Protein AF-0000000084992648 (afdb_homodimer)

Structure (mmCIF, N/CA/C/O backbone):
data_AF-0000000084992648-model_v1
#
loop_
_entity.id
_entity.type
_entity.pdbx_description
1 polymer 'Stage 0 sporulation protein A homolog'
#
loop_
_atom_site.group_PDB
_atom_site.id
_atom_site.type_symbol
_atom_site.label_atom_id
_atom_site.label_alt_id
_atom_site.label_comp_id
_atom_site.label_asym_id
_atom_site.label_entity_id
_atom_site.label_seq_id
_atom_site.pdbx_PDB_ins_code
_atom_site.Cartn_x
_atom_site.Cartn_y
_atom_site.Cartn_z
_atom_site.occupancy
_atom_site.B_iso_or_equiv
_atom_site.auth_seq_id
_atom_site.auth_comp_id
_atom_site.auth_asym_id
_atom_site.auth_atom_id
_atom_site.pdbx_PDB_model_num
ATOM 1 N N . MET A 1 1 ? -31.016 -21.078 -12.75 1 47.19 1 MET A N 1
ATOM 2 C CA . MET A 1 1 ? -29.734 -20.734 -12.141 1 47.19 1 MET A CA 1
ATOM 3 C C . MET A 1 1 ? -29.5 -21.547 -10.875 1 47.19 1 MET A C 1
ATOM 5 O O . MET A 1 1 ? -30.4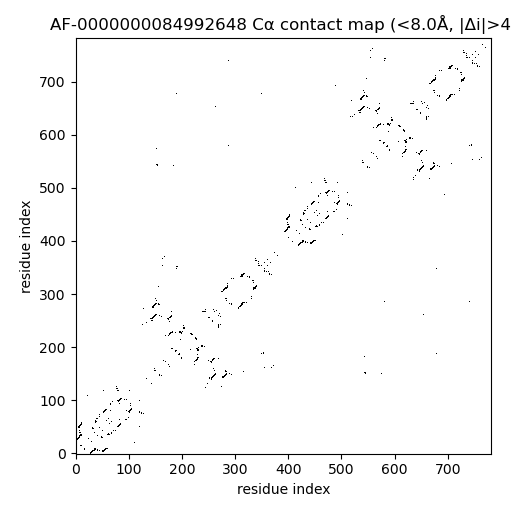53 -21.859 -10.148 1 47.19 1 MET A O 1
ATOM 9 N N . ALA A 1 2 ? -28.531 -22.266 -10.82 1 71.38 2 ALA A N 1
ATOM 10 C CA . ALA A 1 2 ? -28.328 -23.172 -9.688 1 71.38 2 ALA A CA 1
ATOM 11 C C . ALA A 1 2 ? -28.391 -22.406 -8.359 1 71.38 2 ALA A C 1
ATOM 13 O O . ALA A 1 2 ? -27.875 -21.297 -8.242 1 71.38 2 ALA A O 1
ATOM 14 N N . LYS A 1 3 ? -29.359 -22.734 -7.445 1 87.12 3 LYS A N 1
ATOM 15 C CA . LYS A 1 3 ? -29.594 -22.094 -6.156 1 87.12 3 LYS A CA 1
ATOM 16 C C . LYS A 1 3 ? -28.469 -22.391 -5.18 1 87.12 3 LYS A C 1
ATOM 18 O O . LYS A 1 3 ? -27.859 -23.469 -5.227 1 87.12 3 LYS A O 1
ATOM 23 N N . ILE A 1 4 ? -28.125 -21.453 -4.348 1 92.81 4 ILE A N 1
ATOM 24 C CA . ILE A 1 4 ? -27.141 -21.656 -3.285 1 92.81 4 ILE A CA 1
ATOM 25 C C . ILE A 1 4 ? -27.703 -22.625 -2.238 1 92.81 4 ILE A C 1
ATOM 27 O O . ILE A 1 4 ? -28.766 -22.359 -1.66 1 92.81 4 ILE A O 1
ATOM 31 N N . ARG A 1 5 ? -27.094 -23.688 -2.127 1 95.12 5 ARG A N 1
ATOM 32 C CA . ARG A 1 5 ? -27.531 -24.719 -1.202 1 95.12 5 ARG A CA 1
ATOM 33 C C . ARG A 1 5 ? -26.969 -24.484 0.197 1 95.12 5 ARG A C 1
ATOM 35 O O . ARG A 1 5 ? -25.766 -24.516 0.401 1 95.12 5 ARG A O 1
ATOM 42 N N . VAL A 1 6 ? -27.891 -24.281 1.202 1 96.5 6 VAL A N 1
ATOM 43 C CA . VAL A 1 6 ? -27.469 -23.875 2.533 1 96.5 6 VAL A CA 1
ATOM 44 C C . VAL A 1 6 ? -27.875 -24.922 3.559 1 96.5 6 VAL A C 1
ATOM 46 O O . VAL A 1 6 ? -28.984 -25.453 3.504 1 96.5 6 VAL A O 1
ATOM 49 N N . LEU A 1 7 ? -26.938 -25.281 4.41 1 97.31 7 LEU A N 1
ATOM 50 C CA . LEU A 1 7 ? -27.203 -26.094 5.586 1 97.31 7 LEU A CA 1
ATOM 51 C C . LEU A 1 7 ? -27.203 -25.25 6.855 1 97.31 7 LEU A C 1
ATOM 53 O O . LEU A 1 7 ? -26.328 -24.391 7.031 1 97.31 7 LEU A O 1
ATOM 57 N N . ILE A 1 8 ? -28.203 -25.438 7.707 1 96.94 8 ILE A N 1
ATOM 58 C CA . ILE A 1 8 ? -28.281 -24.703 8.961 1 96.94 8 ILE A CA 1
ATOM 59 C C . ILE A 1 8 ? -27.922 -25.641 10.125 1 96.94 8 ILE A C 1
ATOM 61 O O . ILE A 1 8 ? -28.516 -26.703 10.273 1 96.94 8 ILE A O 1
ATOM 65 N N . ALA A 1 9 ? -26.922 -25.234 10.898 1 96.75 9 ALA A N 1
ATOM 66 C CA . ALA A 1 9 ? -26.531 -25.984 12.094 1 96.75 9 ALA A CA 1
ATOM 67 C C . ALA A 1 9 ? -26.688 -25.141 13.352 1 96.75 9 ALA A C 1
ATOM 69 O O . ALA A 1 9 ? -25.938 -24.188 13.562 1 96.75 9 ALA A O 1
ATOM 70 N N . ASP A 1 10 ? -27.641 -25.469 14.148 1 95.31 10 ASP A N 1
ATOM 71 C CA . ASP A 1 10 ? -27.984 -24.797 15.383 1 95.31 10 ASP A CA 1
ATOM 72 C C . ASP A 1 10 ? -28.734 -25.719 16.328 1 95.31 10 ASP A C 1
ATOM 74 O O . ASP A 1 10 ? -29.625 -26.453 15.906 1 95.31 10 ASP A O 1
ATOM 78 N N . ASP A 1 11 ? -28.359 -25.594 17.641 1 93.88 11 ASP A N 1
ATOM 79 C CA . ASP A 1 11 ? -28.984 -26.531 18.562 1 93.88 11 ASP A CA 1
ATOM 80 C C . ASP A 1 11 ? -30.391 -26.094 18.922 1 93.88 11 ASP A C 1
ATOM 82 O O . ASP A 1 11 ? -31.188 -26.891 19.438 1 93.88 11 ASP A O 1
ATOM 86 N N . ALA A 1 12 ? -30.75 -24.859 18.672 1 92.38 12 ALA A N 1
ATOM 87 C CA . ALA A 1 12 ? -32.062 -24.328 18.984 1 92.38 12 ALA A CA 1
ATOM 88 C C . ALA A 1 12 ? -33 -24.438 17.781 1 92.38 12 ALA A C 1
ATOM 90 O O . ALA A 1 12 ? -32.844 -23.734 16.781 1 92.38 12 ALA A O 1
ATOM 91 N N . PRO A 1 13 ? -34 -25.344 17.828 1 92.88 13 PRO A N 1
ATOM 92 C CA . PRO A 1 13 ? -34.906 -25.5 16.703 1 92.88 13 PRO A CA 1
ATOM 93 C C . PRO A 1 13 ? -35.562 -24.203 16.281 1 92.88 13 PRO A C 1
ATOM 95 O O . PRO A 1 13 ? -35.812 -23.969 15.086 1 92.88 13 PRO A O 1
ATOM 98 N N . ARG A 1 14 ? -35.844 -23.375 17.297 1 89.5 14 ARG A N 1
ATOM 99 C CA . ARG A 1 14 ? -36.469 -22.094 17 1 89.5 14 ARG A CA 1
ATOM 100 C C . ARG A 1 14 ? -35.594 -21.234 16.109 1 89.5 14 ARG A C 1
ATOM 102 O O . ARG A 1 14 ? -36.062 -20.578 15.188 1 89.5 14 ARG A O 1
ATOM 109 N N . THR A 1 15 ? -34.344 -21.297 16.406 1 90.12 15 THR A N 1
ATOM 110 C CA . THR A 1 15 ? -33.375 -20.516 15.641 1 90.12 15 THR A CA 1
ATOM 111 C C . THR A 1 15 ? -33.281 -21.062 14.211 1 90.12 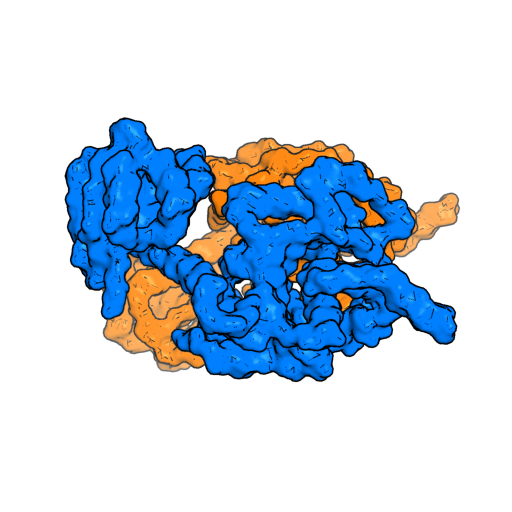15 THR A C 1
ATOM 113 O O . THR A 1 15 ? -33.25 -20.281 13.25 1 90.12 15 THR A O 1
ATOM 116 N N . ARG A 1 16 ? -33.188 -22.391 14.023 1 94.06 16 ARG A N 1
ATOM 117 C CA . ARG A 1 16 ? -33.125 -23 12.703 1 94.06 16 ARG A CA 1
ATOM 118 C C . ARG A 1 16 ? -34.344 -22.609 11.867 1 94.06 16 ARG A C 1
ATOM 120 O O . ARG A 1 16 ? -34.219 -22.25 10.695 1 94.06 16 ARG A O 1
ATOM 127 N N . GLU A 1 17 ? -35.5 -22.578 12.523 1 90.62 17 GLU A N 1
ATOM 128 C CA . GLU A 1 17 ? -36.719 -22.219 11.836 1 90.62 17 GLU A CA 1
ATOM 129 C C . GLU A 1 17 ? -36.719 -20.766 11.398 1 90.62 17 GLU A C 1
ATOM 131 O O . GLU A 1 17 ? -37.156 -20.438 10.289 1 90.62 17 GLU A O 1
ATOM 136 N N . GLU A 1 18 ? -36.312 -19.938 12.266 1 88.5 18 GLU A N 1
ATOM 137 C CA . GLU A 1 18 ? -36.25 -18.5 11.961 1 88.5 18 GLU A CA 1
ATOM 138 C C . GLU A 1 18 ? -35.312 -18.234 10.773 1 88.5 18 GLU A C 1
ATOM 140 O O . GLU A 1 18 ? -35.656 -17.484 9.867 1 88.5 18 GLU A O 1
ATOM 145 N N . ILE A 1 19 ? -34.156 -18.875 10.742 1 92.31 19 ILE A N 1
ATOM 146 C CA . ILE A 1 19 ? -33.188 -18.719 9.664 1 92.31 19 ILE A CA 1
ATOM 147 C C . ILE A 1 19 ? -33.781 -19.234 8.359 1 92.31 19 ILE A C 1
ATOM 149 O O . ILE A 1 19 ? -33.656 -18.578 7.316 1 92.31 19 ILE A O 1
ATOM 153 N N . LYS A 1 20 ? -34.344 -20.359 8.477 1 91.88 20 LYS A N 1
ATOM 154 C CA . LYS A 1 20 ? -34.969 -20.969 7.301 1 91.88 20 LYS A CA 1
ATOM 155 C C . LYS A 1 20 ? -36.031 -20.047 6.703 1 91.88 20 LYS A C 1
ATOM 157 O O . LYS A 1 20 ? -36.094 -19.875 5.484 1 91.88 20 LYS A O 1
ATOM 162 N N . ARG A 1 21 ? -36.781 -19.391 7.551 1 86.38 21 ARG A N 1
ATOM 163 C CA . ARG A 1 21 ? -37.844 -18.469 7.113 1 86.38 21 ARG A CA 1
ATOM 164 C C . ARG A 1 21 ? -37.219 -17.266 6.41 1 86.38 21 ARG A C 1
ATOM 166 O O . ARG A 1 21 ? -37.719 -16.828 5.371 1 86.38 21 ARG A O 1
ATOM 173 N N . LEU A 1 22 ? -36.188 -16.766 7.027 1 85.62 22 LEU A N 1
ATOM 174 C CA . LEU A 1 22 ? -35.531 -15.586 6.469 1 85.62 22 LEU A CA 1
ATOM 175 C C . LEU A 1 22 ? -34.938 -15.898 5.098 1 85.62 22 LEU A C 1
ATOM 177 O O . LEU A 1 22 ? -35.031 -15.086 4.176 1 85.62 22 LEU A O 1
ATOM 181 N N . LEU A 1 23 ? -34.375 -17.109 4.906 1 89.62 23 LEU A N 1
ATOM 182 C CA . LEU A 1 23 ? -33.719 -17.5 3.658 1 89.62 23 LEU A CA 1
ATOM 183 C C . LEU A 1 23 ? -34.75 -17.859 2.592 1 89.62 23 LEU A C 1
ATOM 185 O O . LEU A 1 23 ? -34.469 -17.797 1.396 1 89.62 23 LEU A O 1
ATOM 189 N N . ALA A 1 24 ? -35.938 -18.203 3.043 1 86.44 24 ALA A N 1
ATOM 190 C CA . ALA A 1 24 ? -37 -18.656 2.139 1 86.44 24 ALA A CA 1
ATOM 191 C C . ALA A 1 24 ? -37.469 -17.516 1.23 1 86.44 24 ALA A C 1
ATOM 193 O O . ALA A 1 24 ? -38.031 -17.766 0.162 1 86.44 24 ALA A O 1
ATOM 194 N N . PHE A 1 25 ? -37.156 -16.297 1.614 1 83.31 25 PHE A N 1
ATOM 195 C CA . PHE A 1 25 ? -37.562 -15.141 0.833 1 83.31 25 PHE A CA 1
ATOM 196 C C . PHE A 1 25 ? -36.625 -14.914 -0.34 1 83.31 25 PHE A C 1
ATOM 198 O O . PHE A 1 25 ? -36.906 -14.125 -1.239 1 83.31 25 PHE A O 1
ATOM 205 N N . GLU A 1 26 ? -35.531 -15.625 -0.273 1 84.06 26 GLU A N 1
ATOM 206 C CA . GLU A 1 26 ? -34.531 -15.461 -1.334 1 84.06 26 GLU A CA 1
ATOM 207 C C . GLU A 1 26 ? -34.688 -16.547 -2.396 1 84.06 26 GLU A C 1
ATOM 209 O O . GLU A 1 26 ? -34.562 -17.734 -2.1 1 84.06 26 GLU A O 1
ATOM 214 N N . GLU A 1 27 ? -34.906 -16.141 -3.656 1 86.5 27 GLU A N 1
ATOM 215 C CA . GLU A 1 27 ? -35.156 -17.078 -4.742 1 86.5 27 GLU A CA 1
ATOM 216 C C . GLU A 1 27 ? -33.906 -17.859 -5.105 1 86.5 27 GLU A C 1
ATOM 218 O O . GLU A 1 27 ? -34 -18.969 -5.621 1 86.5 27 GLU A O 1
ATOM 223 N N . ASP A 1 28 ? -32.812 -17.312 -4.805 1 88.94 28 ASP A N 1
ATOM 224 C CA . ASP A 1 28 ? -31.562 -17.938 -5.254 1 88.94 28 ASP A CA 1
ATOM 225 C C . ASP A 1 28 ? -30.922 -18.75 -4.125 1 88.94 28 ASP A C 1
ATOM 227 O O . ASP A 1 28 ? -29.797 -19.219 -4.258 1 88.94 28 ASP A O 1
ATOM 231 N N . ILE A 1 29 ? -31.578 -18.938 -2.988 1 93.06 29 ILE A N 1
ATOM 232 C CA . ILE A 1 29 ? -31.047 -19.688 -1.855 1 93.06 29 ILE A CA 1
ATOM 233 C C . ILE A 1 29 ? -32.031 -20.766 -1.447 1 93.06 29 ILE A C 1
ATOM 235 O O . ILE A 1 29 ? -33.25 -20.547 -1.407 1 93.06 29 ILE A O 1
ATOM 239 N N . VAL A 1 30 ? -31.578 -21.938 -1.192 1 95 30 VAL A N 1
ATOM 240 C CA . VAL A 1 30 ? -32.406 -23.047 -0.73 1 95 30 VAL A CA 1
ATOM 241 C C . VAL A 1 30 ? -31.75 -23.719 0.472 1 95 30 VAL A C 1
ATOM 243 O O . VAL A 1 30 ? -30.547 -23.953 0.479 1 95 30 VAL A O 1
ATOM 246 N N . VAL A 1 31 ? -32.5 -24.016 1.485 1 95.38 31 VAL A N 1
ATOM 247 C CA . VAL A 1 31 ? -32 -24.75 2.643 1 95.38 31 VAL A CA 1
ATOM 248 C C . VAL A 1 31 ? -32.125 -26.25 2.383 1 95.38 31 VAL A C 1
ATOM 250 O O . VAL A 1 31 ? -33.25 -26.766 2.186 1 95.38 31 VAL A O 1
ATOM 253 N N . VAL A 1 32 ? -31.016 -26.922 2.393 1 96.25 32 VAL A N 1
ATOM 254 C CA . VAL A 1 32 ? -31 -28.312 1.947 1 96.25 32 VAL A CA 1
ATOM 255 C C . VAL A 1 32 ? -31 -29.25 3.158 1 96.25 32 VAL A C 1
ATOM 257 O O . VAL A 1 32 ? -31.172 -30.453 3.02 1 96.25 32 VAL A O 1
ATOM 260 N N . GLY A 1 33 ? -30.75 -28.719 4.328 1 96.19 33 GLY A N 1
ATOM 261 C CA . GLY A 1 33 ? -30.703 -29.531 5.535 1 96.19 33 GLY A CA 1
ATOM 262 C C . GLY A 1 33 ? -30.562 -28.703 6.801 1 96.19 33 GLY A C 1
ATOM 263 O O . GLY A 1 33 ? -30.234 -27.516 6.746 1 96.19 33 GLY A O 1
ATOM 264 N N . GLU A 1 34 ? -30.859 -29.359 7.934 1 96.69 34 GLU A N 1
ATOM 265 C CA . GLU A 1 34 ? -30.719 -28.781 9.266 1 96.69 34 GLU A CA 1
ATOM 266 C C . GLU A 1 34 ? -30.031 -29.75 10.227 1 96.69 34 GLU A C 1
ATOM 268 O O . GLU A 1 34 ? -30.312 -30.953 10.188 1 96.69 34 GLU A O 1
ATOM 273 N N . ALA A 1 35 ? -29.109 -29.219 10.945 1 96.62 35 ALA A N 1
ATOM 274 C CA . ALA A 1 35 ? -28.406 -30.031 11.93 1 96.62 35 ALA A CA 1
ATOM 275 C C . ALA A 1 35 ? -28.547 -29.438 13.328 1 96.62 35 ALA A C 1
ATOM 277 O O . ALA A 1 35 ? -28.531 -28.219 13.5 1 96.62 35 ALA A O 1
ATOM 278 N N . GLY A 1 36 ? -28.703 -30.266 14.328 1 94.38 36 GLY A N 1
ATOM 279 C CA . GLY A 1 36 ? -28.875 -29.828 15.703 1 94.38 36 GLY A CA 1
ATOM 280 C C . GLY A 1 36 ? -27.578 -29.859 16.5 1 94.38 36 GLY A C 1
ATOM 281 O O . GLY A 1 36 ? -27.531 -29.438 17.656 1 94.38 36 GLY A O 1
ATOM 282 N N . ASP A 1 37 ? -26.547 -30.484 15.961 1 93.56 37 ASP A N 1
ATOM 283 C CA . ASP A 1 37 ? -25.219 -30.531 16.578 1 93.56 37 ASP A CA 1
ATOM 284 C C . ASP A 1 37 ? -24.125 -30.672 15.523 1 93.56 37 ASP A C 1
ATOM 286 O O . ASP A 1 37 ? -24.422 -30.812 14.328 1 93.56 37 ASP A O 1
ATOM 290 N N . GLY A 1 38 ? -22.875 -30.578 15.914 1 95.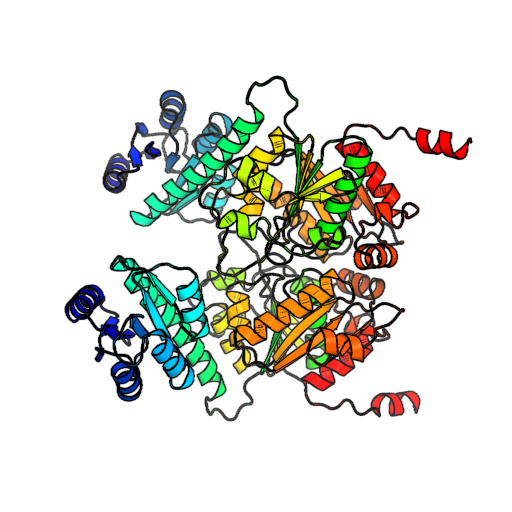19 38 GLY A N 1
ATOM 291 C CA . GLY A 1 38 ? -21.75 -30.594 15 1 95.19 38 GLY A CA 1
ATOM 292 C C . GLY A 1 38 ? -21.609 -31.906 14.25 1 95.19 38 GLY A C 1
ATOM 293 O O . GLY A 1 38 ? -21.266 -31.922 13.07 1 95.19 38 GLY A O 1
ATOM 294 N N . GLU A 1 39 ? -21.859 -33 14.938 1 94.75 39 GLU A N 1
ATOM 295 C CA . GLU A 1 39 ? -21.75 -34.312 14.305 1 94.75 39 GLU A CA 1
ATOM 296 C C . GLU A 1 39 ? -22.766 -34.469 13.18 1 94.75 39 GLU A C 1
ATOM 298 O O . GLU A 1 39 ? -22.438 -34.969 12.102 1 94.75 39 GLU A O 1
ATOM 303 N N . GLU A 1 40 ? -23.938 -34.062 13.492 1 95.94 40 GLU A N 1
ATOM 304 C CA . GLU A 1 40 ? -24.984 -34.094 12.469 1 95.94 40 GLU A CA 1
ATOM 305 C C . GLU A 1 40 ? -24.625 -33.188 11.289 1 95.94 40 GLU A C 1
ATOM 307 O O . GLU A 1 40 ? -24.891 -33.562 10.141 1 95.94 40 GLU A O 1
ATOM 312 N N . ALA A 1 41 ? -24.109 -32.062 11.602 1 96.62 41 ALA A N 1
ATOM 313 C CA . ALA A 1 41 ? -23.688 -31.141 10.555 1 96.62 41 ALA A CA 1
ATOM 314 C C . ALA A 1 41 ? -22.656 -31.781 9.633 1 96.62 41 ALA A C 1
ATOM 316 O O . ALA A 1 41 ? -22.766 -31.688 8.406 1 96.62 41 ALA A O 1
ATOM 317 N N . LEU A 1 42 ? -21.641 -32.438 10.188 1 94.62 42 LEU A N 1
ATOM 318 C CA . LEU A 1 42 ? -20.609 -33.094 9.406 1 94.62 42 LEU A CA 1
ATOM 319 C C . LEU A 1 42 ? -21.203 -34.156 8.492 1 94.62 42 LEU A C 1
ATOM 321 O O . LEU A 1 42 ? -20.859 -34.25 7.312 1 94.62 42 LEU A O 1
ATOM 325 N N . ARG A 1 43 ? -22.047 -34.938 9.094 1 94.94 43 ARG A N 1
ATOM 326 C CA . ARG A 1 43 ? -22.703 -36 8.328 1 94.94 43 ARG A CA 1
ATOM 327 C C . ARG A 1 43 ? -23.484 -35.406 7.164 1 94.94 43 ARG A C 1
ATOM 329 O O . ARG A 1 43 ? -23.391 -35.875 6.035 1 94.94 43 ARG A O 1
ATOM 336 N N . LEU A 1 44 ? -24.234 -34.375 7.422 1 95.88 44 LEU A N 1
ATOM 337 C CA . LEU A 1 44 ? -25.094 -33.781 6.402 1 95.88 44 LEU A CA 1
ATOM 338 C C . LEU A 1 44 ? -24.266 -33.094 5.324 1 95.88 44 LEU A C 1
ATOM 340 O O . LEU A 1 44 ? -24.641 -33.062 4.152 1 95.88 44 LEU A O 1
ATOM 344 N N . VAL A 1 45 ? -23.156 -32.469 5.73 1 95.44 45 VAL A N 1
ATOM 345 C CA . VAL A 1 45 ? -22.266 -31.844 4.742 1 95.44 45 VAL A CA 1
ATOM 346 C C . VAL A 1 45 ? -21.75 -32.906 3.771 1 95.44 45 VAL A C 1
ATOM 348 O O . VAL A 1 45 ? -21.703 -32.688 2.561 1 95.44 45 VAL A O 1
ATOM 351 N N . GLU A 1 46 ? -21.406 -34.031 4.27 1 91.75 46 GLU A N 1
ATOM 352 C CA . GLU A 1 46 ? -20.906 -35.125 3.436 1 91.75 46 GLU A CA 1
ATOM 353 C C . GLU A 1 46 ? -22 -35.688 2.535 1 91.75 46 GLU A C 1
ATOM 355 O O . GLU A 1 46 ? -21.766 -36 1.368 1 91.75 46 GLU A O 1
ATOM 360 N N . GLU A 1 47 ? -23.172 -35.75 3.066 1 93.62 47 GLU A N 1
ATOM 361 C CA . GLU A 1 47 ? -24.297 -36.375 2.359 1 93.62 47 GLU A CA 1
ATOM 362 C C . GLU A 1 47 ? -24.891 -35.406 1.331 1 93.62 47 GLU A C 1
ATOM 364 O O . GLU A 1 47 ? -25.25 -35.812 0.228 1 93.62 47 GLU A O 1
ATOM 369 N N . LEU A 1 48 ? -24.969 -34.094 1.712 1 94.12 48 LEU A N 1
ATOM 370 C CA . LEU A 1 48 ? -25.781 -33.188 0.92 1 94.12 48 LEU A CA 1
ATOM 371 C C . LEU A 1 48 ? -24.875 -32.25 0.121 1 94.12 48 LEU A C 1
ATOM 373 O O . LEU A 1 48 ? -25.344 -31.578 -0.812 1 94.12 48 LEU A O 1
ATOM 377 N N . ALA A 1 49 ? -23.625 -32.156 0.415 1 92.19 49 ALA A N 1
ATOM 378 C CA . ALA A 1 49 ? -22.641 -31.281 -0.234 1 92.19 49 ALA A CA 1
ATOM 379 C C . ALA A 1 49 ? -23.188 -29.875 -0.4 1 92.19 49 ALA A C 1
ATOM 381 O O . ALA A 1 49 ? -23.281 -29.359 -1.521 1 92.19 49 ALA A O 1
ATOM 382 N N . PRO A 1 50 ? -23.594 -29.219 0.752 1 95.5 50 PRO A N 1
ATOM 383 C CA . PRO A 1 50 ? -24.062 -27.828 0.652 1 95.5 50 PRO A CA 1
ATOM 384 C C . PRO A 1 50 ? -22.953 -26.875 0.215 1 95.5 50 PRO A C 1
ATOM 386 O O . PRO A 1 50 ? -21.766 -27.188 0.354 1 95.5 50 PRO A O 1
ATOM 389 N N . ASP A 1 51 ? -23.406 -25.734 -0.323 1 92.62 51 ASP A N 1
ATOM 390 C CA . ASP A 1 51 ? -22.453 -24.703 -0.686 1 92.62 51 ASP A CA 1
ATOM 391 C C . ASP A 1 51 ? -21.969 -23.938 0.55 1 92.62 51 ASP A C 1
ATOM 393 O O . ASP A 1 51 ? -20.781 -23.594 0.648 1 92.62 51 ASP A O 1
ATOM 397 N N . VAL A 1 52 ? -22.922 -23.703 1.431 1 95.25 52 VAL A N 1
ATOM 398 C CA . VAL A 1 52 ? -22.641 -22.891 2.613 1 95.25 52 VAL A CA 1
ATOM 399 C C . VAL A 1 52 ? -23.312 -23.516 3.836 1 95.25 52 VAL A C 1
ATOM 401 O O . VAL A 1 52 ? -24.453 -24 3.756 1 95.25 52 VAL A O 1
ATOM 404 N N . VAL A 1 53 ? -22.641 -23.5 4.961 1 96.62 53 VAL A N 1
ATOM 405 C CA . VAL A 1 53 ? -23.203 -23.906 6.246 1 96.62 53 VAL A CA 1
ATOM 406 C C . VAL A 1 53 ? -23.312 -22.688 7.16 1 96.62 53 VAL A C 1
ATOM 408 O O . VAL A 1 53 ? -22.359 -21.922 7.309 1 96.62 53 VAL A O 1
ATOM 411 N N . LEU A 1 54 ? -24.438 -22.406 7.656 1 96.19 54 LEU A N 1
ATOM 412 C CA . LEU A 1 54 ? -24.609 -21.484 8.781 1 96.19 54 LEU A CA 1
ATOM 413 C C . LEU A 1 54 ? -24.469 -22.219 10.109 1 96.19 54 LEU A C 1
ATOM 415 O O . LEU A 1 54 ? -25.328 -23.016 10.477 1 96.19 54 LEU A O 1
ATOM 419 N N . MET A 1 55 ? -23.312 -21.906 10.789 1 94.69 55 MET A N 1
ATOM 420 C CA . MET A 1 55 ? -22.875 -22.766 11.891 1 94.69 55 MET A CA 1
ATOM 421 C C . MET A 1 55 ? -22.906 -22 13.211 1 94.69 55 MET A C 1
ATOM 423 O O . MET A 1 55 ? -22.188 -21.031 13.383 1 94.69 55 MET A O 1
ATOM 427 N N . ASP A 1 56 ? -23.781 -22.422 14.109 1 93.19 56 ASP A N 1
ATOM 428 C CA . ASP A 1 56 ? -23.734 -21.906 15.477 1 93.19 56 ASP A CA 1
ATOM 429 C C . ASP A 1 56 ? -22.516 -22.453 16.219 1 93.19 56 ASP A C 1
ATOM 431 O O . ASP A 1 56 ? -22.109 -23.609 16.016 1 93.19 56 ASP A O 1
ATOM 435 N N . ILE A 1 57 ? -21.953 -21.703 17.078 1 90.06 57 ILE A N 1
ATOM 436 C CA . ILE A 1 57 ? -20.75 -22.125 17.797 1 90.06 57 ILE A CA 1
ATOM 437 C C . ILE A 1 57 ? -21.141 -23.062 18.938 1 90.06 57 ILE A C 1
ATOM 439 O O . ILE A 1 57 ? -20.531 -24.109 19.109 1 90.06 57 ILE A O 1
ATOM 443 N N . ASN A 1 58 ? -22.172 -22.609 19.719 1 88.38 58 ASN A N 1
ATOM 444 C CA . ASN A 1 58 ? -22.5 -23.328 20.938 1 88.38 58 ASN A CA 1
ATOM 445 C C . ASN A 1 58 ? -23.516 -24.453 20.672 1 88.38 58 ASN A C 1
ATOM 447 O O . ASN A 1 58 ? -24.719 -24.234 20.781 1 88.38 58 ASN A O 1
ATOM 451 N N . MET A 1 59 ? -23.047 -25.625 20.297 1 90.62 59 MET A N 1
ATOM 452 C CA . MET A 1 59 ? -23.875 -26.812 20.078 1 90.62 59 MET A CA 1
ATOM 453 C C . MET A 1 59 ? -23.391 -27.984 20.906 1 90.62 59 MET A C 1
ATOM 455 O O . MET A 1 59 ? -22.203 -28.062 21.25 1 90.62 59 MET A O 1
ATOM 459 N N . PRO A 1 60 ? -24.312 -28.844 21.359 1 89.5 60 PRO A N 1
ATOM 460 C CA . PRO A 1 60 ? -23.922 -29.984 22.172 1 89.5 60 PRO A CA 1
ATOM 461 C C . PRO A 1 60 ? -23.031 -30.969 21.406 1 89.5 60 PRO A C 1
ATOM 463 O O . PRO A 1 60 ? -23.156 -31.109 20.188 1 89.5 60 PRO A O 1
ATOM 466 N N . GLY A 1 61 ? -22.109 -31.656 22.188 1 90.25 61 GLY A N 1
ATOM 467 C CA . GLY A 1 61 ? -21.188 -32.594 21.531 1 90.25 61 GLY A CA 1
ATOM 468 C C . GLY A 1 61 ? -20.062 -31.875 20.797 1 90.25 61 GLY A C 1
ATOM 469 O O . GLY A 1 61 ? -19.344 -31.062 21.375 1 90.25 61 GLY A O 1
ATOM 470 N N . LEU A 1 62 ? -20.031 -32.094 19.469 1 90.12 62 LEU A N 1
ATOM 471 C CA . LEU A 1 62 ? -19.094 -31.406 18.609 1 90.12 62 LEU A CA 1
ATOM 472 C C . LEU A 1 62 ? -19.531 -29.969 18.359 1 90.12 62 LEU A C 1
ATOM 474 O O . LEU A 1 62 ? -20.578 -29.75 17.734 1 90.12 62 LEU A O 1
ATOM 478 N N . ASP A 1 63 ? -18.75 -29.062 18.859 1 90.12 63 ASP A N 1
ATOM 479 C CA . ASP A 1 63 ? -19.188 -27.672 18.766 1 90.12 63 ASP A CA 1
ATOM 480 C C . ASP A 1 63 ? -18.953 -27.125 17.359 1 90.12 63 ASP A C 1
ATOM 482 O O . ASP A 1 63 ? -18.375 -27.812 16.5 1 90.12 63 ASP A O 1
ATOM 486 N N . GLY A 1 64 ? -19.438 -25.922 17.109 1 93.56 64 GLY A N 1
ATOM 487 C CA . GLY A 1 64 ? -19.438 -25.359 15.773 1 93.56 64 GLY A CA 1
ATOM 488 C C . GLY A 1 64 ? -18.031 -25.094 15.242 1 93.56 64 GLY A C 1
ATOM 489 O O . GLY A 1 64 ? -17.797 -25.203 14.039 1 93.56 64 GLY A O 1
ATOM 490 N N . ILE A 1 65 ? -17.109 -24.719 16.078 1 88.94 65 ILE A N 1
ATOM 491 C CA . ILE A 1 65 ? -15.75 -24.438 15.648 1 88.94 65 ILE A CA 1
ATOM 492 C C . ILE A 1 65 ? -15.055 -25.734 15.242 1 88.94 65 ILE A C 1
ATOM 494 O O . ILE A 1 65 ? -14.422 -25.812 14.188 1 88.94 65 ILE A O 1
ATOM 498 N N . ALA A 1 66 ? -15.195 -26.75 16.062 1 90.31 66 ALA A N 1
ATOM 499 C CA . ALA A 1 66 ? -14.625 -28.062 15.734 1 90.31 66 ALA A CA 1
ATOM 500 C C . ALA A 1 66 ? -15.25 -28.625 14.461 1 90.31 66 ALA A C 1
ATOM 502 O O . ALA A 1 66 ? -14.547 -29.219 13.633 1 90.31 66 ALA A O 1
ATOM 503 N N . ALA A 1 67 ? -16.516 -28.453 14.359 1 94.38 67 ALA A N 1
ATOM 504 C CA . ALA A 1 67 ? -17.203 -28.891 13.148 1 94.38 67 ALA A CA 1
ATOM 505 C C . ALA A 1 67 ? -16.672 -28.156 11.922 1 94.38 67 ALA A C 1
ATOM 507 O O . ALA A 1 67 ? -16.484 -28.75 10.867 1 94.38 67 ALA A O 1
ATOM 508 N N . THR A 1 68 ? -16.484 -26.828 12.086 1 92.12 68 THR A N 1
ATOM 509 C CA . THR A 1 68 ? -15.961 -26 11.008 1 92.12 68 THR A CA 1
ATOM 510 C C . THR A 1 68 ? -14.578 -26.484 10.578 1 92.12 68 THR A C 1
ATOM 512 O O . THR A 1 68 ? -14.289 -26.578 9.383 1 92.12 68 THR A O 1
ATOM 515 N N . GLU A 1 69 ? -13.797 -26.812 11.5 1 84.88 69 GLU A N 1
ATOM 516 C CA . GLU A 1 69 ? -12.469 -27.328 11.211 1 84.88 69 GLU A CA 1
ATOM 517 C C . GLU A 1 69 ? -12.547 -28.625 10.398 1 84.88 69 GLU A C 1
ATOM 519 O O . GLU A 1 69 ? -11.836 -28.781 9.398 1 84.88 69 GLU A O 1
ATOM 524 N N . ALA A 1 70 ? -13.383 -29.5 10.797 1 87.94 70 ALA A N 1
ATOM 525 C CA . ALA A 1 70 ? -13.562 -30.781 10.102 1 87.94 70 ALA A CA 1
ATOM 526 C C . ALA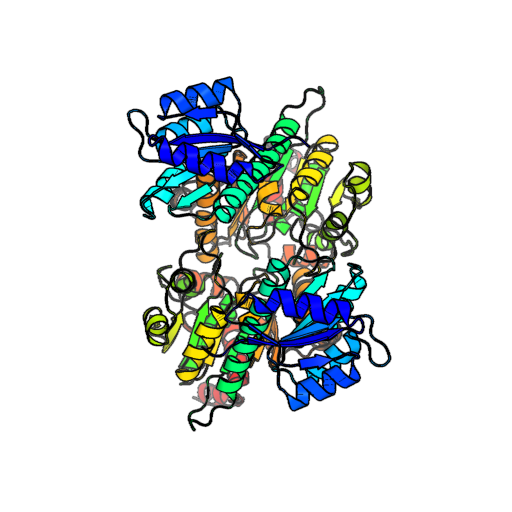 A 1 70 ? -14.094 -30.562 8.688 1 87.94 70 ALA A C 1
ATOM 528 O O . ALA A 1 70 ? -13.625 -31.188 7.738 1 87.94 70 ALA A O 1
ATOM 529 N N . ILE A 1 71 ? -15 -29.641 8.539 1 90.69 71 ILE A N 1
ATOM 530 C CA . ILE A 1 71 ? -15.594 -29.359 7.238 1 90.69 71 ILE A CA 1
ATOM 531 C C . ILE A 1 71 ? -14.547 -28.75 6.312 1 90.69 71 ILE A C 1
ATOM 533 O O . ILE A 1 71 ? -14.438 -29.141 5.148 1 90.69 71 ILE A O 1
ATOM 537 N N . SER A 1 72 ? -13.812 -27.859 6.879 1 82.94 72 SER A N 1
ATOM 538 C CA . SER A 1 72 ? -12.781 -27.188 6.09 1 82.94 72 SER A CA 1
ATOM 539 C C . SER A 1 72 ? -11.758 -28.188 5.559 1 82.94 72 SER A C 1
ATOM 541 O O . SER A 1 72 ? -11.211 -28 4.469 1 82.94 72 SER A O 1
ATOM 543 N N . GLU A 1 73 ? -11.578 -29.25 6.242 1 76.81 73 GLU A N 1
ATOM 544 C CA . GLU A 1 73 ? -10.594 -30.266 5.867 1 76.81 73 GLU A CA 1
ATOM 545 C C . GLU A 1 73 ? -11.203 -31.281 4.914 1 76.81 73 GLU A C 1
ATOM 547 O O . GLU A 1 73 ? -10.586 -31.656 3.912 1 76.81 73 GLU A O 1
ATOM 552 N N . ARG A 1 74 ? -12.352 -31.656 5.219 1 79.62 74 ARG A N 1
ATOM 553 C CA . ARG A 1 74 ? -12.938 -32.781 4.523 1 79.62 74 ARG A CA 1
ATOM 554 C C . ARG A 1 74 ? -13.742 -32.344 3.309 1 79.62 74 ARG A C 1
ATOM 556 O O . ARG A 1 74 ? -13.891 -33.094 2.338 1 79.62 74 ARG A O 1
ATOM 563 N N . SER A 1 75 ? -14.312 -31.188 3.404 1 85.19 75 SER A N 1
ATOM 564 C CA . SER A 1 75 ? -15.172 -30.641 2.361 1 85.19 75 SER A CA 1
ATOM 565 C C . SER A 1 75 ? -14.836 -29.188 2.074 1 85.19 75 SER A C 1
ATOM 567 O O . SER A 1 75 ? -15.664 -28.297 2.295 1 85.19 75 SER A O 1
ATOM 569 N N . PRO A 1 76 ? -13.664 -29.078 1.498 1 76.75 76 PRO A N 1
ATOM 570 C CA . PRO A 1 76 ? -13.18 -27.703 1.303 1 76.75 76 PRO A CA 1
ATOM 571 C C . PRO A 1 76 ? -14.07 -26.906 0.359 1 76.75 76 PRO A C 1
ATOM 573 O O . PRO A 1 76 ? -13.992 -25.672 0.335 1 76.75 76 PRO A O 1
ATOM 576 N N . GLN A 1 77 ? -14.875 -27.547 -0.323 1 79.62 77 GLN A N 1
ATOM 577 C CA . GLN A 1 77 ? -15.758 -26.875 -1.268 1 79.62 77 GLN A CA 1
ATOM 578 C C . GLN A 1 77 ? -16.938 -26.219 -0.55 1 79.62 77 GLN A C 1
ATOM 580 O O . GLN A 1 77 ? -17.672 -25.422 -1.141 1 79.62 77 GLN A O 1
ATOM 585 N N . THR A 1 78 ? -17.188 -26.609 0.718 1 90.19 78 THR A N 1
ATOM 586 C CA . THR A 1 78 ? -18.266 -26.047 1.523 1 90.19 78 THR A CA 1
ATOM 587 C C . THR A 1 78 ? -17.766 -24.891 2.377 1 90.19 78 THR A C 1
ATOM 589 O O . THR A 1 78 ? -16.797 -25.031 3.121 1 90.19 78 THR A O 1
ATOM 592 N N . GLY A 1 79 ? -18.359 -23.703 2.145 1 90.69 79 GLY A N 1
ATOM 593 C CA . GLY A 1 79 ? -18.031 -22.578 3 1 90.69 79 GLY A CA 1
ATOM 594 C C . GLY A 1 79 ? -18.828 -22.562 4.293 1 90.69 79 GLY A C 1
ATOM 595 O O . GLY A 1 79 ? -19.984 -22.953 4.316 1 90.69 79 GLY A O 1
ATOM 596 N N . VAL A 1 80 ? -18.234 -22.109 5.402 1 92.88 80 VAL A N 1
ATOM 597 C CA . VAL A 1 80 ? -18.922 -22.078 6.688 1 92.88 80 VAL A CA 1
ATOM 598 C C . VAL A 1 80 ? -19.016 -20.641 7.18 1 92.88 80 VAL A C 1
ATOM 600 O O . VAL A 1 80 ? -18.016 -19.906 7.215 1 92.88 80 VAL A O 1
ATOM 603 N N . VAL A 1 81 ? -20.188 -20.203 7.465 1 92.94 81 VAL A N 1
ATOM 604 C CA . VAL A 1 81 ? -20.438 -18.953 8.18 1 92.94 81 VAL A CA 1
ATOM 605 C C . VAL A 1 81 ? -20.75 -19.25 9.648 1 92.94 81 VAL A C 1
ATOM 607 O O . VAL A 1 81 ? -21.766 -19.875 9.953 1 92.94 81 VAL A O 1
ATOM 610 N N . ILE A 1 82 ? -19.891 -18.781 10.492 1 91.62 82 ILE A N 1
ATOM 611 C CA . ILE A 1 82 ? -20.125 -18.969 11.914 1 91.62 82 ILE A CA 1
ATOM 612 C C . ILE A 1 82 ? -21.125 -17.938 12.422 1 91.62 82 ILE A C 1
ATOM 614 O O . ILE A 1 82 ? -21.047 -16.766 12.062 1 91.62 82 ILE A O 1
ATOM 618 N N . ILE A 1 83 ? -22.125 -18.391 13.125 1 88.75 83 ILE A N 1
ATOM 619 C CA . ILE A 1 83 ? -23.094 -17.516 13.781 1 88.75 83 ILE A CA 1
ATOM 620 C C . ILE A 1 83 ? -22.906 -17.578 15.297 1 88.75 83 ILE A C 1
ATOM 622 O O . ILE A 1 83 ? -22.969 -18.672 15.883 1 88.75 83 ILE A O 1
ATOM 626 N N . SER A 1 84 ? -22.594 -16.453 15.898 1 78.69 84 SER A N 1
ATOM 627 C CA . SER A 1 84 ? -22.266 -16.453 17.312 1 78.69 84 SER A CA 1
ATOM 628 C C . SER A 1 84 ? -23.062 -15.414 18.078 1 78.69 84 SER A C 1
ATOM 630 O O . SER A 1 84 ? -23.562 -14.445 17.5 1 78.69 84 SER A O 1
ATOM 632 N N . ILE A 1 85 ? -23.469 -15.703 19.391 1 74.25 85 ILE A N 1
ATOM 633 C CA . ILE A 1 85 ? -24.109 -14.742 20.281 1 74.25 85 ILE A CA 1
ATOM 634 C C . ILE A 1 85 ? -23.047 -13.789 20.844 1 74.25 85 ILE A C 1
ATOM 636 O O . ILE A 1 85 ? -23.391 -12.695 21.312 1 74.25 85 ILE A O 1
ATOM 640 N N . GLN A 1 86 ? -21.844 -14.172 20.938 1 63.25 86 GLN A N 1
ATOM 641 C CA . GLN A 1 86 ? -20.812 -13.359 21.578 1 63.25 86 GLN A CA 1
ATOM 642 C C . GLN A 1 86 ? -19.812 -12.844 20.547 1 63.25 86 GLN A C 1
ATOM 644 O O . GLN A 1 86 ? -19.391 -13.578 19.656 1 63.25 86 GLN A O 1
ATOM 649 N N . GLY A 1 87 ? -19.656 -11.68 20.391 1 58.28 87 GLY A N 1
ATOM 650 C CA . GLY A 1 87 ? -18.766 -11.016 19.453 1 58.28 87 GLY A CA 1
ATOM 651 C C . GLY A 1 87 ? -17.344 -10.922 19.969 1 58.28 87 GLY A C 1
ATOM 652 O O . GLY A 1 87 ? -16.594 -10.016 19.594 1 58.28 87 GLY A O 1
ATOM 653 N N . GLU A 1 88 ? -17.078 -11.859 20.891 1 58.16 88 GLU A N 1
ATOM 654 C CA . GLU A 1 88 ? -15.711 -11.758 21.406 1 58.16 88 GLU A CA 1
ATOM 655 C C . GLU A 1 88 ? -14.688 -12.039 20.312 1 58.16 88 GLU A C 1
ATOM 657 O O . GLU A 1 88 ? -14.836 -13 19.547 1 58.16 88 GLU A O 1
ATOM 662 N N . GLN A 1 89 ? -13.812 -11.234 20.281 1 53.84 89 GLN A N 1
ATOM 663 C CA . GLN A 1 89 ? -12.734 -11.297 19.297 1 53.84 89 GLN A CA 1
ATOM 664 C C . GLN A 1 89 ? -12.078 -12.68 19.297 1 53.84 89 GLN A C 1
ATOM 666 O O . GLN A 1 89 ? -11.672 -13.18 18.25 1 53.84 89 GLN A O 1
ATOM 671 N N . GLU A 1 90 ? -12.047 -13.234 20.406 1 59.94 90 GLU A N 1
ATOM 672 C CA . GLU A 1 90 ? -11.391 -14.531 20.531 1 59.94 90 GLU A CA 1
ATOM 673 C C . GLU A 1 90 ? -12.141 -15.602 19.734 1 59.94 90 GLU A C 1
ATOM 675 O O . GLU A 1 90 ? -11.523 -16.453 19.094 1 59.94 90 GLU A O 1
ATOM 680 N N . TYR A 1 91 ? -13.414 -15.539 19.734 1 66.69 91 TYR A N 1
ATOM 681 C CA . TYR A 1 91 ? -14.203 -16.516 19.016 1 66.69 91 TYR A CA 1
ATOM 682 C C . TYR A 1 91 ? -14.078 -16.328 17.5 1 66.69 91 TYR A C 1
ATOM 684 O O . TYR A 1 91 ? -14.023 -17.297 16.75 1 66.69 91 TYR A O 1
ATOM 692 N N . LEU A 1 92 ? -14.039 -15.133 17.219 1 66.56 92 LEU A N 1
ATOM 693 C CA . LEU A 1 92 ? -13.844 -14.82 15.805 1 66.56 92 LEU A CA 1
ATOM 694 C C . LEU A 1 92 ? -12.516 -15.375 15.305 1 66.56 92 LEU A C 1
ATOM 696 O O . LEU A 1 92 ? -12.461 -16.016 14.258 1 66.56 92 LEU A O 1
ATOM 700 N N . ARG A 1 93 ? -11.508 -15.227 16.109 1 62.91 93 ARG A N 1
ATOM 701 C CA . ARG A 1 93 ? -10.18 -15.719 15.758 1 62.91 93 ARG A CA 1
ATOM 702 C C . ARG A 1 93 ? -10.172 -17.234 15.641 1 62.91 93 ARG A C 1
ATOM 704 O O . ARG A 1 93 ? -9.633 -17.797 14.68 1 62.91 93 ARG A O 1
ATOM 711 N N . ARG A 1 94 ? -10.711 -17.844 16.531 1 70.5 94 ARG A N 1
ATOM 712 C CA . ARG A 1 94 ? -10.758 -19.312 16.562 1 70.5 94 ARG A CA 1
ATOM 713 C C . ARG A 1 94 ? -11.562 -19.844 15.383 1 70.5 94 ARG A C 1
ATOM 715 O O . ARG A 1 94 ? -11.188 -20.844 14.766 1 70.5 94 ARG A O 1
ATOM 722 N N . ALA A 1 95 ? -12.609 -19.156 15.078 1 79.19 95 ALA A N 1
ATOM 723 C CA . ALA A 1 95 ? -13.492 -19.562 13.984 1 79.19 95 ALA A CA 1
ATOM 724 C C . ALA A 1 95 ? -12.773 -19.453 12.641 1 79.19 95 ALA A C 1
ATOM 726 O O . ALA A 1 95 ? -12.828 -20.391 11.828 1 79.19 95 ALA A O 1
ATOM 727 N N . MET A 1 96 ? -12.086 -18.438 12.5 1 72.69 96 MET A N 1
ATOM 728 C CA . MET A 1 96 ? -11.367 -18.219 11.25 1 72.69 96 MET A CA 1
ATOM 729 C C . MET A 1 96 ? -10.203 -19.188 11.109 1 72.69 96 MET A C 1
ATOM 731 O O . MET A 1 96 ? -9.961 -19.719 10.031 1 72.69 96 MET A O 1
ATOM 735 N N . ALA A 1 97 ? -9.578 -19.453 12.211 1 70.88 97 ALA A N 1
ATOM 736 C CA . ALA A 1 97 ? -8.484 -20.422 12.227 1 70.88 97 ALA A CA 1
ATOM 737 C C . ALA A 1 97 ? -8.984 -21.828 11.898 1 70.88 97 ALA A C 1
ATOM 739 O O . ALA A 1 97 ? -8.273 -22.609 11.281 1 70.88 97 ALA A O 1
ATOM 740 N N . ALA A 1 98 ? -10.203 -22 12.234 1 75.75 98 ALA A N 1
ATOM 741 C CA . ALA A 1 98 ? -10.82 -23.312 12 1 75.75 98 ALA A CA 1
ATOM 742 C C . ALA A 1 98 ? -11.266 -23.453 10.547 1 75.75 98 ALA A C 1
ATOM 744 O O . ALA A 1 98 ? -11.641 -24.547 10.109 1 75.75 98 ALA A O 1
ATOM 745 N N . GLY A 1 99 ? -11.148 -22.344 9.859 1 74.62 99 GLY A N 1
ATOM 746 C CA . GLY A 1 99 ? -11.445 -22.406 8.438 1 74.62 99 GLY A CA 1
ATOM 747 C C . GLY A 1 99 ? -12.758 -21.75 8.07 1 74.62 99 GLY A C 1
ATOM 748 O O . GLY A 1 99 ? -13.266 -21.938 6.961 1 74.62 99 GLY A O 1
ATOM 749 N N . ALA A 1 100 ? -13.344 -21.047 9.07 1 84.69 100 ALA A N 1
ATOM 750 C CA . ALA A 1 100 ? -14.578 -20.344 8.766 1 84.69 100 ALA A CA 1
ATOM 751 C C . ALA A 1 100 ? -14.359 -19.297 7.676 1 84.69 100 ALA A C 1
ATOM 753 O O . ALA A 1 100 ? -13.312 -18.656 7.629 1 84.69 100 ALA A O 1
ATOM 754 N N . SER A 1 101 ? -15.359 -19.234 6.773 1 81.25 101 SER A N 1
ATOM 755 C CA . SER A 1 101 ? -15.266 -18.312 5.656 1 81.25 101 SER A CA 1
ATOM 756 C C . SER A 1 101 ? -15.82 -16.938 6.031 1 81.25 101 SER A C 1
ATOM 758 O O . SER A 1 101 ? -15.539 -15.945 5.359 1 81.25 101 SER A O 1
ATOM 760 N N . ASP A 1 102 ? -16.703 -16.906 7.047 1 81.75 102 ASP A N 1
ATOM 761 C CA . ASP A 1 102 ? -17.344 -15.68 7.523 1 81.75 102 ASP A CA 1
ATOM 762 C C . ASP A 1 102 ? -17.891 -15.867 8.93 1 81.75 102 ASP A C 1
ATOM 764 O O . ASP A 1 102 ? -17.906 -16.969 9.469 1 81.75 102 ASP A O 1
ATOM 768 N N . TYR A 1 103 ? -18.188 -14.68 9.531 1 82.31 103 TYR A N 1
ATOM 769 C CA . TYR A 1 103 ? -18.625 -14.656 10.922 1 82.31 103 TYR A CA 1
ATOM 770 C C . TYR A 1 103 ? -19.75 -13.656 11.125 1 82.31 103 TYR A C 1
ATOM 772 O O . TYR A 1 103 ? -19.641 -12.484 10.75 1 82.31 103 TYR A O 1
ATOM 780 N N . LEU A 1 104 ? -20.906 -14.172 11.672 1 84.5 104 LEU A N 1
ATOM 781 C CA . LEU A 1 104 ? -22.062 -13.32 11.961 1 84.5 104 LEU A CA 1
ATOM 782 C C . LEU A 1 104 ? -22.359 -13.312 13.453 1 84.5 104 LEU A C 1
ATOM 784 O O . LEU A 1 104 ? -22.344 -14.359 14.102 1 84.5 104 LEU A O 1
ATOM 788 N N . ILE A 1 105 ? -22.562 -12.148 13.945 1 79.94 105 ILE A N 1
ATOM 789 C CA . ILE A 1 105 ? -22.891 -12.023 15.367 1 79.94 105 ILE A CA 1
ATOM 790 C C . ILE A 1 105 ? -24.406 -11.844 15.523 1 79.94 105 ILE A C 1
ATOM 792 O O . ILE A 1 105 ? -25 -10.969 14.891 1 79.94 105 ILE A O 1
ATOM 796 N N . LYS A 1 106 ? -25 -12.641 16.344 1 78.88 106 LYS A N 1
ATOM 797 C CA . LYS A 1 106 ? -26.406 -12.508 16.688 1 78.88 106 LYS A CA 1
ATOM 798 C C . LYS A 1 106 ? -26.656 -11.297 17.578 1 78.88 106 LYS A C 1
ATOM 800 O O . LYS A 1 106 ? -25.828 -10.992 18.453 1 78.88 106 LYS A O 1
ATOM 805 N N . PRO A 1 107 ? -27.672 -10.508 17.469 1 78.56 107 PRO A N 1
ATOM 806 C CA . PRO A 1 107 ? -28.688 -10.672 16.406 1 78.56 107 PRO A CA 1
ATOM 807 C C . PRO A 1 107 ? -28.234 -10.086 15.078 1 78.56 107 PRO A C 1
ATOM 809 O O . PRO A 1 107 ? -27.391 -9.195 15.039 1 78.56 107 PRO A O 1
ATOM 812 N N . PHE A 1 108 ? -28.625 -10.742 13.961 1 79 108 PHE A N 1
ATOM 813 C CA . PHE A 1 108 ? -28.328 -10.227 12.633 1 79 108 PHE A CA 1
ATOM 814 C C . PHE A 1 108 ? -29.625 -10.07 11.82 1 79 108 PHE A C 1
ATOM 816 O O . PHE A 1 108 ? -30.641 -10.695 12.133 1 79 108 PHE A O 1
ATOM 823 N N . THR A 1 109 ? -29.625 -9.148 10.852 1 78.56 109 THR A N 1
ATOM 824 C CA . THR A 1 109 ? -30.766 -8.938 9.961 1 78.56 109 THR A CA 1
ATOM 825 C C . THR A 1 109 ? -30.781 -10 8.859 1 78.56 109 THR A C 1
ATOM 827 O O . THR A 1 109 ? -29.781 -10.664 8.609 1 78.56 109 THR A O 1
ATOM 830 N N . ALA A 1 110 ? -31.922 -10.094 8.297 1 81.5 110 ALA A N 1
ATOM 831 C CA . ALA A 1 110 ? -32.062 -11 7.156 1 81.5 110 ALA A CA 1
ATOM 832 C C . ALA A 1 110 ? -31.062 -10.656 6.051 1 81.5 110 ALA A C 1
ATOM 834 O O . ALA A 1 110 ? -30.438 -11.555 5.473 1 81.5 110 ALA A O 1
ATOM 835 N N . GLN A 1 111 ? -30.906 -9.438 5.867 1 80.25 111 GLN A N 1
ATOM 836 C CA . GLN A 1 111 ? -30.016 -8.984 4.797 1 80.25 111 GLN A CA 1
ATOM 837 C C . GLN A 1 111 ? -28.562 -9.32 5.109 1 80.25 111 GLN A C 1
ATOM 839 O O . GLN A 1 111 ? -27.812 -9.758 4.227 1 80.25 111 GLN A O 1
ATOM 844 N N . GLU A 1 112 ? -28.188 -9.172 6.332 1 78.94 112 GLU A N 1
ATOM 845 C CA . GLU A 1 112 ? -26.828 -9.5 6.742 1 78.94 112 GLU A CA 1
ATOM 846 C C . GLU A 1 112 ? -26.531 -10.984 6.523 1 78.94 112 GLU A C 1
ATOM 848 O O . GLU A 1 112 ? -25.438 -11.336 6.066 1 78.94 112 GLU A O 1
ATOM 853 N N . MET A 1 113 ? -27.453 -11.766 6.828 1 87.88 113 MET A N 1
ATOM 854 C CA . MET A 1 113 ? -27.312 -13.211 6.695 1 87.88 113 MET A CA 1
ATOM 855 C C . MET A 1 113 ? -27.234 -13.617 5.23 1 87.88 113 MET A C 1
ATOM 857 O O . MET A 1 113 ? -26.344 -14.391 4.84 1 87.88 113 MET A O 1
ATOM 861 N N . VAL A 1 114 ? -28.094 -13.023 4.473 1 88.56 114 VAL A N 1
ATOM 862 C CA . VAL A 1 114 ? -28.156 -13.328 3.047 1 88.56 114 VAL A CA 1
ATOM 863 C C . VAL A 1 114 ? -26.859 -12.883 2.373 1 88.56 114 VAL A C 1
ATOM 865 O O . VAL A 1 114 ? -26.281 -13.617 1.562 1 88.56 114 VAL A O 1
ATOM 868 N N . ASP A 1 115 ? -26.406 -11.773 2.805 1 81.94 115 ASP A N 1
ATOM 869 C CA . ASP A 1 115 ? -25.156 -11.258 2.25 1 81.94 115 ASP A CA 1
ATOM 870 C C . ASP A 1 115 ? -23.984 -12.164 2.602 1 81.94 115 ASP A C 1
ATOM 872 O O . ASP A 1 115 ? -23.109 -12.422 1.762 1 81.94 115 ASP A O 1
ATOM 876 N N . ALA A 1 116 ? -23.984 -12.617 3.805 1 84.25 116 ALA A N 1
ATOM 877 C CA . ALA A 1 116 ? -22.906 -13.508 4.246 1 84.25 116 ALA A CA 1
ATOM 878 C C . ALA A 1 116 ? -22.922 -14.812 3.447 1 84.25 116 ALA A C 1
ATOM 880 O O . ALA A 1 116 ? -21.859 -15.273 3.004 1 84.25 116 ALA A O 1
ATOM 881 N N . VAL A 1 117 ? -24.094 -15.328 3.221 1 92.06 117 VAL A N 1
ATOM 882 C CA . VAL A 1 117 ? -24.25 -16.578 2.473 1 92.06 117 VAL A CA 1
ATOM 883 C C . VAL A 1 117 ? -23.75 -16.375 1.039 1 92.06 117 VAL A C 1
ATOM 885 O O . VAL A 1 117 ? -22.969 -17.188 0.531 1 92.06 117 VAL A O 1
ATOM 888 N N . ARG A 1 118 ? -24.141 -15.32 0.47 1 84.88 118 ARG A N 1
ATOM 889 C CA . ARG A 1 118 ? -23.75 -15.062 -0.917 1 84.88 118 ARG A CA 1
ATOM 890 C C . ARG A 1 118 ? -22.25 -14.82 -1.042 1 84.88 118 ARG A C 1
ATOM 892 O O . ARG A 1 118 ? -21.625 -15.32 -1.97 1 84.88 118 ARG A O 1
ATOM 899 N N . ARG A 1 119 ? -21.734 -14.117 -0.118 1 78.12 119 ARG A N 1
ATOM 900 C CA . ARG A 1 119 ? -20.297 -13.828 -0.125 1 78.12 119 ARG A CA 1
ATOM 901 C C . ARG A 1 119 ? -19.484 -15.109 -0.03 1 78.12 119 ARG A C 1
ATOM 903 O O . ARG A 1 119 ? -18.547 -15.312 -0.799 1 78.12 119 ARG A O 1
ATOM 910 N N . VAL A 1 120 ? -19.859 -15.969 0.877 1 82.56 120 VAL A N 1
ATOM 911 C CA . VAL A 1 120 ? -19.141 -17.219 1.103 1 82.56 120 VAL A CA 1
ATOM 912 C C . VAL A 1 120 ? -19.328 -18.141 -0.097 1 82.56 120 VAL A C 1
ATOM 914 O O . VAL A 1 120 ? -18.391 -18.812 -0.521 1 82.56 120 VAL A O 1
ATOM 917 N N . TRP A 1 121 ? -20.469 -18.141 -0.636 1 87.12 121 TRP A N 1
ATOM 918 C CA . TRP A 1 121 ? -20.75 -18.969 -1.813 1 87.12 121 TRP A CA 1
ATOM 919 C C . TRP A 1 121 ? -19.891 -18.516 -2.998 1 87.12 121 TRP A C 1
ATOM 921 O O . TRP A 1 121 ? -19.281 -19.344 -3.678 1 87.12 121 TRP A O 1
ATOM 931 N N . GLU A 1 122 ? -19.891 -17.297 -3.168 1 74.25 122 GLU A N 1
ATOM 932 C CA . GLU A 1 122 ? -19.125 -16.75 -4.273 1 74.25 122 GLU A CA 1
ATOM 933 C C . GLU A 1 122 ? -17.641 -17.062 -4.113 1 74.25 122 GLU A C 1
ATOM 935 O O . GLU A 1 122 ? -16.969 -17.453 -5.07 1 74.25 122 GLU A O 1
ATOM 940 N N . LYS A 1 123 ? -17.266 -16.875 -2.865 1 69.75 123 LYS A N 1
ATOM 941 C CA . LYS A 1 123 ? -15.867 -17.156 -2.543 1 69.75 123 LYS A CA 1
ATOM 942 C C . LYS A 1 123 ? -15.516 -18.609 -2.836 1 69.75 123 LYS A C 1
ATOM 944 O O . LYS A 1 123 ? -14.477 -18.891 -3.436 1 69.75 123 LYS A O 1
ATOM 949 N N . ASN A 1 124 ? -16.359 -19.531 -2.441 1 72.62 124 ASN A N 1
ATOM 950 C CA . ASN A 1 124 ? -16.125 -20.953 -2.633 1 72.62 124 ASN A CA 1
ATOM 951 C C . ASN A 1 124 ? -16.188 -21.344 -4.105 1 72.62 124 ASN A C 1
ATOM 953 O O . ASN A 1 124 ? -15.414 -22.188 -4.57 1 72.62 124 ASN A O 1
ATOM 957 N N . ARG A 1 125 ? -17.109 -20.781 -4.738 1 68.12 125 ARG A N 1
ATOM 958 C CA . ARG A 1 125 ? -17.234 -21.047 -6.168 1 68.12 125 ARG A CA 1
ATOM 959 C C . ARG A 1 125 ? -15.977 -20.609 -6.914 1 68.12 125 ARG A C 1
ATOM 961 O O . ARG A 1 125 ? -15.492 -21.328 -7.793 1 68.12 125 ARG A O 1
ATOM 968 N N . ARG A 1 126 ? -15.633 -19.562 -6.434 1 56.53 126 ARG A N 1
ATOM 969 C CA . ARG A 1 126 ? -14.414 -19.031 -7.031 1 56.53 126 ARG A CA 1
ATOM 970 C C . ARG A 1 126 ? -13.234 -19.969 -6.793 1 56.53 126 ARG A C 1
ATOM 972 O O . ARG A 1 126 ? -12.453 -20.234 -7.703 1 56.53 126 ARG A O 1
ATOM 979 N N . ARG A 1 127 ? -13.172 -20.469 -5.602 1 59.16 127 ARG A N 1
ATOM 980 C CA . ARG A 1 127 ? -12.117 -21.406 -5.203 1 59.16 127 ARG A CA 1
ATOM 981 C C . ARG A 1 127 ? -12.211 -22.703 -6.004 1 59.16 127 ARG A C 1
ATOM 983 O O . ARG A 1 127 ? -11.188 -23.234 -6.449 1 59.16 127 ARG A O 1
ATOM 990 N N . GLN A 1 128 ? -13.406 -23.156 -6.172 1 59.38 128 GLN A N 1
ATOM 991 C CA . GLN A 1 128 ? -13.641 -24.391 -6.891 1 59.38 128 GLN A CA 1
ATOM 992 C C . GLN A 1 128 ? -13.32 -24.234 -8.375 1 59.38 128 GLN A C 1
ATOM 994 O O . GLN A 1 128 ? -12.758 -25.141 -9 1 59.38 128 GLN A O 1
ATOM 999 N N . ALA A 1 129 ? -13.758 -23.172 -8.805 1 52.53 129 ALA A N 1
ATOM 1000 C CA . ALA A 1 129 ? -13.477 -22.906 -10.211 1 52.53 129 ALA A CA 1
ATOM 1001 C C . ALA A 1 129 ? -11.977 -22.891 -10.477 1 52.53 129 ALA A C 1
ATOM 1003 O O . ALA A 1 129 ? -11.508 -23.406 -11.492 1 52.53 129 ALA A O 1
ATOM 1004 N N . MET A 1 130 ? -11.406 -22.469 -9.5 1 46.81 130 MET A N 1
ATOM 1005 C CA . MET A 1 130 ? -9.953 -22.359 -9.609 1 46.81 130 MET A CA 1
ATOM 1006 C C . MET A 1 130 ? -9.305 -23.734 -9.5 1 46.81 130 MET A C 1
ATOM 1008 O O . MET A 1 130 ? -8.344 -24.047 -10.203 1 46.81 130 MET A O 1
ATOM 1012 N N . THR A 1 131 ? -9.828 -24.531 -8.547 1 48.44 131 THR A N 1
ATOM 1013 C CA . THR A 1 131 ? -9.336 -25.891 -8.359 1 48.44 131 THR A CA 1
ATOM 1014 C C . THR A 1 131 ? -9.711 -26.766 -9.555 1 48.44 131 THR A C 1
ATOM 1016 O O . THR A 1 131 ? -8.938 -27.641 -9.961 1 48.44 131 THR A O 1
ATOM 1019 N N . ALA A 1 132 ? -10.953 -26.656 -10.047 1 46.5 132 ALA A N 1
ATOM 1020 C CA . ALA A 1 132 ? -11.406 -27.438 -11.195 1 46.5 132 ALA A CA 1
ATOM 1021 C C . ALA A 1 132 ? -10.531 -27.172 -12.414 1 46.5 132 ALA A C 1
ATOM 1023 O O . ALA A 1 132 ? -10.25 -28.078 -13.203 1 46.5 132 ALA A O 1
ATOM 1024 N N . VAL A 1 133 ? -10.258 -25.891 -12.539 1 43.66 133 VAL A N 1
ATOM 1025 C CA . VAL A 1 133 ? -9.352 -25.594 -13.641 1 43.66 133 VAL A CA 1
ATOM 1026 C C . VAL A 1 133 ? -8.055 -26.375 -13.477 1 43.66 133 VAL A C 1
ATOM 1028 O O . VAL A 1 133 ? -7.457 -26.812 -14.461 1 43.66 133 VAL A O 1
ATOM 1031 N N . ARG A 1 134 ? -7.633 -26.625 -12.242 1 42.53 134 ARG A N 1
ATOM 1032 C CA . ARG A 1 134 ? -6.426 -27.406 -11.992 1 42.53 134 ARG A CA 1
ATOM 1033 C C . ARG A 1 134 ? -6.613 -28.859 -12.445 1 42.53 134 ARG A C 1
ATOM 1035 O O . ARG A 1 134 ? -5.684 -29.469 -12.977 1 42.53 134 ARG A O 1
ATOM 1042 N N . THR A 1 135 ? -7.848 -29.422 -12.078 1 39.84 135 THR A N 1
ATOM 1043 C CA . THR A 1 135 ? -8.055 -30.844 -12.336 1 39.84 135 THR A CA 1
ATOM 1044 C C . THR A 1 135 ? -8.625 -31.062 -13.734 1 39.84 135 THR A C 1
ATOM 1046 O O . THR A 1 135 ? -8.812 -32.188 -14.164 1 39.84 135 THR A O 1
ATOM 1049 N N . GLY A 1 136 ? -9.273 -30.078 -14.359 1 37.88 136 GLY A N 1
ATOM 1050 C CA . GLY A 1 136 ? -9.852 -30.484 -15.625 1 37.88 136 GLY A CA 1
ATOM 1051 C C . GLY A 1 136 ? -8.859 -31.156 -16.547 1 37.88 136 GLY A C 1
ATOM 1052 O O . GLY A 1 136 ? -7.648 -30.953 -16.422 1 37.88 136 GLY A O 1
ATOM 1053 N N . GLU A 1 137 ? -9.273 -32.25 -17.219 1 36.47 137 GLU A N 1
ATOM 1054 C CA . GLU A 1 137 ? -8.719 -33.281 -18.094 1 36.47 137 GLU A CA 1
ATOM 1055 C C . GLU A 1 137 ? -8.055 -32.656 -19.312 1 36.47 137 GLU A C 1
ATOM 1057 O O . GLU A 1 137 ? -7.652 -33.375 -20.234 1 36.47 137 GLU A O 1
ATOM 1062 N N . GLY A 1 138 ? -8.539 -31.469 -19.922 1 38.62 138 GLY A N 1
ATOM 1063 C CA . GLY A 1 138 ? -7.848 -31.453 -21.203 1 38.62 138 GLY A CA 1
ATOM 1064 C C . GLY A 1 138 ? -6.348 -31.641 -21.062 1 38.62 138 GLY A C 1
ATOM 1065 O O . GLY A 1 138 ? -5.77 -31.375 -20.016 1 38.62 138 GLY A O 1
ATOM 1066 N N . LYS A 1 139 ? -5.766 -32.562 -21.688 1 42.94 139 LYS A N 1
ATOM 1067 C CA . LYS A 1 139 ? -4.383 -33.031 -21.828 1 42.94 139 LYS A CA 1
ATOM 1068 C C . LYS A 1 139 ? -3.408 -31.844 -21.703 1 42.94 139 LYS A C 1
ATOM 1070 O O . LYS A 1 139 ? -2.193 -32.031 -21.812 1 42.94 139 LYS A O 1
ATOM 1075 N N . GLY A 1 140 ? -3.84 -30.578 -22.156 1 46.75 140 GLY A N 1
ATOM 1076 C CA . GLY A 1 140 ? -2.76 -29.609 -22.266 1 46.75 140 GLY A CA 1
ATOM 1077 C C . GLY A 1 140 ? -2.346 -29.031 -20.922 1 46.75 140 GLY A C 1
ATOM 1078 O O . GLY A 1 140 ? -3.066 -29.156 -19.938 1 46.75 140 GLY A O 1
ATOM 1079 N N . GLU A 1 141 ? -1.085 -28.875 -20.594 1 59.19 141 GLU A N 1
ATOM 1080 C CA . GLU A 1 141 ? -0.36 -28.422 -19.406 1 59.19 141 GLU A CA 1
ATOM 1081 C C . GLU A 1 141 ? -0.943 -27.109 -18.875 1 59.19 141 GLU A C 1
ATOM 1083 O O . GLU A 1 141 ? -1.068 -26.125 -19.609 1 59.19 141 GLU A O 1
ATOM 1088 N N . VAL A 1 142 ? -1.885 -27.062 -17.922 1 79 142 VAL A N 1
ATOM 1089 C CA . VAL A 1 142 ? -2.391 -25.875 -17.25 1 79 142 VAL A CA 1
ATOM 1090 C C . VAL A 1 142 ? -1.222 -25.031 -16.75 1 79 142 VAL A C 1
ATOM 1092 O O . VAL A 1 142 ? -0.234 -25.562 -16.25 1 79 142 VAL A O 1
ATOM 1095 N N . GLY A 1 143 ? -1.377 -23.719 -17.031 1 92.62 143 GLY A N 1
ATOM 1096 C CA . GLY A 1 143 ? -0.31 -22.781 -16.688 1 92.62 143 GLY A CA 1
ATOM 1097 C C . GLY A 1 143 ? -0.071 -22.672 -15.195 1 92.62 143 GLY A C 1
ATOM 1098 O O . GLY A 1 143 ? -0.982 -22.906 -14.391 1 92.62 143 GLY A O 1
ATOM 1099 N N . ARG A 1 144 ? 1.101 -22.516 -14.82 1 95.62 144 ARG A N 1
ATOM 1100 C CA . ARG A 1 144 ? 1.502 -22.281 -13.438 1 95.62 144 ARG A CA 1
ATOM 1101 C C . ARG A 1 144 ? 1.405 -20.812 -13.07 1 95.62 144 ARG A C 1
ATOM 1103 O O . ARG A 1 144 ? 1.882 -19.953 -13.812 1 95.62 144 ARG A O 1
ATOM 1110 N N . VAL A 1 145 ? 0.719 -20.562 -11.914 1 97.62 145 VAL A N 1
ATOM 1111 C CA . VAL A 1 145 ? 0.607 -19.188 -11.406 1 97.62 145 VAL A CA 1
ATOM 1112 C C . VAL A 1 145 ? 1.723 -18.922 -10.406 1 97.62 145 VAL A C 1
ATOM 1114 O O . VAL A 1 145 ? 1.851 -19.625 -9.398 1 97.62 145 VAL A O 1
ATOM 1117 N N . VAL A 1 146 ? 2.584 -17.938 -10.695 1 98.56 146 VAL A N 1
ATOM 1118 C CA . VAL A 1 146 ? 3.668 -17.5 -9.828 1 98.56 146 VAL A CA 1
ATOM 1119 C C . VAL A 1 146 ? 3.354 -16.109 -9.273 1 98.56 146 VAL A C 1
ATOM 1121 O O . VAL A 1 146 ? 3.307 -15.133 -10.016 1 98.56 146 VAL A O 1
ATOM 1124 N N . VAL A 1 147 ? 3.188 -15.992 -7.957 1 98.75 147 VAL A N 1
ATOM 1125 C CA . VAL A 1 147 ? 2.797 -14.734 -7.328 1 98.75 147 VAL A CA 1
ATOM 1126 C C . VAL A 1 147 ? 3.99 -14.125 -6.594 1 98.75 147 VAL A C 1
ATOM 1128 O O . VAL A 1 147 ? 4.664 -14.812 -5.824 1 98.75 147 VAL A O 1
ATOM 1131 N N . PHE A 1 148 ? 4.297 -12.906 -6.887 1 98.75 148 PHE A N 1
ATOM 1132 C CA . PHE A 1 148 ? 5.309 -12.164 -6.141 1 98.75 148 PHE A CA 1
ATOM 1133 C C . PHE A 1 148 ? 4.676 -11.391 -4.992 1 98.75 148 PHE A C 1
ATOM 1135 O O . PHE A 1 148 ? 3.898 -10.461 -5.219 1 98.75 148 PHE A O 1
ATOM 1142 N N . PHE A 1 149 ? 5.086 -11.758 -3.773 1 97.62 149 PHE A N 1
ATOM 1143 C CA . PHE A 1 149 ? 4.406 -11.266 -2.58 1 97.62 149 PHE A CA 1
ATOM 1144 C C . PHE A 1 149 ? 5.398 -10.633 -1.614 1 97.62 149 PHE A C 1
ATOM 1146 O O . PHE A 1 149 ? 6.551 -11.062 -1.527 1 97.62 149 PHE A O 1
ATOM 1153 N N . GLY A 1 150 ? 4.953 -9.656 -0.943 1 94.62 150 GLY A N 1
ATOM 1154 C CA . GLY A 1 150 ? 5.641 -8.914 0.1 1 94.62 150 GLY A CA 1
ATOM 1155 C C . GLY A 1 150 ? 4.879 -7.676 0.549 1 94.62 150 GLY A C 1
ATOM 1156 O O . GLY A 1 150 ? 4.422 -6.891 -0.281 1 94.62 150 GLY A O 1
ATOM 1157 N N . SER A 1 151 ? 4.793 -7.508 1.791 1 90.62 151 SER A N 1
ATOM 1158 C CA . SER A 1 151 ? 3.949 -6.434 2.307 1 90.62 151 SER A CA 1
ATOM 1159 C C . SER A 1 151 ? 4.762 -5.168 2.568 1 90.62 151 SER A C 1
ATOM 1161 O O . SER A 1 151 ? 4.25 -4.207 3.145 1 90.62 151 SER A O 1
ATOM 1163 N N . LYS A 1 152 ? 5.98 -5.191 2.215 1 93 152 LYS A N 1
ATOM 1164 C CA . LYS A 1 152 ? 6.809 -3.99 2.283 1 93 152 LYS A CA 1
ATOM 1165 C C . LYS A 1 152 ? 7.09 -3.434 0.891 1 93 152 LYS A C 1
ATOM 1167 O O . LYS A 1 152 ? 7.352 -4.191 -0.044 1 93 152 LYS A O 1
ATOM 1172 N N . GLY A 1 153 ? 6.992 -2.137 0.829 1 92.62 153 GLY A N 1
ATOM 1173 C CA . GLY A 1 153 ? 7.293 -1.49 -0.439 1 92.62 153 GLY A CA 1
ATOM 1174 C C . GLY A 1 153 ? 8.781 -1.374 -0.714 1 92.62 153 GLY A C 1
ATOM 1175 O O . GLY A 1 153 ? 9.578 -1.251 0.215 1 92.62 153 GLY A O 1
ATOM 1176 N N . GLY A 1 154 ? 9.156 -1.451 -1.998 1 92.5 154 GLY A N 1
ATOM 1177 C CA . GLY A 1 154 ? 10.523 -1.173 -2.412 1 92.5 154 GLY A CA 1
ATOM 1178 C C . GLY A 1 154 ? 11.445 -2.369 -2.266 1 92.5 154 GLY A C 1
ATOM 1179 O O . GLY A 1 154 ? 12.672 -2.232 -2.367 1 92.5 154 GLY A O 1
ATOM 1180 N N . VAL A 1 155 ? 10.914 -3.516 -2.084 1 95.31 155 VAL A N 1
ATOM 1181 C CA . VAL A 1 155 ? 11.75 -4.688 -1.842 1 95.31 155 VAL A CA 1
ATOM 1182 C C . VAL A 1 155 ? 12.172 -5.305 -3.174 1 95.31 155 VAL A C 1
ATOM 1184 O O . VAL A 1 155 ? 13.055 -6.16 -3.213 1 95.31 155 VAL A O 1
ATOM 1187 N N . GLY A 1 156 ? 11.461 -4.969 -4.281 1 96.12 156 GLY A N 1
ATOM 1188 C CA . GLY A 1 156 ? 11.898 -5.426 -5.594 1 96.12 156 GLY A CA 1
ATOM 1189 C C . GLY A 1 156 ? 10.953 -6.438 -6.215 1 96.12 156 GLY A C 1
ATOM 1190 O O . GLY A 1 156 ? 11.344 -7.188 -7.113 1 96.12 156 GLY A O 1
ATOM 1191 N N . ARG A 1 157 ? 9.703 -6.504 -5.773 1 97.5 157 ARG A N 1
ATOM 1192 C CA . ARG A 1 157 ? 8.734 -7.438 -6.324 1 97.5 157 ARG A CA 1
ATOM 1193 C C . ARG A 1 157 ? 8.57 -7.23 -7.828 1 97.5 157 ARG A C 1
ATOM 1195 O O . ARG A 1 157 ? 8.656 -8.188 -8.602 1 97.5 157 ARG A O 1
ATOM 1202 N N . THR A 1 158 ? 8.359 -5.973 -8.25 1 97.5 158 THR A N 1
ATOM 1203 C CA . THR A 1 158 ? 8.148 -5.645 -9.656 1 97.5 158 THR A CA 1
ATOM 1204 C C . THR A 1 158 ? 9.391 -5.965 -10.477 1 97.5 158 THR A C 1
ATOM 1206 O O . THR A 1 158 ? 9.289 -6.504 -11.578 1 97.5 158 THR A O 1
ATOM 1209 N N . THR A 1 159 ? 10.539 -5.645 -9.938 1 97.25 159 THR A N 1
ATOM 1210 C CA . THR A 1 159 ? 11.797 -5.938 -10.609 1 97.25 159 THR A CA 1
ATOM 1211 C C . THR A 1 159 ? 11.938 -7.434 -10.875 1 97.25 159 THR A C 1
ATOM 1213 O O . THR A 1 159 ? 12.281 -7.844 -11.992 1 97.25 159 THR A O 1
ATOM 1216 N N . LEU A 1 160 ? 11.672 -8.234 -9.867 1 98.38 160 LEU A N 1
ATOM 1217 C CA . LEU A 1 160 ? 11.781 -9.68 -10.016 1 98.38 160 LEU A CA 1
ATOM 1218 C C . LEU A 1 160 ? 10.75 -10.195 -11.016 1 98.38 160 LEU A C 1
ATOM 1220 O O . LEU A 1 160 ? 11.094 -10.961 -11.914 1 98.38 160 LEU A O 1
ATOM 1224 N N . ALA A 1 161 ? 9.523 -9.789 -10.883 1 98.75 161 ALA A N 1
ATOM 1225 C CA . ALA A 1 161 ? 8.438 -10.266 -11.734 1 98.75 161 ALA A CA 1
ATOM 1226 C C . ALA A 1 161 ? 8.742 -9.992 -13.203 1 98.75 161 ALA A C 1
ATOM 1228 O O . ALA A 1 161 ? 8.641 -10.891 -14.047 1 98.75 161 ALA A O 1
ATOM 1229 N N . CYS A 1 162 ? 9.164 -8.789 -13.516 1 98.56 162 CYS A N 1
ATOM 1230 C CA . CYS A 1 162 ? 9.406 -8.375 -14.891 1 98.56 162 CYS A CA 1
ATOM 1231 C C . CYS A 1 162 ? 10.594 -9.117 -15.484 1 98.56 162 CYS A C 1
ATOM 1233 O O . CYS A 1 162 ? 10.531 -9.609 -16.609 1 98.56 162 CYS A O 1
ATOM 1235 N N . ASN A 1 163 ? 11.664 -9.195 -14.727 1 98.62 163 ASN A N 1
ATOM 1236 C CA . ASN A 1 163 ? 12.867 -9.828 -15.25 1 98.62 163 ASN A CA 1
ATOM 1237 C C . ASN A 1 163 ? 12.695 -11.336 -15.391 1 98.62 163 ASN A C 1
ATOM 1239 O O . ASN A 1 163 ? 13.148 -11.93 -16.375 1 98.62 163 ASN A O 1
ATOM 1243 N N . LEU A 1 164 ? 12.023 -11.969 -14.445 1 98.62 164 LEU A N 1
ATOM 1244 C CA . LEU A 1 164 ? 11.797 -13.406 -14.523 1 98.62 164 LEU A CA 1
ATOM 1245 C C . LEU A 1 164 ? 10.844 -13.75 -15.664 1 98.62 164 LEU A C 1
ATOM 1247 O O . LEU A 1 164 ? 10.984 -14.789 -16.312 1 98.62 164 LEU A O 1
ATOM 1251 N N . ALA A 1 165 ? 9.836 -12.883 -15.898 1 98.69 165 ALA A N 1
ATOM 1252 C CA . ALA A 1 165 ? 8.945 -13.086 -17.031 1 98.69 165 ALA A CA 1
ATOM 1253 C C . ALA A 1 165 ? 9.734 -13.156 -18.344 1 98.69 165 ALA A C 1
ATOM 1255 O O . ALA A 1 165 ? 9.523 -14.07 -19.141 1 98.69 165 ALA A O 1
ATOM 1256 N N . VAL A 1 166 ? 10.641 -12.25 -18.5 1 98.12 166 VAL A N 1
ATOM 1257 C CA . VAL A 1 166 ? 11.445 -12.188 -19.703 1 98.12 166 VAL A CA 1
ATOM 1258 C C . VAL A 1 166 ? 12.344 -13.414 -19.797 1 98.12 166 VAL A C 1
ATOM 1260 O O . VAL A 1 166 ? 12.492 -14.016 -20.859 1 98.12 166 VAL A O 1
ATOM 1263 N N . LEU A 1 167 ? 12.945 -13.781 -18.703 1 97.69 167 LEU A N 1
ATOM 1264 C CA . LEU A 1 167 ? 13.867 -14.914 -18.688 1 97.69 167 LEU A CA 1
ATOM 1265 C C . LEU A 1 167 ? 13.133 -16.219 -19 1 97.69 167 LEU A C 1
ATOM 1267 O O . LEU A 1 167 ? 13.672 -17.094 -19.688 1 97.69 167 LEU A O 1
ATOM 1271 N N . LEU A 1 168 ? 11.914 -16.359 -18.516 1 97.25 168 LEU A N 1
ATOM 1272 C CA . LEU A 1 168 ? 11.117 -17.547 -18.828 1 97.25 168 LEU A CA 1
ATOM 1273 C C . LEU A 1 168 ? 10.711 -17.547 -20.297 1 97.25 168 LEU A C 1
ATOM 1275 O O . LEU A 1 168 ? 10.766 -18.594 -20.953 1 97.25 168 LEU A O 1
ATOM 1279 N N . ALA A 1 169 ? 10.336 -16.391 -20.797 1 96.38 169 ALA A N 1
ATOM 1280 C CA . ALA A 1 169 ? 9.992 -16.281 -22.219 1 96.38 169 ALA A CA 1
ATOM 1281 C C . ALA A 1 169 ? 11.18 -16.656 -23.094 1 96.38 169 ALA A C 1
ATOM 1283 O O . ALA A 1 169 ? 11.023 -17.344 -24.109 1 96.38 169 ALA A O 1
ATOM 1284 N N . ARG A 1 170 ? 12.32 -16.234 -22.688 1 93.88 170 ARG A N 1
ATOM 1285 C CA . ARG A 1 170 ? 13.539 -16.531 -23.438 1 93.88 170 ARG A CA 1
ATOM 1286 C C . ARG A 1 170 ? 13.836 -18.016 -23.422 1 93.88 170 ARG A C 1
ATOM 1288 O O . ARG A 1 170 ? 14.531 -18.531 -24.312 1 93.88 170 ARG A O 1
ATOM 1295 N N . ARG A 1 171 ? 13.312 -18.719 -22.453 1 93 171 ARG A N 1
ATOM 1296 C CA . ARG A 1 171 ? 13.469 -20.172 -22.328 1 93 171 ARG A CA 1
ATOM 1297 C C . ARG A 1 171 ? 12.398 -20.891 -23.141 1 93 171 ARG A C 1
ATOM 1299 O O . ARG A 1 171 ? 12.242 -22.109 -23.016 1 93 171 ARG A O 1
ATOM 1306 N N . GLY A 1 172 ? 11.602 -20.141 -23.906 1 91.81 172 GLY A N 1
ATOM 1307 C CA . GLY A 1 172 ? 10.617 -20.719 -24.797 1 91.81 172 GLY A CA 1
ATOM 1308 C C . GLY A 1 172 ? 9.266 -20.953 -24.141 1 91.81 172 GLY A C 1
ATOM 1309 O O . GLY A 1 172 ? 8.398 -21.625 -24.703 1 91.81 172 GLY A O 1
ATOM 1310 N N . LYS A 1 173 ? 9.102 -20.391 -23 1 95.06 173 LYS A N 1
ATOM 1311 C CA . LYS A 1 173 ? 7.832 -20.594 -22.312 1 95.06 173 LYS A CA 1
ATOM 1312 C C . LYS A 1 173 ? 6.82 -19.516 -22.719 1 95.06 173 LYS A C 1
ATOM 1314 O O . LYS A 1 173 ? 7.188 -18.375 -22.984 1 95.06 173 LYS A O 1
ATOM 1319 N N . ARG A 1 174 ? 5.578 -19.922 -22.828 1 95.94 174 ARG A N 1
ATOM 1320 C CA . ARG A 1 174 ? 4.5 -18.953 -22.969 1 95.94 174 ARG A CA 1
ATOM 1321 C C . ARG A 1 174 ? 4.195 -18.281 -21.625 1 95.94 174 ARG A C 1
ATOM 1323 O O . ARG A 1 174 ? 3.803 -18.953 -20.672 1 95.94 174 ARG A O 1
ATOM 1330 N N . VAL A 1 175 ? 4.422 -16.938 -21.578 1 97.94 175 VAL A N 1
ATOM 1331 C CA . VAL A 1 175 ? 4.398 -16.234 -20.297 1 97.94 175 VAL A CA 1
ATOM 1332 C C . VAL A 1 175 ? 3.42 -15.07 -20.359 1 97.94 175 VAL A C 1
ATOM 1334 O O . VAL A 1 175 ? 3.428 -14.297 -21.312 1 97.94 175 VAL A O 1
ATOM 1337 N N . SER A 1 176 ? 2.539 -14.961 -19.375 1 98.38 176 SER A N 1
ATOM 1338 C CA . SER A 1 176 ? 1.76 -13.758 -19.109 1 98.38 176 SER A CA 1
ATOM 1339 C C . SER A 1 176 ? 2.201 -13.094 -17.812 1 98.38 176 SER A C 1
ATOM 1341 O O . SER A 1 176 ? 2.529 -13.773 -16.828 1 98.38 176 SER A O 1
ATOM 1343 N N . LEU A 1 177 ? 2.301 -11.828 -17.859 1 98.75 177 LEU A N 1
ATOM 1344 C CA . LEU A 1 177 ? 2.637 -11.016 -16.688 1 98.75 177 LEU A CA 1
ATOM 1345 C C . LEU A 1 177 ? 1.493 -10.062 -16.344 1 98.75 177 LEU A C 1
ATOM 1347 O O . LEU A 1 177 ? 1.084 -9.25 -17.172 1 98.75 177 LEU A O 1
ATOM 1351 N N . VAL A 1 178 ? 0.998 -10.172 -15.117 1 98.62 178 VAL A N 1
ATOM 1352 C CA . VAL A 1 178 ? -0.169 -9.414 -14.68 1 98.62 178 VAL A CA 1
ATOM 1353 C C . VAL A 1 178 ? 0.229 -8.453 -13.562 1 98.62 178 VAL A C 1
ATOM 1355 O O . VAL A 1 178 ? 0.888 -8.852 -12.602 1 98.62 178 VAL A O 1
ATOM 1358 N N . ASP A 1 179 ? -0.185 -7.207 -13.695 1 97.81 179 ASP A N 1
ATOM 1359 C CA . ASP A 1 179 ? 0.028 -6.195 -12.664 1 97.81 179 ASP A CA 1
ATOM 1360 C C . ASP A 1 179 ? -1.232 -5.992 -11.828 1 97.81 179 ASP A C 1
ATOM 1362 O O . ASP A 1 179 ? -2.168 -5.316 -12.266 1 97.81 179 ASP A O 1
ATOM 1366 N N . PHE A 1 180 ? -1.231 -6.512 -10.633 1 96.38 180 PHE A N 1
ATOM 1367 C CA . PHE A 1 180 ? -2.387 -6.406 -9.75 1 96.38 180 PHE A CA 1
ATOM 1368 C C . PHE A 1 180 ? -2.23 -5.23 -8.789 1 96.38 180 PHE A C 1
ATOM 1370 O O . PHE A 1 180 ? -3.053 -5.039 -7.891 1 96.38 180 PHE A O 1
ATOM 1377 N N . ASP A 1 181 ? -1.166 -4.457 -8.914 1 94.19 181 ASP A N 1
ATOM 1378 C CA . ASP A 1 181 ? -1.001 -3.227 -8.148 1 94.19 181 ASP A CA 1
ATOM 1379 C C . ASP A 1 181 ? -1.672 -2.049 -8.852 1 94.19 181 ASP A C 1
ATOM 1381 O O . ASP A 1 181 ? -1.016 -1.292 -9.57 1 94.19 181 ASP A O 1
ATOM 1385 N N . LEU A 1 182 ? -2.883 -1.811 -8.531 1 89.5 182 LEU A N 1
ATOM 1386 C CA . LEU A 1 182 ? -3.666 -0.805 -9.242 1 89.5 182 LEU A CA 1
ATOM 1387 C C . LEU A 1 182 ? -3.279 0.601 -8.797 1 89.5 182 LEU A C 1
ATOM 1389 O O . LEU A 1 182 ? -3.525 1.574 -9.508 1 89.5 182 LEU A O 1
ATOM 1393 N N . ALA A 1 183 ? -2.711 0.681 -7.613 1 84.38 183 ALA A N 1
ATOM 1394 C CA . ALA A 1 183 ? -2.389 1.991 -7.055 1 84.38 183 ALA A CA 1
ATOM 1395 C C . ALA A 1 183 ? -1.093 2.537 -7.645 1 84.38 183 ALA A C 1
ATOM 1397 O O . ALA A 1 183 ? -1.006 3.721 -7.98 1 84.38 183 ALA A O 1
ATOM 1398 N N . SER A 1 184 ? -0.089 1.649 -7.766 1 89.44 184 SER A N 1
ATOM 1399 C CA . SER A 1 184 ? 1.229 2.152 -8.141 1 89.44 184 SER A CA 1
ATOM 1400 C C . SER A 1 184 ? 1.943 1.184 -9.078 1 89.44 184 SER A C 1
ATOM 1402 O O . SER A 1 184 ? 3.172 1.203 -9.18 1 89.44 184 SER A O 1
ATOM 1404 N N . GLY A 1 185 ? 1.207 0.407 -9.742 1 92.94 185 GLY A N 1
ATOM 1405 C CA . GLY A 1 185 ? 1.805 -0.611 -10.586 1 92.94 185 GLY A CA 1
ATOM 1406 C C . GLY A 1 185 ? 2.744 -0.04 -11.633 1 92.94 185 GLY A C 1
ATOM 1407 O O . GLY A 1 185 ? 2.42 0.946 -12.297 1 92.94 185 GLY A O 1
ATOM 1408 N N . ASP A 1 186 ? 3.934 -0.69 -11.844 1 94.31 186 ASP A N 1
ATOM 1409 C CA . ASP A 1 186 ? 4.988 -0.145 -12.695 1 94.31 186 ASP A CA 1
ATOM 1410 C C . ASP A 1 186 ? 5.352 -1.118 -13.812 1 94.31 186 ASP A C 1
ATOM 1412 O O . ASP A 1 186 ? 6.281 -0.871 -14.586 1 94.31 186 ASP A O 1
ATOM 1416 N N . VAL A 1 187 ? 4.609 -2.193 -13.93 1 97.38 187 VAL A N 1
ATOM 1417 C CA . VAL A 1 187 ? 4.984 -3.209 -14.906 1 97.38 187 VAL A CA 1
ATOM 1418 C C . VAL A 1 187 ? 5.059 -2.584 -16.297 1 97.38 187 VAL A C 1
ATOM 1420 O O . VAL A 1 187 ? 6.008 -2.834 -17.047 1 97.38 187 VAL A O 1
ATOM 1423 N N . ALA A 1 188 ? 4.062 -1.765 -16.672 1 94.94 188 ALA A N 1
ATOM 1424 C CA . ALA A 1 188 ? 4.039 -1.127 -17.984 1 94.94 188 ALA A CA 1
ATOM 1425 C C . ALA A 1 188 ? 5.312 -0.32 -18.219 1 94.94 188 ALA A C 1
ATOM 1427 O O . ALA A 1 188 ? 5.887 -0.366 -19.312 1 94.94 188 ALA A O 1
ATOM 1428 N N . LEU A 1 189 ? 5.801 0.327 -17.266 1 94.12 189 LEU A N 1
ATOM 1429 C CA . LEU A 1 189 ? 6.977 1.183 -17.359 1 94.12 189 LEU A CA 1
ATOM 1430 C C . LEU A 1 189 ? 8.234 0.355 -17.641 1 94.12 189 LEU A C 1
ATOM 1432 O O . LEU A 1 189 ? 9.117 0.786 -18.375 1 94.12 189 LEU A O 1
ATOM 1436 N N . PHE A 1 190 ? 8.305 -0.816 -17.031 1 96.38 190 PHE A N 1
ATOM 1437 C CA . PHE A 1 190 ? 9.461 -1.698 -17.188 1 96.38 190 PHE A CA 1
ATOM 1438 C C . PHE A 1 190 ? 9.578 -2.178 -18.625 1 96.38 190 PHE A C 1
ATOM 1440 O O . PHE A 1 190 ? 10.617 -2.697 -19.031 1 96.38 190 PHE A O 1
ATOM 1447 N N . PHE A 1 191 ? 8.492 -2.014 -19.391 1 95.44 191 PHE A N 1
ATOM 1448 C CA . PHE A 1 191 ? 8.477 -2.543 -20.75 1 95.44 191 PHE A CA 1
ATOM 1449 C C . PHE A 1 191 ? 8.227 -1.43 -21.75 1 95.44 191 PHE A C 1
ATOM 1451 O O . PHE A 1 191 ? 7.809 -1.693 -22.891 1 95.44 191 PHE A O 1
ATOM 1458 N N . ASN A 1 192 ? 8.406 -0.24 -21.328 1 92.81 192 ASN A N 1
ATOM 1459 C CA . ASN A 1 192 ? 8.25 0.937 -22.188 1 92.81 192 ASN A CA 1
ATOM 1460 C C . ASN A 1 192 ? 6.844 1.01 -22.781 1 92.81 192 ASN A C 1
ATOM 1462 O O . ASN A 1 192 ? 6.684 1.309 -23.969 1 92.81 192 ASN A O 1
ATOM 1466 N N . LEU A 1 193 ? 5.918 0.641 -21.953 1 91.06 193 LEU A N 1
ATOM 1467 C CA . LEU A 1 193 ? 4.512 0.725 -22.328 1 91.06 193 LEU A CA 1
ATOM 1468 C C . LEU A 1 193 ? 3.84 1.92 -21.672 1 91.06 193 LEU A C 1
ATOM 1470 O O . LEU A 1 193 ? 4.254 2.346 -20.578 1 91.06 193 LEU A O 1
ATOM 1474 N N . ASP A 1 194 ? 2.863 2.455 -22.219 1 81.06 194 ASP A N 1
ATOM 1475 C CA . ASP A 1 194 ? 2.053 3.488 -21.594 1 81.06 194 ASP A CA 1
ATOM 1476 C C . ASP A 1 194 ? 1.145 2.889 -20.516 1 81.06 194 ASP A C 1
ATOM 1478 O O . ASP A 1 194 ? 0.995 1.668 -20.438 1 81.06 194 ASP A O 1
ATOM 1482 N N . LYS A 1 195 ? 0.662 3.674 -19.625 1 78.31 195 LYS A N 1
ATOM 1483 C CA . LYS A 1 195 ? -0.229 3.201 -18.578 1 78.31 195 LYS A CA 1
ATOM 1484 C C . LYS A 1 195 ? -1.463 2.52 -19.156 1 78.31 195 LYS A C 1
ATOM 1486 O O . LYS A 1 195 ? -1.781 1.385 -18.797 1 78.31 195 LYS A O 1
ATOM 1491 N N . GLY A 1 196 ? -2.146 3.051 -20.172 1 81.44 196 GLY A N 1
ATOM 1492 C CA . GLY A 1 196 ? -3.256 2.504 -20.938 1 81.44 196 GLY A CA 1
ATOM 1493 C C . GLY A 1 196 ? -4.238 1.717 -20.094 1 81.44 196 GLY A C 1
ATOM 1494 O O . GLY A 1 196 ? -4.219 1.812 -18.859 1 81.44 196 GLY A O 1
ATOM 1495 N N . GLN A 1 197 ? -5.105 0.925 -20.766 1 87.69 197 GLN A N 1
ATOM 1496 C CA . GLN A 1 197 ? -6.133 0.154 -20.062 1 87.69 197 GLN A CA 1
ATOM 1497 C C . GLN A 1 197 ? -5.57 -1.167 -19.547 1 87.69 197 GLN A C 1
ATOM 1499 O O . GLN A 1 197 ? -4.723 -1.785 -20.203 1 87.69 197 GLN A O 1
ATOM 1504 N N . GLY A 1 198 ? -6 -1.557 -18.422 1 93.69 198 GLY A N 1
ATOM 1505 C CA . GLY A 1 198 ? -5.562 -2.795 -17.797 1 93.69 198 GLY A CA 1
ATOM 1506 C C . GLY A 1 198 ? -6.59 -3.381 -16.844 1 93.69 198 GLY A C 1
ATOM 1507 O O . GLY A 1 198 ? -7.785 -3.395 -17.141 1 93.69 198 GLY A O 1
ATOM 1508 N N . VAL A 1 199 ? -6.148 -3.832 -15.75 1 94.56 199 VAL A N 1
ATOM 1509 C CA . VAL A 1 199 ? -6.969 -4.523 -14.766 1 94.56 199 VAL A CA 1
ATOM 1510 C C . VAL A 1 199 ? -8.047 -3.58 -14.227 1 94.56 199 VAL A C 1
ATOM 1512 O O . VAL A 1 199 ? -9.188 -3.99 -14 1 94.56 199 VAL A O 1
ATOM 1515 N N . ALA A 1 200 ? -7.699 -2.297 -13.992 1 90.06 200 ALA A N 1
ATOM 1516 C CA . ALA A 1 200 ? -8.648 -1.316 -13.469 1 90.06 200 ALA A CA 1
ATOM 1517 C C . ALA A 1 200 ? -9.852 -1.174 -14.398 1 90.06 200 ALA A C 1
ATOM 1519 O O . ALA A 1 200 ? -10.992 -1.113 -13.938 1 90.06 200 ALA A O 1
ATOM 1520 N N . GLU A 1 201 ? -9.609 -1.17 -15.625 1 87.69 201 GLU A N 1
ATOM 1521 C CA . GLU A 1 201 ? -10.68 -1.044 -16.609 1 87.69 201 GLU A CA 1
ATOM 1522 C C . GLU A 1 201 ? -11.445 -2.355 -16.766 1 87.69 201 GLU A C 1
ATOM 1524 O O . GLU A 1 201 ? -12.656 -2.352 -17 1 87.69 201 GLU A O 1
ATOM 1529 N N . LEU A 1 202 ? -10.695 -3.406 -16.703 1 88 202 LEU A N 1
ATOM 1530 C CA . LEU A 1 202 ? -11.328 -4.719 -16.766 1 88 202 LEU A CA 1
ATOM 1531 C C . LEU A 1 202 ? -12.359 -4.875 -15.648 1 88 202 LEU A C 1
ATOM 1533 O O . LEU A 1 202 ? -13.375 -5.551 -15.828 1 88 202 LEU A O 1
ATOM 1537 N N . ALA A 1 203 ? -12.047 -4.234 -14.523 1 82.69 203 ALA A N 1
ATOM 1538 C CA . ALA A 1 203 ? -12.938 -4.312 -13.367 1 82.69 203 ALA A CA 1
ATOM 1539 C C . ALA A 1 203 ? -14.297 -3.695 -13.68 1 82.69 203 ALA A C 1
ATOM 1541 O O . ALA A 1 203 ? -15.305 -4.035 -13.055 1 82.69 203 ALA A O 1
ATOM 1542 N N . LEU A 1 204 ? -14.359 -2.822 -14.648 1 76.25 204 LEU A N 1
ATOM 1543 C CA . LEU A 1 204 ? -15.578 -2.094 -14.977 1 76.25 204 LEU A CA 1
ATOM 1544 C C . LEU A 1 204 ? -16.344 -2.785 -16.109 1 76.25 204 LEU A C 1
ATOM 1546 O O . LEU A 1 204 ? -17.469 -2.42 -16.406 1 76.25 204 LEU A O 1
ATOM 1550 N N . GLU A 1 205 ? -15.719 -3.791 -16.672 1 79.06 205 GLU A N 1
ATOM 1551 C CA . GLU A 1 205 ? -16.375 -4.527 -17.734 1 79.06 205 GLU A CA 1
ATOM 1552 C C . GLU A 1 205 ? -17.594 -5.285 -17.219 1 79.06 205 GLU A C 1
ATOM 1554 O O . GLU A 1 205 ? -17.547 -5.898 -16.156 1 79.06 205 GLU A O 1
ATOM 1559 N N . PRO A 1 206 ? -18.688 -5.223 -17.938 1 69.38 206 PRO A N 1
ATOM 1560 C CA . PRO A 1 206 ? -19.906 -5.922 -17.5 1 69.38 206 PRO A CA 1
ATOM 1561 C C . PRO A 1 206 ? -19.719 -7.438 -17.453 1 69.38 206 PRO A C 1
ATOM 1563 O O . PRO A 1 206 ? -20.281 -8.102 -16.562 1 69.38 206 PRO A O 1
ATOM 1566 N N . SER A 1 207 ? -19.031 -7.926 -18.438 1 71.75 207 SER A N 1
ATOM 1567 C CA . SER A 1 207 ? -18.75 -9.352 -18.5 1 71.75 207 SER A CA 1
ATOM 1568 C C . SER A 1 207 ? -17.266 -9.617 -18.688 1 71.75 207 SER A C 1
ATOM 1570 O O . SER A 1 207 ? -16.594 -8.914 -19.469 1 71.75 207 SER A O 1
ATOM 1572 N N . LEU A 1 208 ? -16.828 -10.641 -17.891 1 75.44 208 LEU A N 1
ATOM 1573 C CA . LEU A 1 208 ? -15.422 -11.008 -18 1 75.44 208 LEU A CA 1
ATOM 1574 C C . LEU A 1 208 ? -15.266 -12.367 -18.688 1 75.44 208 LEU A C 1
ATOM 1576 O O . LEU A 1 208 ? -15.008 -13.367 -18.016 1 75.44 208 LEU A O 1
ATOM 1580 N N . ASN A 1 209 ? -15.422 -12.359 -19.953 1 77.81 209 ASN A N 1
ATOM 1581 C CA . ASN A 1 209 ? -15.133 -13.57 -20.703 1 77.81 209 ASN A CA 1
ATOM 1582 C C . ASN A 1 209 ? -13.688 -13.609 -21.188 1 77.81 209 ASN A C 1
ATOM 1584 O O . ASN A 1 209 ? -12.984 -12.602 -21.141 1 77.81 209 ASN A O 1
ATOM 1588 N N . PRO A 1 210 ? -13.195 -14.773 -21.516 1 83.75 210 PRO A N 1
ATOM 1589 C CA . PRO A 1 210 ? -11.797 -14.914 -21.922 1 83.75 210 PRO A CA 1
ATOM 1590 C C . PRO A 1 210 ? -11.422 -13.977 -23.062 1 83.75 210 PRO A C 1
ATOM 1592 O O . PRO A 1 210 ? -10.305 -13.453 -23.109 1 83.75 210 PRO A O 1
ATOM 1595 N N . GLU A 1 211 ? -12.344 -13.656 -23.906 1 83.5 211 GLU A N 1
ATOM 1596 C CA . GLU A 1 211 ? -12.07 -12.766 -25.031 1 83.5 211 GLU A CA 1
ATOM 1597 C C . GLU A 1 211 ? -11.852 -11.328 -24.562 1 83.5 211 GLU A C 1
ATOM 1599 O O . GLU A 1 211 ? -10.977 -10.633 -25.078 1 83.5 211 GLU A O 1
ATOM 1604 N N . THR A 1 212 ? -12.68 -10.953 -23.656 1 88.12 212 THR A N 1
ATOM 1605 C CA . THR A 1 212 ? -12.531 -9.617 -23.094 1 88.12 212 THR A CA 1
ATOM 1606 C C . THR A 1 212 ? -11.172 -9.453 -22.422 1 88.12 212 THR A C 1
ATOM 1608 O O . THR A 1 212 ? -10.492 -8.445 -22.625 1 88.12 212 THR A O 1
ATOM 1611 N N . ILE A 1 213 ? -10.773 -10.422 -21.688 1 92.12 213 ILE A N 1
ATOM 1612 C CA . ILE A 1 213 ? -9.5 -10.375 -20.984 1 92.12 213 ILE A CA 1
ATOM 1613 C C . ILE A 1 213 ? -8.352 -10.352 -21.984 1 92.12 213 ILE A C 1
ATOM 1615 O O . ILE A 1 213 ? -7.41 -9.57 -21.844 1 92.12 213 ILE A O 1
ATOM 1619 N N . GLU A 1 214 ? -8.516 -11.141 -23.062 1 89.94 214 GLU A N 1
ATOM 1620 C CA . GLU A 1 214 ? -7.5 -11.203 -24.125 1 89.94 214 GLU A CA 1
ATOM 1621 C C . GLU A 1 214 ? -7.316 -9.836 -24.781 1 89.94 214 GLU A C 1
ATOM 1623 O O . GLU A 1 214 ? -6.203 -9.484 -25.172 1 89.94 214 GLU A O 1
ATOM 1628 N N . GLY A 1 215 ? -8.383 -9.148 -24.875 1 90.25 215 GLY A N 1
ATOM 1629 C CA . GLY A 1 215 ? -8.352 -7.848 -25.516 1 90.25 215 GLY A CA 1
ATOM 1630 C C . GLY A 1 215 ? -7.527 -6.828 -24.75 1 90.25 215 GLY A C 1
ATOM 1631 O O . GLY A 1 215 ? -7.055 -5.844 -25.328 1 90.25 215 GLY A O 1
ATOM 1632 N N . TYR A 1 216 ? -7.277 -7.07 -23.5 1 94.12 216 TYR A N 1
ATOM 1633 C CA . TYR A 1 216 ? -6.531 -6.129 -22.672 1 94.12 216 TYR A CA 1
ATOM 1634 C C . TYR A 1 216 ? -5.059 -6.512 -22.609 1 94.12 216 TYR A C 1
ATOM 1636 O O . TYR A 1 216 ? -4.23 -5.742 -22.109 1 94.12 216 TYR A O 1
ATOM 1644 N N . LEU A 1 217 ? -4.715 -7.715 -23.141 1 94.06 217 LEU A N 1
ATOM 1645 C CA . LEU A 1 217 ? -3.332 -8.18 -23.109 1 94.06 217 LEU A CA 1
ATOM 1646 C C . LEU A 1 217 ? -2.523 -7.547 -24.234 1 94.06 217 LEU A C 1
ATOM 1648 O O . LEU A 1 217 ? -3.016 -7.41 -25.359 1 94.06 217 LEU A O 1
ATOM 1652 N N . LEU A 1 218 ? -1.324 -7.137 -23.906 1 93.12 218 LEU A N 1
ATOM 1653 C CA . LEU A 1 218 ? -0.382 -6.609 -24.891 1 93.12 218 LEU A CA 1
ATOM 1654 C C . LEU A 1 218 ? 0.744 -7.602 -25.141 1 93.12 218 LEU A C 1
ATOM 1656 O O . LEU A 1 218 ? 1.356 -8.117 -24.203 1 93.12 218 LEU A O 1
ATOM 1660 N N . ASN A 1 219 ? 0.967 -7.859 -26.375 1 91.38 219 ASN A N 1
ATOM 1661 C CA . ASN A 1 219 ? 2.113 -8.68 -26.766 1 91.38 219 ASN A CA 1
ATOM 1662 C C . ASN A 1 219 ? 3.387 -7.848 -26.875 1 91.38 219 ASN A C 1
ATOM 1664 O O . ASN A 1 219 ? 3.463 -6.922 -27.672 1 91.38 219 ASN A O 1
ATOM 1668 N N . HIS A 1 220 ? 4.328 -8.164 -26.062 1 93.81 220 HIS A N 1
ATOM 1669 C CA . HIS A 1 220 ? 5.594 -7.438 -26.094 1 93.81 220 HIS A CA 1
ATOM 1670 C C . HIS A 1 220 ? 6.629 -8.164 -26.938 1 93.81 220 HIS A C 1
ATOM 1672 O O . HIS A 1 220 ? 6.555 -9.383 -27.109 1 93.81 220 HIS A O 1
ATOM 1678 N N . VAL A 1 221 ? 7.625 -7.473 -27.422 1 91.19 221 VAL A N 1
ATOM 1679 C CA . VAL A 1 221 ? 8.641 -8 -28.312 1 91.19 221 VAL A CA 1
ATOM 1680 C C . VAL A 1 221 ? 9.469 -9.062 -27.609 1 91.19 221 VAL A C 1
ATOM 1682 O O . VAL A 1 221 ? 10.07 -9.93 -28.25 1 91.19 221 VAL A O 1
ATOM 1685 N N . THR A 1 222 ? 9.477 -9.094 -26.297 1 92.75 222 THR A N 1
ATOM 1686 C CA . THR A 1 222 ? 10.219 -10.062 -25.516 1 92.75 222 THR A CA 1
ATOM 1687 C C . THR A 1 222 ? 9.516 -11.414 -25.5 1 92.75 222 THR A C 1
ATOM 1689 O O . THR A 1 222 ? 10.078 -12.422 -25.062 1 92.75 222 THR A O 1
ATOM 1692 N N . GLY A 1 223 ? 8.305 -11.461 -25.938 1 92.75 223 GLY A N 1
ATOM 1693 C CA . GLY A 1 223 ? 7.512 -12.68 -25.891 1 92.75 223 GLY A CA 1
ATOM 1694 C C . GLY A 1 223 ? 6.57 -12.734 -24.703 1 92.75 223 GLY A C 1
ATOM 1695 O O . GLY A 1 223 ? 5.738 -13.633 -24.594 1 92.75 223 GLY A O 1
ATOM 1696 N N . VAL A 1 224 ? 6.668 -11.789 -23.828 1 97.56 224 VAL A N 1
ATOM 1697 C CA . VAL A 1 224 ? 5.809 -11.75 -22.656 1 97.56 224 VAL A CA 1
ATOM 1698 C C . VAL A 1 224 ? 4.484 -11.07 -23.016 1 97.56 224 VAL A C 1
ATOM 1700 O O . VAL A 1 224 ? 4.469 -10.039 -23.688 1 97.56 224 VAL A O 1
ATOM 1703 N N . ARG A 1 225 ? 3.393 -11.695 -22.641 1 97.44 225 ARG A N 1
ATOM 1704 C CA . ARG A 1 225 ? 2.084 -11.062 -22.719 1 97.44 225 ARG A CA 1
ATOM 1705 C C . ARG A 1 225 ? 1.752 -10.312 -21.438 1 97.44 225 ARG A C 1
ATOM 1707 O O . ARG A 1 225 ? 1.764 -10.906 -20.359 1 97.44 225 ARG A O 1
ATOM 1714 N N . ILE A 1 226 ? 1.399 -9.047 -21.594 1 98.19 226 ILE A N 1
ATOM 1715 C CA . ILE A 1 226 ? 1.369 -8.195 -20.406 1 98.19 226 ILE A CA 1
ATOM 1716 C C . ILE A 1 226 ? -0.046 -7.66 -20.188 1 98.19 226 ILE A C 1
ATOM 1718 O O . ILE A 1 226 ? -0.663 -7.129 -21.109 1 98.19 226 ILE A O 1
ATOM 1722 N N . LEU A 1 227 ? -0.565 -7.875 -19.047 1 98.06 227 LEU A N 1
ATOM 1723 C CA . LEU A 1 227 ? -1.77 -7.203 -18.562 1 98.06 227 LEU A CA 1
ATOM 1724 C C . LEU A 1 227 ? -1.424 -6.129 -17.547 1 98.06 227 LEU A C 1
ATOM 1726 O O . LEU A 1 227 ? -1.08 -6.445 -16.391 1 98.06 227 LEU A O 1
ATOM 1730 N N . ARG A 1 228 ? -1.549 -4.914 -17.922 1 96.31 228 ARG A N 1
ATOM 1731 C CA . ARG A 1 228 ? -1.16 -3.762 -17.125 1 96.31 228 ARG A CA 1
ATOM 1732 C C . ARG A 1 228 ? -2.174 -3.504 -16.016 1 96.31 228 ARG A C 1
ATOM 1734 O O . ARG A 1 228 ? -3.293 -4.023 -16.047 1 96.31 228 ARG A O 1
ATOM 1741 N N . ALA A 1 229 ? -1.748 -2.719 -14.961 1 94.62 229 ALA A N 1
ATOM 1742 C CA . ALA A 1 229 ? -2.648 -2.354 -13.875 1 94.62 229 ALA A CA 1
ATOM 1743 C C . ALA A 1 229 ? -3.787 -1.47 -14.375 1 94.62 229 ALA A C 1
ATOM 1745 O O . ALA A 1 229 ? -4.941 -1.654 -13.984 1 94.62 229 ALA A O 1
ATOM 1746 N N . GLY A 1 230 ? -3.439 -0.513 -15.25 1 90.56 230 GLY A N 1
ATOM 1747 C CA . GLY A 1 230 ? -4.43 0.427 -15.758 1 90.56 230 GLY A CA 1
ATOM 1748 C C . GLY A 1 230 ? -4.547 1.681 -14.906 1 90.56 230 GLY A C 1
ATOM 1749 O O . GLY A 1 230 ? -3.625 2.02 -14.164 1 90.56 230 GLY A O 1
ATOM 1750 N N . GLY A 1 231 ? -5.633 2.492 -15.203 1 79.75 231 GLY A N 1
ATOM 1751 C CA . GLY A 1 231 ? -5.848 3.762 -14.523 1 79.75 231 GLY A CA 1
ATOM 1752 C C . GLY A 1 231 ? -6.672 3.633 -13.258 1 79.75 231 GLY A C 1
ATOM 1753 O O . GLY A 1 231 ? -7.875 3.371 -13.32 1 79.75 231 GLY A O 1
ATOM 1754 N N . PHE A 1 232 ? -5.93 3.777 -12.148 1 68.12 232 PHE A N 1
ATOM 1755 C CA . PHE A 1 232 ? -6.617 3.637 -10.875 1 68.12 232 PHE A CA 1
ATOM 1756 C C . PHE A 1 232 ? -7.438 4.883 -10.555 1 68.12 232 PHE A C 1
ATOM 1758 O O . PHE A 1 232 ? -6.992 6.004 -10.812 1 68.12 232 PHE A O 1
ATOM 1765 N N . SER A 1 233 ? -8.711 4.66 -10.266 1 62.66 233 SER A N 1
ATOM 1766 C CA . SER A 1 233 ? -9.555 5.672 -9.641 1 62.66 233 SER A CA 1
ATOM 1767 C C . SER A 1 233 ? -10.203 5.141 -8.367 1 62.66 233 SER A C 1
ATOM 1769 O O . SER A 1 233 ? -10.383 3.934 -8.211 1 62.66 233 SER A O 1
ATOM 1771 N N . GLU A 1 234 ? -10.203 5.918 -7.348 1 56.88 234 GLU A N 1
ATOM 1772 C CA . GLU A 1 234 ? -10.82 5.531 -6.082 1 56.88 234 GLU A CA 1
ATOM 1773 C C . GLU A 1 234 ? -12.148 4.816 -6.312 1 56.88 234 GLU A C 1
ATOM 1775 O O . GLU A 1 234 ? -12.578 4.012 -5.484 1 56.88 234 GLU A O 1
ATOM 1780 N N . GLU A 1 235 ? -12.68 5.109 -7.465 1 49.62 235 GLU A N 1
ATOM 1781 C CA . GLU A 1 235 ? -13.977 4.527 -7.797 1 49.62 235 GLU A CA 1
ATOM 1782 C C . GLU A 1 235 ? -13.828 3.1 -8.312 1 49.62 235 GLU A C 1
ATOM 1784 O O . GLU A 1 235 ? -14.797 2.34 -8.336 1 49.62 235 GLU A O 1
ATOM 1789 N N . THR A 1 236 ? -12.602 2.818 -8.508 1 58.12 236 THR A N 1
ATOM 1790 C CA . THR A 1 236 ? -12.391 1.544 -9.188 1 58.12 236 THR A CA 1
ATOM 1791 C C . THR A 1 236 ? -12.031 0.452 -8.18 1 58.12 236 THR A C 1
ATOM 1793 O O . THR A 1 236 ? -10.859 0.201 -7.922 1 58.12 236 THR A O 1
ATOM 1796 N N . LEU A 1 237 ? -12.938 0.187 -7.277 1 62.56 237 LEU A N 1
ATOM 1797 C CA . LEU A 1 237 ? -12.688 -0.986 -6.445 1 62.56 237 LEU A CA 1
ATOM 1798 C C . LEU A 1 237 ? -12.977 -2.27 -7.215 1 62.56 237 LEU A C 1
ATOM 1800 O O . LEU A 1 237 ? -14.094 -2.467 -7.699 1 62.56 237 LEU A O 1
ATOM 1804 N N . PRO A 1 238 ? -11.906 -3.033 -7.402 1 68.88 238 PRO A N 1
ATOM 1805 C CA . PRO A 1 238 ? -12.156 -4.277 -8.133 1 68.88 238 PRO A CA 1
ATOM 1806 C C . PRO A 1 238 ? -13.203 -5.156 -7.457 1 68.88 238 PRO A C 1
ATOM 1808 O O . PRO A 1 238 ? -13.242 -5.246 -6.227 1 68.88 238 PRO A O 1
ATOM 1811 N N . ARG A 1 239 ? -14.094 -5.574 -8.289 1 65.88 239 ARG A N 1
ATOM 1812 C CA . ARG A 1 239 ? -15.086 -6.5 -7.758 1 65.88 239 ARG A CA 1
ATOM 1813 C C . ARG A 1 239 ? -14.43 -7.785 -7.273 1 65.88 239 ARG A C 1
ATOM 1815 O O . ARG A 1 239 ? -13.398 -8.203 -7.805 1 65.88 239 ARG A O 1
ATOM 1822 N N . LEU A 1 240 ? -15.078 -8.367 -6.336 1 70.62 240 LEU A N 1
ATOM 1823 C CA . LEU A 1 240 ? -14.586 -9.641 -5.82 1 70.62 240 LEU A CA 1
ATOM 1824 C C . LEU A 1 240 ? -14.617 -10.711 -6.906 1 70.62 240 LEU A C 1
ATOM 1826 O O . LEU A 1 240 ? -15.586 -10.812 -7.66 1 70.62 240 LEU A O 1
ATOM 1830 N N . GLY A 1 241 ? -13.539 -11.422 -7.082 1 78.44 241 GLY A N 1
ATOM 1831 C CA . GLY A 1 241 ? -13.461 -12.492 -8.062 1 78.44 241 GLY A CA 1
ATOM 1832 C C . GLY A 1 241 ? -12.75 -12.078 -9.336 1 78.44 241 GLY A C 1
ATOM 1833 O O . GLY A 1 241 ? -12.367 -12.93 -10.141 1 78.44 241 GLY A O 1
ATOM 1834 N N . LEU A 1 242 ? -12.562 -10.836 -9.461 1 85.88 242 LEU A N 1
ATOM 1835 C CA . LEU A 1 242 ? -11.922 -10.328 -10.672 1 85.88 242 LEU A CA 1
ATOM 1836 C C . LEU A 1 242 ? -10.57 -10.992 -10.891 1 85.88 242 LEU A C 1
ATOM 1838 O O . LEU A 1 242 ? -10.273 -11.461 -11.992 1 85.88 242 LEU A O 1
ATOM 1842 N N . GLY A 1 243 ? -9.727 -11.008 -9.844 1 92.12 243 GLY A N 1
ATOM 1843 C CA . GLY A 1 243 ? -8.406 -11.602 -9.945 1 92.12 243 GLY A CA 1
ATOM 1844 C C . GLY A 1 243 ? -8.438 -13.07 -10.312 1 92.12 243 GLY A C 1
ATOM 1845 O O . GLY A 1 243 ? -7.676 -13.523 -11.172 1 92.12 243 GLY A O 1
ATOM 1846 N N . ALA A 1 244 ? -9.344 -13.734 -9.734 1 86.94 244 ALA A N 1
ATOM 1847 C CA . ALA A 1 244 ? -9.5 -15.164 -10 1 86.94 244 ALA A CA 1
ATOM 1848 C C . ALA A 1 244 ? -9.898 -15.406 -11.453 1 86.94 244 ALA A C 1
ATOM 1850 O O . ALA A 1 244 ? -9.375 -16.312 -12.102 1 86.94 244 ALA A O 1
ATOM 1851 N N . GLU A 1 245 ? -10.812 -14.617 -11.898 1 86.38 245 GLU A N 1
ATOM 1852 C CA . GLU A 1 245 ? -11.289 -14.766 -13.273 1 86.38 245 GLU A CA 1
ATOM 1853 C C . GLU A 1 245 ? -10.164 -14.5 -14.273 1 86.38 245 GLU A C 1
ATOM 1855 O O . GLU A 1 245 ? -10 -15.242 -15.242 1 86.38 245 GLU A O 1
ATOM 1860 N N . ILE A 1 246 ? -9.445 -13.523 -14.008 1 95.12 246 ILE A N 1
ATOM 1861 C CA . ILE A 1 246 ? -8.32 -13.164 -14.867 1 95.12 246 ILE A CA 1
ATOM 1862 C C . ILE A 1 246 ? -7.312 -14.312 -14.898 1 95.12 246 ILE A C 1
ATOM 1864 O O . ILE A 1 246 ? -6.91 -14.766 -15.969 1 95.12 246 ILE A O 1
ATOM 1868 N N . LEU A 1 247 ? -6.945 -14.828 -13.766 1 95.88 247 LEU A N 1
ATOM 1869 C CA . LEU A 1 247 ? -5.891 -15.828 -13.656 1 95.88 247 LEU A CA 1
ATOM 1870 C C . LEU A 1 247 ? -6.344 -17.156 -14.25 1 95.88 247 LEU A C 1
ATOM 1872 O O . LEU A 1 247 ? -5.562 -17.859 -14.906 1 95.88 247 LEU A O 1
ATOM 1876 N N . THR A 1 248 ? -7.578 -17.453 -14.078 1 90.25 248 THR A N 1
ATOM 1877 C CA . THR A 1 248 ? -8.125 -18.672 -14.664 1 90.25 248 THR A CA 1
ATOM 1878 C C . THR A 1 248 ? -8.078 -18.609 -16.188 1 90.25 248 THR A C 1
ATOM 1880 O O . THR A 1 248 ? -7.727 -19.594 -16.844 1 90.25 248 THR A O 1
ATOM 1883 N N . SER A 1 249 ? -8.422 -17.484 -16.641 1 91.31 249 SER A N 1
ATOM 1884 C CA . SER A 1 249 ? -8.422 -17.312 -18.094 1 91.31 249 SER A CA 1
ATOM 1885 C C . SER A 1 249 ? -7.008 -17.406 -18.656 1 91.31 249 SER A C 1
ATOM 1887 O O . SER A 1 249 ? -6.793 -18.047 -19.688 1 91.31 249 SER A O 1
ATOM 1889 N N . LEU A 1 250 ? -6.078 -16.859 -18.016 1 95.06 250 LEU A N 1
ATOM 1890 C CA . LEU A 1 250 ? -4.711 -16.812 -18.531 1 95.06 250 LEU A CA 1
ATOM 1891 C C . LEU A 1 250 ? -4.027 -18.172 -18.391 1 95.06 250 LEU A C 1
ATOM 1893 O O . LEU A 1 250 ? -3.186 -18.516 -19.234 1 95.06 250 LEU A O 1
ATOM 1897 N N . LYS A 1 251 ? -4.336 -18.891 -17.469 1 92.94 251 LYS A N 1
ATOM 1898 C CA . LYS A 1 251 ? -3.723 -20.188 -17.203 1 92.94 251 LYS A CA 1
ATOM 1899 C C . LYS A 1 251 ? -3.973 -21.156 -18.344 1 92.94 251 LYS A C 1
ATOM 1901 O O . LYS A 1 251 ? -3.182 -22.078 -18.578 1 92.94 251 LYS A O 1
ATOM 1906 N N . VAL A 1 252 ? -5.023 -20.891 -19.016 1 87.62 252 VAL A N 1
ATOM 1907 C CA . VAL A 1 252 ? -5.398 -21.797 -20.109 1 87.62 252 VAL A CA 1
ATOM 1908 C C . VAL A 1 252 ? -4.508 -21.531 -21.312 1 87.62 252 VAL A C 1
ATOM 1910 O O . VAL A 1 252 ? -4.211 -22.438 -22.094 1 87.62 252 VAL A O 1
ATOM 1913 N N . LYS A 1 253 ? -3.973 -20.422 -21.406 1 87.94 253 LYS A N 1
ATOM 1914 C CA . LYS A 1 253 ? -3.322 -20.031 -22.641 1 87.94 253 LYS A CA 1
ATOM 1915 C C . LYS A 1 253 ? -1.812 -19.891 -22.453 1 87.94 253 LYS A C 1
ATOM 1917 O O . LYS A 1 253 ? -1.072 -19.75 -23.438 1 87.94 253 LYS A O 1
ATOM 1922 N N . THR A 1 254 ? -1.397 -19.906 -21.219 1 94 254 THR A N 1
ATOM 1923 C CA . THR A 1 254 ? 0.027 -19.688 -20.984 1 94 254 THR A CA 1
ATOM 1924 C C . THR A 1 254 ? 0.572 -20.734 -20.016 1 94 254 THR A C 1
ATOM 1926 O O . THR A 1 254 ? -0.187 -21.328 -19.25 1 94 254 THR A O 1
ATOM 1929 N N . GLN A 1 255 ? 1.869 -20.984 -20.188 1 94.81 255 GLN A N 1
ATOM 1930 C CA . GLN A 1 255 ? 2.537 -21.938 -19.297 1 94.81 255 GLN A CA 1
ATOM 1931 C C . GLN A 1 255 ? 2.834 -21.312 -17.938 1 94.81 255 GLN A C 1
ATOM 1933 O O . GLN A 1 255 ? 2.854 -22.016 -16.922 1 94.81 255 GLN A O 1
ATOM 1938 N N . TYR A 1 256 ? 3.1 -20.031 -17.922 1 97.69 256 TYR A N 1
ATOM 1939 C CA . TYR A 1 256 ? 3.373 -19.312 -16.688 1 97.69 256 TYR A CA 1
ATOM 1940 C C . TYR A 1 256 ? 2.58 -18 -16.625 1 97.69 256 TYR A C 1
ATOM 1942 O O . TYR A 1 256 ? 2.586 -17.234 -17.594 1 97.69 256 TYR A O 1
ATOM 1950 N N . VAL A 1 257 ? 1.862 -17.812 -15.547 1 98.38 257 VAL A N 1
ATOM 1951 C CA . VAL A 1 257 ? 1.239 -16.531 -15.234 1 98.38 257 VAL A CA 1
ATOM 1952 C C . VAL A 1 257 ? 1.929 -15.906 -14.031 1 98.38 257 VAL A C 1
ATOM 1954 O O . VAL A 1 257 ? 1.773 -16.375 -12.898 1 98.38 257 VAL A O 1
ATOM 1957 N N . LEU A 1 258 ? 2.744 -14.875 -14.281 1 98.81 258 LEU A N 1
ATOM 1958 C CA . LEU A 1 258 ? 3.396 -14.148 -13.203 1 98.81 258 LEU A CA 1
ATOM 1959 C C . LEU A 1 258 ? 2.535 -12.977 -12.742 1 98.81 258 LEU A C 1
ATOM 1961 O O . LEU A 1 258 ? 2.004 -12.227 -13.562 1 98.81 258 LEU A O 1
ATOM 1965 N N . VAL A 1 259 ? 2.391 -12.836 -11.445 1 98.81 259 VAL A N 1
ATOM 1966 C CA . VAL A 1 259 ? 1.507 -11.812 -10.891 1 98.81 259 VAL A CA 1
ATOM 1967 C C . VAL A 1 259 ? 2.299 -10.891 -9.961 1 98.81 259 VAL A C 1
ATOM 1969 O O . VAL A 1 259 ? 2.812 -11.336 -8.93 1 98.81 259 VAL A O 1
ATOM 1972 N N . ASP A 1 260 ? 2.445 -9.633 -10.344 1 98.5 260 ASP A N 1
ATOM 1973 C CA . ASP A 1 260 ? 2.992 -8.602 -9.469 1 98.5 260 ASP A CA 1
ATOM 1974 C C . ASP A 1 260 ? 1.92 -8.047 -8.531 1 98.5 260 ASP A C 1
ATOM 1976 O O . ASP A 1 260 ? 0.845 -7.645 -8.984 1 98.5 260 ASP A O 1
ATOM 1980 N N . THR A 1 261 ? 2.166 -8.023 -7.238 1 97.31 261 THR A N 1
ATOM 1981 C CA . THR A 1 261 ? 1.179 -7.598 -6.254 1 97.31 261 THR A CA 1
ATOM 1982 C C . THR A 1 261 ? 1.648 -6.34 -5.527 1 97.31 261 THR A C 1
ATOM 1984 O O . THR A 1 261 ? 2.84 -6.027 -5.523 1 97.31 261 THR A O 1
ATOM 1987 N N . PRO A 1 262 ? 0.736 -5.57 -4.973 1 93.94 262 PRO A N 1
ATOM 1988 C CA . PRO A 1 262 ? 1.099 -4.363 -4.23 1 93.94 262 PRO A CA 1
ATOM 1989 C C . PRO A 1 262 ? 1.675 -4.664 -2.85 1 93.94 262 PRO A C 1
ATOM 1991 O O . PRO A 1 262 ? 1.601 -5.805 -2.383 1 93.94 262 PRO A O 1
ATOM 1994 N N . PRO A 1 263 ? 2.264 -3.639 -2.195 1 92.94 263 PRO A N 1
ATOM 1995 C CA . PRO A 1 263 ? 2.848 -3.842 -0.868 1 92.94 263 PRO A CA 1
ATOM 1996 C C . PRO A 1 263 ? 1.811 -3.773 0.25 1 92.94 263 PRO A C 1
ATOM 1998 O O . PRO A 1 263 ? 2.062 -3.164 1.294 1 92.94 263 PRO A O 1
ATOM 2001 N N . PHE A 1 264 ? 0.696 -4.285 0.036 1 85.06 264 PHE A N 1
ATOM 2002 C CA . PHE A 1 264 ? -0.379 -4.426 1.012 1 85.06 264 PHE A CA 1
ATOM 2003 C C . PHE A 1 264 ? -1.333 -5.543 0.608 1 85.06 264 PHE A C 1
ATOM 2005 O O . PHE A 1 264 ? -1.382 -5.934 -0.56 1 85.06 264 PHE A O 1
ATOM 2012 N N . PHE A 1 265 ? -2.02 -6.078 1.551 1 85.75 265 PHE A N 1
ATOM 2013 C CA . PHE A 1 265 ? -2.955 -7.172 1.303 1 85.75 265 PHE A CA 1
ATOM 2014 C C . PHE A 1 265 ? -4.312 -6.633 0.872 1 85.75 265 PHE A C 1
ATOM 2016 O O . PHE A 1 265 ? -4.883 -5.766 1.536 1 85.75 265 PHE A O 1
ATOM 2023 N N . CYS A 1 266 ? -4.797 -6.996 -0.216 1 83.38 266 CYS A N 1
ATOM 2024 C CA . CYS A 1 266 ? -6.105 -6.637 -0.751 1 83.38 266 CYS A CA 1
ATOM 2025 C C . CYS A 1 266 ? -6.754 -7.828 -1.442 1 83.38 266 CYS A C 1
ATOM 2027 O O . CYS A 1 266 ? -6.18 -8.922 -1.482 1 83.38 266 CYS A O 1
ATOM 2029 N N . SER A 1 267 ? -7.906 -7.602 -1.998 1 82.31 267 SER A N 1
ATOM 2030 C CA . SER A 1 267 ? -8.672 -8.703 -2.568 1 82.31 267 SER A CA 1
ATOM 2031 C C . SER A 1 267 ? -7.941 -9.336 -3.748 1 82.31 267 SER A C 1
ATOM 2033 O O . SER A 1 267 ? -7.926 -10.562 -3.889 1 82.31 267 SER A O 1
ATOM 2035 N N . LEU A 1 268 ? -7.363 -8.539 -4.562 1 89.75 268 LEU A N 1
ATOM 2036 C CA . LEU A 1 268 ? -6.633 -9.062 -5.711 1 89.75 268 LEU A CA 1
ATOM 2037 C C . LEU A 1 268 ? -5.449 -9.914 -5.262 1 89.75 268 LEU A C 1
ATOM 2039 O O . LEU A 1 268 ? -5.168 -10.961 -5.852 1 89.75 268 LEU A O 1
ATOM 2043 N N . THR A 1 269 ? -4.762 -9.477 -4.211 1 93 269 THR A N 1
ATOM 2044 C CA . THR A 1 269 ? -3.643 -10.234 -3.668 1 93 269 THR A CA 1
ATOM 2045 C C . THR A 1 269 ? -4.121 -11.562 -3.092 1 93 269 THR A C 1
ATOM 2047 O O . THR A 1 269 ? -3.49 -12.602 -3.307 1 93 269 THR A O 1
ATOM 2050 N N . GLU A 1 270 ? -5.203 -11.461 -2.402 1 88.31 270 GLU A N 1
ATOM 2051 C CA . GLU A 1 270 ? -5.762 -12.68 -1.822 1 88.31 270 GLU A CA 1
ATOM 2052 C C . GLU A 1 270 ? -6.113 -13.695 -2.904 1 88.31 270 GLU A C 1
ATOM 2054 O O . GLU A 1 270 ? -5.777 -14.875 -2.789 1 88.31 270 GLU A O 1
ATOM 2059 N N . GLU A 1 271 ? -6.758 -13.242 -3.875 1 88.19 271 GLU A N 1
ATOM 2060 C CA . GLU A 1 271 ? -7.168 -14.117 -4.973 1 88.19 271 GLU A CA 1
ATOM 2061 C C . GLU A 1 271 ? -5.957 -14.688 -5.707 1 88.19 271 GLU A C 1
ATOM 2063 O O . GLU A 1 271 ? -5.973 -15.844 -6.133 1 88.19 271 GLU A O 1
ATOM 2068 N N . ALA A 1 272 ? -4.965 -13.891 -5.863 1 96.31 272 ALA A N 1
ATOM 2069 C CA . ALA A 1 272 ? -3.732 -14.359 -6.496 1 96.31 272 ALA A CA 1
ATOM 2070 C C . ALA A 1 272 ? -3.07 -15.445 -5.656 1 96.31 272 ALA A C 1
ATOM 2072 O O . ALA A 1 272 ? -2.617 -16.469 -6.188 1 96.31 272 ALA A O 1
ATOM 2073 N N . LEU A 1 273 ? -3 -15.227 -4.371 1 94.56 273 LEU A N 1
ATOM 2074 C CA . LEU A 1 273 ? -2.357 -16.188 -3.475 1 94.56 273 LEU A CA 1
ATOM 2075 C C . LEU A 1 273 ? -3.125 -17.5 -3.445 1 94.56 273 LEU A C 1
ATOM 2077 O O . LEU A 1 273 ? -2.52 -18.578 -3.398 1 94.56 273 LEU A O 1
ATOM 2081 N N . LEU A 1 274 ? -4.391 -17.375 -3.541 1 89.19 274 LEU A N 1
ATOM 2082 C CA . LEU A 1 274 ? -5.219 -18.578 -3.562 1 89.19 274 LEU A CA 1
ATOM 2083 C C . LEU A 1 274 ? -4.992 -19.375 -4.844 1 89.19 274 LEU A C 1
ATOM 2085 O O . LEU A 1 274 ? -5.027 -20.594 -4.832 1 89.19 274 LEU A O 1
ATOM 2089 N N . ALA A 1 275 ? -4.742 -18.672 -5.875 1 92.25 275 ALA A N 1
ATOM 2090 C CA . ALA A 1 275 ? -4.562 -19.297 -7.176 1 92.25 275 ALA A CA 1
ATOM 2091 C C . ALA A 1 275 ? -3.109 -19.719 -7.391 1 92.25 275 ALA A C 1
ATOM 2093 O O . ALA A 1 275 ? -2.785 -20.391 -8.375 1 92.25 275 ALA A O 1
ATOM 2094 N N . ALA A 1 276 ? -2.244 -19.422 -6.488 1 96.38 276 ALA A N 1
ATOM 2095 C CA . ALA A 1 276 ? -0.804 -19.531 -6.703 1 96.38 276 ALA A CA 1
ATOM 2096 C C . ALA A 1 276 ? -0.349 -20.984 -6.66 1 96.38 276 ALA A C 1
ATOM 2098 O O . ALA A 1 276 ? -0.724 -21.734 -5.754 1 96.38 276 ALA A O 1
ATOM 2099 N N . ASP A 1 277 ? 0.373 -21.344 -7.656 1 95.56 277 ASP A N 1
ATOM 2100 C CA . ASP A 1 277 ? 1.153 -22.578 -7.582 1 95.56 277 ASP A CA 1
ATOM 2101 C C . ASP A 1 277 ? 2.492 -22.328 -6.887 1 95.56 277 ASP A C 1
ATOM 2103 O O . ASP A 1 277 ? 3.006 -23.219 -6.199 1 95.56 277 ASP A O 1
ATOM 2107 N N . GLU A 1 278 ? 3.027 -21.203 -7.156 1 97 278 GLU A N 1
ATOM 2108 C CA . GLU A 1 278 ? 4.27 -20.719 -6.555 1 97 278 GLU A CA 1
ATOM 2109 C C . GLU A 1 278 ? 4.105 -19.328 -5.973 1 97 278 GLU A C 1
ATOM 2111 O O . GLU A 1 278 ? 3.451 -18.469 -6.574 1 97 278 GLU A O 1
ATOM 2116 N N . ILE A 1 279 ? 4.672 -19.188 -4.785 1 98.44 279 ILE A N 1
ATOM 2117 C CA . ILE A 1 279 ? 4.668 -17.891 -4.141 1 98.44 279 ILE A CA 1
ATOM 2118 C C . ILE A 1 279 ? 6.102 -17.438 -3.867 1 98.44 279 ILE A C 1
ATOM 2120 O O . ILE A 1 279 ? 6.812 -18.062 -3.078 1 98.44 279 ILE A O 1
ATOM 2124 N N . VAL A 1 280 ? 6.543 -16.422 -4.582 1 98.69 280 VAL A N 1
ATOM 2125 C CA . VAL A 1 280 ? 7.859 -15.836 -4.348 1 98.69 280 VAL A CA 1
ATOM 2126 C C . VAL A 1 280 ? 7.75 -14.711 -3.324 1 98.69 280 VAL A C 1
ATOM 2128 O O . VAL A 1 280 ? 7.262 -13.617 -3.639 1 98.69 280 VAL A O 1
ATOM 2131 N N . VAL A 1 281 ? 8.188 -14.953 -2.141 1 98.5 281 VAL A N 1
ATOM 2132 C CA . VAL A 1 281 ? 8.18 -13.945 -1.084 1 98.5 281 VAL A CA 1
ATOM 2133 C C . VAL A 1 281 ? 9.508 -13.188 -1.082 1 98.5 281 VAL A C 1
ATOM 2135 O O . VAL A 1 281 ? 10.57 -13.789 -0.902 1 98.5 281 VAL A O 1
ATOM 2138 N N . VAL A 1 282 ? 9.375 -11.875 -1.265 1 98.12 282 VAL A N 1
ATOM 2139 C CA . VAL A 1 282 ? 10.57 -11.07 -1.495 1 98.12 282 VAL A CA 1
ATOM 2140 C C . VAL A 1 282 ? 10.844 -10.18 -0.281 1 98.12 282 VAL A C 1
ATOM 2142 O O . VAL A 1 282 ? 9.938 -9.516 0.221 1 98.12 282 VAL A O 1
ATOM 2145 N N . GLY A 1 283 ? 12 -10.164 0.25 1 96.12 283 GLY A N 1
ATOM 2146 C CA . GLY A 1 283 ? 12.469 -9.281 1.304 1 96.12 283 GLY A CA 1
ATOM 2147 C C . GLY A 1 283 ? 13.805 -8.633 0.984 1 96.12 283 GLY A C 1
ATOM 2148 O O . GLY A 1 283 ? 14.461 -8.992 0.006 1 96.12 283 GLY A O 1
ATOM 2149 N N . ARG A 1 284 ? 14.156 -7.656 1.744 1 93.38 284 ARG A N 1
ATOM 2150 C CA . ARG A 1 284 ? 15.43 -6.953 1.628 1 93.38 284 ARG A CA 1
ATOM 2151 C C . ARG A 1 284 ? 16.359 -7.293 2.797 1 93.38 284 ARG A C 1
ATOM 2153 O O . ARG A 1 284 ? 15.883 -7.695 3.863 1 93.38 284 ARG A O 1
ATOM 2160 N N . ASN A 1 285 ? 17.641 -7.055 2.484 1 88.62 285 ASN A N 1
ATOM 2161 C CA . ASN A 1 285 ? 18.641 -7.398 3.496 1 88.62 285 ASN A CA 1
ATOM 2162 C C . ASN A 1 285 ? 18.922 -6.23 4.434 1 88.62 285 ASN A C 1
ATOM 2164 O O . ASN A 1 285 ? 20.047 -5.742 4.508 1 88.62 285 ASN A O 1
ATOM 2168 N N . ASP A 1 286 ? 18.031 -5.75 5.086 1 88.38 286 ASP A N 1
ATOM 2169 C CA . ASP A 1 286 ? 18.094 -4.812 6.203 1 88.38 286 ASP A CA 1
ATOM 2170 C C . ASP A 1 286 ? 17.047 -5.16 7.266 1 88.38 286 ASP A C 1
ATOM 2172 O O . ASP A 1 286 ? 16.188 -6.004 7.043 1 88.38 286 ASP A O 1
ATOM 2176 N N . LEU A 1 287 ? 17.156 -4.59 8.367 1 89.75 287 LEU A N 1
ATOM 2177 C CA . LEU A 1 287 ? 16.359 -5.027 9.5 1 89.75 287 LEU A CA 1
ATOM 2178 C C . LEU A 1 287 ? 14.867 -4.867 9.203 1 89.75 287 LEU A C 1
ATOM 2180 O O . LEU A 1 287 ? 14.086 -5.797 9.398 1 89.75 287 LEU A O 1
ATOM 2184 N N . PRO A 1 288 ? 14.344 -3.68 8.703 1 90.94 288 PRO A N 1
ATOM 2185 C CA . PRO A 1 288 ? 12.922 -3.582 8.367 1 90.94 288 PRO A CA 1
ATOM 2186 C C . PRO A 1 288 ? 12.492 -4.605 7.316 1 90.94 288 PRO A C 1
ATOM 2188 O O . PRO A 1 288 ? 11.414 -5.191 7.426 1 90.94 288 PRO A O 1
ATOM 2191 N N . GLY A 1 289 ? 13.328 -4.789 6.34 1 93.44 289 GLY A N 1
ATOM 2192 C CA . GLY A 1 289 ? 13.039 -5.754 5.289 1 93.44 289 GLY A CA 1
ATOM 2193 C C . GLY A 1 289 ? 12.961 -7.18 5.797 1 93.44 289 GLY A C 1
ATOM 2194 O O . GLY A 1 289 ? 12.055 -7.93 5.422 1 93.44 289 GLY A O 1
ATOM 2195 N N . LEU A 1 290 ? 13.898 -7.566 6.637 1 92.31 290 LEU A N 1
ATOM 2196 C CA . LEU A 1 290 ? 13.953 -8.922 7.176 1 92.31 290 LEU A CA 1
ATOM 2197 C C . LEU A 1 290 ? 12.789 -9.172 8.125 1 92.31 290 LEU A C 1
ATOM 2199 O O . LEU A 1 290 ? 12.203 -10.258 8.125 1 92.31 290 LEU A O 1
ATOM 2203 N N . LYS A 1 291 ? 12.523 -8.211 8.914 1 90.88 291 LYS A N 1
ATOM 2204 C CA . LYS A 1 291 ? 11.391 -8.336 9.82 1 90.88 291 LYS A CA 1
ATOM 2205 C C . LYS A 1 291 ? 10.094 -8.562 9.047 1 90.88 291 LYS A C 1
ATOM 2207 O O . LYS A 1 291 ? 9.297 -9.438 9.398 1 90.88 291 LYS A O 1
ATOM 2212 N N . GLN A 1 292 ? 9.914 -7.742 8.055 1 93.38 292 GLN A N 1
ATOM 2213 C CA . GLN A 1 292 ? 8.68 -7.867 7.281 1 93.38 292 GLN A CA 1
ATOM 2214 C C . GLN A 1 292 ? 8.648 -9.18 6.504 1 93.38 292 GLN A C 1
ATOM 2216 O O . GLN A 1 292 ? 7.59 -9.781 6.332 1 93.38 292 GLN A O 1
ATOM 2221 N N . LEU A 1 293 ? 9.805 -9.625 6.023 1 95.81 293 LEU A N 1
ATOM 2222 C CA . LEU A 1 293 ? 9.891 -10.914 5.344 1 95.81 293 LEU A CA 1
ATOM 2223 C C . LEU A 1 293 ? 9.43 -12.039 6.262 1 95.81 293 LEU A C 1
ATOM 2225 O O . LEU A 1 293 ? 8.664 -12.906 5.84 1 95.81 293 LEU A O 1
ATOM 2229 N N . LYS A 1 294 ? 9.891 -11.992 7.445 1 93.69 294 LYS A N 1
ATOM 2230 C CA . LYS A 1 294 ? 9.477 -12.992 8.43 1 93.69 294 LYS A CA 1
ATOM 2231 C C . LYS A 1 294 ? 7.973 -12.922 8.68 1 93.69 294 LYS A C 1
ATOM 2233 O O . LYS A 1 294 ? 7.301 -13.953 8.734 1 93.69 294 LYS A O 1
ATOM 2238 N N . THR A 1 295 ? 7.473 -11.734 8.836 1 91.31 295 THR A N 1
ATOM 2239 C CA . THR A 1 295 ? 6.047 -11.523 9.047 1 91.31 295 THR A CA 1
ATOM 2240 C C . THR A 1 295 ? 5.238 -12.078 7.879 1 91.31 295 THR A C 1
ATOM 2242 O O . THR A 1 295 ? 4.207 -12.727 8.078 1 91.31 295 THR A O 1
ATOM 2245 N N . ASP A 1 296 ? 5.695 -11.812 6.699 1 94.56 296 ASP A N 1
ATOM 2246 C CA . ASP A 1 296 ? 5.016 -12.281 5.496 1 94.56 296 ASP A CA 1
ATOM 2247 C C . ASP A 1 296 ? 5.008 -13.805 5.43 1 94.56 296 ASP A C 1
ATOM 2249 O O . ASP A 1 296 ? 3.992 -14.414 5.09 1 94.56 296 ASP A O 1
ATOM 2253 N N . LEU A 1 297 ? 6.141 -14.438 5.719 1 94.88 297 LEU A N 1
ATOM 2254 C CA . LEU A 1 297 ? 6.25 -15.891 5.711 1 94.88 297 LEU A CA 1
ATOM 2255 C C . LEU A 1 297 ? 5.312 -16.516 6.742 1 94.88 297 LEU A C 1
ATOM 2257 O O . LEU A 1 297 ? 4.613 -17.484 6.445 1 94.88 297 LEU A O 1
ATOM 2261 N N . ASN A 1 298 ? 5.281 -15.922 7.902 1 88.88 298 ASN A N 1
ATOM 2262 C CA . ASN A 1 298 ? 4.375 -16.406 8.938 1 88.88 298 ASN A CA 1
ATOM 2263 C C . ASN A 1 298 ? 2.914 -16.25 8.523 1 88.88 298 ASN A C 1
ATOM 2265 O O . ASN A 1 298 ? 2.102 -17.141 8.773 1 88.88 298 ASN A O 1
ATOM 2269 N N . PHE A 1 299 ? 2.639 -15.219 7.973 1 89.88 299 PHE A N 1
ATOM 2270 C CA . PHE A 1 299 ? 1.289 -14.953 7.488 1 89.88 299 PHE A CA 1
ATOM 2271 C C . PHE A 1 299 ? 0.844 -16.031 6.512 1 89.88 299 PHE A C 1
ATOM 2273 O O . PHE A 1 299 ? -0.26 -16.578 6.633 1 89.88 299 PHE A O 1
ATOM 2280 N N . LEU A 1 300 ? 1.681 -16.297 5.52 1 91.62 300 LEU A N 1
ATOM 2281 C CA . LEU A 1 300 ? 1.352 -17.297 4.508 1 91.62 300 LEU A CA 1
ATOM 2282 C C . LEU A 1 300 ? 1.129 -18.656 5.148 1 91.62 300 LEU A C 1
ATOM 2284 O O . LEU A 1 300 ? 0.197 -19.375 4.777 1 91.62 300 LEU A O 1
ATOM 2288 N N . ARG A 1 301 ? 1.944 -18.969 6.086 1 85.62 301 ARG A N 1
ATOM 2289 C CA . ARG A 1 301 ? 1.831 -20.25 6.781 1 85.62 301 ARG A CA 1
ATOM 2290 C C . ARG A 1 301 ? 0.539 -20.328 7.586 1 85.62 301 ARG A C 1
ATOM 2292 O O . ARG A 1 301 ? -0.175 -21.328 7.535 1 85.62 301 ARG A O 1
ATOM 2299 N N . GLU A 1 302 ? 0.255 -19.281 8.258 1 81.56 302 GLU A N 1
ATOM 2300 C CA . GLU A 1 302 ? -0.919 -19.234 9.125 1 81.56 302 GLU A CA 1
ATOM 2301 C C . GLU A 1 302 ? -2.209 -19.281 8.312 1 81.56 302 GLU A C 1
ATOM 2303 O O . GLU A 1 302 ? -3.195 -19.891 8.742 1 81.56 302 GLU A O 1
ATOM 2308 N N . LYS A 1 303 ? -2.191 -18.609 7.191 1 84.38 303 LYS A N 1
ATOM 2309 C CA . LYS A 1 303 ? -3.393 -18.531 6.363 1 84.38 303 LYS A CA 1
ATOM 2310 C C . LYS A 1 303 ? -3.574 -19.828 5.555 1 84.38 303 LYS A C 1
ATOM 2312 O O . LYS A 1 303 ? -4.645 -20.062 4.992 1 84.38 303 LYS A O 1
ATOM 2317 N N . GLY A 1 304 ? -2.572 -20.641 5.469 1 82.81 304 GLY A N 1
ATOM 2318 C CA . GLY A 1 304 ? -2.648 -21.953 4.859 1 82.81 304 GLY A CA 1
ATOM 2319 C C . GLY A 1 304 ? -2.664 -21.906 3.342 1 82.81 304 GLY A C 1
ATOM 2320 O O . GLY A 1 304 ? -3.381 -22.688 2.699 1 82.81 304 GLY A O 1
ATOM 2321 N N . TYR A 1 305 ? -2.01 -21.016 2.805 1 86.5 305 TYR A N 1
ATOM 2322 C CA . TYR A 1 305 ? -1.863 -21.016 1.354 1 86.5 305 TYR A CA 1
ATOM 2323 C C . TYR A 1 305 ? -1.039 -22.203 0.883 1 86.5 305 TYR A C 1
ATOM 2325 O O . TYR A 1 305 ? -0.077 -22.594 1.544 1 86.5 305 TYR A O 1
ATOM 2333 N N . THR A 1 306 ? -1.41 -22.75 -0.29 1 83.31 306 THR A N 1
ATOM 2334 C CA . THR A 1 306 ? -0.877 -24.047 -0.686 1 83.31 306 THR A CA 1
ATOM 2335 C C . THR A 1 306 ? 0.268 -23.891 -1.681 1 83.31 306 THR A C 1
ATOM 2337 O O . THR A 1 306 ? 0.989 -24.844 -1.97 1 83.31 306 THR A O 1
ATOM 2340 N N . GLY A 1 307 ? 0.392 -22.812 -2.258 1 87.19 307 GLY A N 1
ATOM 2341 C CA . GLY A 1 307 ? 1.487 -22.609 -3.193 1 87.19 307 GLY A CA 1
ATOM 2342 C C . GLY A 1 307 ? 2.852 -22.859 -2.578 1 87.19 307 GLY A C 1
ATOM 2343 O O . GLY A 1 307 ? 3.064 -22.578 -1.396 1 87.19 307 GLY A O 1
ATOM 2344 N N . ARG A 1 308 ? 3.734 -23.406 -3.453 1 93.94 308 ARG A N 1
ATOM 2345 C CA . ARG A 1 308 ? 5.117 -23.562 -3.01 1 93.94 308 ARG A CA 1
ATOM 2346 C C . ARG A 1 308 ? 5.754 -22.203 -2.725 1 93.94 308 ARG A C 1
ATOM 2348 O O . ARG A 1 308 ? 5.715 -21.297 -3.568 1 93.94 308 ARG A O 1
ATOM 2355 N N . ILE A 1 309 ? 6.391 -22.078 -1.549 1 97.06 309 ILE A N 1
ATOM 2356 C CA . ILE A 1 309 ? 6.941 -20.781 -1.129 1 97.06 309 ILE A CA 1
ATOM 2357 C C . ILE A 1 309 ? 8.422 -20.719 -1.494 1 97.06 309 ILE A C 1
ATOM 2359 O O . ILE A 1 309 ? 9.195 -21.625 -1.156 1 97.06 309 ILE A O 1
ATOM 2363 N N . TRP A 1 310 ? 8.812 -19.734 -2.258 1 97.88 310 TRP A N 1
ATOM 2364 C CA . TRP A 1 310 ? 10.195 -19.375 -2.547 1 97.88 310 TRP A CA 1
ATOM 2365 C C . TRP A 1 310 ? 10.602 -18.109 -1.792 1 97.88 310 TRP A C 1
ATOM 2367 O O . TRP A 1 310 ? 10.148 -17.016 -2.117 1 97.88 310 TRP A O 1
ATOM 2377 N N . THR A 1 311 ? 11.43 -18.25 -0.783 1 98 311 THR A N 1
ATOM 2378 C CA . THR A 1 311 ? 11.914 -17.109 -0.031 1 98 311 THR A CA 1
ATOM 2379 C C . THR A 1 311 ? 13.117 -16.469 -0.724 1 98 311 THR A C 1
ATOM 2381 O O . THR A 1 311 ? 14.141 -17.125 -0.927 1 98 311 THR A O 1
ATOM 2384 N N . VAL A 1 312 ? 13.016 -15.234 -1.089 1 98.31 312 VAL A N 1
ATOM 2385 C CA . VAL A 1 312 ? 14.062 -14.555 -1.842 1 98.31 312 VAL A CA 1
ATOM 2386 C C . VAL A 1 312 ? 14.547 -13.328 -1.068 1 98.31 312 VAL A C 1
ATOM 2388 O O . VAL A 1 312 ? 13.734 -12.5 -0.644 1 98.31 312 VAL A O 1
ATOM 2391 N N . LEU A 1 313 ? 15.781 -13.234 -0.85 1 97.44 313 LEU A N 1
ATOM 2392 C CA . LEU A 1 313 ? 16.422 -12.047 -0.286 1 97.44 313 LEU A CA 1
ATOM 2393 C C . LEU A 1 313 ? 17.031 -11.188 -1.384 1 97.44 313 LEU A C 1
ATOM 2395 O O . LEU A 1 313 ? 17.953 -11.625 -2.072 1 97.44 313 LEU A O 1
ATOM 2399 N N . ASN A 1 314 ? 16.484 -9.984 -1.5 1 96.75 314 ASN A N 1
ATOM 2400 C CA . ASN A 1 314 ? 16.891 -9.086 -2.572 1 96.75 314 ASN A CA 1
ATOM 2401 C C . ASN A 1 314 ? 17.75 -7.938 -2.045 1 96.75 314 ASN A C 1
ATOM 2403 O O . ASN A 1 314 ? 17.828 -7.719 -0.835 1 96.75 314 ASN A O 1
ATOM 2407 N N . GLN A 1 315 ? 18.531 -7.293 -2.93 1 94.38 315 GLN A N 1
ATOM 2408 C CA . GLN A 1 315 ? 19.297 -6.078 -2.682 1 94.38 315 GLN A CA 1
ATOM 2409 C C . GLN A 1 315 ? 20.359 -6.312 -1.612 1 94.38 315 GLN A C 1
ATOM 2411 O O . GLN A 1 315 ? 20.484 -5.523 -0.672 1 94.38 315 GLN A O 1
ATOM 2416 N N . VAL A 1 316 ? 21.047 -7.406 -1.71 1 94.06 316 VAL A N 1
ATOM 2417 C CA . VAL A 1 316 ? 22.125 -7.727 -0.775 1 94.06 316 VAL A CA 1
ATOM 2418 C C . VAL A 1 316 ? 23.406 -6.98 -1.171 1 94.06 316 VAL A C 1
ATOM 2420 O O . VAL A 1 316 ? 23.844 -7.066 -2.316 1 94.06 316 VAL A O 1
ATOM 2423 N N . GLY A 1 317 ? 23.969 -6.242 -0.226 1 87.44 317 GLY A N 1
ATOM 2424 C CA . GLY A 1 317 ? 25.172 -5.469 -0.47 1 87.44 317 GLY A CA 1
ATOM 2425 C C . GLY A 1 317 ? 26.422 -6.32 -0.542 1 87.44 317 GLY A C 1
ATOM 2426 O O . GLY A 1 317 ? 26.344 -7.551 -0.573 1 87.44 317 GLY A O 1
ATOM 2427 N N . GLU A 1 318 ? 27.547 -5.602 -0.583 1 83.56 318 GLU A N 1
ATOM 2428 C CA . GLU A 1 318 ? 28.844 -6.254 -0.768 1 83.56 318 GLU A CA 1
ATOM 2429 C C . GLU A 1 318 ? 29.25 -7.031 0.479 1 83.56 318 GLU A C 1
ATOM 2431 O O . GLU A 1 318 ? 30.047 -7.969 0.399 1 83.56 318 GLU A O 1
ATOM 2436 N N . GLU A 1 319 ? 28.688 -6.637 1.54 1 81 319 GLU A N 1
ATOM 2437 C CA . GLU A 1 319 ? 29.031 -7.289 2.799 1 81 319 GLU A CA 1
ATOM 2438 C C . GLU A 1 319 ? 28.516 -8.727 2.828 1 81 319 GLU A C 1
ATOM 2440 O O . GLU A 1 319 ? 29 -9.539 3.627 1 81 319 GLU A O 1
ATOM 2445 N N . GLY A 1 320 ? 27.641 -9.062 1.994 1 83.62 320 GLY A N 1
ATOM 2446 C CA . GLY A 1 320 ? 27.078 -10.406 1.953 1 83.62 320 GLY A CA 1
ATOM 2447 C C . GLY A 1 320 ? 26.109 -10.68 3.086 1 83.62 320 GLY A C 1
ATOM 2448 O O . GLY A 1 320 ? 25.562 -9.75 3.684 1 83.62 320 GLY A O 1
ATOM 2449 N N . VAL A 1 321 ? 25.672 -11.992 3.174 1 88.06 321 VAL A N 1
ATOM 2450 C CA . VAL A 1 321 ? 24.719 -12.367 4.211 1 88.06 321 VAL A CA 1
ATOM 2451 C C . VAL A 1 321 ? 25.109 -13.703 4.82 1 88.06 321 VAL A C 1
ATOM 2453 O O . VAL A 1 321 ? 25.719 -14.547 4.152 1 88.06 321 VAL A O 1
ATOM 2456 N N . ASP A 1 322 ? 24.922 -13.781 6.094 1 89.38 322 ASP A N 1
ATOM 2457 C CA . ASP A 1 322 ? 24.984 -15.078 6.754 1 89.38 322 ASP A CA 1
ATOM 2458 C C . ASP A 1 322 ? 23.75 -15.914 6.438 1 89.38 322 ASP A C 1
ATOM 2460 O O . ASP A 1 322 ? 22.766 -15.883 7.188 1 89.38 322 ASP A O 1
ATOM 2464 N N . ARG A 1 323 ? 23.891 -16.703 5.422 1 92.62 323 ARG A N 1
ATOM 2465 C CA . ARG A 1 323 ? 22.734 -17.422 4.895 1 92.62 323 ARG A CA 1
ATOM 2466 C C . ARG A 1 323 ? 22.141 -18.359 5.941 1 92.62 323 ARG A C 1
ATOM 2468 O O . ARG A 1 323 ? 20.922 -18.375 6.152 1 92.62 323 ARG A O 1
ATOM 2475 N N . ALA A 1 324 ? 22.984 -19.125 6.555 1 92.5 324 ALA A N 1
ATOM 2476 C CA . ALA A 1 324 ? 22.531 -20.109 7.547 1 92.5 324 ALA A CA 1
ATOM 2477 C C . ALA A 1 324 ? 21.812 -19.422 8.703 1 92.5 324 ALA A C 1
ATOM 2479 O O . ALA A 1 324 ? 20.75 -19.859 9.133 1 92.5 324 ALA A O 1
ATOM 2480 N N . GLY A 1 325 ? 22.453 -18.406 9.219 1 91.06 325 GLY A N 1
ATOM 2481 C CA . GLY A 1 325 ? 21.844 -17.641 10.305 1 91.06 325 GLY A CA 1
ATOM 2482 C C . GLY A 1 325 ? 20.516 -17.031 9.93 1 91.06 325 GLY A C 1
ATOM 2483 O O . GLY A 1 325 ? 19.578 -17.031 10.727 1 91.06 325 GLY A O 1
ATOM 2484 N N . LEU A 1 326 ? 20.422 -16.531 8.781 1 92.94 326 LEU A N 1
ATOM 2485 C CA . LEU A 1 326 ? 19.188 -15.883 8.297 1 92.94 326 LEU A CA 1
ATOM 2486 C C . LEU A 1 326 ? 18.078 -16.906 8.117 1 92.94 326 LEU A C 1
ATOM 2488 O O . LEU A 1 326 ? 16.922 -16.641 8.461 1 92.94 326 LEU A O 1
ATOM 2492 N N . GLU A 1 327 ? 18.438 -18.047 7.512 1 94.31 327 GLU A N 1
ATOM 2493 C CA . GLU A 1 327 ? 17.453 -19.109 7.309 1 94.31 327 GLU A CA 1
ATOM 2494 C C . GLU A 1 327 ? 16.891 -19.594 8.641 1 94.31 327 GLU A C 1
ATOM 2496 O O . GLU A 1 327 ? 15.688 -19.875 8.742 1 94.31 327 GLU A O 1
ATOM 2501 N N . LYS A 1 328 ? 17.703 -19.656 9.609 1 90.94 328 LYS A N 1
ATOM 2502 C CA . LYS A 1 328 ? 17.266 -20.031 10.945 1 90.94 328 LYS A CA 1
ATOM 2503 C C . LYS A 1 328 ? 16.297 -19 11.523 1 90.94 328 LYS A C 1
ATOM 2505 O O . LYS A 1 328 ? 15.25 -19.344 12.062 1 90.94 328 LYS A O 1
ATOM 2510 N N . ALA A 1 329 ? 16.703 -17.734 11.359 1 90.06 329 ALA A N 1
ATOM 2511 C CA . ALA A 1 329 ? 15.883 -16.641 11.891 1 90.06 329 ALA A CA 1
ATOM 2512 C C . ALA A 1 329 ? 14.531 -16.578 11.188 1 90.06 329 ALA A C 1
ATOM 2514 O O . ALA A 1 329 ? 13.516 -16.266 11.82 1 90.06 329 ALA A O 1
ATOM 2515 N N . LEU A 1 330 ? 14.484 -16.875 9.938 1 93.25 330 LEU A N 1
ATOM 2516 C CA . LEU A 1 330 ? 13.273 -16.781 9.133 1 93.25 330 LEU A CA 1
ATOM 2517 C C . LEU A 1 330 ? 12.438 -18.047 9.25 1 93.25 330 LEU A C 1
ATOM 2519 O O . LEU A 1 330 ? 11.242 -18.031 8.953 1 93.25 330 LEU A O 1
ATOM 2523 N N . GLY A 1 331 ? 13.086 -19.188 9.648 1 90.25 331 GLY A N 1
ATOM 2524 C CA . GLY A 1 331 ? 12.422 -20.469 9.641 1 90.25 331 GLY A CA 1
ATOM 2525 C C . GLY A 1 331 ? 12.141 -21 8.25 1 90.25 331 GLY A C 1
ATOM 2526 O O . GLY A 1 331 ? 11.125 -21.656 8.016 1 90.25 331 GLY A O 1
ATOM 2527 N N . ALA A 1 332 ? 12.938 -20.594 7.305 1 93.69 332 ALA A N 1
ATOM 2528 C CA . ALA A 1 332 ? 12.75 -20.969 5.906 1 93.69 332 ALA A CA 1
ATOM 2529 C C . ALA A 1 332 ? 14.078 -20.953 5.152 1 93.69 332 ALA A C 1
ATOM 2531 O O . ALA A 1 332 ? 14.961 -20.141 5.453 1 93.69 332 ALA A O 1
ATOM 2532 N N . LYS A 1 333 ? 14.203 -21.812 4.184 1 95.25 333 LYS A N 1
ATOM 2533 C CA . LYS A 1 333 ? 15.367 -21.812 3.301 1 95.25 333 LYS A CA 1
ATOM 2534 C C . LYS A 1 333 ? 15.266 -20.688 2.264 1 95.25 333 LYS A C 1
ATOM 2536 O O . LYS A 1 333 ? 14.18 -20.406 1.756 1 95.25 333 LYS A O 1
ATOM 2541 N N . LEU A 1 334 ? 16.375 -20.125 1.993 1 95.94 334 LEU A N 1
ATOM 2542 C CA . LEU A 1 334 ? 16.438 -19.094 0.959 1 95.94 334 LEU A CA 1
ATOM 2543 C C . LEU A 1 334 ? 16.562 -19.719 -0.424 1 95.94 334 LEU A C 1
ATOM 2545 O O . LEU A 1 334 ? 17.516 -20.453 -0.686 1 95.94 334 LEU A O 1
ATOM 2549 N N . ALA A 1 335 ? 15.633 -19.453 -1.259 1 96.38 335 ALA A N 1
ATOM 2550 C CA . ALA A 1 335 ? 15.68 -19.938 -2.635 1 96.38 335 ALA A CA 1
ATOM 2551 C C . ALA A 1 335 ? 16.688 -19.141 -3.465 1 96.38 335 ALA A C 1
ATOM 2553 O O . ALA A 1 335 ? 17.312 -19.688 -4.375 1 96.38 335 ALA A O 1
ATOM 2554 N N . ALA A 1 336 ? 16.828 -17.875 -3.199 1 96.38 336 ALA A N 1
ATOM 2555 C CA . ALA A 1 336 ? 17.766 -17.031 -3.92 1 96.38 336 ALA A CA 1
ATOM 2556 C C . ALA A 1 336 ? 18.219 -15.867 -3.047 1 96.38 336 ALA A C 1
ATOM 2558 O O . ALA A 1 336 ? 17.469 -15.383 -2.193 1 96.38 336 ALA A O 1
ATOM 2559 N N . VAL A 1 337 ? 19.406 -15.469 -3.191 1 96.56 337 VAL A N 1
ATOM 2560 C CA . VAL A 1 337 ? 20.016 -14.258 -2.646 1 96.56 337 VAL A CA 1
ATOM 2561 C C . VAL A 1 337 ? 20.5 -13.367 -3.785 1 96.56 337 VAL A C 1
ATOM 2563 O O . VAL A 1 337 ? 21.469 -13.703 -4.477 1 96.56 337 VAL A O 1
ATOM 2566 N N . LEU A 1 338 ? 19.875 -12.281 -3.953 1 97.56 338 LEU A N 1
ATOM 2567 C CA . LEU A 1 338 ? 20.109 -11.43 -5.113 1 97.56 338 LEU A CA 1
ATOM 2568 C C . LEU A 1 338 ? 20.922 -10.195 -4.719 1 97.56 338 LEU A C 1
ATOM 2570 O O . LEU A 1 338 ? 20.531 -9.469 -3.799 1 97.56 338 LEU A O 1
ATOM 2574 N N . PRO A 1 339 ? 21.969 -9.922 -5.414 1 95.81 339 PRO A N 1
ATOM 2575 C CA . PRO A 1 339 ? 22.797 -8.766 -5.086 1 95.81 339 PRO A CA 1
ATOM 2576 C C . PRO A 1 339 ? 22.156 -7.438 -5.465 1 95.81 339 PRO A C 1
ATOM 2578 O O . PRO A 1 339 ? 21.312 -7.391 -6.375 1 95.81 339 PRO A O 1
ATOM 2581 N N . ALA A 1 340 ? 22.516 -6.402 -4.742 1 92.94 340 ALA A N 1
ATOM 2582 C CA . ALA A 1 340 ? 22.062 -5.055 -5.078 1 92.94 340 ALA A CA 1
ATOM 2583 C C . ALA A 1 340 ? 22.766 -4.535 -6.332 1 92.94 340 ALA A C 1
ATOM 2585 O O . ALA A 1 340 ? 23.984 -4.645 -6.457 1 92.94 340 ALA A O 1
ATOM 2586 N N . GLU A 1 341 ? 22.031 -4.125 -7.301 1 92.12 341 GLU A N 1
ATOM 2587 C CA . GLU A 1 341 ? 22.5 -3.449 -8.5 1 92.12 341 GLU A CA 1
ATOM 2588 C C . GLU A 1 341 ? 21.703 -2.184 -8.781 1 92.12 341 GLU A C 1
ATOM 2590 O O . GLU A 1 341 ? 21.047 -2.072 -9.828 1 92.12 341 GLU A O 1
ATOM 2595 N N . TRP A 1 342 ? 21.859 -1.233 -7.934 1 87.31 342 TRP A N 1
ATOM 2596 C CA . TRP A 1 342 ? 20.984 -0.065 -7.926 1 87.31 342 TRP A CA 1
ATOM 2597 C C . TRP A 1 342 ? 21.141 0.744 -9.203 1 87.31 342 TRP A C 1
ATOM 2599 O O . TRP A 1 342 ? 20.156 1.117 -9.836 1 87.31 342 TRP A O 1
ATOM 2609 N N . ARG A 1 343 ? 22.359 1.035 -9.531 1 87.75 343 ARG A N 1
ATOM 2610 C CA . ARG A 1 343 ? 22.609 1.854 -10.711 1 87.75 343 ARG A CA 1
ATOM 2611 C C . ARG A 1 343 ? 22.094 1.169 -11.977 1 87.75 343 ARG A C 1
ATOM 2613 O O . ARG A 1 343 ? 21.406 1.789 -12.789 1 87.75 343 ARG A O 1
ATOM 2620 N N . ALA A 1 344 ? 22.422 -0.109 -12.125 1 93.38 344 ALA A N 1
ATOM 2621 C CA . ALA A 1 344 ? 22.016 -0.854 -13.312 1 93.38 344 ALA A CA 1
ATOM 2622 C C . ALA A 1 344 ? 20.5 -0.967 -13.398 1 93.38 344 ALA A C 1
ATOM 2624 O O . ALA A 1 344 ? 19.922 -0.845 -14.484 1 93.38 344 ALA A O 1
ATOM 2625 N N . CYS A 1 345 ? 19.828 -1.196 -12.281 1 93.69 345 CYS A N 1
ATOM 2626 C CA . CYS A 1 345 ? 18.375 -1.298 -12.258 1 93.69 345 CYS A CA 1
ATOM 2627 C C . CYS A 1 345 ? 17.734 0.028 -12.641 1 93.69 345 CYS A C 1
ATOM 2629 O O . CYS A 1 345 ? 16.781 0.057 -13.43 1 93.69 345 CYS A O 1
ATOM 2631 N N . ARG A 1 346 ? 18.234 1.077 -12.047 1 89.88 346 ARG A N 1
ATOM 2632 C CA . ARG A 1 346 ? 17.703 2.406 -12.344 1 89.88 346 ARG A CA 1
ATOM 2633 C C . ARG A 1 346 ? 17.859 2.74 -13.82 1 89.88 346 ARG A C 1
ATOM 2635 O O . ARG A 1 346 ? 16.938 3.246 -14.461 1 89.88 346 ARG A O 1
ATOM 2642 N N . GLN A 1 347 ? 19.031 2.467 -14.352 1 91.31 347 GLN A N 1
ATOM 2643 C CA . GLN A 1 347 ? 19.297 2.74 -15.766 1 91.31 347 GLN A CA 1
ATOM 2644 C C . GLN A 1 347 ? 18.391 1.921 -16.672 1 91.31 347 GLN A C 1
ATOM 2646 O O . GLN A 1 347 ? 17.859 2.432 -17.656 1 91.31 347 GLN A O 1
ATOM 2651 N N . ALA A 1 348 ? 18.219 0.668 -16.312 1 95.12 348 ALA A N 1
ATOM 2652 C CA . ALA A 1 348 ? 17.359 -0.216 -17.109 1 95.12 348 ALA A CA 1
ATOM 2653 C C . ALA A 1 348 ? 15.914 0.284 -17.125 1 95.12 348 ALA A C 1
ATOM 2655 O O . ALA A 1 348 ? 15.305 0.387 -18.188 1 95.12 348 ALA A O 1
ATOM 2656 N N . VAL A 1 349 ? 15.383 0.63 -15.984 1 93.12 349 VAL A N 1
ATOM 2657 C CA . VAL A 1 349 ? 13.992 1.056 -15.883 1 93.12 349 VAL A CA 1
ATOM 2658 C C . VAL A 1 349 ? 13.82 2.412 -16.562 1 93.12 349 VAL A C 1
ATOM 2660 O O . VAL A 1 349 ? 12.781 2.678 -17.172 1 93.12 349 VAL A O 1
ATOM 2663 N N . ASN A 1 350 ? 14.812 3.295 -16.438 1 89.62 350 ASN A N 1
ATOM 2664 C CA . ASN A 1 350 ? 14.742 4.598 -17.094 1 89.62 350 ASN A CA 1
ATOM 2665 C C . ASN A 1 350 ? 14.695 4.461 -18.609 1 89.62 350 ASN A C 1
ATOM 2667 O O . ASN A 1 350 ? 14.172 5.336 -19.312 1 89.62 350 ASN A O 1
ATOM 2671 N N . LYS A 1 351 ? 15.242 3.359 -19.094 1 91.94 351 LYS A N 1
ATOM 2672 C CA . LYS A 1 351 ? 15.211 3.086 -20.516 1 91.94 351 LYS A CA 1
ATOM 2673 C C . LYS A 1 351 ? 13.953 2.309 -20.906 1 91.94 351 LYS A C 1
ATOM 2675 O O . LYS A 1 351 ? 13.727 2.025 -22.078 1 91.94 351 LYS A O 1
ATOM 2680 N N . GLY A 1 352 ? 13.188 1.906 -19.938 1 92.38 352 GLY A N 1
ATOM 2681 C CA . GLY A 1 352 ? 11.961 1.167 -20.188 1 92.38 352 GLY A CA 1
ATOM 2682 C C . GLY A 1 352 ? 12.195 -0.296 -20.5 1 92.38 352 GLY A C 1
ATOM 2683 O O . GLY A 1 352 ? 11.461 -0.889 -21.297 1 92.38 352 GLY A O 1
ATOM 2684 N N . ASN A 1 353 ? 13.273 -0.817 -19.969 1 93.81 353 ASN A N 1
ATOM 2685 C CA . ASN A 1 353 ? 13.609 -2.219 -20.188 1 93.81 353 ASN A CA 1
ATOM 2686 C C . ASN A 1 353 ? 13.898 -2.945 -18.891 1 93.81 353 ASN A C 1
ATOM 2688 O O . ASN A 1 353 ? 14.484 -2.367 -17.969 1 93.81 353 ASN A O 1
ATOM 2692 N N . PRO A 1 354 ? 13.43 -4.215 -18.797 1 96 354 PRO A N 1
ATOM 2693 C CA . PRO A 1 354 ? 13.93 -5.012 -17.672 1 96 354 PRO A CA 1
ATOM 2694 C C . PRO A 1 354 ? 15.453 -5.141 -17.672 1 96 354 PRO A C 1
ATOM 2696 O O . PRO A 1 354 ? 16.078 -5.105 -18.734 1 96 354 PRO A O 1
ATOM 2699 N N . LEU A 1 355 ? 16 -5.289 -16.547 1 96.75 355 LEU A N 1
ATOM 2700 C CA . LEU A 1 355 ? 17.453 -5.316 -16.359 1 96.75 355 LEU A CA 1
ATOM 2701 C C . LEU A 1 355 ? 18.094 -6.398 -17.219 1 96.75 355 LEU A C 1
ATOM 2703 O O . LEU A 1 355 ? 19.172 -6.195 -17.781 1 96.75 355 LEU A O 1
ATOM 2707 N N . VAL A 1 356 ? 17.5 -7.539 -17.375 1 96.19 356 VAL A N 1
ATOM 2708 C CA . VAL A 1 356 ? 18.109 -8.703 -18.031 1 96.19 356 VAL A CA 1
ATOM 2709 C C . VAL A 1 356 ? 18.25 -8.438 -19.516 1 96.19 356 VAL A C 1
ATOM 2711 O O . VAL A 1 356 ? 18.969 -9.156 -20.219 1 96.19 356 VAL A O 1
ATOM 2714 N N . LEU A 1 357 ? 17.594 -7.43 -20.047 1 93.31 357 LEU A N 1
ATOM 2715 C CA . LEU A 1 357 ? 17.75 -7.031 -21.438 1 93.31 357 LEU A CA 1
ATOM 2716 C C . LEU A 1 357 ? 18.859 -5.988 -21.578 1 93.31 357 LEU A C 1
ATOM 2718 O O . LEU A 1 357 ? 19.578 -5.969 -22.594 1 93.31 357 LEU A O 1
ATOM 2722 N N . GLU A 1 358 ? 19.031 -5.125 -20.578 1 90.94 358 GLU A N 1
ATOM 2723 C CA . GLU A 1 358 ? 19.891 -3.951 -20.656 1 90.94 358 GLU A CA 1
ATOM 2724 C C . GLU A 1 358 ? 21.281 -4.238 -20.078 1 90.94 358 GLU A C 1
ATOM 2726 O O . GLU A 1 358 ? 22.266 -3.637 -20.484 1 90.94 358 GLU A O 1
ATOM 2731 N N . ALA A 1 359 ? 21.344 -5.133 -19.078 1 92.12 359 ALA A N 1
ATOM 2732 C CA . ALA A 1 359 ? 22.578 -5.355 -18.344 1 92.12 359 ALA A CA 1
ATOM 2733 C C . ALA A 1 359 ? 22.766 -6.836 -18.016 1 92.12 359 ALA A C 1
ATOM 2735 O O . ALA A 1 359 ? 22.875 -7.215 -16.844 1 92.12 359 ALA A O 1
ATOM 2736 N N . LYS A 1 360 ? 23.016 -7.59 -19 1 87.81 360 LYS A N 1
ATOM 2737 C CA . LYS A 1 360 ? 23.109 -9.039 -18.891 1 87.81 360 LYS A CA 1
ATOM 2738 C C . LYS A 1 360 ? 24.344 -9.453 -18.094 1 87.81 360 LYS A C 1
ATOM 2740 O O . LYS A 1 360 ? 24.375 -10.539 -17.5 1 87.81 360 LYS A O 1
ATOM 2745 N N . GLY A 1 361 ? 25.266 -8.586 -17.969 1 90.94 361 GLY A N 1
ATOM 2746 C CA . GLY A 1 361 ? 26.531 -8.93 -17.359 1 90.94 361 GLY A CA 1
ATOM 2747 C C . GLY A 1 361 ? 26.562 -8.672 -15.867 1 90.94 361 GLY A C 1
ATOM 2748 O O . GLY A 1 361 ? 27.531 -9.031 -15.188 1 90.94 361 GLY A O 1
ATOM 2749 N N . THR A 1 362 ? 25.484 -8.195 -15.336 1 94.81 362 THR A N 1
ATOM 2750 C CA . THR A 1 362 ? 25.469 -7.875 -13.914 1 94.81 362 THR A CA 1
ATOM 2751 C C . THR A 1 362 ? 25.297 -9.141 -13.078 1 94.81 362 THR A C 1
ATOM 2753 O O . THR A 1 362 ? 24.781 -10.141 -13.562 1 94.81 362 THR A O 1
ATOM 2756 N N . ARG A 1 363 ? 25.781 -9.031 -11.836 1 94.75 363 ARG A N 1
ATOM 2757 C CA . ARG A 1 363 ? 25.609 -10.141 -10.906 1 94.75 363 ARG A CA 1
ATOM 2758 C C . ARG A 1 363 ? 24.125 -10.414 -10.648 1 94.75 363 ARG A C 1
ATOM 2760 O O . ARG A 1 363 ? 23.719 -11.562 -10.461 1 94.75 363 ARG A O 1
ATOM 2767 N N . LEU A 1 364 ? 23.312 -9.398 -10.633 1 96.81 364 LEU A N 1
ATOM 2768 C CA . LEU A 1 364 ? 21.875 -9.555 -10.422 1 96.81 364 LEU A CA 1
ATOM 2769 C C . LEU A 1 364 ? 21.25 -10.312 -11.586 1 96.81 364 LEU A C 1
ATOM 2771 O O . LEU A 1 364 ? 20.438 -11.219 -11.367 1 96.81 364 LEU A O 1
ATOM 2775 N N . ALA A 1 365 ? 21.625 -9.984 -12.797 1 97 365 ALA A N 1
ATOM 2776 C CA . ALA A 1 365 ? 21.094 -10.68 -13.969 1 97 365 ALA A CA 1
ATOM 2777 C C . ALA A 1 365 ? 21.406 -12.172 -13.906 1 97 365 ALA A C 1
ATOM 2779 O O . ALA A 1 365 ? 20.562 -13.008 -14.219 1 97 365 ALA A O 1
ATOM 2780 N N . GLN A 1 366 ? 22.641 -12.453 -13.516 1 96.06 366 GLN A N 1
ATOM 2781 C CA . GLN A 1 366 ? 23.062 -13.844 -13.406 1 96.06 366 GLN A CA 1
ATOM 2782 C C . GLN A 1 366 ? 22.266 -14.578 -12.336 1 96.06 366 GLN A C 1
ATOM 2784 O O . GLN A 1 366 ? 21.844 -15.719 -12.531 1 96.06 366 GLN A O 1
ATOM 2789 N N . ALA A 1 367 ? 22.109 -13.93 -11.234 1 96.62 367 ALA A N 1
ATOM 2790 C CA . ALA A 1 367 ? 21.344 -14.531 -10.141 1 96.62 367 ALA A CA 1
ATOM 2791 C C . ALA A 1 367 ? 19.891 -14.766 -10.555 1 96.62 367 ALA A C 1
ATOM 2793 O O . ALA A 1 367 ? 19.297 -15.789 -10.195 1 96.62 367 ALA A O 1
ATOM 2794 N N . LEU A 1 368 ? 19.281 -13.883 -11.234 1 97.69 368 LEU A N 1
ATOM 2795 C CA . LEU A 1 368 ? 17.906 -14.016 -11.727 1 97.69 368 LEU A CA 1
ATOM 2796 C C . LEU A 1 368 ? 17.797 -15.156 -12.727 1 97.69 368 LEU A C 1
ATOM 2798 O O . LEU A 1 368 ? 16.797 -15.875 -12.75 1 97.69 368 LEU A O 1
ATOM 2802 N N . GLU A 1 369 ? 18.812 -15.266 -13.539 1 96 369 GLU A N 1
ATOM 2803 C CA . GLU A 1 369 ? 18.859 -16.375 -14.484 1 96 369 GLU A CA 1
ATOM 2804 C C . GLU A 1 369 ? 18.828 -17.719 -13.75 1 96 369 GLU A C 1
ATOM 2806 O O . GLU A 1 369 ? 18.109 -18.641 -14.156 1 96 369 GLU A O 1
ATOM 2811 N N . SER A 1 370 ? 19.672 -17.812 -12.797 1 95.56 370 SER A N 1
ATOM 2812 C CA . SER A 1 370 ? 19.703 -19.016 -11.992 1 95.56 370 SER A CA 1
ATOM 2813 C C . SER A 1 370 ? 18.344 -19.297 -11.359 1 95.56 370 SER A C 1
ATOM 2815 O O . SER A 1 370 ? 17.875 -20.438 -11.344 1 95.56 370 SER A O 1
ATOM 2817 N N . PHE A 1 371 ? 17.703 -18.297 -10.82 1 97.12 371 PHE A N 1
ATOM 2818 C CA . PHE A 1 371 ? 16.391 -18.469 -10.188 1 97.12 371 PHE A CA 1
ATOM 2819 C C . PHE A 1 371 ? 15.344 -18.875 -11.211 1 97.12 371 PHE A C 1
ATOM 2821 O O . PHE A 1 371 ? 14.469 -19.688 -10.914 1 97.12 371 PHE A O 1
ATOM 2828 N N . ALA A 1 372 ? 15.359 -18.25 -12.398 1 97 372 ALA A N 1
ATOM 2829 C CA . ALA A 1 372 ? 14.445 -18.641 -13.469 1 97 372 ALA A CA 1
ATOM 2830 C C . ALA A 1 372 ? 14.586 -20.125 -13.805 1 97 372 ALA A C 1
ATOM 2832 O O . ALA A 1 372 ? 13.594 -20.797 -14.078 1 97 372 ALA A O 1
ATOM 2833 N N . GLY A 1 373 ? 15.859 -20.578 -13.781 1 94.81 373 GLY A N 1
ATOM 2834 C CA . GLY A 1 373 ? 16.109 -22 -14 1 94.81 373 GLY A CA 1
ATOM 2835 C C . GLY A 1 373 ? 15.461 -22.875 -12.945 1 94.81 373 GLY A C 1
ATOM 2836 O O . GLY A 1 373 ? 14.891 -23.922 -13.266 1 94.81 373 GLY A O 1
ATOM 2837 N N . GLN A 1 374 ? 15.523 -22.453 -11.742 1 93.94 374 GLN A N 1
ATOM 2838 C CA . GLN A 1 374 ? 14.891 -23.188 -10.648 1 93.94 374 GLN A CA 1
ATOM 2839 C C . GLN A 1 374 ? 13.375 -23.219 -10.812 1 93.94 374 GLN A C 1
ATOM 2841 O O . GLN A 1 374 ? 12.75 -24.266 -10.648 1 93.94 374 GLN A O 1
ATOM 2846 N N . LEU A 1 375 ? 12.82 -22.109 -11.141 1 93.56 375 LEU A N 1
ATOM 2847 C CA . LEU A 1 375 ? 11.375 -21.969 -11.281 1 93.56 375 LEU A CA 1
ATOM 2848 C C . LEU A 1 375 ? 10.859 -22.844 -12.422 1 93.56 375 LEU A C 1
ATOM 2850 O O . LEU A 1 375 ? 9.758 -23.406 -12.328 1 93.56 375 LEU A O 1
ATOM 2854 N N . SER A 1 376 ? 11.656 -23 -13.477 1 92.31 376 SER A N 1
ATOM 2855 C CA . SER A 1 376 ? 11.227 -23.75 -14.656 1 92.31 376 SER A CA 1
ATOM 2856 C C . SER A 1 376 ? 11.617 -25.219 -14.555 1 92.31 376 SER A C 1
ATOM 2858 O O . SER A 1 376 ? 11.25 -26.016 -15.414 1 92.31 376 SER A O 1
ATOM 2860 N N . GLY A 1 377 ? 12.266 -25.578 -13.5 1 86.62 377 GLY A N 1
ATOM 2861 C CA . GLY A 1 377 ? 12.703 -26.953 -13.336 1 86.62 377 GLY A CA 1
ATOM 2862 C C . GLY A 1 377 ? 13.898 -27.312 -14.195 1 86.62 377 GLY A C 1
ATOM 2863 O O . GLY A 1 377 ? 14.211 -28.484 -14.383 1 86.62 377 GLY A O 1
ATOM 2864 N N . GLU A 1 378 ? 14.383 -26.422 -14.891 1 74.31 378 GLU A N 1
ATOM 2865 C CA . GLU A 1 378 ? 15.531 -26.656 -15.766 1 74.31 378 GLU A CA 1
ATOM 2866 C C . GLU A 1 378 ? 16.844 -26.547 -14.992 1 74.31 378 GLU A C 1
ATOM 2868 O O . GLU A 1 378 ? 17.047 -25.609 -14.219 1 74.31 378 GLU A O 1
ATOM 2873 N N . GLU A 1 379 ? 17.188 -27.438 -14.07 1 56.09 379 GLU A N 1
ATOM 2874 C CA . GLU A 1 379 ? 18.453 -27.328 -13.375 1 56.09 379 GLU A CA 1
ATOM 2875 C C . GLU A 1 379 ? 19.5 -26.625 -14.234 1 56.09 379 GLU A C 1
ATOM 2877 O O . GLU A 1 379 ? 19.688 -26.969 -15.406 1 56.09 379 GLU A O 1
ATOM 2882 N N . THR A 1 380 ? 19.703 -25.359 -14.125 1 48.12 380 THR A N 1
ATOM 2883 C CA . THR A 1 380 ? 20.812 -24.719 -14.836 1 48.12 380 THR A CA 1
ATOM 2884 C C . THR A 1 380 ? 22.094 -25.531 -14.672 1 48.12 380 THR A C 1
ATOM 2886 O O . THR A 1 380 ? 22.562 -25.734 -13.547 1 48.12 380 THR A O 1
ATOM 2889 N N . SER A 1 381 ? 22.375 -26.547 -15.328 1 39.59 381 SER A N 1
ATOM 2890 C CA . SER A 1 381 ? 23.703 -27.156 -15.383 1 39.59 381 SER A CA 1
ATOM 2891 C C . SER A 1 381 ? 24.812 -26.109 -15.312 1 39.59 381 SER A C 1
ATOM 2893 O O . SER A 1 381 ? 24.703 -25.062 -15.945 1 39.59 381 SER A O 1
ATOM 2895 N N . ARG A 1 382 ? 25.656 -26.062 -14.328 1 41.59 382 ARG A N 1
ATOM 2896 C CA . ARG A 1 382 ? 26.969 -25.406 -14.234 1 41.59 382 ARG A CA 1
ATOM 2897 C C . ARG A 1 382 ? 27.594 -25.234 -15.617 1 41.59 382 ARG A C 1
ATOM 2899 O O . ARG A 1 382 ? 28.625 -24.578 -15.758 1 41.59 382 ARG A O 1
ATOM 2906 N N . GLY A 1 383 ? 27.281 -26.031 -16.609 1 35.56 383 GLY A N 1
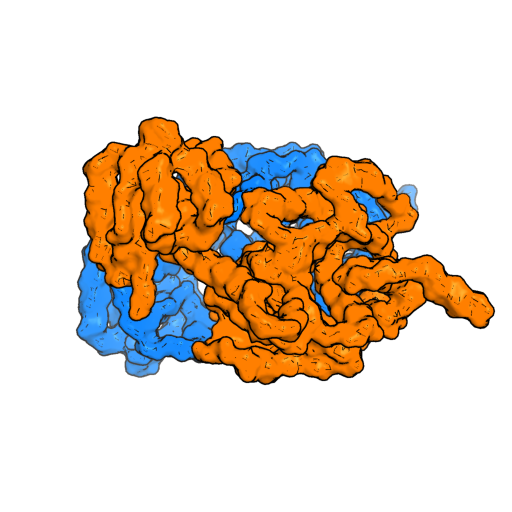ATOM 2907 C CA . GLY A 1 383 ? 28 -26.219 -17.859 1 35.56 383 GLY A CA 1
ATOM 2908 C C . GLY A 1 383 ? 27.766 -25.094 -18.859 1 35.56 383 GLY A C 1
ATOM 2909 O O . GLY A 1 383 ? 28.328 -25.094 -19.953 1 35.56 383 GLY A O 1
ATOM 2910 N N . PHE A 1 384 ? 26.797 -24.312 -18.828 1 34.81 384 PHE A N 1
ATOM 2911 C CA . PHE A 1 384 ? 26.656 -23.312 -19.875 1 34.81 384 PHE A CA 1
ATOM 2912 C C . PHE A 1 384 ? 27.734 -22.234 -19.734 1 34.81 384 PHE A C 1
ATOM 2914 O O . PHE A 1 384 ? 28.234 -21.719 -20.734 1 34.81 384 PHE A O 1
ATOM 2921 N N . TRP A 1 385 ? 28.125 -21.875 -18.594 1 34.91 385 TRP A N 1
ATOM 2922 C CA . TRP A 1 385 ? 29.328 -21.047 -18.562 1 34.91 385 TRP A CA 1
ATOM 2923 C C . TRP A 1 385 ? 30.531 -21.844 -19.062 1 34.91 385 TRP A C 1
ATOM 2925 O O . TRP A 1 385 ? 31.531 -21.266 -19.484 1 34.91 385 TRP A O 1
ATOM 2935 N N . ARG A 1 386 ? 30.625 -23.094 -18.828 1 34.38 386 ARG A N 1
ATOM 2936 C CA . ARG A 1 386 ? 31.797 -23.812 -19.328 1 34.38 386 ARG A CA 1
ATOM 2937 C C . ARG A 1 386 ? 31.828 -23.812 -20.844 1 34.38 386 ARG A C 1
ATOM 2939 O O . ARG A 1 386 ? 32.906 -23.844 -21.453 1 34.38 386 ARG A O 1
ATOM 2946 N N . LYS A 1 387 ? 30.828 -23.875 -21.594 1 33.09 387 LYS A N 1
ATOM 2947 C CA . LYS A 1 387 ? 30.938 -23.859 -23.047 1 33.09 387 LYS A CA 1
ATOM 2948 C C . LYS A 1 387 ? 31.219 -22.438 -23.547 1 33.09 387 LYS A C 1
ATOM 2950 O O . LYS A 1 387 ? 31.953 -22.266 -24.531 1 33.09 387 LYS A O 1
ATOM 2955 N N . VAL A 1 388 ? 30.719 -21.469 -22.984 1 34.81 388 VAL A N 1
ATOM 2956 C CA . VAL A 1 388 ? 31 -20.172 -23.562 1 34.81 388 VAL A CA 1
ATOM 2957 C C . VAL A 1 388 ? 32.406 -19.703 -23.156 1 34.81 388 VAL A C 1
ATOM 2959 O O . VAL A 1 388 ? 33.062 -18.984 -23.906 1 34.81 388 VAL A O 1
ATOM 2962 N N . LEU A 1 389 ? 32.875 -20.062 -22 1 33.44 389 LEU A N 1
ATOM 2963 C CA . LEU A 1 389 ? 34.281 -19.734 -21.797 1 33.44 389 LEU A CA 1
ATOM 2964 C C . LEU A 1 389 ? 35.188 -20.688 -22.578 1 33.44 389 LEU A C 1
ATOM 2966 O O . LEU A 1 389 ? 36.375 -20.453 -22.703 1 33.44 389 LEU A O 1
ATOM 2970 N N . ARG A 1 390 ? 34.719 -21.859 -22.812 1 31.62 390 ARG A N 1
ATOM 2971 C CA . ARG A 1 390 ? 35.625 -22.672 -23.609 1 31.62 390 ARG A CA 1
ATOM 2972 C C . ARG A 1 390 ? 35.625 -22.25 -25.078 1 31.62 390 ARG A C 1
ATOM 2974 O O . ARG A 1 390 ? 36.406 -22.766 -25.875 1 31.62 390 ARG A O 1
ATOM 2981 N N . ARG A 1 391 ? 34.531 -21.5 -25.438 1 28.3 391 ARG A N 1
ATOM 2982 C CA . ARG A 1 391 ? 34.844 -20.969 -26.766 1 28.3 391 ARG A CA 1
ATOM 2983 C C . ARG A 1 391 ? 35.5 -19.594 -26.672 1 28.3 391 ARG A C 1
ATOM 2985 O O . ARG A 1 391 ? 35.125 -18.781 -25.812 1 28.3 391 ARG A O 1
ATOM 2992 N N . MET B 1 1 ? -29.234 12.109 19.656 1 47.84 1 MET B N 1
ATOM 2993 C CA . MET B 1 1 ? -28.094 12.148 18.75 1 47.84 1 MET B CA 1
ATOM 2994 C C . MET B 1 1 ? -28.359 13.125 17.594 1 47.84 1 MET B C 1
ATOM 2996 O O . MET B 1 1 ? -29.5 13.281 17.156 1 47.84 1 MET B O 1
ATOM 3000 N N . ALA B 1 2 ? -27.609 14.039 17.438 1 71.56 2 ALA B N 1
ATOM 3001 C CA . ALA B 1 2 ? -27.875 15.086 16.453 1 71.56 2 ALA B CA 1
ATOM 3002 C C . ALA B 1 2 ? -28.141 14.492 15.07 1 71.56 2 ALA B C 1
ATOM 3004 O O . ALA B 1 2 ? -27.438 13.562 14.656 1 71.56 2 ALA B O 1
ATOM 3005 N N . LYS B 1 3 ? -29.328 14.695 14.477 1 88.25 3 LYS B N 1
ATOM 3006 C CA . LYS B 1 3 ? -29.75 14.156 13.18 1 88.25 3 LYS B CA 1
ATOM 3007 C C . LYS B 1 3 ? -28.969 14.82 12.039 1 88.25 3 LYS B C 1
ATOM 3009 O O . LYS B 1 3 ? -28.609 15.992 12.133 1 88.25 3 LYS B O 1
ATOM 3014 N N . ILE B 1 4 ? -28.703 14.094 11.008 1 93.5 4 ILE B N 1
ATOM 3015 C CA . ILE B 1 4 ? -28.078 14.633 9.812 1 93.5 4 ILE B CA 1
ATOM 3016 C C . ILE B 1 4 ? -29.062 15.547 9.078 1 93.5 4 ILE B C 1
ATOM 3018 O O . ILE B 1 4 ? -30.156 15.109 8.695 1 93.5 4 ILE B O 1
ATOM 3022 N N . ARG B 1 5 ? -28.734 16.719 8.984 1 95.5 5 ARG B N 1
ATOM 3023 C CA . ARG B 1 5 ? -29.578 17.734 8.359 1 95.5 5 ARG B CA 1
ATOM 3024 C C . ARG B 1 5 ? -29.344 17.781 6.852 1 95.5 5 ARG B C 1
ATOM 3026 O O . ARG B 1 5 ? -28.25 18.125 6.402 1 95.5 5 ARG B O 1
ATOM 3033 N N . VAL B 1 6 ? -30.438 17.5 6.035 1 96.81 6 VAL B N 1
ATOM 3034 C CA . VAL B 1 6 ? -30.266 17.344 4.594 1 96.81 6 VAL B CA 1
ATOM 3035 C C . VAL B 1 6 ? -31.125 18.391 3.865 1 96.81 6 VAL B C 1
ATOM 3037 O O . VAL B 1 6 ? -32.281 18.641 4.238 1 96.81 6 VAL B O 1
ATOM 3040 N N . LEU B 1 7 ? -30.516 19.031 2.885 1 97.5 7 LEU B N 1
ATOM 3041 C CA . LEU B 1 7 ? -31.219 19.906 1.943 1 97.5 7 LEU B CA 1
ATOM 3042 C C . LEU B 1 7 ? -31.359 19.234 0.582 1 97.5 7 LEU B C 1
ATOM 3044 O O . LEU B 1 7 ? -30.406 18.625 0.086 1 97.5 7 LEU B O 1
ATOM 3048 N N . ILE B 1 8 ? -32.562 19.281 -0.012 1 97.19 8 ILE B N 1
ATOM 3049 C CA . ILE B 1 8 ? -32.781 18.703 -1.328 1 97.19 8 ILE B CA 1
ATOM 3050 C C . ILE B 1 8 ? -32.906 19.812 -2.371 1 97.19 8 ILE B C 1
ATOM 3052 O O . ILE B 1 8 ? -33.719 20.719 -2.211 1 97.19 8 ILE B O 1
ATOM 3056 N N . ALA B 1 9 ? -32.094 19.734 -3.416 1 96.94 9 ALA B N 1
ATOM 3057 C CA . ALA B 1 9 ? -32.188 20.688 -4.523 1 96.94 9 ALA B CA 1
ATOM 3058 C C . ALA B 1 9 ? -32.469 19.969 -5.84 1 96.94 9 ALA B C 1
ATOM 3060 O O . ALA B 1 9 ? -31.625 19.234 -6.352 1 96.94 9 ALA B O 1
ATOM 3061 N N . ASP B 1 10 ? -33.594 20.156 -6.355 1 95.56 10 ASP B N 1
ATOM 3062 C CA . ASP B 1 10 ? -34.094 19.547 -7.59 1 95.56 10 ASP B CA 1
ATOM 3063 C C . ASP B 1 10 ? -35.219 20.359 -8.188 1 95.56 10 ASP B C 1
ATOM 3065 O O . ASP B 1 10 ? -36.125 20.828 -7.469 1 95.56 10 ASP B O 1
ATOM 3069 N N . ASP B 1 11 ? -35.156 20.469 -9.562 1 94.12 11 ASP B N 1
ATOM 3070 C CA . ASP B 1 11 ? -36.188 21.344 -10.172 1 94.12 11 ASP B CA 1
ATOM 3071 C C . ASP B 1 11 ? -37.531 20.625 -10.289 1 94.12 11 ASP B C 1
ATOM 3073 O O . ASP B 1 11 ? -38.562 21.266 -10.477 1 94.12 11 ASP B O 1
ATOM 3077 N N . ALA B 1 12 ? -37.531 19.328 -10.172 1 92.56 12 ALA B N 1
ATOM 3078 C CA . ALA B 1 12 ? -38.781 18.547 -10.273 1 92.56 12 ALA B CA 1
ATOM 3079 C C . ALA B 1 12 ? -39.375 18.297 -8.891 1 92.56 12 ALA B C 1
ATOM 3081 O O . ALA B 1 12 ? -38.844 17.531 -8.086 1 92.56 12 ALA B O 1
ATOM 3082 N N . PRO B 1 13 ? -40.531 18.922 -8.586 1 92.94 13 PRO B N 1
ATOM 3083 C CA . PRO B 1 13 ? -41.156 18.75 -7.277 1 92.94 13 PRO B CA 1
ATOM 3084 C C . PRO B 1 13 ? -41.438 17.281 -6.941 1 92.94 13 PRO B C 1
ATOM 3086 O O . PRO B 1 13 ? -41.312 16.875 -5.781 1 92.94 13 PRO B O 1
ATOM 3089 N N . ARG B 1 14 ? -41.781 16.531 -7.984 1 89.62 14 ARG B N 1
ATOM 3090 C CA . ARG B 1 14 ? -42.031 15.117 -7.77 1 89.62 14 ARG B CA 1
ATOM 3091 C C . ARG B 1 14 ? -40.781 14.406 -7.246 1 89.62 14 ARG B C 1
ATOM 3093 O O . ARG B 1 14 ? -40.875 13.555 -6.355 1 89.62 14 ARG B O 1
ATOM 3100 N N . THR B 1 15 ? -39.719 14.773 -7.789 1 90.5 15 THR B N 1
ATOM 3101 C CA . THR B 1 15 ? -38.438 14.164 -7.371 1 90.5 15 THR B CA 1
ATOM 3102 C C . THR B 1 15 ? -38.125 14.555 -5.938 1 90.5 15 THR B C 1
ATOM 3104 O O . THR B 1 15 ? -37.688 13.719 -5.145 1 90.5 15 THR B O 1
ATOM 3107 N N . ARG B 1 16 ? -38.219 15.844 -5.555 1 94.25 16 ARG B N 1
ATOM 3108 C CA . ARG B 1 16 ? -37.969 16.297 -4.191 1 94.25 16 ARG B CA 1
ATOM 3109 C C . ARG B 1 16 ? -38.844 15.555 -3.188 1 94.25 16 ARG B C 1
ATOM 3111 O O . ARG B 1 16 ? -38.375 15.109 -2.146 1 94.25 16 ARG B O 1
ATOM 3118 N N . GLU B 1 17 ? -40.094 15.32 -3.568 1 90.75 17 GLU B N 1
ATOM 3119 C CA . GLU B 1 17 ? -41.031 14.617 -2.697 1 90.75 17 GLU B CA 1
ATOM 3120 C C . GLU B 1 17 ? -40.594 13.156 -2.508 1 90.75 17 GLU B C 1
ATOM 3122 O O . GLU B 1 17 ? -40.688 12.625 -1.398 1 90.75 17 GLU B O 1
ATOM 3127 N N . GLU B 1 18 ? -40.25 12.555 -3.557 1 89.31 18 GLU B N 1
ATOM 3128 C CA . GLU B 1 18 ? -39.844 11.156 -3.504 1 89.31 18 GLU B CA 1
ATOM 3129 C C . GLU B 1 18 ? -38.625 10.984 -2.604 1 89.31 18 GLU B C 1
ATOM 3131 O O . GLU B 1 18 ? -38.562 10.07 -1.776 1 89.31 18 GLU B O 1
ATOM 3136 N N . ILE B 1 19 ? -37.625 11.852 -2.721 1 92.81 19 ILE B N 1
ATOM 3137 C CA . ILE B 1 19 ? -36.406 11.797 -1.923 1 92.81 19 ILE B CA 1
ATOM 3138 C C . ILE B 1 19 ? -36.75 12.023 -0.45 1 92.81 19 ILE B C 1
ATOM 3140 O O . ILE B 1 19 ? -36.25 11.297 0.421 1 92.81 19 ILE B O 1
ATOM 3144 N N . LYS B 1 20 ? -37.562 12.984 -0.245 1 92.25 20 LYS B N 1
ATOM 3145 C CA . LYS B 1 20 ? -38 13.297 1.117 1 92.25 20 LYS B CA 1
ATOM 3146 C C . LYS B 1 20 ? -38.656 12.094 1.775 1 92.25 20 LYS B C 1
ATOM 3148 O O . LYS B 1 20 ? -38.406 11.789 2.938 1 92.25 20 LYS B O 1
ATOM 3153 N N . ARG B 1 21 ? -39.438 11.383 1.026 1 87 21 ARG B N 1
ATOM 3154 C CA . ARG B 1 21 ? -40.156 10.203 1.529 1 87 21 ARG B CA 1
ATOM 3155 C C . ARG B 1 21 ? -39.156 9.094 1.879 1 87 21 ARG B C 1
ATOM 3157 O O . ARG B 1 21 ? -39.281 8.445 2.918 1 87 21 ARG B O 1
ATOM 3164 N N . LEU B 1 22 ? -38.219 8.93 0.999 1 86.38 22 LEU B N 1
ATOM 3165 C CA . LEU B 1 22 ? -37.219 7.883 1.207 1 86.38 22 LEU B CA 1
ATOM 3166 C C . LEU B 1 22 ? -36.375 8.172 2.447 1 86.38 22 LEU B C 1
ATOM 3168 O O . LEU B 1 22 ? -36.062 7.262 3.223 1 86.38 22 LEU B O 1
ATOM 3172 N N . LEU B 1 23 ? -36.062 9.445 2.699 1 90.56 23 LEU B N 1
ATOM 3173 C CA . LEU B 1 23 ? -35.219 9.836 3.816 1 90.56 23 LEU B CA 1
ATOM 3174 C C . LEU B 1 23 ? -36 9.828 5.125 1 90.56 23 LEU B C 1
ATOM 3176 O O . LEU B 1 23 ? -35.406 9.703 6.203 1 90.56 23 LEU B O 1
ATOM 3180 N N . ALA B 1 24 ? -37.281 9.922 4.992 1 86.56 24 ALA B N 1
ATOM 3181 C CA . ALA B 1 24 ? -38.156 10.016 6.164 1 86.56 24 ALA B CA 1
ATOM 3182 C C . ALA B 1 24 ? -38.125 8.711 6.957 1 86.56 24 ALA B C 1
ATOM 3184 O O . ALA B 1 24 ? -38.469 8.703 8.148 1 86.56 24 ALA B O 1
ATOM 3185 N N . PHE B 1 25 ? -37.688 7.66 6.34 1 84.25 25 PHE B N 1
ATOM 3186 C CA . PHE B 1 25 ? -37.656 6.359 6.992 1 84.25 25 PHE B CA 1
ATOM 3187 C C . PHE B 1 25 ? -36.406 6.23 7.887 1 84.25 25 PHE B C 1
ATOM 3189 O O . PHE B 1 25 ? -36.312 5.297 8.688 1 84.25 25 PHE B O 1
ATOM 3196 N N . GLU B 1 26 ? -35.562 7.184 7.715 1 85.25 26 GLU B N 1
ATOM 3197 C CA . GLU B 1 26 ? -34.312 7.133 8.5 1 85.25 26 GLU B CA 1
ATOM 3198 C C . GLU B 1 26 ? -34.406 8.031 9.727 1 85.25 26 GLU B C 1
ATOM 3200 O O . GLU B 1 26 ? -34.594 9.242 9.609 1 85.25 26 GLU B O 1
ATOM 3205 N N . GLU B 1 27 ? -34.219 7.441 10.914 1 87 27 GLU B N 1
ATOM 3206 C CA . GLU B 1 27 ? -34.406 8.172 12.164 1 87 27 GLU B CA 1
ATOM 3207 C C . GLU B 1 27 ? -33.281 9.18 12.375 1 87 27 GLU B C 1
ATOM 3209 O O . GLU B 1 27 ? -33.438 10.18 13.078 1 87 27 GLU B O 1
ATOM 3214 N N . ASP B 1 28 ? -32.188 8.93 11.781 1 89.88 28 ASP B N 1
ATOM 3215 C CA . ASP B 1 28 ? -31.047 9.789 12.055 1 89.88 28 ASP B CA 1
ATOM 3216 C C . ASP B 1 28 ? -30.875 10.844 10.969 1 89.88 28 ASP B C 1
ATOM 3218 O O . ASP B 1 28 ? -29.859 11.539 10.922 1 89.88 28 ASP B O 1
ATOM 3222 N N . ILE B 1 29 ? -31.828 11 10.016 1 93.62 29 ILE B N 1
ATOM 3223 C CA . ILE B 1 29 ? -31.75 11.969 8.93 1 93.62 29 ILE B CA 1
ATOM 3224 C C . ILE B 1 29 ? -33 12.844 8.922 1 93.62 29 ILE B C 1
ATOM 3226 O O . ILE B 1 29 ? -34.125 12.344 9.109 1 93.62 29 ILE B O 1
ATOM 3230 N N . VAL B 1 30 ? -32.875 14.102 8.758 1 95.25 30 VAL B N 1
ATOM 3231 C CA . VAL B 1 30 ? -34 15.023 8.672 1 95.25 30 VAL B CA 1
ATOM 3232 C C . VAL B 1 30 ? -33.812 15.969 7.484 1 95.25 30 VAL B C 1
ATOM 3234 O O . VAL B 1 30 ? -32.719 16.484 7.262 1 95.25 30 VAL B O 1
ATOM 3237 N N . VAL B 1 31 ? -34.812 16.203 6.699 1 95.75 31 VAL B N 1
ATOM 3238 C CA . VAL B 1 31 ? -34.781 17.156 5.602 1 95.75 31 VAL B CA 1
ATOM 3239 C C . VAL B 1 31 ? -35.156 18.547 6.117 1 95.75 31 VAL B C 1
ATOM 3241 O O . VAL B 1 31 ? -36.25 18.766 6.621 1 95.75 31 VAL B O 1
ATOM 3244 N N . VAL B 1 32 ? -34.25 19.469 5.953 1 96.56 32 VAL B N 1
ATOM 3245 C CA . VAL B 1 32 ? -34.406 20.766 6.605 1 96.56 32 VAL B CA 1
ATOM 3246 C C . VAL B 1 32 ? -34.875 21.797 5.582 1 96.56 32 VAL B C 1
ATOM 3248 O O . VAL B 1 32 ? -35.25 22.906 5.949 1 96.56 32 VAL B O 1
ATOM 3251 N N . GLY B 1 33 ? -34.812 21.484 4.309 1 96.56 33 GLY B N 1
ATOM 3252 C CA . GLY B 1 33 ? -35.25 22.406 3.271 1 96.56 33 GLY B CA 1
ATOM 3253 C C . GLY B 1 33 ? -35.25 21.797 1.886 1 96.56 33 GLY B C 1
ATOM 3254 O O . GLY B 1 33 ? -34.688 20.703 1.682 1 96.56 33 GLY B O 1
ATOM 3255 N N . GLU B 1 34 ? -35.938 22.484 0.957 1 97 34 GLU B N 1
ATOM 3256 C CA . GLU B 1 34 ? -36 22.094 -0.45 1 97 34 GLU B CA 1
ATOM 3257 C C . GLU B 1 34 ? -35.781 23.297 -1.36 1 97 34 GLU B C 1
ATOM 3259 O O . GLU B 1 34 ? -36.281 24.391 -1.075 1 97 34 GLU B O 1
ATOM 3264 N N . ALA B 1 35 ? -35 23.078 -2.354 1 96.94 35 ALA B N 1
ATOM 3265 C CA . ALA B 1 35 ? -34.719 24.141 -3.324 1 96.94 35 ALA B CA 1
ATOM 3266 C C . ALA B 1 35 ? -35.094 23.688 -4.738 1 96.94 35 ALA B C 1
ATOM 3268 O O . ALA B 1 35 ? -34.875 22.531 -5.105 1 96.94 35 ALA B O 1
ATOM 3269 N N . GLY B 1 36 ? -35.625 24.562 -5.539 1 94.81 36 GLY B N 1
ATOM 3270 C CA . GLY B 1 36 ? -36.031 24.25 -6.902 1 94.81 36 GLY B CA 1
ATOM 3271 C C . GLY B 1 36 ? -35 24.688 -7.938 1 94.81 36 GLY B C 1
ATOM 3272 O O . GLY B 1 36 ? -35.188 24.406 -9.125 1 94.81 36 GLY B O 1
ATOM 3273 N N . ASP B 1 37 ? -34.031 25.453 -7.531 1 93.94 37 ASP B N 1
ATOM 3274 C CA . ASP B 1 37 ? -32.938 25.875 -8.398 1 93.94 37 ASP B CA 1
ATOM 3275 C C . ASP B 1 37 ? -31.672 26.156 -7.594 1 93.94 37 ASP B C 1
ATOM 3277 O O . ASP B 1 37 ? -31.688 26.094 -6.363 1 93.94 37 ASP B O 1
ATOM 3281 N N . GLY B 1 38 ? -30.547 26.422 -8.273 1 95.5 38 GLY B N 1
ATOM 3282 C CA . GLY B 1 38 ? -29.25 26.594 -7.633 1 95.5 38 GLY B CA 1
ATOM 3283 C C . GLY B 1 38 ? -29.203 27.812 -6.734 1 95.5 38 GLY B C 1
ATOM 3284 O O . GLY B 1 38 ? -28.594 27.781 -5.664 1 95.5 38 GLY B O 1
ATOM 3285 N N . GLU B 1 39 ? -29.828 28.906 -7.141 1 95.25 39 GLU B N 1
ATOM 3286 C CA . GLU B 1 39 ? -29.828 30.125 -6.344 1 95.25 39 GLU B CA 1
ATOM 3287 C C . GLU B 1 39 ? -30.562 29.922 -5.016 1 95.25 39 GLU B C 1
ATOM 3289 O O . GLU B 1 39 ? -30.078 30.359 -3.967 1 95.25 39 GLU B O 1
ATOM 3294 N N . GLU B 1 40 ? -31.641 29.281 -5.133 1 96.06 40 GLU B N 1
ATOM 3295 C CA . GLU B 1 40 ? -32.406 28.969 -3.922 1 96.06 40 GLU B CA 1
ATOM 3296 C C . GLU B 1 40 ? -31.594 28.047 -3.002 1 96.06 40 GLU B C 1
ATOM 3298 O O . GLU B 1 40 ? -31.625 28.203 -1.779 1 96.06 40 GLU B O 1
ATOM 3303 N N . ALA B 1 41 ? -30.953 27.094 -3.592 1 96.88 41 ALA B N 1
ATOM 3304 C CA . ALA B 1 41 ? -30.125 26.188 -2.814 1 96.88 41 ALA B CA 1
ATOM 3305 C C . ALA B 1 41 ? -29.047 26.953 -2.041 1 96.88 41 ALA B C 1
ATOM 3307 O O . ALA B 1 41 ? -28.844 26.703 -0.85 1 96.88 41 ALA B O 1
ATOM 3308 N N . LEU B 1 42 ? -28.359 27.891 -2.688 1 95.12 42 LEU B N 1
ATOM 3309 C CA . LEU B 1 42 ? -27.312 28.688 -2.049 1 95.12 42 LEU B CA 1
ATOM 3310 C C . LEU B 1 42 ? -27.875 29.469 -0.874 1 95.12 42 LEU B C 1
ATOM 3312 O O . LEU B 1 42 ? -27.281 29.5 0.203 1 95.12 42 LEU B O 1
ATOM 3316 N N . ARG B 1 43 ? -28.953 30.078 -1.149 1 95.25 43 ARG B N 1
ATOM 3317 C CA . ARG B 1 43 ? -29.609 30.859 -0.102 1 95.25 43 ARG B CA 1
ATOM 3318 C C . ARG B 1 43 ? -29.953 29.984 1.1 1 95.25 43 ARG B C 1
ATOM 3320 O O . ARG B 1 43 ? -29.672 30.359 2.242 1 95.25 43 ARG B O 1
ATOM 3327 N N . LEU B 1 44 ? -30.5 28.844 0.859 1 96.06 44 LEU B N 1
ATOM 3328 C CA . LEU B 1 44 ? -30.953 27.953 1.93 1 96.06 44 LEU B CA 1
ATOM 3329 C C . LEU B 1 44 ? -29.766 27.375 2.684 1 96.06 44 LEU B C 1
ATOM 3331 O O . LEU B 1 44 ? -29.844 27.141 3.893 1 96.06 44 LEU B O 1
ATOM 3335 N N . VAL B 1 45 ? -28.703 27.062 1.963 1 95.81 45 VAL B N 1
ATOM 3336 C CA . VAL B 1 45 ? -27.5 26.562 2.629 1 95.81 45 VAL B CA 1
ATOM 3337 C C . VAL B 1 45 ? -26.984 27.609 3.625 1 95.81 45 VAL B C 1
ATOM 3339 O O . VAL B 1 45 ? -26.594 27.266 4.746 1 95.81 45 VAL B O 1
ATOM 3342 N N . GLU B 1 46 ? -27 28.844 3.244 1 92.44 46 GLU B N 1
ATOM 3343 C CA . GLU B 1 46 ? -26.547 29.922 4.117 1 92.44 46 GLU B CA 1
ATOM 3344 C C . GLU B 1 46 ? -27.484 30.094 5.312 1 92.44 46 GLU B C 1
ATOM 3346 O O . GLU B 1 46 ? -27.031 30.328 6.434 1 92.44 46 GLU B O 1
ATOM 3351 N N . GLU B 1 47 ? -28.719 29.953 5.062 1 94 47 GLU B N 1
ATOM 3352 C CA . GLU B 1 47 ? -29.734 30.203 6.082 1 94 47 GLU B CA 1
ATOM 3353 C C . GLU B 1 47 ? -29.859 29.031 7.047 1 94 47 GLU B C 1
ATOM 3355 O O . GLU B 1 47 ? -30.016 29.219 8.25 1 94 47 GLU B O 1
ATOM 3360 N N . LEU B 1 48 ? -29.75 27.781 6.492 1 94.5 48 LEU B N 1
ATOM 3361 C CA . LEU B 1 48 ? -30.141 26.625 7.281 1 94.5 48 LEU B CA 1
ATOM 3362 C C . LEU B 1 48 ? -28.906 25.828 7.707 1 94.5 48 LEU B C 1
ATOM 3364 O O . LEU B 1 48 ? -28.984 24.984 8.602 1 94.5 48 LEU B O 1
ATOM 3368 N N . ALA B 1 49 ? -27.766 26.047 7.137 1 92.75 49 ALA B N 1
ATOM 3369 C CA . ALA B 1 49 ? -26.516 25.375 7.414 1 92.75 49 ALA B CA 1
ATOM 3370 C C . ALA B 1 49 ? -26.703 23.859 7.465 1 92.75 49 ALA B C 1
ATOM 3372 O O . ALA B 1 49 ? -26.406 23.219 8.477 1 92.75 49 ALA B O 1
ATOM 3373 N N . PRO B 1 50 ? -27.219 23.25 6.363 1 95.94 50 PRO B N 1
ATOM 3374 C CA . PRO B 1 50 ? -27.359 21.781 6.336 1 95.94 50 PRO B CA 1
ATOM 3375 C C . PRO B 1 50 ? -26.016 21.062 6.363 1 95.94 50 PRO B C 1
ATOM 3377 O O . PRO B 1 50 ? -24.984 21.656 6.023 1 95.94 50 PRO B O 1
ATOM 3380 N N . ASP B 1 51 ? -26.078 19.797 6.789 1 93.5 51 ASP B N 1
ATOM 3381 C CA . ASP B 1 51 ? -24.875 18.984 6.766 1 93.5 51 ASP B CA 1
ATOM 3382 C C . ASP B 1 51 ? -24.562 18.5 5.352 1 93.5 51 ASP B C 1
ATOM 3384 O O . ASP B 1 51 ? -23.391 18.453 4.949 1 93.5 51 ASP B O 1
ATOM 3388 N N . VAL B 1 52 ? -25.641 18.125 4.668 1 95.75 52 VAL B N 1
ATOM 3389 C CA . VAL B 1 52 ? -25.5 17.547 3.34 1 95.75 52 VAL B CA 1
ATOM 3390 C C . VAL B 1 52 ? -26.562 18.125 2.402 1 95.75 52 VAL B C 1
ATOM 3392 O O . VAL B 1 52 ? -27.703 18.312 2.797 1 95.75 52 VAL B O 1
ATOM 3395 N N . VAL B 1 53 ? -26.203 18.406 1.16 1 96.88 53 VAL B N 1
ATOM 3396 C CA . VAL B 1 53 ? -27.125 18.797 0.105 1 96.88 53 VAL B CA 1
ATOM 3397 C C . VAL B 1 53 ? -27.219 17.703 -0.948 1 96.88 53 VAL B C 1
ATOM 3399 O O . VAL B 1 53 ? -26.188 17.203 -1.42 1 96.88 53 VAL B O 1
ATOM 3402 N N . LEU B 1 54 ? -28.359 17.234 -1.248 1 96.5 54 LEU B N 1
ATOM 3403 C CA . LEU B 1 54 ? -28.594 16.438 -2.441 1 96.5 54 LEU B CA 1
ATOM 3404 C C . LEU B 1 54 ? -28.938 17.328 -3.633 1 96.5 54 LEU B C 1
ATOM 3406 O O . LEU B 1 54 ? -30.016 17.922 -3.674 1 96.5 54 LEU B O 1
ATOM 3410 N N . MET B 1 55 ? -27.969 17.359 -4.617 1 94.94 55 MET B N 1
ATOM 3411 C CA . MET B 1 55 ? -28 18.406 -5.633 1 94.94 55 MET B CA 1
ATOM 3412 C C . MET B 1 55 ? -28.188 17.812 -7.023 1 94.94 55 MET B C 1
ATOM 3414 O O . MET B 1 55 ? -27.344 17.047 -7.508 1 94.94 55 MET B O 1
ATOM 3418 N N . ASP B 1 56 ? -29.297 18.094 -7.648 1 93.19 56 ASP B N 1
ATOM 3419 C CA . ASP B 1 56 ? -29.484 17.766 -9.055 1 93.19 56 ASP B CA 1
ATOM 3420 C C . ASP B 1 56 ? -28.609 18.656 -9.945 1 93.19 56 ASP B C 1
ATOM 3422 O O . ASP B 1 56 ? -28.406 19.828 -9.641 1 93.19 56 ASP B O 1
ATOM 3426 N N . ILE B 1 57 ? -28.156 18.172 -11.031 1 90.44 57 ILE B N 1
ATOM 3427 C CA . ILE B 1 57 ? -27.281 18.922 -11.922 1 90.44 57 ILE B CA 1
ATOM 3428 C C . ILE B 1 57 ? -28.109 19.875 -12.781 1 90.44 57 ILE B C 1
ATOM 3430 O O . ILE B 1 57 ? -27.781 21.062 -12.906 1 90.44 57 ILE B O 1
ATOM 3434 N N . ASN B 1 58 ? -29.188 19.297 -13.391 1 88.88 58 ASN B N 1
ATOM 3435 C CA . ASN B 1 58 ? -29.953 20.047 -14.383 1 88.88 58 ASN B CA 1
ATOM 3436 C C . ASN B 1 58 ? -31.062 20.859 -13.734 1 88.88 58 ASN B C 1
ATOM 3438 O O . ASN B 1 58 ? -32.219 20.391 -13.641 1 88.88 58 ASN B O 1
ATOM 3442 N N . MET B 1 59 ? -30.781 22.047 -13.289 1 91.12 59 MET B N 1
ATOM 3443 C CA . MET B 1 59 ? -31.734 22.969 -12.703 1 91.12 59 MET B CA 1
ATOM 3444 C C . MET B 1 59 ? -31.719 24.312 -13.422 1 91.12 59 MET B C 1
ATOM 3446 O O . MET B 1 59 ? -30.688 24.703 -13.977 1 91.12 59 MET B O 1
ATOM 3450 N N . PRO B 1 60 ? -32.875 24.984 -13.508 1 90 60 PRO B N 1
ATOM 3451 C CA . PRO B 1 60 ? -32.906 26.281 -14.188 1 90 60 PRO B CA 1
ATOM 3452 C C . PRO B 1 60 ? -32.094 27.344 -13.484 1 90 60 PRO B C 1
ATOM 3454 O O . PRO B 1 60 ? -31.953 27.312 -12.258 1 90 60 PRO B O 1
ATOM 3457 N N . GLY B 1 61 ? -31.547 28.328 -14.352 1 91 61 GLY B N 1
ATOM 3458 C CA . GLY B 1 61 ? -30.719 29.359 -13.766 1 91 61 GLY B CA 1
ATOM 3459 C C . GLY B 1 61 ? -29.328 28.859 -13.398 1 91 61 GLY B C 1
ATOM 3460 O O . GLY B 1 61 ? -28.625 28.312 -14.242 1 91 61 GLY B O 1
ATOM 3461 N N . LEU B 1 62 ? -29.031 28.922 -12.086 1 90.62 62 LEU B N 1
ATOM 3462 C CA . LEU B 1 62 ? -27.781 28.391 -11.57 1 90.62 62 LEU B CA 1
ATOM 3463 C C . LEU B 1 62 ? -27.844 26.859 -11.453 1 90.62 62 LEU B C 1
ATOM 3465 O O . LEU B 1 62 ? -28.641 26.344 -10.664 1 90.62 62 LEU B O 1
ATOM 3469 N N . ASP B 1 63 ? -27.031 26.234 -12.25 1 90.62 63 ASP B N 1
ATOM 3470 C CA . ASP B 1 63 ? -27.141 24.766 -12.281 1 90.62 63 ASP B CA 1
ATOM 3471 C C . ASP B 1 63 ? -26.469 24.141 -11.062 1 90.62 63 ASP B C 1
ATOM 3473 O O . ASP B 1 63 ? -25.859 24.844 -10.25 1 90.62 63 ASP B O 1
ATOM 3477 N N . GLY B 1 64 ? -26.625 22.859 -10.914 1 93.88 64 GLY B N 1
ATOM 3478 C CA . GLY B 1 64 ? -26.172 22.156 -9.719 1 93.88 64 GLY B CA 1
ATOM 3479 C C . GLY B 1 64 ? -24.656 22.172 -9.547 1 93.88 64 GLY B C 1
ATOM 3480 O O . GLY B 1 64 ? -24.156 22.203 -8.422 1 93.88 64 GLY B O 1
ATOM 3481 N N . ILE B 1 65 ? -23.906 22.109 -10.602 1 89.69 65 ILE B N 1
ATOM 3482 C CA . ILE B 1 65 ? -22.438 22.109 -10.531 1 89.69 65 ILE B CA 1
ATOM 3483 C C . ILE B 1 65 ? -21.938 23.484 -10.078 1 89.69 65 ILE B C 1
ATOM 3485 O O . ILE B 1 65 ? -21.109 23.578 -9.18 1 89.69 65 ILE B O 1
ATOM 3489 N N . ALA B 1 66 ? -22.484 24.531 -10.68 1 91.12 66 ALA B N 1
ATOM 3490 C CA . ALA B 1 66 ? -22.141 25.891 -10.281 1 91.12 66 ALA B CA 1
ATOM 3491 C C . ALA B 1 66 ? -22.531 26.156 -8.836 1 91.12 66 ALA B C 1
ATOM 3493 O O . ALA B 1 66 ? -21.781 26.797 -8.086 1 91.12 66 ALA B O 1
ATOM 3494 N N . ALA B 1 67 ? -23.672 25.672 -8.469 1 94.69 67 ALA B N 1
ATOM 3495 C CA . ALA B 1 67 ? -24.109 25.812 -7.082 1 94.69 67 ALA B CA 1
ATOM 3496 C C . ALA B 1 67 ? -23.156 25.078 -6.129 1 94.69 67 ALA B C 1
ATOM 3498 O O . ALA B 1 67 ? -22.828 25.594 -5.055 1 94.69 67 ALA B O 1
ATOM 3499 N N . THR B 1 68 ? -22.75 23.859 -6.527 1 92.75 68 THR B N 1
ATOM 3500 C CA . THR B 1 68 ? -21.812 23.078 -5.73 1 92.75 68 THR B CA 1
ATOM 3501 C C . THR B 1 68 ? -20.5 23.812 -5.535 1 92.75 68 THR B C 1
ATOM 3503 O O . THR B 1 68 ? -19.953 23.844 -4.426 1 92.75 68 THR B O 1
ATOM 3506 N N . GLU B 1 69 ? -20.047 24.422 -6.547 1 85.81 69 GLU B N 1
ATOM 3507 C CA . GLU B 1 69 ? -18.812 25.203 -6.461 1 85.81 69 GLU B CA 1
ATOM 3508 C C . GLU B 1 69 ? -18.953 26.328 -5.453 1 85.81 69 GLU B C 1
ATOM 3510 O O . GLU B 1 69 ? -18.078 26.547 -4.621 1 85.81 69 GLU B O 1
ATOM 3515 N N . ALA B 1 70 ? -20.031 27.031 -5.523 1 89.5 70 ALA B N 1
ATOM 3516 C CA . ALA B 1 70 ? -20.297 28.141 -4.613 1 89.5 70 ALA B CA 1
ATOM 3517 C C . ALA B 1 70 ? -20.406 27.656 -3.172 1 89.5 70 ALA B C 1
ATOM 3519 O O . ALA B 1 70 ? -19.859 28.281 -2.256 1 89.5 70 ALA B O 1
ATOM 3520 N N . ILE B 1 71 ? -21.047 26.547 -2.969 1 91.31 71 ILE B N 1
ATOM 3521 C CA . ILE B 1 71 ? -21.234 26 -1.634 1 91.31 71 ILE B CA 1
ATOM 3522 C C . ILE B 1 71 ? -19.891 25.562 -1.061 1 91.31 71 ILE B C 1
ATOM 3524 O O . ILE B 1 71 ? -19.578 25.828 0.103 1 91.31 71 ILE B O 1
ATOM 3528 N N . SER B 1 72 ? -19.141 24.922 -1.91 1 84.31 72 SER B N 1
ATOM 3529 C CA . SER B 1 72 ? -17.828 24.422 -1.478 1 84.31 72 SER B CA 1
ATOM 3530 C C . SER B 1 72 ? -16.938 25.578 -1.025 1 84.31 72 SER B C 1
ATOM 3532 O O . SER B 1 72 ? -16.109 25.406 -0.13 1 84.31 72 SER B O 1
ATOM 3534 N N . GLU B 1 73 ? -17.156 26.719 -1.554 1 77.81 73 GLU B N 1
ATOM 3535 C CA . GLU B 1 73 ? -16.328 27.891 -1.239 1 77.81 73 GLU B CA 1
ATOM 3536 C C . GLU B 1 73 ? -16.891 28.641 -0.028 1 77.81 73 GLU B C 1
ATOM 3538 O O . GLU B 1 73 ? -16.125 29.031 0.863 1 77.81 73 GLU B O 1
ATOM 3543 N N . ARG B 1 74 ? -18.125 28.734 -0.014 1 81.5 74 ARG B N 1
ATOM 3544 C CA . ARG B 1 74 ? -18.75 29.625 0.965 1 81.5 74 ARG B CA 1
ATOM 3545 C C . ARG B 1 74 ? -19.125 28.859 2.232 1 81.5 74 ARG B C 1
ATOM 3547 O O . ARG B 1 74 ? -19.172 29.453 3.318 1 81.5 74 ARG B O 1
ATOM 3554 N N . SER B 1 75 ? -19.438 27.641 2.104 1 86.56 75 SER B N 1
ATOM 3555 C CA . SER B 1 75 ? -19.891 26.797 3.207 1 86.56 75 SER B CA 1
ATOM 3556 C C . SER B 1 75 ? -19.219 25.438 3.182 1 86.56 75 SER B C 1
ATOM 3558 O O . SER B 1 75 ? -19.875 24.406 3.012 1 86.56 75 SER B O 1
ATOM 3560 N N . PRO B 1 76 ? -17.938 25.516 3.471 1 77.62 76 PRO B N 1
ATOM 3561 C CA . PRO B 1 76 ? -17.156 24.281 3.342 1 77.62 76 PRO B CA 1
ATOM 3562 C C . PRO B 1 76 ? -17.609 23.203 4.316 1 77.62 76 PRO B C 1
ATOM 3564 O O . PRO B 1 76 ? -17.281 22.031 4.137 1 77.62 76 PRO B O 1
ATOM 3567 N N . GLN B 1 77 ? -18.344 23.562 5.246 1 80.81 77 GLN B N 1
ATOM 3568 C CA . GLN B 1 77 ? -18.812 22.609 6.242 1 80.81 77 GLN B CA 1
ATOM 3569 C C . GLN B 1 77 ? -19.984 21.781 5.699 1 80.81 77 GLN B C 1
ATOM 3571 O O . GLN B 1 77 ? -20.375 20.781 6.301 1 80.81 77 GLN B O 1
ATOM 3576 N N . THR B 1 78 ? -20.594 22.219 4.602 1 90.56 78 THR B N 1
ATOM 3577 C CA . THR B 1 78 ? -21.703 21.516 3.971 1 90.56 78 THR B CA 1
ATOM 3578 C C . THR B 1 78 ? -21.203 20.594 2.855 1 90.56 78 THR B C 1
ATOM 3580 O O . THR B 1 78 ? -20.5 21.047 1.952 1 90.56 78 THR B O 1
ATOM 3583 N N . GLY B 1 79 ? -21.469 19.297 3.004 1 91.12 79 GLY B N 1
ATOM 3584 C CA . GLY B 1 79 ? -21.125 18.375 1.93 1 91.12 79 GLY B CA 1
ATOM 3585 C C . GLY B 1 79 ? -22.188 18.312 0.848 1 91.12 79 GLY B C 1
ATOM 3586 O O . GLY B 1 79 ? -23.391 18.438 1.133 1 91.12 79 GLY B O 1
ATOM 3587 N N . VAL B 1 80 ? -21.828 18.125 -0.444 1 93.25 80 VAL B N 1
ATOM 3588 C CA . VAL B 1 80 ? -22.797 18.078 -1.541 1 93.25 80 VAL B CA 1
ATOM 3589 C C . VAL B 1 80 ? -22.719 16.719 -2.23 1 93.25 80 VAL B C 1
ATOM 3591 O O . VAL B 1 80 ? -21.625 16.266 -2.598 1 93.25 80 VAL B O 1
ATOM 3594 N N . VAL B 1 81 ? -23.812 16.078 -2.318 1 93.31 81 VAL B N 1
ATOM 3595 C CA . VAL B 1 81 ? -23.969 14.891 -3.154 1 93.31 81 VAL B CA 1
ATOM 3596 C C . VAL B 1 81 ? -24.688 15.266 -4.449 1 93.31 81 VAL B C 1
ATOM 3598 O O . VAL B 1 81 ? -25.844 15.656 -4.43 1 93.31 81 VAL B O 1
ATOM 3601 N N . ILE B 1 82 ? -24 15.078 -5.555 1 91.88 82 ILE B N 1
ATOM 3602 C CA . ILE B 1 82 ? -24.594 15.375 -6.848 1 91.88 82 ILE B CA 1
ATOM 3603 C C . ILE B 1 82 ? -25.469 14.195 -7.293 1 91.88 82 ILE B C 1
ATOM 3605 O O . ILE B 1 82 ? -25.062 13.039 -7.152 1 91.88 82 ILE B O 1
ATOM 3609 N N . ILE B 1 83 ? -26.688 14.477 -7.703 1 89.31 83 ILE B N 1
ATOM 3610 C CA . ILE B 1 83 ? -27.594 13.477 -8.266 1 89.31 83 ILE B CA 1
ATOM 3611 C C . ILE B 1 83 ? -27.797 13.75 -9.75 1 89.31 83 ILE B C 1
ATOM 3613 O O . ILE B 1 83 ? -28.219 14.852 -10.133 1 89.31 83 ILE B O 1
ATOM 3617 N N . SER B 1 84 ? -27.438 12.773 -10.609 1 79.19 84 SER B N 1
ATOM 3618 C CA . SER B 1 84 ? -27.453 13.016 -12.047 1 79.19 84 SER B CA 1
ATOM 3619 C C . SER B 1 84 ? -28.188 11.906 -12.781 1 79.19 84 SER B C 1
ATOM 3621 O O . SER B 1 84 ? -28.312 10.789 -12.266 1 79.19 84 SER B O 1
ATOM 3623 N N . ILE B 1 85 ? -28.906 12.227 -13.945 1 74.5 85 ILE B N 1
ATOM 3624 C CA . ILE B 1 85 ? -29.531 11.25 -14.82 1 74.5 85 ILE B CA 1
ATOM 3625 C C . ILE B 1 85 ? -28.484 10.625 -15.734 1 74.5 85 ILE B C 1
ATOM 3627 O O . ILE B 1 85 ? -28.688 9.539 -16.281 1 74.5 85 ILE B O 1
ATOM 3631 N N . GLN B 1 86 ? -27.422 11.266 -16.016 1 63.81 86 GLN B N 1
ATOM 3632 C CA . GLN B 1 86 ? -26.422 10.781 -16.969 1 63.81 86 GLN B CA 1
ATOM 3633 C C . GLN B 1 86 ? -25.125 10.398 -16.25 1 63.81 86 GLN B C 1
ATOM 3635 O O . GLN B 1 86 ? -24.656 11.117 -15.375 1 63.81 86 GLN B O 1
ATOM 3640 N N . GLY B 1 87 ? -24.719 9.312 -16.344 1 60.19 87 GLY B N 1
ATOM 3641 C CA . GLY B 1 87 ? -23.516 8.781 -15.742 1 60.19 87 GLY B CA 1
ATOM 3642 C C . GLY B 1 87 ? -22.266 9.07 -16.547 1 60.19 87 GLY B C 1
ATOM 3643 O O . GLY B 1 87 ? -21.281 8.32 -16.469 1 60.19 87 GLY B O 1
ATOM 3644 N N . GLU B 1 88 ? -22.359 10.125 -17.328 1 59.41 88 GLU B N 1
ATOM 3645 C CA . GLU B 1 88 ? -21.172 10.383 -18.125 1 59.41 88 GLU B CA 1
ATOM 3646 C C . GLU B 1 88 ? -19.984 10.773 -17.25 1 59.41 88 GLU B C 1
ATOM 3648 O O . GLU B 1 88 ? -20.141 11.57 -16.312 1 59.41 88 GLU B O 1
ATOM 3653 N N . GLN B 1 89 ? -18.953 10.188 -17.531 1 55.03 89 GLN B N 1
ATOM 3654 C CA . GLN B 1 89 ? -17.703 10.391 -16.812 1 55.03 89 GLN B CA 1
ATOM 3655 C C . GLN B 1 89 ? -17.344 11.875 -16.734 1 55.03 89 GLN B C 1
ATOM 3657 O O . GLN B 1 89 ? -16.812 12.336 -15.727 1 55.03 89 GLN B O 1
ATOM 3662 N N . GLU B 1 90 ? -17.703 12.562 -17.734 1 61.16 90 GLU B N 1
ATOM 3663 C CA . GLU B 1 90 ? -17.359 13.984 -17.781 1 61.16 90 GLU B CA 1
ATOM 3664 C C . GLU B 1 90 ? -18.094 14.75 -16.688 1 61.16 90 GLU B C 1
ATOM 3666 O O . GLU B 1 90 ? -17.516 15.633 -16.047 1 61.16 90 GLU B O 1
ATOM 3671 N N . TYR B 1 91 ? -19.328 14.438 -16.438 1 68.5 91 TYR B N 1
ATOM 3672 C CA . TYR B 1 91 ? -20.094 15.125 -15.406 1 68.5 91 TYR B CA 1
ATOM 3673 C C . TYR B 1 91 ? -19.562 14.797 -14.016 1 68.5 91 TYR B C 1
ATOM 3675 O O . TYR B 1 91 ? -19.516 15.672 -13.141 1 68.5 91 TYR B O 1
ATOM 3683 N N . LEU B 1 92 ? -19.203 13.625 -13.914 1 67.69 92 LEU B N 1
ATOM 3684 C CA . LEU B 1 92 ? -18.609 13.211 -12.648 1 67.69 92 LEU B CA 1
ATOM 3685 C C . LEU B 1 92 ? -17.344 14.008 -12.359 1 67.69 92 LEU B C 1
ATOM 3687 O O . LEU B 1 92 ? -17.172 14.531 -11.25 1 67.69 92 LEU B O 1
ATOM 3691 N N . ARG B 1 93 ? -16.531 14.172 -13.375 1 63.56 93 ARG B N 1
ATOM 3692 C CA . ARG B 1 93 ? -15.281 14.922 -13.234 1 63.56 93 ARG B CA 1
ATOM 3693 C C . ARG B 1 93 ? -15.555 16.375 -12.883 1 63.56 93 ARG B C 1
ATOM 3695 O O . ARG B 1 93 ? -14.922 16.938 -11.977 1 63.56 93 ARG B O 1
ATOM 3702 N N . ARG B 1 94 ? -16.422 16.969 -13.523 1 72.44 94 ARG B N 1
ATOM 3703 C CA . ARG B 1 94 ? -16.766 18.375 -13.297 1 72.44 94 ARG B CA 1
ATOM 3704 C C . ARG B 1 94 ? -17.359 18.578 -11.906 1 72.44 94 ARG B C 1
ATOM 3706 O O . ARG B 1 94 ? -17.047 19.562 -11.234 1 72.44 94 ARG B O 1
ATOM 3713 N N . ALA B 1 95 ? -18.172 17.625 -11.5 1 80.19 95 ALA B N 1
ATOM 3714 C CA . ALA B 1 95 ? -18.812 17.703 -10.188 1 80.19 95 ALA B CA 1
ATOM 3715 C C . ALA B 1 95 ? -17.781 17.625 -9.062 1 80.19 95 ALA B C 1
ATOM 3717 O O . ALA B 1 95 ? -17.828 18.422 -8.125 1 80.19 95 ALA B O 1
ATOM 3718 N N . MET B 1 96 ? -16.891 16.781 -9.25 1 72.62 96 MET B N 1
ATOM 3719 C CA . MET B 1 96 ? -15.859 16.594 -8.234 1 72.62 96 MET B CA 1
ATOM 3720 C C . MET B 1 96 ? -14.922 17.797 -8.195 1 72.62 96 MET B C 1
ATOM 3722 O O . MET B 1 96 ? -14.539 18.25 -7.113 1 72.62 96 MET B O 1
ATOM 3726 N N . ALA B 1 97 ? -14.641 18.312 -9.328 1 71.62 97 ALA B N 1
ATOM 3727 C CA . ALA B 1 97 ? -13.797 19.5 -9.414 1 71.62 97 ALA B CA 1
ATOM 3728 C C . ALA B 1 97 ? -14.477 20.703 -8.773 1 71.62 97 ALA B C 1
ATOM 3730 O O . ALA B 1 97 ? -13.812 21.578 -8.203 1 71.62 97 ALA B O 1
ATOM 3731 N N . ALA B 1 98 ? -15.797 20.656 -8.82 1 76.94 98 ALA B N 1
ATOM 3732 C CA . ALA B 1 98 ? -16.578 21.75 -8.242 1 76.94 98 ALA B CA 1
ATOM 3733 C C . ALA B 1 98 ? -16.672 21.625 -6.73 1 76.94 98 ALA B C 1
ATOM 3735 O O . ALA B 1 98 ? -17.141 22.531 -6.051 1 76.94 98 ALA B O 1
ATOM 3736 N N . GLY B 1 99 ? -16.188 20.484 -6.27 1 76.12 99 GLY B N 1
ATOM 3737 C CA . GLY B 1 99 ? -16.141 20.312 -4.824 1 76.12 99 GLY B CA 1
ATOM 3738 C C . GLY B 1 99 ? -17.172 19.344 -4.293 1 76.12 99 GLY B C 1
ATOM 3739 O O . GLY B 1 99 ? -17.406 19.281 -3.084 1 76.12 99 GLY B O 1
ATOM 3740 N N . ALA B 1 100 ? -17.844 18.656 -5.23 1 86.62 100 ALA B N 1
ATOM 3741 C CA . ALA B 1 100 ? -18.797 17.641 -4.781 1 86.62 100 ALA B CA 1
ATOM 3742 C C . ALA B 1 100 ? -18.109 16.562 -3.947 1 86.62 100 ALA B C 1
ATOM 3744 O O . ALA B 1 100 ? -16.984 16.172 -4.242 1 86.62 100 ALA B O 1
ATOM 3745 N N . SER B 1 101 ? -18.828 16.188 -2.867 1 82.25 101 SER B N 1
ATOM 3746 C CA . SER B 1 101 ? -18.281 15.188 -1.959 1 82.25 101 SER B CA 1
ATOM 3747 C C . SER B 1 101 ? -18.625 13.773 -2.418 1 82.25 101 SER B C 1
ATOM 3749 O O . SER B 1 101 ? -17.984 12.805 -1.994 1 82.25 101 SER B O 1
ATOM 3751 N N . ASP B 1 102 ? -19.703 13.648 -3.199 1 82.62 102 ASP B N 1
ATOM 3752 C CA . ASP B 1 102 ? -20.156 12.367 -3.719 1 82.62 102 ASP B CA 1
ATOM 3753 C C . ASP B 1 102 ? -21.078 12.562 -4.93 1 82.62 102 ASP B C 1
ATOM 3755 O O . ASP B 1 102 ? -21.422 13.688 -5.273 1 82.62 102 ASP B O 1
ATOM 3759 N N . TYR B 1 103 ? -21.281 11.414 -5.641 1 81.94 103 TYR B N 1
ATOM 3760 C CA . TYR B 1 103 ? -22.031 11.445 -6.895 1 81.94 103 TYR B CA 1
ATOM 3761 C C . TYR B 1 103 ? -22.953 10.234 -7.012 1 81.94 103 TYR B C 1
ATOM 3763 O O . TYR B 1 103 ? -22.516 9.094 -6.859 1 81.94 103 TYR B O 1
ATOM 3771 N N . LEU B 1 104 ? -24.312 10.523 -7.223 1 85.69 104 LEU B N 1
ATOM 3772 C CA . LEU B 1 104 ? -25.297 9.461 -7.395 1 85.69 104 LEU B CA 1
ATOM 3773 C C . LEU B 1 104 ? -25.938 9.539 -8.773 1 85.69 104 LEU B C 1
ATOM 3775 O O . LEU B 1 104 ? -26.297 10.625 -9.234 1 85.69 104 LEU B O 1
ATOM 3779 N N . ILE B 1 105 ? -26.031 8.422 -9.398 1 80 105 ILE B N 1
ATOM 3780 C CA . ILE B 1 105 ? -26.656 8.375 -10.711 1 80 105 ILE B CA 1
ATOM 3781 C C . ILE B 1 105 ? -28.094 7.867 -10.578 1 80 105 ILE B C 1
ATOM 3783 O O . ILE B 1 105 ? -28.344 6.812 -9.984 1 80 105 ILE B O 1
ATOM 3787 N N . LYS B 1 106 ? -29.031 8.562 -11.125 1 79.19 106 LYS B N 1
ATOM 3788 C CA . LYS B 1 106 ? -30.422 8.141 -11.164 1 79.19 106 LYS B CA 1
ATOM 3789 C C . LYS B 1 106 ? -30.625 7.012 -12.172 1 79.19 106 LYS B C 1
ATOM 3791 O O . LYS B 1 106 ? -30 6.996 -13.234 1 79.19 106 LYS B O 1
ATOM 3796 N N . PRO B 1 107 ? -31.406 5.996 -11.945 1 79.12 107 PRO B N 1
ATOM 3797 C CA . PRO B 1 107 ? -32.156 5.812 -10.688 1 79.12 107 PRO B CA 1
ATOM 3798 C C . PRO B 1 107 ? -31.281 5.195 -9.586 1 79.12 107 PRO B C 1
ATOM 3800 O O . PRO B 1 107 ? -30.297 4.527 -9.875 1 79.12 107 PRO B O 1
ATOM 3803 N N . PHE B 1 108 ? -31.5 5.625 -8.352 1 79.94 108 PHE B N 1
ATOM 3804 C CA . PHE B 1 108 ? -30.812 5.047 -7.207 1 79.94 108 PHE B CA 1
ATOM 3805 C C . PHE B 1 108 ? -31.797 4.508 -6.184 1 79.94 108 PHE B C 1
ATOM 3807 O O . PHE B 1 108 ? -32.969 4.914 -6.164 1 79.94 108 PHE B O 1
ATOM 3814 N N . THR B 1 109 ? -31.359 3.529 -5.391 1 79.12 109 THR B N 1
ATOM 3815 C CA . THR B 1 109 ? -32.188 2.963 -4.324 1 79.12 109 THR B CA 1
ATOM 3816 C C . THR B 1 109 ? -32.156 3.855 -3.086 1 79.12 109 THR B C 1
ATOM 3818 O O . THR B 1 109 ? -31.266 4.711 -2.953 1 79.12 109 THR B O 1
ATOM 3821 N N . ALA B 1 110 ? -33.094 3.615 -2.268 1 83.06 110 ALA B N 1
ATOM 3822 C CA . ALA B 1 110 ? -33.125 4.328 -0.993 1 83.06 110 ALA B CA 1
ATOM 3823 C C . ALA B 1 110 ? -31.844 4.109 -0.195 1 83.06 110 ALA B C 1
ATOM 3825 O O . ALA B 1 110 ? -31.297 5.051 0.377 1 83.06 110 ALA B O 1
ATOM 3826 N N . GLN B 1 111 ? -31.406 2.953 -0.239 1 80.94 111 GLN B N 1
ATOM 3827 C CA . GLN B 1 111 ? -30.203 2.6 0.528 1 80.94 111 GLN B CA 1
ATOM 3828 C C . GLN B 1 111 ? -28.969 3.301 -0.023 1 80.94 111 GLN B C 1
ATOM 3830 O O . GLN B 1 111 ? -28.141 3.803 0.74 1 80.94 111 GLN B O 1
ATOM 3835 N N . GLU B 1 112 ? -28.875 3.383 -1.3 1 79.56 112 GLU B N 1
ATOM 3836 C CA . GLU B 1 112 ? -27.75 4.066 -1.929 1 79.56 112 GLU B CA 1
ATOM 3837 C C . GLU B 1 112 ? -27.719 5.539 -1.543 1 79.56 112 GLU B C 1
ATOM 3839 O O . GLU B 1 112 ? -26.641 6.094 -1.275 1 79.56 112 GLU B O 1
ATOM 3844 N N . MET B 1 113 ? -28.828 6.121 -1.506 1 88.56 113 MET B N 1
ATOM 3845 C CA . MET B 1 113 ? -28.938 7.539 -1.18 1 88.56 113 MET B CA 1
ATOM 3846 C C . MET B 1 113 ? -28.594 7.789 0.283 1 88.56 113 MET B C 1
ATOM 3848 O O . MET B 1 113 ? -27.812 8.695 0.593 1 88.56 113 MET B O 1
ATOM 3852 N N . VAL B 1 114 ? -29.094 6.922 1.109 1 90.19 114 VAL B N 1
ATOM 3853 C CA . VAL B 1 114 ? -28.859 7.055 2.543 1 90.19 114 VAL B CA 1
ATOM 3854 C C . VAL B 1 114 ? -27.375 6.848 2.848 1 90.19 114 VAL B C 1
ATOM 3856 O O . VAL B 1 114 ? -26.781 7.598 3.627 1 90.19 114 VAL B O 1
ATOM 3859 N N . ASP B 1 115 ? -26.828 5.93 2.172 1 83.31 115 ASP B N 1
ATOM 3860 C CA . ASP B 1 115 ? -25.406 5.656 2.352 1 83.31 115 ASP B CA 1
ATOM 3861 C C . ASP B 1 115 ? -24.562 6.848 1.91 1 83.31 115 ASP B C 1
ATOM 3863 O O . ASP B 1 115 ? -23.578 7.203 2.572 1 83.31 115 ASP B O 1
ATOM 3867 N N . ALA B 1 116 ? -24.953 7.418 0.815 1 84.69 116 ALA B N 1
ATOM 3868 C CA . ALA B 1 116 ? -24.219 8.578 0.306 1 84.69 116 ALA B CA 1
ATOM 3869 C C . ALA B 1 116 ? -24.297 9.742 1.29 1 84.69 116 ALA B C 1
ATOM 3871 O O . ALA B 1 116 ? -23.281 10.391 1.569 1 84.69 116 ALA B O 1
ATOM 3872 N N . VAL B 1 117 ? -25.453 9.945 1.864 1 92.56 117 VAL B N 1
ATOM 3873 C CA . VAL B 1 117 ? -25.672 11.031 2.818 1 92.56 117 VAL B CA 1
ATOM 3874 C C . VAL B 1 117 ? -24.812 10.797 4.062 1 92.56 117 VAL B C 1
ATOM 3876 O O . VAL B 1 117 ? -24.094 11.703 4.512 1 92.56 117 VAL B O 1
ATOM 3879 N N . ARG B 1 118 ? -24.797 9.633 4.531 1 86.81 118 ARG B N 1
ATOM 3880 C CA . ARG B 1 118 ? -24.047 9.32 5.746 1 86.81 118 ARG B CA 1
ATOM 3881 C C . ARG B 1 118 ? -22.547 9.422 5.504 1 86.81 118 ARG B C 1
ATOM 3883 O O . ARG B 1 118 ? -21.812 9.945 6.344 1 86.81 118 ARG B O 1
ATOM 3890 N N . ARG B 1 119 ? -22.109 8.953 4.387 1 78.69 119 ARG B N 1
ATOM 3891 C CA . ARG B 1 119 ? -20.703 9.008 4.039 1 78.69 119 ARG B CA 1
ATOM 3892 C C . ARG B 1 119 ? -20.203 10.453 3.977 1 78.69 119 ARG B C 1
ATOM 3894 O O . ARG B 1 119 ? -19.172 10.781 4.547 1 78.69 119 ARG B O 1
ATOM 3901 N N . VAL B 1 120 ? -20.969 11.289 3.297 1 84.31 120 VAL B N 1
ATOM 3902 C CA . VAL B 1 120 ? -20.594 12.688 3.127 1 84.31 120 VAL B CA 1
ATOM 3903 C C . VAL B 1 120 ? -20.656 13.406 4.473 1 84.31 120 VAL B C 1
ATOM 3905 O O . VAL B 1 120 ? -19.797 14.234 4.785 1 84.31 120 VAL B O 1
ATOM 3908 N N . TRP B 1 121 ? -21.594 13.062 5.258 1 88.31 121 TRP B N 1
ATOM 3909 C CA . TRP B 1 121 ? -21.719 13.664 6.582 1 88.31 121 TRP B CA 1
ATOM 3910 C C . TRP B 1 121 ? -20.531 13.297 7.465 1 88.31 121 TRP B C 1
ATOM 3912 O O . TRP B 1 121 ? -19.938 14.164 8.117 1 88.31 121 TRP B O 1
ATOM 3922 N N . GLU B 1 122 ? -20.234 12.109 7.461 1 75.62 122 GLU B N 1
ATOM 3923 C CA . GLU B 1 122 ? -19.109 11.641 8.266 1 75.62 122 GLU B CA 1
ATOM 3924 C C . GLU B 1 122 ? -17.797 12.305 7.836 1 75.62 122 GLU B C 1
ATOM 3926 O O . GLU B 1 122 ? -17.016 12.734 8.68 1 75.62 122 GLU B O 1
ATOM 3931 N N . LYS B 1 123 ? -17.703 12.328 6.539 1 71.81 123 LYS B N 1
ATOM 3932 C CA . LYS B 1 123 ? -16.516 12.969 5.98 1 71.81 123 LYS B CA 1
ATOM 3933 C C . LYS B 1 123 ? -16.422 14.43 6.41 1 71.81 123 LYS B C 1
ATOM 3935 O O . LYS B 1 123 ? -15.352 14.891 6.812 1 71.81 123 LYS B O 1
ATOM 3940 N N . ASN B 1 124 ? -17.5 15.156 6.363 1 74.38 124 ASN B N 1
ATOM 3941 C CA . ASN B 1 124 ? -17.531 16.562 6.73 1 74.38 124 ASN B CA 1
ATOM 3942 C C . ASN B 1 124 ? -17.297 16.766 8.227 1 74.38 124 ASN B C 1
ATOM 3944 O O . ASN B 1 124 ? -16.625 17.703 8.633 1 74.38 124 ASN B O 1
ATOM 3948 N N . ARG B 1 125 ? -17.859 15.93 8.93 1 71.94 125 ARG B N 1
ATOM 3949 C CA . ARG B 1 125 ? -17.672 16 10.375 1 71.94 125 ARG B CA 1
ATOM 3950 C C . ARG B 1 125 ? -16.203 15.805 10.742 1 71.94 125 ARG B C 1
ATOM 3952 O O . ARG B 1 125 ? -15.672 16.516 11.602 1 71.94 125 ARG B O 1
ATOM 3959 N N . ARG B 1 126 ? -15.758 14.953 10.062 1 63.19 126 ARG B N 1
ATOM 3960 C CA . ARG B 1 126 ? -14.336 14.695 10.289 1 63.19 126 ARG B CA 1
ATOM 3961 C C . ARG B 1 126 ? -13.5 15.914 9.93 1 63.19 126 ARG B C 1
ATOM 3963 O O . ARG B 1 126 ? -12.578 16.281 10.672 1 63.19 126 ARG B O 1
ATOM 3970 N N . ARG B 1 127 ? -13.844 16.5 8.891 1 62.97 127 ARG B N 1
ATOM 3971 C CA . ARG B 1 127 ? -13.148 17.703 8.422 1 62.97 127 ARG B CA 1
ATOM 3972 C C . ARG B 1 127 ? -13.305 18.844 9.414 1 62.97 127 ARG B C 1
ATOM 3974 O O . ARG B 1 127 ? -12.336 19.562 9.703 1 62.97 127 ARG B O 1
ATOM 3981 N N . GLN B 1 128 ? -14.484 18.984 9.914 1 62.53 128 GLN B N 1
ATOM 3982 C CA . GLN B 1 128 ? -14.781 20.062 10.852 1 62.53 128 GLN B CA 1
ATOM 3983 C C . GLN B 1 128 ? -14.062 19.844 12.18 1 62.53 128 GLN B C 1
ATOM 3985 O O . GLN B 1 128 ? -13.562 20.797 12.781 1 62.53 128 GLN B O 1
ATOM 3990 N N . ALA B 1 129 ? -14.117 18.672 12.531 1 57.56 129 ALA B N 1
ATOM 3991 C CA . ALA B 1 129 ? -13.43 18.359 13.773 1 57.56 129 ALA B CA 1
ATOM 3992 C C . ALA B 1 129 ? -11.945 18.688 13.68 1 57.56 129 ALA B C 1
ATOM 3994 O O . ALA B 1 129 ? -11.352 19.219 14.625 1 57.56 129 ALA B O 1
ATOM 3995 N N . MET B 1 130 ? -11.531 18.531 12.57 1 53.25 130 MET B N 1
ATOM 3996 C CA . MET B 1 130 ? -10.109 18.766 12.344 1 53.25 130 MET B CA 1
ATOM 3997 C C . MET B 1 130 ? -9.82 20.266 12.227 1 53.25 130 MET B C 1
ATOM 3999 O O . MET B 1 130 ? -8.781 20.734 12.695 1 53.25 130 MET B O 1
ATOM 4003 N N . THR B 1 131 ? -10.727 20.969 11.516 1 51.69 131 THR B N 1
ATOM 4004 C CA . THR B 1 131 ? -10.594 22.422 11.383 1 51.69 131 THR B CA 1
ATOM 4005 C C . THR B 1 131 ? -10.805 23.109 12.727 1 51.69 131 THR B C 1
ATOM 4007 O O . THR B 1 131 ? -10.148 24.109 13.023 1 51.69 131 THR B O 1
ATOM 4010 N N . ALA B 1 132 ? -11.828 22.688 13.477 1 49.78 132 ALA B N 1
ATOM 4011 C CA . ALA B 1 132 ? -12.086 23.266 14.797 1 49.78 132 ALA B CA 1
ATOM 4012 C C . ALA B 1 132 ? -10.859 23.156 15.695 1 49.78 132 ALA B C 1
ATOM 4014 O O . ALA B 1 132 ? -10.578 24.062 16.484 1 49.78 132 ALA B O 1
ATOM 4015 N N . VAL B 1 133 ? -10.273 22.031 15.531 1 46.81 133 VAL B N 1
ATOM 4016 C CA . VAL B 1 133 ? -9.047 21.875 16.312 1 46.81 133 VAL B CA 1
ATOM 4017 C C . VAL B 1 133 ? -8.047 22.969 15.922 1 46.81 133 VAL B C 1
ATOM 4019 O O . VAL B 1 133 ? -7.324 23.484 16.766 1 46.81 133 VAL B O 1
ATOM 4022 N N . ARG B 1 134 ? -8.016 23.406 14.648 1 45.28 134 ARG B N 1
ATOM 4023 C CA . ARG B 1 134 ? -7.113 24.453 14.18 1 45.28 134 ARG B CA 1
ATOM 4024 C C . ARG B 1 134 ? -7.477 25.812 14.789 1 45.28 134 ARG B C 1
ATOM 4026 O O . ARG B 1 134 ? -6.598 26.609 15.109 1 45.28 134 ARG B O 1
ATOM 4033 N N . THR B 1 135 ? -8.883 26.094 14.805 1 41.75 135 THR B N 1
ATOM 4034 C CA . THR B 1 135 ? -9.312 27.438 15.203 1 41.75 135 THR B CA 1
ATOM 4035 C C . THR B 1 135 ? -9.461 27.531 16.719 1 41.75 135 THR B C 1
ATOM 4037 O O . THR B 1 135 ? -9.773 28.594 17.25 1 41.75 135 THR B O 1
ATOM 4040 N N . GLY B 1 136 ? -9.672 26.5 17.453 1 38.22 136 GLY B N 1
ATOM 4041 C CA . GLY B 1 136 ? -9.906 26.797 18.859 1 38.22 136 GLY B CA 1
ATOM 4042 C C . GLY B 1 136 ? -8.875 27.734 19.469 1 38.22 136 GLY B C 1
ATOM 4043 O O . GLY B 1 136 ? -7.758 27.844 18.953 1 38.22 136 GLY B O 1
ATOM 4044 N N . GLU B 1 137 ? -9.367 28.734 20.266 1 36.12 137 GLU B N 1
ATOM 4045 C CA . GLU B 1 137 ? -8.914 29.953 20.922 1 36.12 137 GLU B CA 1
ATOM 4046 C C . GLU B 1 137 ? -7.684 29.703 21.781 1 36.12 137 GLU B C 1
ATOM 4048 O O . GLU B 1 137 ? -7.176 30.609 22.438 1 36.12 137 GLU B O 1
ATOM 4053 N N . GLY B 1 138 ? -7.664 28.609 22.672 1 38.59 138 GLY B N 1
ATOM 4054 C CA . GLY B 1 138 ? -6.715 29.016 23.703 1 38.59 138 GLY B CA 1
ATOM 4055 C C . GLY B 1 138 ? -5.395 29.5 23.141 1 38.59 138 GLY B C 1
ATOM 4056 O O . GLY B 1 138 ? -5.062 29.203 21.984 1 38.59 138 GLY B O 1
ATOM 4057 N N . LYS B 1 139 ? -4.812 30.562 23.578 1 42.97 139 LYS B N 1
ATOM 4058 C CA . LYS B 1 139 ? -3.588 31.328 23.344 1 42.97 139 LYS B CA 1
ATOM 4059 C C . LYS B 1 139 ? -2.432 30.406 22.969 1 42.97 139 LYS B C 1
ATOM 4061 O O . LYS B 1 139 ? -1.315 30.859 22.719 1 42.97 139 LYS B O 1
ATOM 4066 N N . GLY B 1 140 ? -2.393 29.094 23.531 1 48.12 140 GLY B N 1
ATOM 4067 C CA . GLY B 1 140 ? -1.129 28.406 23.312 1 48.12 140 GLY B CA 1
ATOM 4068 C C . GLY B 1 140 ? -0.986 27.844 21.922 1 48.12 140 GLY B C 1
ATOM 4069 O O . GLY B 1 140 ? -1.969 27.734 21.188 1 48.12 140 GLY B O 1
ATOM 4070 N N . GLU B 1 141 ? 0.167 27.906 21.219 1 60.28 141 GLU B N 1
ATOM 4071 C CA . GLU B 1 141 ? 0.609 27.562 19.875 1 60.28 141 GLU B CA 1
ATOM 4072 C C . GLU B 1 141 ? 0.162 26.156 19.484 1 60.28 141 GLU B C 1
ATOM 4074 O O . GLU B 1 141 ? 0.476 25.188 20.188 1 60.28 141 GLU B O 1
ATOM 4079 N N . VAL B 1 142 ? -0.986 25.875 18.891 1 79.31 142 VAL B N 1
ATOM 4080 C CA . VAL B 1 142 ? -1.437 24.594 18.391 1 79.31 142 VAL B CA 1
ATOM 4081 C C . VAL B 1 142 ? -0.355 23.984 17.5 1 79.31 142 VAL B C 1
ATOM 4083 O O . VAL B 1 142 ? 0.283 24.688 16.719 1 79.31 142 VAL B O 1
ATOM 4086 N N . GLY B 1 143 ? -0.129 22.672 17.766 1 92.69 143 GLY B N 1
ATOM 4087 C CA . GLY B 1 143 ? 0.925 21.953 17.062 1 92.69 143 GLY B CA 1
ATOM 4088 C C . GLY B 1 143 ? 0.672 21.844 15.57 1 92.69 143 GLY B C 1
ATOM 4089 O O . GLY B 1 143 ? -0.476 21.891 15.125 1 92.69 143 GLY B O 1
ATOM 4090 N N . ARG B 1 144 ? 1.686 21.891 14.828 1 95.5 144 ARG B N 1
ATOM 4091 C CA . ARG B 1 144 ? 1.64 21.703 13.383 1 95.5 144 ARG B CA 1
ATOM 4092 C C . ARG B 1 144 ? 1.72 20.219 13.016 1 95.5 144 ARG B C 1
ATOM 4094 O O . ARG B 1 144 ? 2.58 19.5 13.516 1 95.5 144 ARG B O 1
ATOM 4101 N N . VAL B 1 145 ? 0.751 19.797 12.141 1 97.44 145 VAL B N 1
ATOM 4102 C CA . VAL B 1 145 ? 0.747 18.422 11.656 1 97.44 145 VAL B CA 1
ATOM 4103 C C . VAL B 1 145 ? 1.494 18.344 10.328 1 97.44 145 VAL B C 1
ATOM 4105 O O . VAL B 1 145 ? 1.14 19.031 9.367 1 97.44 145 VAL B O 1
ATOM 4108 N N . VAL B 1 146 ? 2.584 17.547 10.289 1 98.56 146 VAL B N 1
ATOM 4109 C CA . VAL B 1 146 ? 3.381 17.297 9.086 1 98.56 146 VAL B CA 1
ATOM 4110 C C . VAL B 1 146 ? 3.178 15.867 8.625 1 98.56 146 VAL B C 1
ATOM 4112 O O . VAL B 1 146 ? 3.572 14.922 9.312 1 98.56 146 VAL B O 1
ATOM 4115 N N . VAL B 1 147 ? 2.611 15.672 7.438 1 98.69 147 VAL B N 1
ATOM 4116 C CA . VAL B 1 147 ? 2.291 14.344 6.934 1 98.69 147 VAL B CA 1
ATOM 4117 C C . VAL B 1 147 ? 3.268 13.961 5.824 1 98.69 147 VAL B C 1
ATOM 4119 O O . VAL B 1 147 ? 3.5 14.742 4.898 1 98.69 147 VAL B O 1
ATOM 4122 N N . PHE B 1 148 ? 3.896 12.828 5.953 1 98.75 148 PHE B N 1
ATOM 4123 C CA . PHE B 1 148 ? 4.727 12.281 4.887 1 98.75 148 PHE B CA 1
ATOM 4124 C C . PHE B 1 148 ? 3.91 11.359 3.988 1 98.75 148 PHE B C 1
ATOM 4126 O O . PHE B 1 148 ? 3.453 10.297 4.426 1 98.75 148 PHE B O 1
ATOM 4133 N N . PHE B 1 149 ? 3.801 11.75 2.719 1 97.62 149 PHE B N 1
ATOM 4134 C CA . PHE B 1 149 ? 2.873 11.094 1.802 1 97.62 149 PHE B CA 1
ATOM 4135 C C . PHE B 1 149 ? 3.594 10.633 0.542 1 97.62 149 PHE B C 1
ATOM 4137 O O . PHE B 1 149 ? 4.539 11.273 0.086 1 97.62 149 PHE B O 1
ATOM 4144 N N . GLY B 1 150 ? 3.154 9.57 0.027 1 94.69 150 GLY B N 1
ATOM 4145 C CA . GLY B 1 150 ? 3.586 8.938 -1.209 1 94.69 150 GLY B CA 1
ATOM 4146 C C . GLY B 1 150 ? 2.973 7.566 -1.424 1 94.69 150 GLY B C 1
ATOM 4147 O O . GLY B 1 150 ? 2.971 6.73 -0.517 1 94.69 150 GLY B O 1
ATOM 4148 N N . SER B 1 151 ? 2.518 7.336 -2.574 1 90.69 151 SER B N 1
ATOM 4149 C CA . SER B 1 151 ? 1.777 6.105 -2.82 1 90.69 151 SER B CA 1
ATOM 4150 C C . SER B 1 151 ? 2.686 5.016 -3.383 1 90.69 151 SER B C 1
ATOM 4152 O O . SER B 1 151 ? 2.213 3.955 -3.793 1 90.69 151 SER B O 1
ATOM 4154 N N . LYS B 1 152 ? 3.922 5.293 -3.461 1 93 152 LYS B N 1
ATOM 4155 C CA . LYS B 1 152 ? 4.895 4.273 -3.84 1 93 152 LYS B CA 1
ATOM 4156 C C . LYS B 1 152 ? 5.723 3.83 -2.637 1 93 152 LYS B C 1
ATOM 4158 O O . LYS B 1 152 ? 6.129 4.656 -1.816 1 93 152 LYS B O 1
ATOM 4163 N N . GLY B 1 153 ? 5.914 2.525 -2.576 1 92.56 153 GLY B N 1
ATOM 4164 C CA . GLY B 1 153 ? 6.734 1.991 -1.501 1 92.56 153 GLY B CA 1
ATOM 4165 C C . GLY B 1 153 ? 8.219 2.17 -1.742 1 92.56 153 GLY B C 1
ATOM 4166 O O . GLY B 1 153 ? 8.672 2.172 -2.889 1 92.56 153 GLY B O 1
ATOM 4167 N N . GLY B 1 154 ? 8.984 2.371 -0.655 1 92.38 154 GLY B N 1
ATOM 4168 C CA . GLY B 1 154 ? 10.438 2.377 -0.731 1 92.38 154 GLY B CA 1
ATOM 4169 C C . GLY B 1 154 ? 11.008 3.721 -1.142 1 92.38 154 GLY B C 1
ATOM 4170 O O . GLY B 1 154 ? 12.188 3.824 -1.47 1 92.38 154 GLY B O 1
ATOM 4171 N N . VAL B 1 155 ? 10.227 4.738 -1.091 1 95.31 155 VAL B N 1
ATOM 4172 C CA . VAL B 1 155 ? 10.688 6.039 -1.562 1 95.31 155 VAL B CA 1
ATOM 4173 C C . VAL B 1 155 ? 11.398 6.777 -0.427 1 95.31 155 VAL B C 1
ATOM 4175 O O . VAL B 1 155 ? 12.062 7.789 -0.657 1 95.31 155 VAL B O 1
ATOM 4178 N N . GLY B 1 156 ? 11.188 6.348 0.837 1 96.06 156 GLY B N 1
ATOM 4179 C CA . GLY B 1 156 ? 11.938 6.93 1.942 1 96.06 156 GLY B CA 1
ATOM 4180 C C . GLY B 1 156 ? 11.07 7.758 2.877 1 96.06 156 GLY B C 1
ATOM 4181 O O . GLY B 1 156 ? 11.578 8.602 3.611 1 96.06 156 GLY B O 1
ATOM 4182 N N . ARG B 1 157 ? 9.766 7.555 2.887 1 97.44 157 ARG B N 1
ATOM 4183 C CA . ARG B 1 157 ? 8.859 8.297 3.762 1 97.44 157 ARG B CA 1
ATOM 4184 C C . ARG B 1 157 ? 9.25 8.117 5.227 1 97.44 157 ARG B C 1
ATOM 4186 O O . ARG B 1 157 ? 9.406 9.094 5.961 1 97.44 157 ARG B O 1
ATOM 4193 N N . THR B 1 158 ? 9.445 6.863 5.652 1 97.5 158 THR B N 1
ATOM 4194 C CA . THR B 1 158 ? 9.789 6.547 7.035 1 97.5 158 THR B CA 1
ATOM 4195 C C . THR B 1 158 ? 11.141 7.133 7.41 1 97.5 158 THR B C 1
ATOM 4197 O O . THR B 1 158 ? 11.312 7.68 8.5 1 97.5 158 THR B O 1
ATOM 4200 N N . THR B 1 159 ? 12.086 7.027 6.508 1 97.19 159 THR B N 1
ATOM 4201 C CA . THR B 1 159 ? 13.414 7.578 6.73 1 97.19 159 THR B CA 1
ATOM 4202 C C . THR B 1 159 ? 13.344 9.078 6.984 1 97.19 159 THR B C 1
ATOM 4204 O O . THR B 1 159 ? 13.945 9.586 7.934 1 97.19 159 THR B O 1
ATOM 4207 N N . LEU B 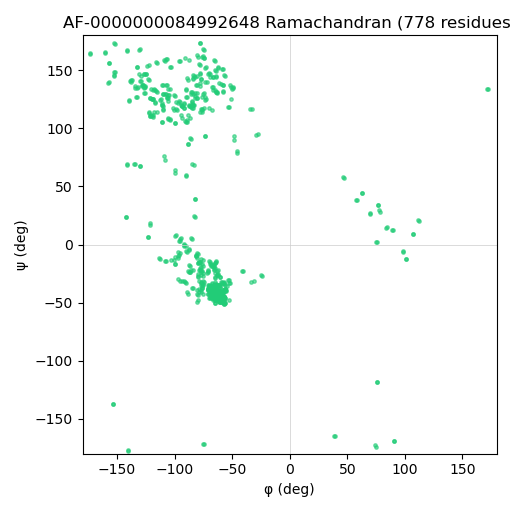1 160 ? 12.609 9.781 6.148 1 98.31 160 LEU B N 1
ATOM 4208 C CA . LEU B 1 160 ? 12.469 11.227 6.301 1 98.31 160 LEU B CA 1
ATOM 4209 C C . LEU B 1 160 ? 11.75 11.57 7.605 1 98.31 160 LEU B C 1
ATOM 4211 O O . LEU B 1 160 ? 12.219 12.414 8.367 1 98.31 160 LEU B O 1
ATOM 4215 N N . ALA B 1 161 ? 10.656 10.922 7.871 1 98.75 161 ALA B N 1
ATOM 4216 C CA . ALA B 1 161 ? 9.844 11.203 9.055 1 98.75 161 ALA B CA 1
ATOM 4217 C C . ALA B 1 161 ? 10.664 11.047 10.328 1 98.75 161 ALA B C 1
ATOM 4219 O O . ALA B 1 161 ? 10.672 11.93 11.188 1 98.75 161 ALA B O 1
ATOM 4220 N N . CYS B 1 162 ? 11.398 9.969 10.438 1 98.56 162 CYS B N 1
ATOM 4221 C CA . CYS B 1 162 ? 12.156 9.656 11.641 1 98.56 162 CYS B CA 1
ATOM 4222 C C . CYS B 1 162 ? 13.312 10.633 11.82 1 98.56 162 CYS B C 1
ATOM 4224 O O . CYS B 1 162 ? 13.523 11.141 12.93 1 98.56 162 CYS B O 1
ATOM 4226 N N . ASN B 1 163 ? 14.023 10.891 10.758 1 98.62 163 ASN B N 1
ATOM 4227 C CA . ASN B 1 163 ? 15.188 11.766 10.867 1 98.62 163 ASN B CA 1
ATOM 4228 C C . ASN B 1 163 ? 14.781 13.219 11.109 1 98.62 163 ASN B C 1
ATOM 4230 O O . ASN B 1 163 ? 15.406 13.922 11.906 1 98.62 163 ASN B O 1
ATOM 4234 N N . LEU B 1 164 ? 13.719 13.672 10.461 1 98.62 164 LEU B N 1
ATOM 4235 C CA . LEU B 1 164 ? 13.25 15.039 10.656 1 98.62 164 LEU B CA 1
ATOM 4236 C C . LEU B 1 164 ? 12.688 15.227 12.062 1 98.62 164 LEU B C 1
ATOM 4238 O O . LEU B 1 164 ? 12.836 16.297 12.656 1 98.62 164 LEU B O 1
ATOM 4242 N N . ALA B 1 165 ? 12.008 14.188 12.594 1 98.69 165 ALA B N 1
ATOM 4243 C CA . ALA B 1 165 ? 11.523 14.25 13.969 1 98.69 165 ALA B CA 1
ATOM 4244 C C . ALA B 1 165 ? 12.672 14.523 14.945 1 98.69 165 ALA B C 1
ATOM 4246 O O . ALA B 1 165 ? 12.57 15.398 15.805 1 98.69 165 ALA B O 1
ATOM 4247 N N . VAL B 1 166 ? 13.742 13.812 14.75 1 98.31 166 VAL B N 1
ATOM 4248 C CA . VAL B 1 166 ? 14.898 13.953 15.625 1 98.31 166 VAL B CA 1
ATOM 4249 C C . VAL B 1 166 ? 15.516 15.336 15.445 1 98.31 166 VAL B C 1
ATOM 4251 O O . VAL B 1 166 ? 15.891 15.992 16.422 1 98.31 166 VAL B O 1
ATOM 4254 N N . LEU B 1 167 ? 15.633 15.781 14.234 1 97.81 167 LEU B N 1
ATOM 4255 C CA . LEU B 1 167 ? 16.25 17.062 13.953 1 97.81 167 LEU B CA 1
ATOM 4256 C C . LEU B 1 167 ? 15.43 18.219 14.523 1 97.81 167 LEU B C 1
ATOM 4258 O O . LEU B 1 167 ? 15.984 19.188 15.031 1 97.81 167 LEU B O 1
ATOM 4262 N N . LEU B 1 168 ? 14.117 18.109 14.484 1 97.44 168 LEU B N 1
ATOM 4263 C CA . LEU B 1 168 ? 13.25 19.109 15.086 1 97.44 168 LEU B CA 1
ATOM 4264 C C . LEU B 1 168 ? 13.367 19.094 16.609 1 97.44 168 LEU B C 1
ATOM 4266 O O . LEU B 1 168 ? 13.422 20.156 17.234 1 97.44 168 LEU B O 1
ATOM 4270 N N . ALA B 1 169 ? 13.414 17.906 17.172 1 96.94 169 ALA B N 1
ATOM 4271 C CA . ALA B 1 169 ? 13.594 17.781 18.609 1 96.94 169 ALA B CA 1
ATOM 4272 C C . ALA B 1 169 ? 14.906 18.406 19.062 1 96.94 169 ALA B C 1
ATOM 4274 O O . ALA B 1 169 ? 14.969 19.078 20.094 1 96.94 169 ALA B O 1
ATOM 4275 N N . ARG B 1 170 ? 15.906 18.203 18.281 1 94.56 170 ARG B N 1
ATOM 4276 C CA . ARG B 1 170 ? 17.219 18.75 18.578 1 94.56 170 ARG B CA 1
ATOM 4277 C C . ARG B 1 170 ? 17.203 20.281 18.531 1 94.56 170 ARG B C 1
ATOM 4279 O O . ARG B 1 170 ? 18.031 20.938 19.156 1 94.56 170 ARG B O 1
ATOM 4286 N N . ARG B 1 171 ? 16.266 20.828 17.797 1 93.5 171 ARG B N 1
ATOM 4287 C CA . ARG B 1 171 ? 16.078 22.266 17.688 1 93.5 171 ARG B CA 1
ATOM 4288 C C . ARG B 1 171 ? 15.227 22.812 18.828 1 93.5 171 ARG B C 1
ATOM 4290 O O . ARG B 1 171 ? 14.797 23.969 18.797 1 93.5 171 ARG B O 1
ATOM 4297 N N . GLY B 1 172 ? 14.883 21.938 19.781 1 92.94 172 GLY B N 1
ATOM 4298 C CA . GLY B 1 172 ? 14.164 22.344 20.969 1 92.94 172 GLY B CA 1
ATOM 4299 C C . GLY B 1 172 ? 12.656 22.281 20.797 1 92.94 172 GLY B C 1
ATOM 4300 O O . GLY B 1 172 ? 11.914 22.797 21.641 1 92.94 172 GLY B O 1
ATOM 4301 N N . LYS B 1 173 ? 12.219 21.672 19.766 1 95.5 173 LYS B N 1
ATOM 4302 C CA . LYS B 1 173 ? 10.781 21.578 19.547 1 95.5 173 LYS B CA 1
ATOM 4303 C C . LYS B 1 173 ? 10.195 20.344 20.234 1 95.5 173 LYS B C 1
ATOM 4305 O O . LYS B 1 173 ? 10.852 19.312 20.328 1 95.5 173 LYS B O 1
ATOM 4310 N N . ARG B 1 174 ? 9.008 20.516 20.781 1 96.44 174 ARG B N 1
ATOM 4311 C CA . ARG B 1 174 ? 8.25 19.344 21.219 1 96.44 174 ARG B CA 1
ATOM 4312 C C . ARG B 1 174 ? 7.656 18.594 20.047 1 96.44 174 ARG B C 1
ATOM 4314 O O . ARG B 1 174 ? 6.844 19.141 19.297 1 96.44 174 ARG B O 1
ATOM 4321 N N . VAL B 1 175 ? 8.109 17.312 19.891 1 98.06 175 VAL B N 1
ATOM 4322 C CA . VAL B 1 175 ? 7.793 16.578 18.656 1 98.06 175 VAL B CA 1
ATOM 4323 C C . VAL B 1 175 ? 7.141 15.242 19 1 98.06 175 VAL B C 1
ATOM 4325 O O . VAL B 1 175 ? 7.621 14.523 19.875 1 98.06 175 VAL B O 1
ATOM 4328 N N . SER B 1 176 ? 6.016 14.938 18.375 1 98.44 176 SER B N 1
ATOM 4329 C CA . SER B 1 176 ? 5.441 13.594 18.344 1 98.44 176 SER B CA 1
ATOM 4330 C C . SER B 1 176 ? 5.547 12.984 16.938 1 98.44 176 SER B C 1
ATOM 4332 O O . SER B 1 176 ? 5.395 13.688 15.938 1 98.44 176 SER B O 1
ATOM 4334 N N . LEU B 1 177 ? 5.91 11.758 16.906 1 98.75 177 LEU B N 1
ATOM 4335 C CA . LEU B 1 177 ? 5.992 10.984 15.68 1 98.75 177 LEU B CA 1
ATOM 4336 C C . LEU B 1 177 ? 5.008 9.82 15.695 1 98.75 177 LEU B C 1
ATOM 4338 O O . LEU B 1 177 ? 5.066 8.969 16.594 1 98.75 177 LEU B O 1
ATOM 4342 N N . VAL B 1 178 ? 4.117 9.797 14.711 1 98.69 178 VAL B N 1
ATOM 4343 C CA . VAL B 1 178 ? 3.045 8.812 14.656 1 98.69 178 VAL B CA 1
ATOM 4344 C C . VAL B 1 178 ? 3.23 7.906 13.438 1 98.69 178 VAL B C 1
ATOM 4346 O O . VAL B 1 178 ? 3.439 8.398 12.328 1 98.69 178 VAL B O 1
ATOM 4349 N N . ASP B 1 179 ? 3.145 6.605 13.664 1 97.81 179 ASP B N 1
ATOM 4350 C CA . ASP B 1 179 ? 3.195 5.621 12.586 1 97.81 179 ASP B CA 1
ATOM 4351 C C . ASP B 1 179 ? 1.794 5.145 12.211 1 97.81 179 ASP B C 1
ATOM 4353 O O . ASP B 1 179 ? 1.209 4.316 12.914 1 97.81 179 ASP B O 1
ATOM 4357 N N . PHE B 1 180 ? 1.283 5.609 11.102 1 96.5 180 PHE B N 1
ATOM 4358 C CA . PHE B 1 180 ? -0.056 5.246 10.648 1 96.5 180 PHE B CA 1
ATOM 4359 C C . PHE B 1 180 ? -0 4.09 9.656 1 96.5 180 PHE B C 1
ATOM 4361 O O . PHE B 1 180 ? -1.021 3.713 9.078 1 96.5 180 PHE B O 1
ATOM 4368 N N . ASP B 1 181 ? 1.183 3.549 9.391 1 94.19 181 ASP B N 1
ATOM 4369 C CA . ASP B 1 181 ? 1.319 2.348 8.57 1 94.19 181 ASP B CA 1
ATOM 4370 C C . ASP B 1 181 ? 1.165 1.086 9.414 1 94.19 181 ASP B C 1
ATOM 4372 O O . ASP B 1 181 ? 2.158 0.496 9.852 1 94.19 181 ASP B O 1
ATOM 4376 N N . LEU B 1 182 ? -0.006 0.615 9.523 1 89.56 182 LEU B N 1
ATOM 4377 C CA . LEU B 1 182 ? -0.295 -0.501 10.414 1 89.56 182 LEU B CA 1
ATOM 4378 C C . LEU B 1 182 ? 0.189 -1.816 9.812 1 89.56 182 LEU B C 1
ATOM 4380 O O . LEU B 1 182 ? 0.397 -2.795 10.539 1 89.56 182 LEU B O 1
ATOM 4384 N N . ALA B 1 183 ? 0.325 -1.834 8.523 1 84.25 183 ALA B N 1
ATOM 4385 C CA . ALA B 1 183 ? 0.692 -3.074 7.84 1 84.25 183 ALA B CA 1
ATOM 4386 C C . ALA B 1 183 ? 2.191 -3.334 7.945 1 84.25 183 ALA B C 1
ATOM 4388 O O . ALA B 1 183 ? 2.617 -4.465 8.188 1 84.25 183 ALA B O 1
ATOM 4389 N N . SER B 1 184 ? 2.988 -2.264 7.75 1 89.31 184 SER B N 1
ATOM 4390 C CA . SER B 1 184 ? 4.426 -2.484 7.645 1 89.31 184 SER B CA 1
ATOM 4391 C C . SER B 1 184 ? 5.211 -1.367 8.32 1 89.31 184 SER B C 1
ATOM 4393 O O . SER B 1 184 ? 6.379 -1.143 8.008 1 89.31 184 SER B O 1
ATOM 4395 N N . GLY B 1 185 ? 4.605 -0.722 9.219 1 92.94 185 GLY B N 1
ATOM 4396 C CA . GLY B 1 185 ? 5.238 0.421 9.852 1 92.94 185 GLY B CA 1
ATOM 4397 C C . GLY B 1 185 ? 6.562 0.08 10.508 1 92.94 185 GLY B C 1
ATOM 4398 O O . GLY B 1 185 ? 6.672 -0.925 11.211 1 92.94 185 GLY B O 1
ATOM 4399 N N . ASP B 1 186 ? 7.602 0.952 10.336 1 94.19 186 ASP B N 1
ATOM 4400 C CA . ASP B 1 186 ? 8.961 0.652 10.766 1 94.19 186 ASP B CA 1
ATOM 4401 C C . ASP B 1 186 ? 9.477 1.719 11.734 1 94.19 186 ASP B C 1
ATOM 4403 O O . ASP B 1 186 ? 10.641 1.686 12.141 1 94.19 186 ASP B O 1
ATOM 4407 N N . VAL B 1 187 ? 8.625 2.627 12.125 1 97.38 187 VAL B N 1
ATOM 4408 C CA . VAL B 1 187 ? 9.094 3.729 12.953 1 97.38 187 VAL B CA 1
ATOM 4409 C C . VAL B 1 187 ? 9.75 3.176 14.219 1 97.38 187 VAL B C 1
ATOM 4411 O O . VAL B 1 187 ? 10.82 3.633 14.625 1 97.38 187 VAL B O 1
ATOM 4414 N N . ALA B 1 188 ? 9.117 2.189 14.867 1 95 188 ALA B N 1
ATOM 4415 C CA . ALA B 1 188 ? 9.656 1.601 16.094 1 95 188 ALA B CA 1
ATOM 4416 C C . ALA B 1 188 ? 11.062 1.063 15.867 1 95 188 ALA B C 1
ATOM 4418 O O . ALA B 1 188 ? 11.953 1.254 16.703 1 95 188 ALA B O 1
ATOM 4419 N N . LEU B 1 189 ? 11.32 0.499 14.773 1 94.12 189 LEU B N 1
ATOM 4420 C CA . LEU B 1 189 ? 12.609 -0.109 14.453 1 94.12 189 LEU B CA 1
ATOM 4421 C C . LEU B 1 189 ? 13.695 0.956 14.312 1 94.12 189 LEU B C 1
ATOM 4423 O O . LEU B 1 189 ? 14.844 0.73 14.695 1 94.12 189 LEU B O 1
ATOM 4427 N N . PHE B 1 190 ? 13.328 2.094 13.758 1 96.44 190 PHE B N 1
ATOM 4428 C CA . PHE B 1 190 ? 14.273 3.188 13.555 1 96.44 190 PHE B CA 1
ATOM 4429 C C . PHE B 1 190 ? 14.766 3.732 14.891 1 96.44 190 PHE B C 1
ATOM 4431 O O . PHE B 1 190 ? 15.766 4.457 14.938 1 96.44 190 PHE B O 1
ATOM 4438 N N . PHE B 1 191 ? 14.055 3.396 15.953 1 95.88 191 PHE B N 1
ATOM 4439 C CA . PHE B 1 191 ? 14.391 3.957 17.25 1 95.88 191 PHE B CA 1
ATOM 4440 C C . PHE B 1 191 ? 14.703 2.852 18.25 1 95.88 191 PHE B C 1
ATOM 4442 O O . PHE B 1 191 ? 14.648 3.068 19.469 1 95.88 191 PHE B O 1
ATOM 4449 N N . ASN B 1 192 ? 14.977 1.708 17.766 1 93.44 192 ASN B N 1
ATOM 4450 C CA . ASN B 1 192 ? 15.336 0.551 18.578 1 93.44 192 ASN B CA 1
ATOM 4451 C C . ASN B 1 192 ? 14.258 0.227 19.594 1 93.44 192 ASN B C 1
ATOM 4453 O O . ASN B 1 192 ? 14.562 -0.053 20.766 1 93.44 192 ASN B O 1
ATOM 4457 N N . LEU B 1 193 ? 13.062 0.382 19.141 1 91.69 193 LEU B N 1
ATOM 4458 C CA . LEU B 1 193 ? 11.906 0.034 19.969 1 91.69 193 LEU B CA 1
ATOM 4459 C C . LEU B 1 193 ? 11.297 -1.289 19.516 1 91.69 193 LEU B C 1
ATOM 4461 O O . LEU B 1 193 ? 11.406 -1.659 18.344 1 91.69 193 LEU B O 1
ATOM 4465 N N . ASP B 1 194 ? 10.68 -1.997 20.344 1 81.94 194 ASP B N 1
ATOM 4466 C CA . ASP B 1 194 ? 9.914 -3.184 19.969 1 81.94 194 ASP B CA 1
ATOM 4467 C C . ASP B 1 194 ? 8.602 -2.799 19.297 1 81.94 194 ASP B C 1
ATOM 4469 O O . ASP B 1 194 ? 8.211 -1.631 19.312 1 81.94 194 ASP B O 1
ATOM 4473 N N . LYS B 1 195 ? 8.016 -3.691 18.594 1 78.56 195 LYS B N 1
ATOM 4474 C CA . LYS B 1 195 ? 6.746 -3.426 17.906 1 78.56 195 LYS B CA 1
ATOM 4475 C C . LYS B 1 195 ? 5.676 -2.977 18.891 1 78.56 195 LYS B C 1
ATOM 4477 O O . LYS B 1 195 ? 5.023 -1.952 18.688 1 78.56 195 LYS B O 1
ATOM 4482 N N . GLY B 1 196 ? 5.492 -3.605 20.062 1 82.88 196 GLY B N 1
ATOM 4483 C CA . GLY B 1 196 ? 4.621 -3.256 21.188 1 82.88 196 GLY B CA 1
ATOM 4484 C C . GLY B 1 196 ? 3.273 -2.715 20.734 1 82.88 196 GLY B C 1
ATOM 4485 O O . GLY B 1 196 ? 2.891 -2.869 19.578 1 82.88 196 GLY B O 1
ATOM 4486 N N . GLN B 1 197 ? 2.545 -2.078 21.672 1 89.06 197 GLN B N 1
ATOM 4487 C CA . GLN B 1 197 ? 1.215 -1.546 21.391 1 89.06 197 GLN B CA 1
ATOM 4488 C C . GLN B 1 197 ? 1.302 -0.159 20.766 1 89.06 197 GLN B C 1
ATOM 4490 O O . GLN B 1 197 ? 2.178 0.634 21.109 1 89.06 197 GLN B O 1
ATOM 4495 N N . GLY B 1 198 ? 0.454 0.107 19.859 1 93.94 198 GLY B N 1
ATOM 4496 C CA . GLY B 1 198 ? 0.409 1.385 19.172 1 93.94 198 GLY B CA 1
ATOM 4497 C C . GLY B 1 198 ? -0.969 1.725 18.641 1 93.94 198 GLY B C 1
ATOM 4498 O O . GLY B 1 198 ? -1.975 1.521 19.312 1 93.94 198 GLY B O 1
ATOM 4499 N N . VAL B 1 199 ? -1.015 2.221 17.469 1 94.94 199 VAL B N 1
ATOM 4500 C CA . VAL B 1 199 ? -2.236 2.703 16.844 1 94.94 199 VAL B CA 1
ATOM 4501 C C . VAL B 1 199 ? -3.219 1.549 16.656 1 94.94 199 VAL B C 1
ATOM 4503 O O . VAL B 1 199 ? -4.426 1.72 16.844 1 94.94 199 VAL B O 1
ATOM 4506 N N . ALA B 1 200 ? -2.732 0.345 16.281 1 90.62 200 ALA B N 1
ATOM 4507 C CA . ALA B 1 200 ? -3.59 -0.819 16.078 1 90.62 200 ALA B CA 1
ATOM 4508 C C . ALA B 1 200 ? -4.363 -1.16 17.359 1 90.62 200 ALA B C 1
ATOM 4510 O O . ALA B 1 200 ? -5.559 -1.462 17.297 1 90.62 200 ALA B O 1
ATOM 4511 N N . GLU B 1 201 ? -3.73 -1.074 18.438 1 88.69 201 GLU B N 1
ATOM 4512 C CA . GLU B 1 201 ? -4.363 -1.368 19.719 1 88.69 201 GLU B CA 1
ATOM 4513 C C . GLU B 1 201 ? -5.27 -0.226 20.156 1 88.69 201 GLU B C 1
ATOM 4515 O O . GLU B 1 201 ? -6.312 -0.458 20.781 1 88.69 201 GLU B O 1
ATOM 4520 N N . LEU B 1 202 ? -4.816 0.955 19.875 1 89.38 202 LEU B N 1
ATOM 4521 C CA . LEU B 1 202 ? -5.637 2.121 20.188 1 89.38 202 LEU B CA 1
ATOM 4522 C C . LEU B 1 202 ? -6.988 2.031 19.484 1 89.38 202 LEU B C 1
ATOM 4524 O O . LEU B 1 202 ? -8 2.502 20.016 1 89.38 202 LEU B O 1
ATOM 4528 N N . ALA B 1 203 ? -6.957 1.438 18.297 1 84.06 203 ALA B N 1
ATOM 4529 C CA . ALA B 1 203 ? -8.18 1.297 17.516 1 84.06 203 ALA B CA 1
ATOM 4530 C C . ALA B 1 203 ? -9.203 0.438 18.234 1 84.06 203 ALA B C 1
ATOM 4532 O O . ALA B 1 203 ? -10.406 0.553 18 1 84.06 203 ALA B O 1
ATOM 4533 N N . LEU B 1 204 ? -8.773 -0.395 19.156 1 78.06 204 LEU B N 1
ATOM 4534 C CA . LEU B 1 204 ? -9.648 -1.335 19.844 1 78.06 204 LEU B CA 1
ATOM 4535 C C . LEU B 1 204 ? -10.102 -0.764 21.188 1 78.06 204 LEU B C 1
ATOM 4537 O O . LEU B 1 204 ? -10.984 -1.33 21.844 1 78.06 204 LEU B O 1
ATOM 4541 N N . GLU B 1 205 ? -9.539 0.363 21.531 1 81 205 GLU B N 1
ATOM 4542 C CA . GLU B 1 205 ? -9.93 0.992 22.797 1 81 205 GLU B CA 1
ATOM 4543 C C . GLU B 1 205 ? -11.375 1.48 22.734 1 81 205 GLU B C 1
ATOM 4545 O O . GLU B 1 205 ? -11.805 2.057 21.734 1 81 205 GLU B O 1
ATOM 4550 N N . PRO B 1 206 ? -12.156 1.238 23.766 1 72.5 206 PRO B N 1
ATOM 4551 C CA . PRO B 1 206 ? -13.555 1.676 23.781 1 72.5 206 PRO B CA 1
ATOM 4552 C C . PRO B 1 206 ? -13.703 3.195 23.719 1 72.5 206 PRO B C 1
ATOM 4554 O O . PRO B 1 206 ? -14.633 3.707 23.094 1 72.5 206 PRO B O 1
ATOM 4557 N N . SER B 1 207 ? -12.828 3.838 24.453 1 74.62 207 SER B N 1
ATOM 4558 C CA . SER B 1 207 ? -12.828 5.297 24.453 1 74.62 207 SER B CA 1
ATOM 4559 C C . SER B 1 207 ? -11.438 5.852 24.141 1 74.62 207 SER B C 1
ATOM 4561 O O . SER B 1 207 ? -10.43 5.32 24.625 1 74.62 207 SER B O 1
ATOM 4563 N N . LEU B 1 208 ? -11.484 6.906 23.281 1 78.06 208 LEU B N 1
ATOM 4564 C CA . LEU B 1 208 ? -10.227 7.535 22.906 1 78.06 208 LEU B CA 1
ATOM 4565 C C . LEU B 1 208 ? -10.102 8.914 23.547 1 78.06 208 LEU B C 1
ATOM 4567 O O . LEU B 1 208 ? -10.188 9.938 22.859 1 78.06 208 LEU B O 1
ATOM 4571 N N . ASN B 1 209 ? -9.875 8.93 24.797 1 81.31 209 ASN B N 1
ATOM 4572 C CA . ASN B 1 209 ? -9.602 10.195 25.469 1 81.31 209 ASN B CA 1
ATOM 4573 C C . ASN B 1 209 ? -8.109 10.531 25.422 1 81.31 209 ASN B C 1
ATOM 4575 O O . ASN B 1 209 ? -7.281 9.68 25.109 1 81.31 209 ASN B O 1
ATOM 4579 N N . PRO B 1 210 ? -7.77 11.766 25.594 1 85.19 210 PRO B N 1
ATOM 4580 C CA . PRO B 1 210 ? -6.371 12.195 25.531 1 85.19 210 PRO B CA 1
ATOM 4581 C C . PRO B 1 210 ? -5.461 11.383 26.453 1 85.19 210 PRO B C 1
ATOM 4583 O O . PRO B 1 210 ? -4.316 11.094 26.094 1 85.19 210 PRO B O 1
ATOM 4586 N N . GLU B 1 211 ? -5.977 10.922 27.531 1 86.19 211 GLU B N 1
ATOM 4587 C CA . GLU B 1 211 ? -5.176 10.141 28.484 1 86.19 211 GLU B CA 1
ATOM 4588 C C . GLU B 1 211 ? -4.848 8.758 27.922 1 86.19 211 GLU B C 1
ATOM 4590 O O . GLU B 1 211 ? -3.732 8.266 28.078 1 86.19 211 GLU B O 1
ATOM 4595 N N . THR B 1 212 ? -5.832 8.195 27.328 1 89.88 212 THR B N 1
ATOM 4596 C CA . THR B 1 212 ? -5.617 6.887 26.703 1 89.88 212 THR B CA 1
ATOM 4597 C C . THR B 1 212 ? -4.555 6.973 25.625 1 89.88 212 THR B C 1
ATOM 4599 O O . THR B 1 212 ? -3.664 6.125 25.547 1 89.88 212 THR B O 1
ATOM 4602 N N . ILE B 1 213 ? -4.621 7.98 24.812 1 92.94 213 ILE B N 1
ATOM 4603 C CA . ILE B 1 213 ? -3.668 8.164 23.734 1 92.94 213 ILE B CA 1
ATOM 4604 C C . ILE B 1 213 ? -2.27 8.391 24.297 1 92.94 213 ILE B C 1
ATOM 4606 O O . ILE B 1 213 ? -1.294 7.809 23.828 1 92.94 213 ILE B O 1
ATOM 4610 N N . GLU B 1 214 ? -2.211 9.164 25.391 1 91.12 214 GLU B N 1
ATOM 4611 C CA . GLU B 1 214 ? -0.94 9.453 26.047 1 91.12 214 GLU B CA 1
ATOM 4612 C C . GLU B 1 214 ? -0.283 8.18 26.562 1 91.12 214 GLU B C 1
ATOM 4614 O O . GLU B 1 214 ? 0.944 8.062 26.562 1 91.12 214 GLU B O 1
ATOM 4619 N N . GLY B 1 215 ? -1.108 7.309 26.984 1 91.38 215 GLY B N 1
ATOM 4620 C CA . GLY B 1 215 ? -0.611 6.059 27.547 1 91.38 215 GLY B CA 1
ATOM 4621 C C . GLY B 1 215 ? 0.093 5.191 26.516 1 91.38 215 GLY B C 1
ATOM 4622 O O . GLY B 1 215 ? 0.909 4.336 26.875 1 91.38 215 GLY B O 1
ATOM 4623 N N . TYR B 1 216 ? -0.111 5.426 25.266 1 94.81 216 TYR B N 1
ATOM 4624 C CA . TYR B 1 216 ? 0.486 4.621 24.203 1 94.81 216 TYR B CA 1
ATOM 4625 C C . TYR B 1 216 ? 1.751 5.281 23.672 1 94.81 216 TYR B C 1
ATOM 4627 O O . TYR B 1 216 ? 2.496 4.672 22.891 1 94.81 216 TYR B O 1
ATOM 4635 N N . LEU B 1 217 ? 1.998 6.547 24.094 1 94.88 217 LEU B N 1
ATOM 4636 C CA . LEU B 1 217 ? 3.174 7.27 23.609 1 94.88 217 LEU B CA 1
ATOM 4637 C C . LEU B 1 217 ? 4.418 6.848 24.391 1 94.88 217 LEU B C 1
ATOM 4639 O O . LEU B 1 217 ? 4.363 6.652 25.594 1 94.88 217 LEU B O 1
ATOM 4643 N N . LEU B 1 218 ? 5.496 6.668 23.656 1 94.44 218 LEU B N 1
ATOM 4644 C CA . LEU B 1 218 ? 6.793 6.367 24.25 1 94.44 218 LEU B CA 1
ATOM 4645 C C . LEU B 1 218 ? 7.723 7.574 24.156 1 94.44 218 LEU B C 1
ATOM 4647 O O . LEU B 1 218 ? 7.875 8.164 23.094 1 94.44 218 LEU B O 1
ATOM 4651 N N . ASN B 1 219 ? 8.289 7.914 25.25 1 92.62 219 ASN B N 1
ATOM 4652 C CA . ASN B 1 219 ? 9.312 8.953 25.25 1 92.62 219 ASN B CA 1
ATOM 4653 C C . ASN B 1 219 ? 10.688 8.391 24.906 1 92.62 219 ASN B C 1
ATOM 4655 O O . ASN B 1 219 ? 11.211 7.531 25.609 1 92.62 219 ASN B O 1
ATOM 4659 N N . HIS B 1 220 ? 11.227 8.844 23.844 1 94.56 220 HIS B N 1
ATOM 4660 C CA . HIS B 1 220 ? 12.547 8.383 23.422 1 94.56 220 HIS B CA 1
ATOM 4661 C C . HIS B 1 220 ? 13.641 9.32 23.906 1 94.56 220 HIS B C 1
ATOM 4663 O O . HIS B 1 220 ? 13.391 10.508 24.141 1 94.56 220 HIS B O 1
ATOM 4669 N N . VAL B 1 221 ? 14.852 8.859 24 1 92.12 221 VAL B N 1
ATOM 4670 C CA . VAL B 1 221 ? 15.984 9.609 24.531 1 92.12 221 VAL B CA 1
ATOM 4671 C C . VAL B 1 221 ? 16.297 10.789 23.625 1 92.12 221 VAL B C 1
ATOM 4673 O O . VAL B 1 221 ? 16.906 11.773 24.047 1 92.12 221 VAL B O 1
ATOM 4676 N N . THR B 1 222 ? 15.883 10.766 22.391 1 93.69 222 THR B N 1
ATOM 4677 C CA . THR B 1 222 ? 16.125 11.836 21.422 1 93.69 222 THR B CA 1
ATOM 4678 C C . THR B 1 222 ? 15.203 13.023 21.703 1 93.69 222 THR B C 1
ATOM 4680 O O . THR B 1 222 ? 15.391 14.102 21.141 1 93.69 222 THR B O 1
ATOM 4683 N N . GLY B 1 223 ? 14.219 12.852 22.5 1 93.94 223 GLY B N 1
ATOM 4684 C CA . GLY B 1 223 ? 13.234 13.891 22.766 1 93.94 223 GLY B CA 1
ATOM 4685 C C . GLY B 1 223 ? 11.961 13.719 21.953 1 93.94 223 GLY B C 1
ATOM 4686 O O . GLY B 1 223 ? 10.984 14.438 22.172 1 93.94 223 GLY B O 1
ATOM 4687 N N . VAL B 1 224 ? 11.938 12.773 21.078 1 97.75 224 VAL B N 1
ATOM 4688 C CA . VAL B 1 224 ? 10.758 12.523 20.266 1 97.75 224 VAL B CA 1
ATOM 4689 C C . VAL B 1 224 ? 9.789 11.617 21.016 1 97.75 224 VAL B C 1
ATOM 4691 O O . VAL B 1 224 ? 10.203 10.625 21.625 1 97.75 224 VAL B O 1
ATOM 4694 N N . ARG B 1 225 ? 8.523 12.008 21.047 1 97.75 225 ARG B N 1
ATOM 4695 C CA . ARG B 1 225 ? 7.469 11.133 21.547 1 97.75 225 ARG B CA 1
ATOM 4696 C C . ARG B 1 225 ? 6.879 10.297 20.422 1 97.75 225 ARG B C 1
ATOM 4698 O O . ARG B 1 225 ? 6.41 10.836 19.406 1 97.75 225 ARG B O 1
ATOM 4705 N N . ILE B 1 226 ? 6.863 8.984 20.641 1 98.25 226 ILE B N 1
ATOM 4706 C CA . ILE B 1 226 ? 6.605 8.102 19.5 1 98.25 226 ILE B CA 1
ATOM 4707 C C . ILE B 1 226 ? 5.332 7.297 19.75 1 98.25 226 ILE B C 1
ATOM 4709 O O . ILE B 1 226 ? 5.176 6.688 20.812 1 98.25 226 ILE B O 1
ATOM 4713 N N . LEU B 1 227 ? 4.422 7.375 18.844 1 98.12 227 LEU B N 1
ATOM 4714 C CA . LEU B 1 227 ? 3.285 6.465 18.766 1 98.12 227 LEU B CA 1
ATOM 4715 C C . LEU B 1 227 ? 3.477 5.445 17.656 1 98.12 227 LEU B C 1
ATOM 4717 O O . LEU B 1 227 ? 3.352 5.777 16.469 1 98.12 227 LEU B O 1
ATOM 4721 N N . ARG B 1 228 ? 3.74 4.234 18.031 1 96.44 228 ARG B N 1
ATOM 4722 C CA . ARG B 1 228 ? 4.055 3.156 17.094 1 96.44 228 ARG B CA 1
ATOM 4723 C C . ARG B 1 228 ? 2.801 2.668 16.375 1 96.44 228 ARG B C 1
ATOM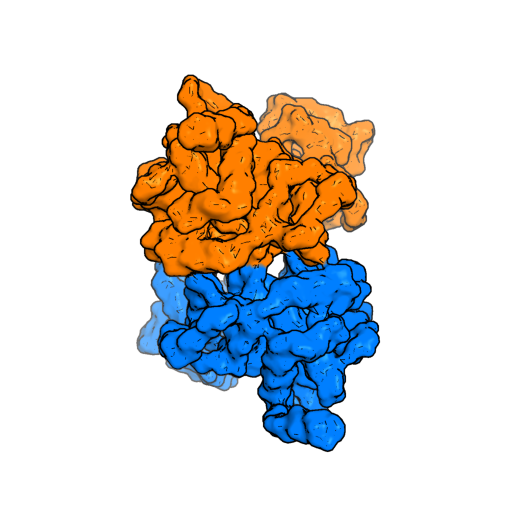 4725 O O . ARG B 1 228 ? 1.682 2.961 16.812 1 96.44 228 ARG B O 1
ATOM 4732 N N . ALA B 1 229 ? 3.01 1.947 15.234 1 94.62 229 ALA B N 1
ATOM 4733 C CA . ALA B 1 229 ? 1.887 1.376 14.492 1 94.62 229 ALA B CA 1
ATOM 4734 C C . ALA B 1 229 ? 1.176 0.306 15.312 1 94.62 229 ALA B C 1
ATOM 4736 O O . ALA B 1 229 ? -0.056 0.249 15.336 1 94.62 229 ALA B O 1
ATOM 4737 N N . GLY B 1 230 ? 1.971 -0.525 15.992 1 90.81 230 GLY B N 1
ATOM 4738 C CA . GLY B 1 230 ? 1.41 -1.623 16.766 1 90.81 230 GLY B CA 1
ATOM 4739 C C . GLY B 1 230 ? 1.27 -2.904 15.969 1 90.81 230 GLY B C 1
ATOM 4740 O O . GLY B 1 230 ? 1.933 -3.078 14.945 1 90.81 230 GLY B O 1
ATOM 4741 N N . GLY B 1 231 ? 0.546 -3.902 16.562 1 80 231 GLY B N 1
ATOM 4742 C CA . GLY B 1 231 ? 0.373 -5.211 15.953 1 80 231 GLY B CA 1
ATOM 4743 C C . GLY B 1 231 ? -0.836 -5.293 15.039 1 80 231 GLY B C 1
ATOM 4744 O O . GLY B 1 231 ? -1.977 -5.27 15.508 1 80 231 GLY B O 1
ATOM 4745 N N . PHE B 1 232 ? -0.477 -5.301 13.758 1 67.81 232 PHE B N 1
ATOM 4746 C CA . PHE B 1 232 ? -1.564 -5.344 12.781 1 67.81 232 PHE B CA 1
ATOM 4747 C C . PHE B 1 232 ? -2.188 -6.734 12.734 1 67.81 232 PHE B C 1
ATOM 4749 O O . PHE B 1 232 ? -1.478 -7.742 12.789 1 67.81 232 PHE B O 1
ATOM 4756 N N . SER B 1 233 ? -3.49 -6.758 12.883 1 62.91 233 SER B N 1
ATOM 4757 C CA . SER B 1 233 ? -4.281 -7.938 12.555 1 62.91 233 SER B CA 1
ATOM 4758 C C . SER B 1 233 ? -5.414 -7.594 11.594 1 62.91 233 SER B C 1
ATOM 4760 O O . SER B 1 233 ? -5.871 -6.449 11.547 1 62.91 233 SER B O 1
ATOM 4762 N N . GLU B 1 234 ? -5.598 -8.391 10.594 1 57.38 234 GLU B N 1
ATOM 4763 C CA . GLU B 1 234 ? -6.668 -8.18 9.625 1 57.38 234 GLU B CA 1
ATOM 4764 C C . GLU B 1 234 ? -7.957 -7.734 10.312 1 57.38 234 GLU B C 1
ATOM 4766 O O . GLU B 1 234 ? -8.789 -7.059 9.703 1 57.38 234 GLU B O 1
ATOM 4771 N N . GLU B 1 235 ? -7.996 -8.07 11.547 1 50.47 235 GLU B N 1
ATOM 4772 C CA . GLU B 1 235 ? -9.195 -7.758 12.32 1 50.47 235 GLU B CA 1
ATOM 4773 C C . GLU B 1 235 ? -9.18 -6.305 12.789 1 50.47 235 GLU B C 1
ATOM 4775 O O . GLU B 1 235 ? -10.219 -5.762 13.164 1 50.47 235 GLU B O 1
ATOM 4780 N N . THR B 1 236 ? -8.062 -5.77 12.586 1 58.91 236 THR B N 1
ATOM 4781 C CA . THR B 1 236 ? -7.898 -4.449 13.188 1 58.91 236 THR B CA 1
ATOM 4782 C C . THR B 1 236 ? -8.109 -3.354 12.148 1 58.91 236 THR B C 1
ATOM 4784 O O . THR B 1 236 ? -7.156 -2.896 11.516 1 58.91 236 THR B O 1
ATOM 4787 N N . LEU B 1 237 ? -9.32 -3.297 11.633 1 63.97 237 LEU B N 1
ATOM 4788 C CA . LEU B 1 237 ? -9.594 -2.125 10.805 1 63.97 237 LEU B CA 1
ATOM 4789 C C . LEU B 1 237 ? -9.852 -0.897 11.664 1 63.97 237 LEU B C 1
ATOM 4791 O O . LEU B 1 237 ? -10.758 -0.905 12.508 1 63.97 237 LEU B O 1
ATOM 4795 N N . PRO B 1 238 ? -8.969 0.064 11.508 1 71.06 238 PRO B N 1
ATOM 4796 C CA . PRO B 1 238 ? -9.195 1.259 12.32 1 71.06 238 PRO B CA 1
ATOM 4797 C C . PRO B 1 238 ? -10.562 1.892 12.07 1 71.06 238 PRO B C 1
ATOM 4799 O O . PRO B 1 238 ? -11.031 1.931 10.93 1 71.06 238 PRO B O 1
ATOM 4802 N N . ARG B 1 239 ? -11.203 2.162 13.156 1 67.31 239 ARG B N 1
ATOM 4803 C CA . ARG B 1 239 ? -12.477 2.863 13.016 1 67.31 239 ARG B CA 1
ATOM 4804 C C . ARG B 1 239 ? -12.281 4.234 12.383 1 67.31 239 ARG B C 1
ATOM 4806 O O . ARG B 1 239 ? -11.234 4.859 12.555 1 67.31 239 ARG B O 1
ATOM 4813 N N . LEU B 1 240 ? -13.305 4.645 11.742 1 70.88 240 LEU B N 1
ATOM 4814 C CA . LEU B 1 240 ? -13.266 5.969 11.133 1 70.88 240 LEU B CA 1
ATOM 4815 C C . LEU B 1 240 ? -13.141 7.051 12.203 1 70.88 240 LEU B C 1
ATOM 4817 O O . LEU B 1 240 ? -13.805 6.988 13.242 1 70.88 240 LEU B O 1
ATOM 4821 N N . GLY B 1 241 ? -12.242 7.941 12.031 1 78.69 241 GLY B N 1
ATOM 4822 C CA . GLY B 1 241 ? -12.055 9.039 12.961 1 78.69 241 GLY B CA 1
ATOM 4823 C C . GLY B 1 241 ? -10.891 8.82 13.914 1 78.69 241 GLY B C 1
ATOM 4824 O O . GLY B 1 241 ? -10.438 9.758 14.578 1 78.69 241 GLY B O 1
ATOM 4825 N N . LEU B 1 242 ? -10.43 7.637 13.922 1 86.62 242 LEU B N 1
ATOM 4826 C CA . LEU B 1 242 ? -9.344 7.305 14.836 1 86.62 242 LEU B CA 1
ATOM 4827 C C . LEU B 1 242 ? -8.148 8.227 14.609 1 86.62 242 LEU B C 1
ATOM 4829 O O . LEU B 1 242 ? -7.598 8.781 15.562 1 86.62 242 LEU B O 1
ATOM 4833 N N . GLY B 1 243 ? -7.727 8.359 13.352 1 92.88 243 GLY B N 1
ATOM 4834 C CA . GLY B 1 243 ? -6.586 9.203 13.023 1 92.88 243 GLY B CA 1
ATOM 4835 C C . GLY B 1 243 ? -6.781 10.656 13.43 1 92.88 243 GLY B C 1
ATOM 4836 O O . GLY B 1 243 ? -5.879 11.273 13.992 1 92.88 243 GLY B O 1
ATOM 4837 N N . ALA B 1 244 ? -7.957 11.109 13.195 1 87.56 244 ALA B N 1
ATOM 4838 C CA . ALA B 1 244 ? -8.281 12.484 13.547 1 87.56 244 ALA B CA 1
ATOM 4839 C C . ALA B 1 244 ? -8.219 12.703 15.055 1 87.56 244 ALA B C 1
ATOM 4841 O O . ALA B 1 244 ? -7.695 13.719 15.523 1 87.56 244 ALA B O 1
ATOM 4842 N N . GLU B 1 245 ? -8.758 11.758 15.742 1 87.5 245 GLU B N 1
ATOM 4843 C CA . GLU B 1 245 ? -8.758 11.859 17.203 1 87.5 245 GLU B CA 1
ATOM 4844 C C . GLU B 1 245 ? -7.34 11.852 17.75 1 87.5 245 GLU B C 1
ATOM 4846 O O . GLU B 1 245 ? -7.016 12.641 18.641 1 87.5 245 GLU B O 1
ATOM 4851 N N . ILE B 1 246 ? -6.566 11.016 17.25 1 95.38 246 ILE B N 1
ATOM 4852 C CA . ILE B 1 246 ? -5.176 10.914 17.672 1 95.38 246 ILE B CA 1
ATOM 4853 C C . ILE B 1 246 ? -4.457 12.227 17.406 1 95.38 246 ILE B C 1
ATOM 4855 O O . ILE B 1 246 ? -3.816 12.789 18.297 1 95.38 246 ILE B O 1
ATOM 4859 N N . LEU B 1 247 ? -4.594 12.766 16.25 1 96.06 247 LEU B N 1
ATOM 4860 C CA . LEU B 1 247 ? -3.855 13.953 15.828 1 96.06 247 LEU B CA 1
ATOM 4861 C C . LEU B 1 247 ? -4.336 15.188 16.578 1 96.06 247 LEU B C 1
ATOM 4863 O O . LEU B 1 247 ? -3.529 16.031 16.969 1 96.06 247 LEU B O 1
ATOM 4867 N N . THR B 1 248 ? -5.586 15.227 16.828 1 90.94 248 THR B N 1
ATOM 4868 C CA . THR B 1 248 ? -6.137 16.344 17.594 1 90.94 248 THR B CA 1
ATOM 4869 C C . THR B 1 248 ? -5.574 16.344 19.016 1 90.94 248 THR B C 1
ATOM 4871 O O . THR B 1 248 ? -5.219 17.391 19.547 1 90.94 248 THR B O 1
ATOM 4874 N N . SER B 1 249 ? -5.512 15.18 19.531 1 92.12 249 SER B N 1
ATOM 4875 C CA . SER B 1 249 ? -4.992 15.055 20.891 1 92.12 249 SER B CA 1
ATOM 4876 C C . SER B 1 249 ? -3.52 15.445 20.953 1 92.12 249 SER B C 1
ATOM 4878 O O . SER B 1 249 ? -3.104 16.156 21.875 1 92.12 249 SER B O 1
ATOM 4880 N N . LEU B 1 250 ? -2.768 15.07 20.031 1 95.19 250 LEU B N 1
ATOM 4881 C CA . LEU B 1 250 ? -1.327 15.297 20.047 1 95.19 250 LEU B CA 1
ATOM 4882 C C . LEU B 1 250 ? -1.002 16.75 19.75 1 95.19 250 LEU B C 1
ATOM 4884 O O . LEU B 1 250 ? -0.02 17.297 20.266 1 95.19 250 LEU B O 1
ATOM 4888 N N . LYS B 1 251 ? -1.739 17.375 19 1 93.12 251 LYS B N 1
ATOM 4889 C CA . LYS B 1 251 ? -1.514 18.766 18.594 1 93.12 251 LYS B CA 1
ATOM 4890 C C . LYS B 1 251 ? -1.552 19.703 19.781 1 93.12 251 LYS B C 1
ATOM 4892 O O . LYS B 1 251 ? -0.926 20.766 19.766 1 93.12 251 LYS B O 1
ATOM 4897 N N . VAL B 1 252 ? -2.254 19.266 20.734 1 88.06 252 VAL B N 1
ATOM 4898 C CA . VAL B 1 252 ? -2.408 20.094 21.922 1 88.06 252 VAL B CA 1
ATOM 4899 C C . VAL B 1 252 ? -1.13 20.062 22.766 1 88.06 252 VAL B C 1
ATOM 4901 O O . VAL B 1 252 ? -0.776 21.047 23.406 1 88.06 252 VAL B O 1
ATOM 4904 N N . LYS B 1 253 ? -0.397 19.078 22.641 1 88.56 253 LYS B N 1
ATOM 4905 C CA . LYS B 1 253 ? 0.698 18.859 23.578 1 88.56 253 LYS B CA 1
ATOM 4906 C C . LYS B 1 253 ? 2.053 19.016 22.891 1 88.56 253 LYS B C 1
ATOM 4908 O O . LYS B 1 253 ? 3.09 19.062 23.547 1 88.56 253 LYS B O 1
ATOM 4913 N N . THR B 1 254 ? 2.027 19.062 21.594 1 94.19 254 THR B N 1
ATOM 4914 C CA . THR B 1 254 ? 3.303 19.125 20.891 1 94.19 254 THR B CA 1
ATOM 4915 C C . THR B 1 254 ? 3.277 20.219 19.828 1 94.19 254 THR B C 1
ATOM 4917 O O . THR B 1 254 ? 2.205 20.625 19.375 1 94.19 254 THR B O 1
ATOM 4920 N N . GLN B 1 255 ? 4.477 20.734 19.547 1 95.06 255 GLN B N 1
ATOM 4921 C CA . GLN B 1 255 ? 4.613 21.766 18.531 1 95.06 255 GLN B CA 1
ATOM 4922 C C . GLN B 1 255 ? 4.555 21.172 17.125 1 95.06 255 GLN B C 1
ATOM 4924 O O . GLN B 1 255 ? 4.098 21.812 16.188 1 95.06 255 GLN B O 1
ATOM 4929 N N . TYR B 1 256 ? 5.055 19.953 16.984 1 97.69 256 TYR B N 1
ATOM 4930 C CA . TYR B 1 256 ? 5.043 19.25 15.711 1 97.69 256 TYR B CA 1
ATOM 4931 C C . TYR B 1 256 ? 4.547 17.828 15.883 1 97.69 256 TYR B C 1
ATOM 4933 O O . TYR B 1 256 ? 5.02 17.094 16.766 1 97.69 256 TYR B O 1
ATOM 4941 N N . VAL B 1 257 ? 3.559 17.469 15.094 1 98.38 257 VAL B N 1
ATOM 4942 C CA . VAL B 1 257 ? 3.129 16.078 14.961 1 98.38 257 VAL B CA 1
ATOM 4943 C C . VAL B 1 257 ? 3.486 15.555 13.57 1 98.38 257 VAL B C 1
ATOM 4945 O O . VAL B 1 257 ? 2.875 15.953 12.578 1 98.38 257 VAL B O 1
ATOM 4948 N N . LEU B 1 258 ? 4.531 14.719 13.5 1 98.81 258 LEU B N 1
ATOM 4949 C CA . LEU B 1 258 ? 4.918 14.094 12.242 1 98.81 258 LEU B CA 1
ATOM 4950 C C . LEU B 1 258 ? 4.199 12.758 12.055 1 98.81 258 LEU B C 1
ATOM 4952 O O . LEU B 1 258 ? 4.133 11.945 12.977 1 98.81 258 LEU B O 1
ATOM 4956 N N . VAL B 1 259 ? 3.654 12.547 10.875 1 98.81 259 VAL B N 1
ATOM 4957 C CA . VAL B 1 259 ? 2.855 11.359 10.609 1 98.81 259 VAL B CA 1
ATOM 4958 C C . VAL B 1 259 ? 3.457 10.578 9.445 1 98.81 259 VAL B C 1
ATOM 4960 O O . VAL B 1 259 ? 3.502 11.07 8.312 1 98.81 259 VAL B O 1
ATOM 4963 N N . ASP B 1 260 ? 3.971 9.383 9.711 1 98.5 260 ASP B N 1
ATOM 4964 C CA . ASP B 1 260 ? 4.391 8.445 8.672 1 98.5 260 ASP B CA 1
ATOM 4965 C C . ASP B 1 260 ? 3.197 7.66 8.125 1 98.5 260 ASP B C 1
ATOM 4967 O O . ASP B 1 260 ? 2.439 7.059 8.891 1 98.5 260 ASP B O 1
ATOM 4971 N N . THR B 1 261 ? 2.984 7.652 6.824 1 97.31 261 THR B N 1
ATOM 4972 C CA . THR B 1 261 ? 1.83 7.008 6.211 1 97.31 261 THR B CA 1
ATOM 4973 C C . THR B 1 261 ? 2.268 5.84 5.332 1 97.31 261 THR B C 1
ATOM 4975 O O . THR B 1 261 ? 3.426 5.766 4.914 1 97.31 261 THR B O 1
ATOM 4978 N N . PRO B 1 262 ? 1.391 4.887 5.102 1 93.94 262 PRO B N 1
ATOM 4979 C CA . PRO B 1 262 ? 1.712 3.744 4.238 1 93.94 262 PRO B CA 1
ATOM 4980 C C . PRO B 1 262 ? 1.724 4.109 2.756 1 93.94 262 PRO B C 1
ATOM 4982 O O . PRO B 1 262 ? 1.28 5.195 2.381 1 93.94 262 PRO B O 1
ATOM 4985 N N . PRO B 1 263 ? 2.258 3.193 1.908 1 92.81 263 PRO B N 1
ATOM 4986 C CA . PRO B 1 263 ? 2.316 3.461 0.469 1 92.81 263 PRO B CA 1
ATOM 4987 C C . PRO B 1 263 ? 1.001 3.152 -0.242 1 92.81 263 PRO B C 1
ATOM 4989 O O . PRO B 1 263 ? 1.005 2.572 -1.331 1 92.81 263 PRO B O 1
ATOM 4992 N N . PHE B 1 264 ? -0.053 3.439 0.349 1 85.06 264 PHE B N 1
ATOM 4993 C CA . PHE B 1 264 ? -1.396 3.33 -0.207 1 85.06 264 PHE B CA 1
ATOM 4994 C C . PHE B 1 264 ? -2.363 4.25 0.526 1 85.06 264 PHE B C 1
ATOM 4996 O O . PHE B 1 264 ? -2.104 4.656 1.661 1 85.06 264 PHE B O 1
ATOM 5003 N N . PHE B 1 265 ? -3.426 4.621 -0.119 1 85.31 265 PHE B N 1
ATOM 5004 C CA . PHE B 1 265 ? -4.418 5.516 0.463 1 85.31 265 PHE B CA 1
ATOM 5005 C C . PHE B 1 265 ? -5.426 4.738 1.302 1 85.31 265 PHE B C 1
ATOM 5007 O O . PHE B 1 265 ? -5.996 3.75 0.836 1 85.31 265 PHE B O 1
ATOM 5014 N N . CYS B 1 266 ? -5.582 5.043 2.504 1 83.56 266 CYS B N 1
ATOM 5015 C CA . CYS B 1 266 ? -6.543 4.457 3.434 1 83.56 266 CYS B CA 1
ATOM 5016 C C . CYS B 1 266 ? -7.145 5.523 4.34 1 83.56 266 CYS B C 1
ATOM 5018 O O . CYS B 1 266 ? -6.812 6.703 4.223 1 83.56 266 CYS B O 1
ATOM 5020 N N . SER B 1 267 ? -7.969 5.098 5.242 1 82.12 267 SER B N 1
ATOM 5021 C CA . SER B 1 267 ? -8.703 6.047 6.074 1 82.12 267 SER B CA 1
ATOM 5022 C C . SER B 1 267 ? -7.758 6.848 6.961 1 82.12 267 SER B C 1
ATOM 5024 O O . SER B 1 267 ? -7.934 8.055 7.137 1 82.12 267 SER B O 1
ATOM 5026 N N . LEU B 1 268 ? -6.793 6.203 7.508 1 90.19 268 LEU B N 1
ATOM 5027 C CA . LEU B 1 268 ? -5.84 6.898 8.367 1 90.19 268 LEU B CA 1
ATOM 5028 C C . LEU B 1 268 ? -5.062 7.949 7.574 1 90.19 268 LEU B C 1
ATOM 5030 O O . LEU B 1 268 ? -4.809 9.047 8.07 1 90.19 268 LEU B O 1
ATOM 5034 N N . THR B 1 269 ? -4.703 7.609 6.336 1 92.94 269 THR B N 1
ATOM 5035 C CA . THR B 1 269 ? -4 8.555 5.477 1 92.94 269 THR B CA 1
ATOM 5036 C C . THR B 1 269 ? -4.891 9.75 5.137 1 92.94 269 THR B C 1
ATOM 5038 O O . THR B 1 269 ? -4.441 10.891 5.164 1 92.94 269 THR B O 1
ATOM 5041 N N . GLU B 1 270 ? -6.113 9.406 4.844 1 87.5 270 GLU B N 1
ATOM 5042 C CA . GLU B 1 270 ? -7.059 10.469 4.523 1 87.5 270 GLU B CA 1
ATOM 5043 C C . GLU B 1 270 ? -7.219 11.438 5.695 1 87.5 270 GLU B C 1
ATOM 5045 O O . GLU B 1 270 ? -7.184 12.656 5.508 1 87.5 270 GLU B O 1
ATOM 5050 N N . GLU B 1 271 ? -7.398 10.922 6.812 1 88.06 271 GLU B N 1
ATOM 5051 C CA . GLU B 1 271 ? -7.582 11.734 8.016 1 88.06 271 GLU B CA 1
ATOM 5052 C C . GLU B 1 271 ? -6.332 12.547 8.32 1 88.06 271 GLU B C 1
ATOM 5054 O O . GLU B 1 271 ? -6.426 13.695 8.773 1 88.06 271 GLU B O 1
ATOM 5059 N N . ALA B 1 272 ? -5.199 11.961 8.109 1 96.25 272 ALA B N 1
ATOM 5060 C CA . ALA B 1 272 ? -3.947 12.688 8.305 1 96.25 272 ALA B CA 1
ATOM 5061 C C . ALA B 1 272 ? -3.826 13.852 7.328 1 96.25 272 ALA B C 1
ATOM 5063 O O . ALA B 1 272 ? -3.428 14.953 7.715 1 96.25 272 ALA B O 1
ATOM 5064 N N . LEU B 1 273 ? -4.137 13.609 6.094 1 94.56 273 LEU B N 1
ATOM 5065 C CA . LEU B 1 273 ? -4.027 14.641 5.066 1 94.56 273 LEU B CA 1
ATOM 5066 C C . LEU B 1 273 ? -5 15.781 5.34 1 94.56 273 LEU B C 1
ATOM 5068 O O . LEU B 1 273 ? -4.668 16.953 5.129 1 94.56 273 LEU B O 1
ATOM 5072 N N . LEU B 1 274 ? -6.129 15.422 5.844 1 89.12 274 LEU B N 1
ATOM 5073 C CA . LEU B 1 274 ? -7.117 16.438 6.18 1 89.12 274 LEU B CA 1
ATOM 5074 C C . LEU B 1 274 ? -6.637 17.297 7.344 1 89.12 274 LEU B C 1
ATOM 5076 O O . LEU B 1 274 ? -6.914 18.5 7.387 1 89.12 274 LEU B O 1
ATOM 5080 N N . ALA B 1 275 ? -5.93 16.688 8.203 1 92.69 275 ALA B N 1
ATOM 5081 C CA . ALA B 1 275 ? -5.453 17.391 9.398 1 92.69 275 ALA B CA 1
ATOM 5082 C C . ALA B 1 275 ? -4.125 18.094 9.133 1 92.69 275 ALA B C 1
ATOM 5084 O O . ALA B 1 275 ? -3.637 18.844 9.969 1 92.69 275 ALA B O 1
ATOM 5085 N N . ALA B 1 276 ? -3.562 17.922 7.977 1 96.19 276 ALA B N 1
ATOM 5086 C CA . ALA B 1 276 ? -2.184 18.312 7.703 1 96.19 276 ALA B CA 1
ATOM 5087 C C . ALA B 1 276 ? -2.062 19.828 7.562 1 96.19 276 ALA B C 1
ATOM 5089 O O . ALA B 1 276 ? -2.861 20.469 6.863 1 96.19 276 ALA B O 1
ATOM 5090 N N . ASP B 1 277 ? -1.116 20.359 8.266 1 95.31 277 ASP B N 1
ATOM 5091 C CA . ASP B 1 277 ? -0.66 21.719 7.98 1 95.31 277 ASP B CA 1
ATOM 5092 C C . ASP B 1 277 ? 0.39 21.719 6.871 1 95.31 277 ASP B C 1
ATOM 5094 O O . ASP B 1 277 ? 0.46 22.656 6.078 1 95.31 277 ASP B O 1
ATOM 5098 N N . GLU B 1 278 ? 1.192 20.719 6.914 1 96.94 278 GLU B N 1
ATOM 5099 C CA . GLU B 1 278 ? 2.23 20.469 5.918 1 96.94 278 GLU B CA 1
ATOM 5100 C C . GLU B 1 278 ? 2.156 19.047 5.375 1 96.94 278 GLU B C 1
ATOM 5102 O O . GLU B 1 278 ? 1.916 18.109 6.133 1 96.94 278 GLU B O 1
ATOM 5107 N N . ILE B 1 279 ? 2.32 18.984 4.059 1 98.38 279 ILE B N 1
ATOM 5108 C CA . ILE B 1 279 ? 2.355 17.688 3.406 1 98.38 279 ILE B CA 1
ATOM 5109 C C . ILE B 1 279 ? 3.676 17.516 2.658 1 98.38 279 ILE B C 1
ATOM 5111 O O . ILE B 1 279 ? 3.945 18.25 1.696 1 98.38 279 ILE B O 1
ATOM 5115 N N . VAL B 1 280 ? 4.516 16.625 3.158 1 98.69 280 VAL B N 1
ATOM 5116 C CA . VAL B 1 280 ? 5.766 16.312 2.479 1 98.69 280 VAL B CA 1
ATOM 5117 C C . VAL B 1 280 ? 5.539 15.148 1.511 1 98.69 280 VAL B C 1
ATOM 5119 O O . VAL B 1 280 ? 5.402 13.992 1.933 1 98.69 280 VAL B O 1
ATOM 5122 N N . VAL B 1 281 ? 5.512 15.43 0.263 1 98.5 281 VAL B N 1
ATOM 5123 C CA . VAL B 1 281 ? 5.348 14.406 -0.765 1 98.5 281 VAL B CA 1
ATOM 5124 C C . VAL B 1 281 ? 6.715 13.922 -1.235 1 98.5 281 VAL B C 1
ATOM 5126 O O . VAL B 1 281 ? 7.52 14.711 -1.741 1 98.5 281 VAL B O 1
ATOM 5129 N N . VAL B 1 282 ? 6.91 12.602 -1.071 1 98.12 282 VAL B N 1
ATOM 5130 C CA . VAL B 1 282 ? 8.242 12.062 -1.279 1 98.12 282 VAL B CA 1
ATOM 5131 C C . VAL B 1 282 ? 8.266 11.203 -2.545 1 98.12 282 VAL B C 1
ATOM 5133 O O . VAL B 1 282 ? 7.395 10.352 -2.736 1 98.12 282 VAL B O 1
ATOM 5136 N N . GLY B 1 283 ? 9.156 11.398 -3.428 1 96 283 GLY B N 1
ATOM 5137 C CA . GLY B 1 283 ? 9.422 10.586 -4.605 1 96 283 GLY B CA 1
ATOM 5138 C C . GLY B 1 283 ? 10.883 10.219 -4.77 1 96 283 GLY B C 1
ATOM 5139 O O . GLY B 1 283 ? 11.742 10.734 -4.051 1 96 283 GLY B O 1
ATOM 5140 N N . ARG B 1 284 ? 11.141 9.305 -5.652 1 93.25 284 ARG B N 1
ATOM 5141 C CA . ARG B 1 284 ? 12.492 8.867 -5.988 1 93.25 284 ARG B CA 1
ATOM 5142 C C . ARG B 1 284 ? 12.883 9.344 -7.387 1 93.25 284 ARG B C 1
ATOM 5144 O O . ARG B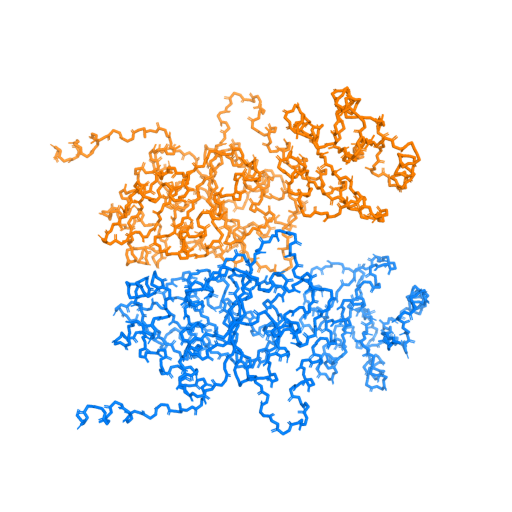 1 284 ? 12.016 9.609 -8.219 1 93.25 284 ARG B O 1
ATOM 5151 N N . ASN B 1 285 ? 14.234 9.367 -7.52 1 88.62 285 ASN B N 1
ATOM 5152 C CA . ASN B 1 285 ? 14.742 9.867 -8.789 1 88.62 285 ASN B CA 1
ATOM 5153 C C . ASN B 1 285 ? 14.914 8.742 -9.805 1 88.62 285 ASN B C 1
ATOM 5155 O O . ASN B 1 285 ? 16.031 8.484 -10.266 1 88.62 285 ASN B O 1
ATOM 5159 N N . ASP B 1 286 ? 13.977 8.078 -10.148 1 88.38 286 ASP B N 1
ATOM 5160 C CA . ASP B 1 286 ? 13.844 7.133 -11.25 1 88.38 286 ASP B CA 1
ATOM 5161 C C . ASP B 1 286 ? 12.461 7.238 -11.898 1 88.38 286 ASP B C 1
ATOM 5163 O O . ASP B 1 286 ? 11.57 7.898 -11.367 1 88.38 286 ASP B O 1
ATOM 5167 N N . LEU B 1 287 ? 12.312 6.672 -12.992 1 89.56 287 LEU B N 1
ATOM 5168 C CA . LEU B 1 287 ? 11.102 6.906 -13.781 1 89.56 287 LEU B CA 1
ATOM 5169 C C . LEU B 1 287 ? 9.859 6.469 -13.008 1 89.56 287 LEU B C 1
ATOM 5171 O O . LEU B 1 287 ? 8.891 7.223 -12.898 1 89.56 287 LEU B O 1
ATOM 5175 N N . PRO B 1 288 ? 9.781 5.215 -12.406 1 90.94 288 PRO B N 1
ATOM 5176 C CA . PRO B 1 288 ? 8.594 4.852 -11.617 1 90.94 288 PRO B CA 1
ATOM 5177 C C . PRO B 1 288 ? 8.352 5.805 -10.445 1 90.94 288 PRO B C 1
ATOM 5179 O O . PRO B 1 288 ? 7.203 6.168 -10.172 1 90.94 288 PRO B O 1
ATOM 5182 N N . GLY B 1 289 ? 9.414 6.18 -9.789 1 93.5 289 GLY B N 1
ATOM 5183 C CA . GLY B 1 289 ? 9.305 7.102 -8.672 1 93.5 289 GLY B CA 1
ATOM 5184 C C . GLY B 1 289 ? 8.789 8.469 -9.078 1 93.5 289 GLY B C 1
ATOM 5185 O O . GLY B 1 289 ? 7.941 9.039 -8.391 1 93.5 289 GLY B O 1
ATOM 5186 N N . LEU B 1 290 ? 9.281 9 -10.164 1 92.19 290 LEU B N 1
ATOM 5187 C CA . LEU B 1 290 ? 8.891 10.32 -10.641 1 92.19 290 LEU B CA 1
ATOM 5188 C C . LEU B 1 290 ? 7.449 10.312 -11.148 1 92.19 290 LEU B C 1
ATOM 5190 O O . LEU B 1 290 ? 6.699 11.258 -10.914 1 92.19 290 LEU B O 1
ATOM 5194 N N . LYS B 1 291 ? 7.129 9.297 -11.844 1 90.62 291 LYS B N 1
ATOM 5195 C CA . LYS B 1 291 ? 5.754 9.172 -12.312 1 90.62 291 LYS B CA 1
ATOM 5196 C C . LYS B 1 291 ? 4.77 9.156 -11.141 1 90.62 291 LYS B C 1
ATOM 5198 O O . LYS B 1 291 ? 3.748 9.844 -11.18 1 90.62 291 LYS B O 1
ATOM 5203 N N . GLN B 1 292 ? 5.105 8.359 -10.172 1 93.31 292 GLN B N 1
ATOM 5204 C CA . GLN B 1 292 ? 4.207 8.266 -9.023 1 93.31 292 GLN B CA 1
ATOM 5205 C C . GLN B 1 292 ? 4.18 9.57 -8.242 1 93.31 292 GLN B C 1
ATOM 5207 O O . GLN B 1 292 ? 3.139 9.953 -7.703 1 93.31 292 GLN B O 1
ATOM 5212 N N . LEU B 1 293 ? 5.32 10.242 -8.156 1 95.75 293 LEU B N 1
ATOM 5213 C CA . LEU B 1 293 ? 5.375 11.547 -7.5 1 95.75 293 LEU B CA 1
ATOM 5214 C C . LEU B 1 293 ? 4.422 12.531 -8.172 1 95.75 293 LEU B C 1
ATOM 5216 O O . LEU B 1 293 ? 3.684 13.25 -7.492 1 95.75 293 LEU B O 1
ATOM 5220 N N . LYS B 1 294 ? 4.453 12.539 -9.445 1 93.31 294 LYS B N 1
ATOM 5221 C CA . LYS B 1 294 ? 3.549 13.406 -10.195 1 93.31 294 LYS B CA 1
ATOM 5222 C C . LYS B 1 294 ? 2.092 13.031 -9.938 1 93.31 294 LYS B C 1
ATOM 5224 O O . LYS B 1 294 ? 1.249 13.914 -9.734 1 93.31 294 LYS B O 1
ATOM 5229 N N . THR B 1 295 ? 1.814 11.766 -9.953 1 91.06 295 THR B N 1
ATOM 5230 C CA . THR B 1 295 ? 0.466 11.273 -9.688 1 91.06 295 THR B CA 1
ATOM 5231 C C . THR B 1 295 ? 0.003 11.695 -8.289 1 91.06 295 THR B C 1
ATOM 5233 O O . THR B 1 295 ? -1.139 12.125 -8.117 1 91.06 295 THR B O 1
ATOM 5236 N N . ASP B 1 296 ? 0.872 11.562 -7.348 1 94.38 296 ASP B N 1
ATOM 5237 C CA . ASP B 1 296 ? 0.554 11.938 -5.973 1 94.38 296 ASP B CA 1
ATOM 5238 C C . ASP B 1 296 ? 0.273 13.43 -5.855 1 94.38 296 ASP B C 1
ATOM 5240 O O . ASP B 1 296 ? -0.669 13.844 -5.176 1 94.38 296 ASP B O 1
ATOM 5244 N N . LEU B 1 297 ? 1.097 14.258 -6.48 1 94.5 297 LEU B N 1
ATOM 5245 C CA . LEU B 1 297 ? 0.917 15.703 -6.457 1 94.5 297 LEU B CA 1
ATOM 5246 C C . LEU B 1 297 ? -0.411 16.094 -7.098 1 94.5 297 LEU B C 1
ATOM 5248 O O . LEU B 1 297 ? -1.146 16.922 -6.551 1 94.5 297 LEU B O 1
ATOM 5252 N N . ASN B 1 298 ? -0.717 15.477 -8.203 1 88.06 298 ASN B N 1
ATOM 5253 C CA . ASN B 1 298 ? -1.991 15.734 -8.867 1 88.06 298 ASN B CA 1
ATOM 5254 C C . ASN B 1 298 ? -3.172 15.32 -7.992 1 88.06 298 ASN B C 1
ATOM 5256 O O . ASN B 1 298 ? -4.18 16.016 -7.93 1 88.06 298 ASN B O 1
ATOM 5260 N N . PHE B 1 299 ? -3.035 14.266 -7.41 1 89.69 299 PHE B N 1
ATOM 5261 C CA . PHE B 1 299 ? -4.066 13.758 -6.512 1 89.69 299 PHE B CA 1
ATOM 5262 C C . PHE B 1 299 ? -4.363 14.766 -5.41 1 89.69 299 PHE B C 1
ATOM 5264 O O . PHE B 1 299 ? -5.527 15.07 -5.137 1 89.69 299 PHE B O 1
ATOM 5271 N N . LEU B 1 300 ? -3.32 15.219 -4.742 1 91.12 300 LEU B N 1
ATOM 5272 C CA . LEU B 1 300 ? -3.482 16.172 -3.643 1 91.12 300 LEU B CA 1
ATOM 5273 C C . LEU B 1 300 ? -4.168 17.438 -4.125 1 91.12 300 LEU B C 1
ATOM 5275 O O . LEU B 1 300 ? -5.043 17.984 -3.439 1 91.12 300 LEU B O 1
ATOM 5279 N N . ARG B 1 301 ? -3.783 17.875 -5.27 1 84.12 301 ARG B N 1
ATOM 5280 C CA . ARG B 1 301 ? -4.367 19.094 -5.84 1 84.12 301 ARG B CA 1
ATOM 5281 C C . ARG B 1 301 ? -5.844 18.875 -6.16 1 84.12 301 ARG B C 1
ATOM 5283 O O . ARG B 1 301 ? -6.68 19.734 -5.844 1 84.12 301 ARG B O 1
ATOM 5290 N N . GLU B 1 302 ? -6.125 17.781 -6.734 1 79.81 302 GLU B N 1
ATOM 5291 C CA . GLU B 1 302 ? -7.488 17.469 -7.156 1 79.81 302 GLU B CA 1
ATOM 5292 C C . GLU B 1 302 ? -8.414 17.297 -5.957 1 79.81 302 GLU B C 1
ATOM 5294 O O . GLU B 1 302 ? -9.586 17.688 -6.008 1 79.81 302 GLU B O 1
ATOM 5299 N N . LYS B 1 303 ? -7.895 16.672 -4.938 1 82.19 303 LYS B N 1
ATOM 5300 C CA . LYS B 1 303 ? -8.711 16.406 -3.756 1 82.19 303 LYS B CA 1
ATOM 5301 C C . LYS B 1 303 ? -8.867 17.656 -2.896 1 82.19 303 LYS B C 1
ATOM 5303 O O . LYS B 1 303 ? -9.727 17.719 -2.018 1 82.19 303 LYS B O 1
ATOM 5308 N N . GLY B 1 304 ? -8.07 18.656 -3.105 1 80.75 304 GLY B N 1
ATOM 5309 C CA . GLY B 1 304 ? -8.195 19.953 -2.463 1 80.75 304 GLY B CA 1
ATOM 5310 C C . GLY B 1 304 ? -7.699 19.953 -1.031 1 80.75 304 GLY B C 1
ATOM 5311 O O . GLY B 1 304 ? -8.305 20.578 -0.16 1 80.75 304 GLY B O 1
ATOM 5312 N N . TYR B 1 305 ? -6.754 19.234 -0.778 1 85.44 305 TYR B N 1
ATOM 5313 C CA . TYR B 1 305 ? -6.133 19.312 0.54 1 85.44 305 TYR B CA 1
ATOM 5314 C C . TYR B 1 305 ? -5.453 20.656 0.75 1 85.44 305 TYR B C 1
ATOM 5316 O O . TYR B 1 305 ? -4.875 21.219 -0.182 1 85.44 305 TYR B O 1
ATOM 5324 N N . THR B 1 306 ? -5.52 21.156 1.994 1 81 306 THR B N 1
ATOM 5325 C CA . THR B 1 306 ? -5.152 22.547 2.238 1 81 306 THR B CA 1
ATOM 5326 C C . THR B 1 306 ? -3.732 22.641 2.781 1 81 306 THR B C 1
ATOM 5328 O O . THR B 1 306 ? -3.158 23.734 2.846 1 81 306 THR B O 1
ATOM 5331 N N . GLY B 1 307 ? -3.197 21.625 3.238 1 86.69 307 GLY B N 1
ATOM 5332 C CA . GLY B 1 307 ? -1.837 21.672 3.748 1 86.69 307 GLY B CA 1
ATOM 5333 C C . GLY B 1 307 ? -0.832 22.156 2.723 1 86.69 307 GLY B C 1
ATOM 5334 O O . GLY B 1 307 ? -0.976 21.891 1.528 1 86.69 307 GLY B O 1
ATOM 5335 N N . ARG B 1 308 ? 0.183 22.875 3.262 1 93.56 308 ARG B N 1
ATOM 5336 C CA . ARG B 1 308 ? 1.282 23.281 2.389 1 93.56 308 ARG B CA 1
ATOM 5337 C C . ARG B 1 308 ? 2.037 22.062 1.865 1 93.56 308 ARG B C 1
ATOM 5339 O O . ARG B 1 308 ? 2.461 21.203 2.643 1 93.56 308 ARG B O 1
ATOM 5346 N N . ILE B 1 309 ? 2.258 22.031 0.541 1 96.88 309 ILE B N 1
ATOM 5347 C CA . ILE B 1 309 ? 2.879 20.875 -0.081 1 96.88 309 ILE B CA 1
ATOM 5348 C C . ILE B 1 309 ? 4.379 21.109 -0.23 1 96.88 309 ILE B C 1
ATOM 5350 O O . ILE B 1 309 ? 4.805 22.125 -0.776 1 96.88 309 ILE B O 1
ATOM 5354 N N . TRP B 1 310 ? 5.18 20.25 0.322 1 97.81 310 TRP B N 1
ATOM 5355 C CA . TRP B 1 310 ? 6.621 20.172 0.122 1 97.81 310 TRP B CA 1
ATOM 5356 C C . TRP B 1 310 ? 6.988 18.984 -0.766 1 97.81 310 TRP B C 1
ATOM 5358 O O . TRP B 1 310 ? 6.895 17.828 -0.343 1 97.81 310 TRP B O 1
ATOM 5368 N N . THR B 1 311 ? 7.402 19.25 -1.99 1 97.94 311 THR B N 1
ATOM 5369 C CA . THR B 1 311 ? 7.82 18.188 -2.896 1 97.94 311 THR B CA 1
ATOM 5370 C C . THR B 1 311 ? 9.281 17.828 -2.666 1 97.94 311 THR B C 1
ATOM 5372 O O . THR B 1 311 ? 10.164 18.672 -2.795 1 97.94 311 THR B O 1
ATOM 5375 N N . VAL B 1 312 ? 9.547 16.609 -2.332 1 98.25 312 VAL B N 1
ATOM 5376 C CA . VAL B 1 312 ? 10.898 16.172 -1.994 1 98.25 312 VAL B CA 1
ATOM 5377 C C . VAL B 1 312 ? 11.32 15.039 -2.926 1 98.25 312 VAL B C 1
ATOM 5379 O O . VAL B 1 312 ? 10.602 14.055 -3.082 1 98.25 312 VAL B O 1
ATOM 5382 N N . LEU B 1 313 ? 12.414 15.188 -3.551 1 97.38 313 LEU B N 1
ATOM 5383 C CA . LEU B 1 313 ? 13.047 14.125 -4.332 1 97.38 313 LEU B CA 1
ATOM 5384 C C . LEU B 1 313 ? 14.148 13.445 -3.533 1 97.38 313 LEU B C 1
ATOM 5386 O O . LEU B 1 313 ? 15.148 14.078 -3.174 1 97.38 313 LEU B O 1
ATOM 5390 N N . ASN B 1 314 ? 13.914 12.156 -3.291 1 96.75 314 ASN B N 1
ATOM 5391 C CA . ASN B 1 314 ? 14.82 11.391 -2.447 1 96.75 314 ASN B CA 1
ATOM 5392 C C . ASN B 1 314 ? 15.656 10.414 -3.268 1 96.75 314 ASN B C 1
ATOM 5394 O O . ASN B 1 314 ? 15.367 10.172 -4.441 1 96.75 314 ASN B O 1
ATOM 5398 N N . GLN B 1 315 ? 16.812 9.961 -2.711 1 94.31 315 GLN B N 1
ATOM 5399 C CA . GLN B 1 315 ? 17.672 8.914 -3.242 1 94.31 315 GLN B CA 1
ATOM 5400 C C . GLN B 1 315 ? 18.25 9.32 -4.598 1 94.31 315 GLN B C 1
ATOM 5402 O O . GLN B 1 315 ? 18.203 8.539 -5.551 1 94.31 315 GLN B O 1
ATOM 5407 N N . VAL B 1 316 ? 18.703 10.523 -4.691 1 94.06 316 VAL B N 1
ATOM 5408 C CA . VAL B 1 316 ? 19.328 11.016 -5.918 1 94.06 316 VAL B CA 1
ATOM 5409 C C . VAL B 1 316 ? 20.766 10.547 -5.996 1 94.06 316 VAL B C 1
ATOM 5411 O O . VAL B 1 316 ? 21.547 10.758 -5.062 1 94.06 316 VAL B O 1
ATOM 5414 N N . GLY B 1 317 ? 21.125 9.906 -7.105 1 87.19 317 GLY B N 1
ATOM 5415 C CA . GLY B 1 317 ? 22.469 9.391 -7.305 1 87.19 317 GLY B CA 1
ATOM 5416 C C . GLY B 1 317 ? 23.484 10.469 -7.621 1 87.19 317 GLY B C 1
ATOM 5417 O O . GLY B 1 317 ? 23.188 11.664 -7.523 1 87.19 317 GLY B O 1
ATOM 5418 N N . GLU B 1 318 ? 24.672 9.969 -7.969 1 83.38 318 GLU B N 1
ATOM 5419 C CA . GLU B 1 318 ? 25.812 10.867 -8.203 1 83.38 318 GLU B CA 1
ATOM 5420 C C . GLU B 1 318 ? 25.625 11.664 -9.484 1 83.38 318 GLU B C 1
ATOM 5422 O O . GLU B 1 318 ? 26.203 12.742 -9.641 1 83.38 318 GLU B O 1
ATOM 5427 N N . GLU B 1 319 ? 24.812 11.133 -10.305 1 80.62 319 GLU B N 1
ATOM 5428 C CA . GLU B 1 319 ? 24.594 11.805 -11.586 1 80.62 319 GLU B CA 1
ATOM 5429 C C . GLU B 1 319 ? 23.844 13.109 -11.406 1 80.62 319 GLU B C 1
ATOM 5431 O O . GLU B 1 319 ? 23.844 13.969 -12.289 1 80.62 319 GLU B O 1
ATOM 5436 N N . GLY B 1 320 ? 23.234 13.305 -10.32 1 83.19 320 GLY B N 1
ATOM 5437 C CA . GLY B 1 320 ? 22.484 14.508 -10.047 1 83.19 320 GLY B CA 1
ATOM 5438 C C . GLY B 1 320 ? 21.156 14.555 -10.789 1 83.19 320 GLY B C 1
ATOM 5439 O O . GLY B 1 320 ? 20.625 13.516 -11.203 1 83.19 320 GLY B O 1
ATOM 5440 N N . VAL B 1 321 ? 20.453 15.742 -10.672 1 87.81 321 VAL B N 1
ATOM 5441 C CA . VAL B 1 321 ? 19.156 15.891 -11.32 1 87.81 321 VAL B CA 1
ATOM 5442 C C . VAL B 1 321 ? 19.062 17.266 -11.984 1 87.81 321 VAL B C 1
ATOM 5444 O O . VAL B 1 321 ? 19.672 18.219 -11.523 1 87.81 321 VAL B O 1
ATOM 5447 N N . ASP B 1 322 ? 18.453 17.25 -13.117 1 88.94 322 ASP B N 1
ATOM 5448 C CA . ASP B 1 322 ? 18.031 18.516 -13.711 1 88.94 322 ASP B CA 1
ATOM 5449 C C . ASP B 1 322 ? 16.828 19.094 -12.977 1 88.94 322 ASP B C 1
ATOM 5451 O O . ASP B 1 322 ? 15.688 18.844 -13.359 1 88.94 322 ASP B O 1
ATOM 5455 N N . ARG B 1 323 ? 17.141 19.938 -12.039 1 92.5 323 ARG B N 1
ATOM 5456 C CA . ARG B 1 323 ? 16.109 20.438 -11.141 1 92.5 323 ARG B CA 1
ATOM 5457 C C . ARG B 1 323 ? 15.039 21.203 -11.898 1 92.5 323 ARG B C 1
ATOM 5459 O O . ARG B 1 323 ? 13.844 20.984 -11.695 1 92.5 323 ARG B O 1
ATOM 5466 N N . ALA B 1 324 ? 15.461 22.109 -12.734 1 92.06 324 ALA B N 1
ATOM 5467 C CA . ALA B 1 324 ? 14.523 22.938 -13.484 1 92.06 324 ALA B CA 1
ATOM 5468 C C . ALA B 1 324 ? 13.617 22.078 -14.359 1 92.06 324 ALA B C 1
ATOM 5470 O O . ALA B 1 324 ? 12.398 22.281 -14.391 1 92.06 324 ALA B O 1
ATOM 5471 N N . GLY B 1 325 ? 14.227 21.188 -15.094 1 90.5 325 GLY B N 1
ATOM 5472 C CA . GLY B 1 325 ? 13.453 20.281 -15.938 1 90.5 325 GLY B CA 1
ATOM 5473 C C . GLY B 1 325 ? 12.461 19.453 -15.156 1 90.5 325 GLY B C 1
ATOM 5474 O O . GLY B 1 325 ? 11.328 19.25 -15.602 1 90.5 325 GLY B O 1
ATOM 5475 N N . LEU B 1 326 ? 12.852 18.984 -14.055 1 92.75 326 LEU B N 1
ATOM 5476 C CA . LEU B 1 326 ? 12.008 18.141 -13.219 1 92.75 326 LEU B CA 1
ATOM 5477 C C . LEU B 1 326 ? 10.836 18.938 -12.641 1 92.75 326 LEU B C 1
ATOM 5479 O O . LEU B 1 326 ? 9.711 18.438 -12.586 1 92.75 326 LEU B O 1
ATOM 5483 N N . GLU B 1 327 ? 11.148 20.141 -12.148 1 94.06 327 GLU B N 1
ATOM 5484 C CA . GLU B 1 327 ? 10.102 21 -11.594 1 94.06 327 GLU B CA 1
ATOM 5485 C C . GLU B 1 327 ? 9.039 21.312 -12.648 1 94.06 327 GLU B C 1
ATOM 5487 O O . GLU B 1 327 ? 7.848 21.359 -12.336 1 94.06 327 GLU B O 1
ATOM 5492 N N . LYS B 1 328 ? 9.469 21.5 -13.836 1 89.75 328 LYS B N 1
ATOM 5493 C CA . LYS B 1 328 ? 8.531 21.734 -14.938 1 89.75 328 LYS B CA 1
ATOM 5494 C C . LYS B 1 328 ? 7.66 20.5 -15.188 1 89.75 328 LYS B C 1
ATOM 5496 O O . LYS B 1 328 ? 6.441 20.625 -15.336 1 89.75 328 LYS B O 1
ATOM 5501 N N . ALA B 1 329 ? 8.312 19.359 -15.203 1 89.38 329 ALA B N 1
ATOM 5502 C CA . ALA B 1 329 ? 7.602 18.109 -15.469 1 89.38 329 ALA B CA 1
ATOM 5503 C C . ALA B 1 329 ? 6.594 17.812 -14.359 1 89.38 329 ALA B C 1
ATOM 5505 O O . ALA B 1 329 ? 5.512 17.281 -14.625 1 89.38 329 ALA B O 1
ATOM 5506 N N . LEU B 1 330 ? 6.918 18.125 -13.164 1 92.94 330 LEU B N 1
ATOM 5507 C CA . LEU B 1 330 ? 6.086 17.828 -12 1 92.94 330 LEU B CA 1
ATOM 5508 C C . LEU B 1 330 ? 5.027 18.906 -11.797 1 92.94 330 LEU B C 1
ATOM 5510 O O . LEU B 1 330 ? 4.023 18.672 -11.117 1 92.94 330 LEU B O 1
ATOM 5514 N N . GLY B 1 331 ? 5.277 20.141 -12.352 1 89.62 331 GLY B N 1
ATOM 5515 C CA . GLY B 1 331 ? 4.41 21.281 -12.086 1 89.62 331 GLY B CA 1
ATOM 5516 C C . GLY B 1 331 ? 4.508 21.781 -10.656 1 89.62 331 GLY B C 1
ATOM 5517 O O . GLY B 1 331 ? 3.518 22.234 -10.078 1 89.62 331 GLY B O 1
ATOM 5518 N N . ALA B 1 332 ? 5.641 21.547 -10.039 1 93.12 332 ALA B N 1
ATOM 5519 C CA . ALA B 1 332 ? 5.859 21.938 -8.648 1 93.12 332 ALA B CA 1
ATOM 5520 C C . ALA B 1 332 ? 7.336 22.203 -8.375 1 93.12 332 ALA B C 1
ATOM 5522 O O . ALA B 1 332 ? 8.211 21.578 -8.977 1 93.12 332 ALA B O 1
ATOM 5523 N N . LYS B 1 333 ? 7.613 23.109 -7.484 1 95.06 333 LYS B N 1
ATOM 5524 C CA . LYS B 1 333 ? 8.977 23.359 -7.039 1 95.06 333 LYS B CA 1
ATOM 5525 C C . LYS B 1 333 ? 9.445 22.281 -6.066 1 95.06 333 LYS B C 1
ATOM 5527 O O . LYS B 1 333 ? 8.672 21.797 -5.238 1 95.06 333 LYS B O 1
ATOM 5532 N N . LEU B 1 334 ? 10.688 21.953 -6.203 1 95.75 334 LEU B N 1
ATOM 5533 C CA . LEU B 1 334 ? 11.281 20.984 -5.281 1 95.75 334 LEU B CA 1
ATOM 5534 C C . LEU B 1 334 ? 11.742 21.672 -4 1 95.75 334 LEU B C 1
ATOM 5536 O O . LEU B 1 334 ? 12.562 22.594 -4.047 1 95.75 334 LEU B O 1
ATOM 5540 N N . ALA B 1 335 ? 11.203 21.25 -2.912 1 96.19 335 ALA B N 1
ATOM 5541 C CA . ALA B 1 335 ? 11.609 21.797 -1.616 1 96.19 335 ALA B CA 1
ATOM 5542 C C . ALA B 1 335 ? 12.969 21.234 -1.193 1 96.19 335 ALA B C 1
ATOM 5544 O O . ALA B 1 335 ? 13.742 21.922 -0.529 1 96.19 335 ALA B O 1
ATOM 5545 N N . ALA B 1 336 ? 13.25 20.016 -1.53 1 96.31 336 ALA B N 1
ATOM 5546 C CA . ALA B 1 336 ? 14.516 19.391 -1.19 1 96.31 336 ALA B CA 1
ATOM 5547 C C . ALA B 1 336 ? 14.883 18.312 -2.205 1 96.31 336 ALA B C 1
ATOM 5549 O O . ALA B 1 336 ? 14.008 17.656 -2.773 1 96.31 336 ALA B O 1
ATOM 5550 N N . VAL B 1 337 ? 16.109 18.156 -2.48 1 96.5 337 VAL B N 1
ATOM 5551 C CA . VAL B 1 337 ? 16.719 17.078 -3.238 1 96.5 337 VAL B CA 1
ATOM 5552 C C . VAL B 1 337 ? 17.734 16.328 -2.355 1 96.5 337 VAL B C 1
ATOM 5554 O O . VAL B 1 337 ? 18.781 16.875 -2.008 1 96.5 337 VAL B O 1
ATOM 5557 N N . LEU B 1 338 ? 17.406 15.156 -2.025 1 97.5 338 LEU B N 1
ATOM 5558 C CA . LEU B 1 338 ? 18.172 14.406 -1.042 1 97.5 338 LEU B CA 1
ATOM 5559 C C . LEU B 1 338 ? 19.031 13.336 -1.719 1 97.5 338 LEU B C 1
ATOM 5561 O O . LEU B 1 338 ? 18.516 12.523 -2.486 1 97.5 338 LEU B O 1
ATOM 5565 N N . PRO B 1 339 ? 20.297 13.289 -1.427 1 95.75 339 PRO B N 1
ATOM 5566 C CA . PRO B 1 339 ? 21.188 12.312 -2.051 1 95.75 339 PRO B CA 1
ATOM 5567 C C . PRO B 1 339 ? 20.953 10.898 -1.521 1 95.75 339 PRO B C 1
ATOM 5569 O O . PRO B 1 339 ? 20.5 10.719 -0.39 1 95.75 339 PRO B O 1
ATOM 5572 N N . ALA B 1 340 ? 21.266 9.922 -2.365 1 92.81 340 ALA B N 1
ATOM 5573 C CA . ALA B 1 340 ? 21.219 8.523 -1.945 1 92.81 340 ALA B CA 1
ATOM 5574 C C . ALA B 1 340 ? 22.391 8.195 -1.017 1 92.81 340 ALA B C 1
ATOM 5576 O O . ALA B 1 340 ? 23.531 8.539 -1.304 1 92.81 340 ALA B O 1
ATOM 5577 N N . GLU B 1 341 ? 22.109 7.695 0.144 1 92.12 341 GLU B N 1
ATOM 5578 C CA . GLU B 1 341 ? 23.078 7.164 1.092 1 92.12 341 GLU B CA 1
ATOM 5579 C C . GLU B 1 341 ? 22.672 5.777 1.583 1 92.12 341 GLU B C 1
ATOM 5581 O O . GLU B 1 341 ? 22.453 5.578 2.779 1 92.12 341 GLU B O 1
ATOM 5586 N N . TRP B 1 342 ? 22.719 4.848 0.697 1 87.19 342 TRP B N 1
ATOM 5587 C CA . TRP B 1 342 ? 22.141 3.531 0.941 1 87.19 342 TRP B CA 1
ATOM 5588 C C . TRP B 1 342 ? 22.875 2.812 2.068 1 87.19 342 TRP B C 1
ATOM 5590 O O . TRP B 1 342 ? 22.25 2.273 2.982 1 87.19 342 TRP B O 1
ATOM 5600 N N . ARG B 1 343 ? 24.172 2.777 1.958 1 87.62 343 ARG B N 1
ATOM 5601 C CA . ARG B 1 343 ? 24.953 2.062 2.959 1 87.62 343 ARG B CA 1
ATOM 5602 C C . ARG B 1 343 ? 24.766 2.678 4.344 1 87.62 343 ARG B C 1
ATOM 5604 O O . ARG B 1 343 ? 24.516 1.962 5.316 1 87.62 343 ARG B O 1
ATOM 5611 N N . ALA B 1 344 ? 24.875 3.994 4.402 1 93.38 344 ALA B N 1
ATOM 5612 C CA . ALA B 1 344 ? 24.75 4.684 5.684 1 93.38 344 ALA B CA 1
ATOM 5613 C C . ALA B 1 344 ? 23.359 4.504 6.273 1 93.38 344 ALA B C 1
ATOM 5615 O O . ALA B 1 344 ? 23.203 4.305 7.484 1 93.38 344 ALA B O 1
ATOM 5616 N N . CYS B 1 345 ? 22.312 4.562 5.457 1 93.69 345 CYS B N 1
ATOM 5617 C CA . CYS B 1 345 ? 20.938 4.375 5.922 1 93.69 345 CYS B CA 1
ATOM 5618 C C . CYS B 1 345 ? 20.734 2.963 6.453 1 93.69 345 CYS B C 1
ATOM 5620 O O . CYS B 1 345 ? 20.125 2.777 7.508 1 93.69 345 CYS B O 1
ATOM 5622 N N . ARG B 1 346 ? 21.203 2.012 5.695 1 89.75 346 ARG B N 1
ATOM 5623 C CA . ARG B 1 346 ? 21.078 0.616 6.105 1 89.75 346 ARG B CA 1
ATOM 5624 C C . ARG B 1 346 ? 21.781 0.37 7.434 1 89.75 346 ARG B C 1
ATOM 5626 O O . ARG B 1 346 ? 21.234 -0.286 8.32 1 89.75 346 ARG B O 1
ATOM 5633 N N . GLN B 1 347 ? 22.984 0.884 7.555 1 91.38 347 GLN B N 1
ATOM 5634 C CA . GLN B 1 347 ? 23.75 0.713 8.781 1 91.38 347 GLN B CA 1
ATOM 5635 C C . GLN B 1 347 ? 23.047 1.369 9.969 1 91.38 347 GLN B C 1
ATOM 5637 O O . GLN B 1 347 ? 23 0.8 11.062 1 91.38 347 GLN B O 1
ATOM 5642 N N . ALA B 1 348 ? 22.516 2.555 9.742 1 95.12 348 ALA B N 1
ATOM 5643 C CA . ALA B 1 348 ? 21.828 3.281 10.797 1 95.12 348 ALA B CA 1
ATOM 5644 C C . ALA B 1 348 ? 20.594 2.512 11.281 1 95.12 348 ALA B C 1
ATOM 5646 O O . ALA B 1 348 ? 20.406 2.326 12.484 1 95.12 348 ALA B O 1
ATOM 5647 N N . VAL B 1 349 ? 19.797 2.031 10.367 1 93.06 349 VAL B N 1
ATOM 5648 C CA . VAL B 1 349 ? 18.562 1.338 10.727 1 93.06 349 VAL B CA 1
ATOM 5649 C C . VAL B 1 349 ? 18.891 -0.003 11.375 1 93.06 349 VAL B C 1
ATOM 5651 O O . VAL B 1 349 ? 18.188 -0.445 12.289 1 93.06 349 VAL B O 1
ATOM 5654 N N . ASN B 1 350 ? 19.938 -0.673 10.906 1 89.56 350 ASN B N 1
ATOM 5655 C CA . ASN B 1 350 ? 20.359 -1.94 11.5 1 89.56 350 ASN B CA 1
ATOM 5656 C C . ASN B 1 350 ? 20.797 -1.765 12.953 1 89.56 350 ASN B C 1
ATOM 5658 O O . ASN B 1 350 ? 20.703 -2.701 13.75 1 89.56 350 ASN B O 1
ATOM 5662 N N . LYS B 1 351 ? 21.234 -0.563 13.242 1 92.31 351 LYS B N 1
ATOM 5663 C CA . LYS B 1 351 ? 21.625 -0.252 14.617 1 92.31 351 LYS B CA 1
ATOM 5664 C C . LYS B 1 351 ? 20.453 0.274 15.422 1 92.31 351 LYS B C 1
ATOM 5666 O O . LYS B 1 351 ? 20.578 0.549 16.625 1 92.31 351 LYS B O 1
ATOM 5671 N N . GLY B 1 352 ? 19.344 0.476 14.781 1 92.62 352 GLY B N 1
ATOM 5672 C CA . GLY B 1 352 ? 18.141 0.965 15.445 1 92.62 352 GLY B CA 1
ATOM 5673 C C . GLY B 1 352 ? 18.188 2.455 15.727 1 92.62 352 GLY B C 1
ATOM 5674 O O . GLY B 1 352 ? 17.672 2.916 16.75 1 92.62 352 GLY B O 1
ATOM 5675 N N . ASN B 1 353 ? 18.891 3.178 14.883 1 94.25 353 ASN B N 1
ATOM 5676 C CA . ASN B 1 353 ? 19 4.625 15.023 1 94.25 353 ASN B CA 1
ATOM 5677 C C . ASN B 1 353 ? 18.688 5.348 13.719 1 94.25 353 ASN B C 1
ATOM 5679 O O . ASN B 1 353 ? 19.031 4.863 12.641 1 94.25 353 ASN B O 1
ATOM 5683 N N . PRO B 1 354 ? 17.984 6.492 13.828 1 96.06 354 PRO B N 1
ATOM 5684 C CA . PRO B 1 354 ? 17.906 7.332 12.633 1 96.06 354 PRO B CA 1
ATOM 5685 C C . PRO B 1 354 ? 19.281 7.758 12.133 1 96.06 354 PRO B C 1
ATOM 5687 O O . PRO B 1 354 ? 20.219 7.883 12.922 1 96.06 354 PRO B O 1
ATOM 5690 N N . LEU B 1 355 ? 19.406 7.973 10.898 1 96.75 355 LEU B N 1
ATOM 5691 C CA . LEU B 1 355 ? 20.672 8.273 10.242 1 96.75 355 LEU B CA 1
ATOM 5692 C C . LEU B 1 355 ? 21.344 9.492 10.867 1 96.75 355 LEU B C 1
ATOM 5694 O O . LEU B 1 355 ? 22.562 9.516 11.039 1 96.75 355 LEU B O 1
ATOM 5698 N N . VAL B 1 356 ? 20.625 10.492 11.25 1 96.25 356 VAL B N 1
ATOM 5699 C CA . VAL B 1 356 ? 21.156 11.766 11.703 1 96.25 356 VAL B CA 1
ATOM 5700 C C . VAL B 1 356 ? 21.844 11.586 13.055 1 96.25 356 VAL B C 1
ATOM 5702 O O . VAL B 1 356 ? 22.609 12.461 13.5 1 96.25 356 VAL B O 1
ATOM 5705 N N . LEU B 1 357 ? 21.609 10.492 13.734 1 93.88 357 LEU B N 1
ATOM 5706 C CA . LEU B 1 357 ? 22.297 10.18 14.984 1 93.88 357 LEU B CA 1
ATOM 5707 C C . LEU B 1 357 ? 23.562 9.375 14.719 1 93.88 357 LEU B C 1
ATOM 5709 O O . LEU B 1 357 ? 24.562 9.523 15.43 1 93.88 357 LEU B O 1
ATOM 5713 N N . GLU B 1 358 ? 23.562 8.539 13.68 1 91.38 358 GLU B N 1
ATOM 5714 C CA . GLU B 1 358 ? 24.625 7.559 13.43 1 91.38 358 GLU B CA 1
ATOM 5715 C C . GLU B 1 358 ? 25.641 8.086 12.43 1 91.38 358 GLU B C 1
ATOM 5717 O O . GLU B 1 358 ? 26.812 7.703 12.469 1 91.38 358 GLU B O 1
ATOM 5722 N N . ALA B 1 359 ? 25.203 8.953 11.492 1 92.19 359 ALA B N 1
ATOM 5723 C CA . ALA B 1 359 ? 26.062 9.391 10.391 1 92.19 359 ALA B CA 1
ATOM 5724 C C . ALA B 1 359 ? 25.844 10.867 10.07 1 92.19 359 ALA B C 1
ATOM 5726 O O . ALA B 1 359 ? 25.469 11.219 8.945 1 92.19 359 ALA B O 1
ATOM 5727 N N . LYS B 1 360 ? 26.234 11.688 10.953 1 88 360 LYS B N 1
ATOM 5728 C CA . LYS B 1 360 ? 26 13.125 10.875 1 88 360 LYS B CA 1
ATOM 5729 C C . LYS B 1 360 ? 26.797 13.75 9.727 1 88 360 LYS B C 1
ATOM 5731 O O . LYS B 1 360 ? 26.406 14.789 9.195 1 88 360 LYS B O 1
ATOM 5736 N N . GLY B 1 361 ? 27.766 13.07 9.281 1 90.94 361 GLY B N 1
ATOM 5737 C CA . GLY B 1 361 ? 28.672 13.641 8.289 1 90.94 361 GLY B CA 1
ATOM 5738 C C . GLY B 1 361 ? 28.25 13.336 6.859 1 90.94 361 GLY B C 1
ATOM 5739 O O . GLY B 1 361 ? 28.844 13.859 5.91 1 90.94 361 GLY B O 1
ATOM 5740 N N . THR B 1 362 ? 27.203 12.633 6.699 1 94.69 362 THR B N 1
ATOM 5741 C CA . THR B 1 362 ? 26.781 12.266 5.352 1 94.69 362 THR B CA 1
ATOM 5742 C C . THR B 1 362 ? 26.078 13.438 4.664 1 94.69 362 THR B C 1
ATOM 5744 O O . THR B 1 362 ? 25.562 14.336 5.328 1 94.69 362 THR B O 1
ATOM 5747 N N . ARG B 1 363 ? 26.141 13.391 3.326 1 94.62 363 ARG B N 1
ATOM 5748 C CA . ARG B 1 363 ? 25.438 14.406 2.539 1 94.62 363 ARG B CA 1
ATOM 5749 C C . ARG B 1 363 ? 23.938 14.375 2.803 1 94.62 363 ARG B C 1
ATOM 5751 O O . ARG B 1 363 ? 23.281 15.414 2.795 1 94.62 363 ARG B O 1
ATOM 5758 N N . LEU B 1 364 ? 23.375 13.219 3.016 1 96.75 364 LEU B N 1
ATOM 5759 C CA . LEU B 1 364 ? 21.953 13.086 3.305 1 96.75 364 LEU B CA 1
ATOM 5760 C C . LEU B 1 364 ? 21.609 13.75 4.633 1 96.75 364 LEU B C 1
ATOM 5762 O O . LEU B 1 364 ? 20.609 14.469 4.734 1 96.75 364 LEU B O 1
ATOM 5766 N N . ALA B 1 365 ? 22.422 13.547 5.648 1 97.06 365 ALA B N 1
ATOM 5767 C CA . ALA B 1 365 ? 22.188 14.164 6.949 1 97.06 365 ALA B CA 1
ATOM 5768 C C . ALA B 1 365 ? 22.172 15.688 6.836 1 97.06 365 ALA B C 1
ATOM 5770 O O . ALA B 1 365 ? 21.328 16.344 7.441 1 97.06 365 ALA B O 1
ATOM 5771 N N . GLN B 1 366 ? 23.125 16.188 6.074 1 96.06 366 GLN B N 1
ATOM 5772 C CA . GLN B 1 366 ? 23.219 17.641 5.875 1 96.06 366 GLN B CA 1
ATOM 5773 C C . GLN B 1 366 ? 21.969 18.156 5.152 1 96.06 366 GLN B C 1
ATOM 5775 O O . GLN B 1 366 ? 21.438 19.203 5.52 1 96.06 366 GLN B O 1
ATOM 5780 N N . ALA B 1 367 ? 21.578 17.469 4.145 1 96.56 367 ALA B N 1
ATOM 5781 C CA . ALA B 1 367 ? 20.391 17.859 3.389 1 96.56 367 ALA B CA 1
ATOM 5782 C C . ALA B 1 367 ? 19.141 17.828 4.27 1 96.56 367 ALA B C 1
ATOM 5784 O O . ALA B 1 367 ? 18.281 18.688 4.164 1 96.56 367 ALA B O 1
ATOM 5785 N N . LEU B 1 368 ? 18.984 16.844 5.094 1 97.69 368 LEU B N 1
ATOM 5786 C CA . LEU B 1 368 ? 17.859 16.734 6.012 1 97.69 368 LEU B CA 1
ATOM 5787 C C . LEU B 1 368 ? 17.859 17.875 7.031 1 97.69 368 LEU B C 1
ATOM 5789 O O . LEU B 1 368 ? 16.812 18.375 7.414 1 97.69 368 LEU B O 1
ATOM 5793 N N . GLU B 1 369 ? 19.047 18.203 7.461 1 96.12 369 GLU B N 1
ATOM 5794 C CA . GLU B 1 369 ? 19.188 19.344 8.375 1 96.12 369 GLU B CA 1
ATOM 5795 C C . GLU B 1 369 ? 18.656 20.625 7.738 1 96.12 369 GLU B C 1
ATOM 5797 O O . GLU B 1 369 ? 17.938 21.391 8.383 1 96.12 369 GLU B O 1
ATOM 5802 N N . SER B 1 370 ? 19.094 20.828 6.562 1 95.56 370 SER B N 1
ATOM 5803 C CA . SER B 1 370 ? 18.609 22 5.828 1 95.56 370 SER B CA 1
ATOM 5804 C C . SER B 1 370 ? 17.094 21.984 5.695 1 95.56 370 SER B C 1
ATOM 5806 O O . SER B 1 370 ? 16.438 23.016 5.871 1 95.56 370 SER B O 1
ATOM 5808 N N . PHE B 1 371 ? 16.531 20.875 5.375 1 97.12 371 PHE B N 1
ATOM 5809 C CA . PHE B 1 371 ? 15.078 20.75 5.211 1 97.12 371 PHE B CA 1
ATOM 5810 C C . PHE B 1 371 ? 14.367 20.969 6.539 1 97.12 371 PHE B C 1
ATOM 5812 O O . PHE B 1 371 ? 13.305 21.594 6.578 1 97.12 371 PHE B O 1
ATOM 5819 N N . ALA B 1 372 ? 14.891 20.422 7.633 1 97 372 ALA B N 1
ATOM 5820 C CA . ALA B 1 372 ? 14.328 20.656 8.961 1 97 372 ALA B CA 1
ATOM 5821 C C . ALA B 1 372 ? 14.281 22.156 9.281 1 97 372 ALA B C 1
ATOM 5823 O O . ALA B 1 372 ? 13.328 22.625 9.891 1 97 372 ALA B O 1
ATOM 5824 N N . GLY B 1 373 ? 15.367 22.844 8.852 1 95 373 GLY B N 1
ATOM 5825 C CA . GLY B 1 373 ? 15.383 24.281 9.023 1 95 373 GLY B CA 1
ATOM 5826 C C . GLY B 1 373 ? 14.266 24.984 8.273 1 95 373 GLY B C 1
ATOM 5827 O O . GLY B 1 373 ? 13.641 25.906 8.805 1 95 373 GLY B O 1
ATOM 5828 N N . GLN B 1 374 ? 14 24.547 7.098 1 93.94 374 GLN B N 1
ATOM 5829 C CA . GLN B 1 374 ? 12.914 25.109 6.305 1 93.94 374 GLN B CA 1
ATOM 5830 C C . GLN B 1 374 ? 11.562 24.844 6.965 1 93.94 374 GLN B C 1
ATOM 5832 O O . GLN B 1 374 ? 10.719 25.75 7.047 1 93.94 374 GLN B O 1
ATOM 5837 N N . LEU B 1 375 ? 11.375 23.656 7.426 1 93.56 375 LEU B N 1
ATOM 5838 C CA . LEU B 1 375 ? 10.117 23.25 8.039 1 93.56 375 LEU B CA 1
ATOM 5839 C C . LEU B 1 375 ? 9.844 24.047 9.305 1 93.56 375 LEU B C 1
ATOM 5841 O O . LEU B 1 375 ? 8.695 24.375 9.609 1 93.56 375 LEU B O 1
ATOM 5845 N N . SER B 1 376 ? 10.898 24.375 10.047 1 92.56 376 SER B N 1
ATOM 5846 C CA . SER B 1 376 ? 10.75 25.062 11.328 1 92.56 376 SER B CA 1
ATOM 5847 C C . SER B 1 376 ? 10.781 26.578 11.156 1 92.56 376 SER B C 1
ATOM 5849 O O . SER B 1 376 ? 10.586 27.312 12.117 1 92.56 376 SER B O 1
ATOM 5851 N N . GLY B 1 377 ? 10.961 27.031 9.945 1 86.44 377 GLY B N 1
ATOM 5852 C CA . GLY B 1 377 ? 11.039 28.453 9.695 1 86.44 377 GLY B CA 1
ATOM 5853 C C . GLY B 1 377 ? 12.359 29.062 10.117 1 86.44 377 GLY B C 1
ATOM 5854 O O . GLY B 1 377 ? 12.477 30.281 10.242 1 86.44 377 GLY B O 1
ATOM 5855 N N . GLU B 1 378 ? 13.211 28.297 10.57 1 74.5 378 GLU B N 1
ATOM 5856 C CA . GLU B 1 378 ? 14.516 28.797 11.016 1 74.5 378 GLU B CA 1
ATOM 5857 C C . GLU B 1 378 ? 15.492 28.906 9.844 1 74.5 378 GLU B C 1
ATOM 5859 O O . GLU B 1 378 ? 15.609 27.984 9.039 1 74.5 378 GLU B O 1
ATOM 5864 N N . GLU B 1 379 ? 15.312 29.828 8.891 1 56.06 379 GLU B N 1
ATOM 5865 C CA . GLU B 1 379 ? 16.281 29.938 7.801 1 56.06 379 GLU B CA 1
ATOM 5866 C C . GLU B 1 379 ? 17.672 29.5 8.25 1 56.06 379 GLU B C 1
ATOM 5868 O O . GLU B 1 379 ? 18.156 29.938 9.297 1 56.06 379 GLU B O 1
ATOM 5873 N N . THR B 1 380 ? 18.078 28.281 8.062 1 47.88 380 THR B N 1
ATOM 5874 C CA . THR B 1 380 ? 19.453 27.922 8.344 1 47.88 380 THR B CA 1
ATOM 5875 C C . THR B 1 380 ? 20.422 28.953 7.766 1 47.88 380 THR B C 1
ATOM 5877 O O . THR B 1 380 ? 20.453 29.172 6.555 1 47.88 380 THR B O 1
ATOM 5880 N N . SER B 1 381 ? 20.688 30.062 8.281 1 39.53 381 SER B N 1
ATOM 5881 C CA . SER B 1 381 ? 21.797 30.922 7.898 1 39.53 381 SER B CA 1
ATOM 5882 C C . SER B 1 381 ? 23 30.109 7.449 1 39.53 381 SER B C 1
ATOM 5884 O O . SER B 1 381 ? 23.344 29.094 8.062 1 39.53 381 SER B O 1
ATOM 5886 N N . ARG B 1 382 ? 23.484 30.156 6.223 1 41.78 382 ARG B N 1
ATOM 5887 C CA . ARG B 1 382 ? 24.781 29.781 5.676 1 41.78 382 ARG B CA 1
ATOM 5888 C C . ARG B 1 382 ? 25.859 29.812 6.754 1 41.78 382 ARG B C 1
ATOM 5890 O O . ARG B 1 382 ? 26.984 29.375 6.52 1 41.78 382 ARG B O 1
ATOM 5897 N N . GLY B 1 383 ? 25.734 30.609 7.785 1 35.28 383 GLY B N 1
ATOM 5898 C CA . GLY B 1 383 ? 26.781 30.984 8.719 1 35.28 383 GLY B CA 1
ATOM 5899 C C . GLY B 1 383 ? 27.109 29.906 9.727 1 35.28 383 GLY B C 1
ATOM 5900 O O . GLY B 1 383 ? 28 30.078 10.555 1 35.28 383 GLY B O 1
ATOM 5901 N N . PHE B 1 384 ? 26.312 28.938 10.008 1 35.09 384 PHE B N 1
ATOM 5902 C CA . PHE B 1 384 ? 26.734 28.016 11.047 1 35.09 384 PHE B CA 1
ATOM 5903 C C . PHE B 1 384 ? 27.891 27.156 10.57 1 35.09 384 PHE B C 1
ATOM 5905 O O . PHE B 1 384 ? 28.766 26.781 11.359 1 35.09 384 PHE B O 1
ATOM 5912 N N . TRP B 1 385 ? 27.922 26.797 9.352 1 35.22 385 TRP B N 1
ATOM 5913 C CA . TRP B 1 385 ? 29.203 26.219 8.938 1 35.22 385 TRP B CA 1
ATOM 5914 C C . TRP B 1 385 ? 30.312 27.25 9 1 35.22 385 TRP B C 1
ATOM 5916 O O . TRP B 1 385 ? 31.5 26.891 9.023 1 35.22 385 TRP B O 1
ATOM 5926 N N . ARG B 1 386 ? 30.047 28.5 8.758 1 34.5 386 ARG B N 1
ATOM 5927 C CA . ARG B 1 386 ? 31.156 29.453 8.859 1 34.5 386 ARG B CA 1
ATOM 5928 C C . ARG B 1 386 ? 31.656 29.547 10.297 1 34.5 386 ARG B C 1
ATOM 5930 O O . ARG B 1 386 ? 32.844 29.781 10.531 1 34.5 386 ARG B O 1
ATOM 5937 N N . LYS B 1 387 ? 30.891 29.484 11.273 1 34.75 387 LYS B N 1
ATOM 5938 C CA . LYS B 1 387 ? 31.438 29.594 12.633 1 34.75 387 LYS B CA 1
ATOM 5939 C C . LYS B 1 387 ? 32.094 28.281 13.047 1 34.75 387 LYS B C 1
ATOM 5941 O O . LYS B 1 387 ? 33.125 28.297 13.75 1 34.75 387 LYS B O 1
ATOM 5946 N N . VAL B 1 388 ? 31.641 27.141 12.68 1 35.25 388 VAL B N 1
ATOM 5947 C CA . VAL B 1 388 ? 32.312 25.938 13.156 1 35.25 388 VAL B CA 1
ATOM 5948 C C . VAL B 1 388 ? 33.562 25.672 12.336 1 35.25 388 VAL B C 1
ATOM 5950 O O . VAL B 1 388 ? 34.562 25.141 12.844 1 35.25 388 VAL B O 1
ATOM 5953 N N . LEU B 1 389 ? 33.594 26.109 11.117 1 33.62 389 LEU B N 1
ATOM 5954 C CA . LEU B 1 389 ? 34.906 25.984 10.461 1 33.62 389 LEU B CA 1
ATOM 5955 C C . LEU B 1 389 ? 35.844 27.109 10.898 1 33.62 389 LEU B C 1
ATOM 5957 O O . LEU B 1 389 ? 37.031 27.047 10.648 1 33.62 389 LEU B O 1
ATOM 5961 N N . ARG B 1 390 ? 35.312 28.25 11.258 1 32.28 390 ARG B N 1
ATOM 5962 C CA . ARG B 1 390 ? 36.281 29.266 11.68 1 32.28 390 ARG B CA 1
ATOM 5963 C C . ARG B 1 390 ? 36.812 28.969 13.078 1 32.28 390 ARG B C 1
ATOM 5965 O O . ARG B 1 390 ? 37.719 29.656 13.57 1 32.28 390 ARG B O 1
ATOM 5972 N N . ARG B 1 391 ? 36.094 28.094 13.797 1 29.03 391 ARG B N 1
ATOM 5973 C CA . ARG B 1 391 ? 36.906 27.734 14.945 1 29.03 391 ARG B CA 1
ATOM 5974 C C . ARG B 1 391 ? 37.75 26.5 14.656 1 29.03 391 ARG B C 1
ATOM 5976 O O . ARG B 1 391 ? 37.312 25.578 13.984 1 29.03 391 ARG B O 1
#

Secondary structure (DSSP, 8-state):
-PPEEEEEE-S-HHHHHHHHHHHHT-TTEEEEEEESSHHHHHHHHHHH--SEEEEES--SSS-HHHHHHHHHHH-TTSEEEEEES---HHHHHHHHHTT-SEEEESS--HHHHHHHHHHHHHHHHHHHHHHHHHH---SS-PPEEEEEE-SSTTSSHHHHHHHHHHHHHHTT--EEEEE--TTT--HHHHTT--S-S-HHHHTT-S---HHHHHHH-EE-TTSEEEE------TT-PPPTTHHHHHHHHHHHH-SEEEEE--SS--HHHHHHHHH-SEEEEEEESSHHHHHHHHHHHHHHHHHT--SEEEEEEEEE-TT---HHHHHHHHTS-EEEEEE--HHHHHHHHHTTS-HHHH-TTSHHHHHHHHHHHHHHT----THHHHHHHH-/-PPEEEEEE-S-HHHHHHHHHHHTT-TTEEEEEEESSHHHHHHHHHHH--SEEEEES--SSS-HHHHHHHHHHH-TTSEEEEEES---HHHHHHHHHTT-SEEEESS--HHHHHHHHHHHHHHHHHHHHHHHHHH---SS-PPEEEEEE-SSTTSSHHHHHHHHHHHHHHTT--EEEEE--TTT--HHHHTT--S-S-HHHHTT-S---HHHHHHH-EE-TTSEEEE------TT-PPPTTHHHHHHHHHHHH-SEEEEE--SS--HHHHHHHHH-SEEEEEEESSHHHHHHHHHHHHHHHHHT--SEEEEEEEEE-TT---HHHHHHHHTS-EEEEEE--HHHHHHHHHTTS-HHHH-TTSHHHHHHHHHHHHHHT----TTHHHHHHH-

InterPro domains:
  IPR001789 Signal transduction response regulator, receiver domain [PF00072] (6-118)
  IPR001789 Signal transduction response regulator, receiver domain [PS50110] (5-121)
  IPR001789 Signal transduction response regulator, receiver domain [SM00448] (4-117)
  IPR002586 CobQ/CobB/MinD/ParA nucleotide binding domain [PF01656] (147-188)
  IPR011006 CheY-like superfamily [SSF52172] (1-131)
  IPR027417 P-loop containing nucleoside triphosphate hydrolase [G3DSA:3.40.50.300] (143-378)
  IPR027417 P-loop containing nucleoside triphosphate hydrolase [SSF52540] (143-377)
  IPR039420 Transcriptional regulatory protein WalR-like [PTHR43214] (3-127)
  IPR058245 NreC/VraR/RcsB-like, phosphoacceptor receiver domain [cd17535] (6-122)

Nearest PDB structures (foldseek):
  6ekh-assembly1_Y  TM=9.758E-01  e=1.834E-10  Methanococcus maripaludis
  3eul-assembly2_B  TM=9.721E-01  e=3.087E-10  Mycobacterium tuberculosis
  5hev-assembly1_A  TM=8.389E-01  e=3.892E-10  Enterococcus faecium SD3B-2
  3b2n-assembly1_A  TM=9.389E-01  e=1.055E-08  Staphylococcus aureus
  1a04-assembly2_B  TM=8.031E-01  e=1.169E-09  Escherichia coli

Organism: Ammonifex degensii (strain DSM 10501 / KC4) (NCBI:txid429009)

Solvent-accessible surface area (backbone atoms only — not comparable to full-atom values): 40328 Å² total; per-residue (Å²): 127,90,52,46,31,29,29,38,27,34,54,46,66,68,56,47,50,52,51,50,56,55,42,65,75,36,88,58,40,43,79,77,48,77,17,53,24,20,61,51,34,54,53,46,42,72,73,64,61,36,36,29,31,43,29,28,43,86,25,63,85,42,26,25,46,61,34,35,31,51,37,39,70,75,38,63,65,35,24,32,32,36,38,31,78,63,79,48,65,66,56,54,50,52,31,44,74,25,49,33,65,43,79,41,50,53,86,71,52,62,65,58,52,52,49,51,50,51,51,32,36,51,53,29,48,51,50,44,54,53,50,44,62,68,64,54,70,71,88,67,78,66,24,42,28,36,30,32,42,39,52,53,44,63,37,45,51,62,61,49,48,52,33,39,41,44,52,38,18,72,71,70,42,44,28,33,40,35,27,63,14,41,86,61,52,50,65,32,43,34,61,62,41,70,66,63,69,15,49,40,51,55,52,69,45,93,64,89,44,66,66,57,57,54,70,44,46,42,82,42,95,65,52,34,30,35,33,29,17,24,65,66,44,96,82,58,63,69,50,88,60,51,45,44,53,54,51,57,49,45,23,71,77,17,52,31,36,38,34,32,47,41,49,54,92,45,71,52,47,51,35,42,48,70,60,18,51,28,32,38,38,42,16,27,73,39,53,69,32,43,53,48,35,37,51,48,53,50,46,44,59,72,73,59,56,78,30,48,77,36,35,30,41,23,55,33,57,93,86,59,76,62,60,70,62,49,24,61,74,55,71,43,70,69,69,46,74,30,48,53,49,65,67,61,45,47,53,14,39,62,68,18,30,37,39,58,79,70,41,59,84,37,71,40,34,49,44,48,51,53,49,40,21,59,75,70,66,43,73,70,62,83,54,61,62,51,52,58,69,70,91,125,89,54,47,31,30,29,40,28,36,56,46,66,67,56,48,51,51,52,51,55,56,44,62,76,37,89,58,42,42,76,78,47,76,19,53,26,21,61,50,35,54,52,44,42,71,73,64,60,35,37,32,32,42,31,30,44,86,26,64,86,43,25,25,47,62,34,36,32,50,37,42,70,74,37,65,67,35,26,32,32,37,38,31,80,63,79,48,66,66,57,54,51,52,32,39,70,26,48,35,65,43,80,42,51,54,86,69,53,63,64,58,52,52,50,52,52,51,51,34,37,51,53,33,48,52,50,46,56,43,48,47,63,70,62,58,70,72,88,67,77,70,24,43,30,36,30,32,43,38,52,53,44,64,39,46,50,60,61,49,50,52,34,39,42,44,53,39,19,73,71,70,41,46,28,33,40,34,29,64,14,42,86,61,52,50,63,32,43,33,60,62,42,68,64,62,68,15,49,41,51,56,51,70,45,93,65,86,48,63,66,56,58,52,70,43,46,41,81,42,95,68,52,34,29,34,32,28,15,23,65,64,43,96,81,56,65,69,50,88,59,49,46,44,52,52,49,56,47,48,23,71,78,18,52,32,37,37,35,30,48,41,47,54,89,46,70,52,47,51,35,42,48,70,50,18,50,27,32,38,37,43,17,25,74,40,53,70,31,42,53,48,35,37,51,49,55,51,46,44,60,65,72,59,57,78,28,49,76,37,36,31,39,24,53,31,56,92,84,60,74,62,59,69,63,48,23,61,74,54,72,46,69,69,70,43,74,29,46,54,50,65,68,60,46,46,53,15,39,61,70,19,30,38,39,58,79,70,41,58,83,39,69,40,34,50,44,47,50,53,48,39,21,58,76,69,65,42,74,69,63,81,53,59,62,51,53,59,67,71,93

Sequence (782 aa):
MAKIRVLIADDAPRTREEIKRLLAFEEDIVVVGEAGDGEEALRLVEELAPDVVLMDINMPGLDGIAATEAISERSPQTGVVIISIQGEQEYLRRAMAAGASDYLIKPFTAQEMVDAVRRVWEKNRRRQAMTAVRTGEGKGEVGRVVVFFGSKGGVGRTTLACNLAVLLARRGKRVSLVDFDLASGDVALFFNLDKGQGVAELALEPSLNPETIEGYLLNHVTGVRILRAGGFSEETLPRLGLGAEILTSLKVKTQYVLVDTPPFFCSLTEEALLAADEIVVVGRNDLPGLKQLKTDLNFLREKGYTGRIWTVLNQVGEEGVDRAGLEKALGAKLAAVLPAEWRACRQAVNKGNPLVLEAKGTRLAQALESFAGQLSGEETSRGFWRKVLRRMAKIRVLIADDAPRTREEIKRLLAFEEDIVVVGEAGDGEEALRLVEELAPDVVLMDINMPGLDGIAATEAISERSPQTGVVIISIQGEQEYLRRAMAAGASDYLIKPFTAQEMVDAVRRVWEKNRRRQAMTAVRTGEGKGEVGRVVVFFGSKGGVGRTTLACNLAVLLARRGKRVSLVDFDLASGDVALFFNLDKGQGVAELALEPSLNPETIEGYLLNHVTGVRILRAGGFSEETLPRLGLGAEILTSLKVKTQYVLVDTPPFFCSLTEEALLAADEIVVVGRNDLPGLKQLKTDLNFLREKGYTGRIWTVLNQVGEEGVDRAGLEKALGAKLAAVLPAEWRACRQAVNKGNPLVLEAKGTRLAQALESFAGQLSGEETSRGFWRKVLRR

Radius of gyration: 28.09 Å; Cα contacts (8 Å, |Δi|>4): 1549; chains: 2; bounding box: 79×68×57 Å

pLDDT: mean 85.99, std 15.07, range [28.3, 98.81]

Foldseek 3Di:
DAAQEEEEEALDPVVVVVLQVLQVVPPRHHYPYYHNALVRVLVCCVVVVGQEYEAEQDGPDQGRLNSLLVCCVPPVLYAYEYEYQDPDPVVVVSNVLSPHPYYHHPPDDSVVVVVVSVVSSVVSVLLVLLVCLVPDPPPDQFAAEEEEDFLDPPLCSLLLLLLLQLLLVVVVFQEEEEEQALPDTCNCLQQVHDLAAFLLVCLVDPDDDLVVLVVQWDQGPSNYIYGHSHHDDPPRDRDASSLSSNSSSVRVPTNYYYYRDDSRDDRNSVNSLSSHQEYEYTFEDDDVRLVRSLVVVVVCVSSPRDHHYAYEYEAAEPVGDPQVVSCVVSVHHHLFYAHHDPVLCVVSSVVSHRSCVRPVPDSRNVRSSCSSCVVVVNNPPPCVVVVVVVD/DAAQEEEEEALDPVVVVVLQVLQVVPPRHHYPYYHNALVRVLVCCVVPVGQEYEAEQDGPDQGRLNSLLVCCVPPVLHAYEYEYQDPDPVVVLSSLLSPHPYYHHPPDDSVVVVVVSVVSNLVSVLLVLLVCLVPDDDPDQFAAEEEEDFLDPPLCSLLLLLLLQLLLVVVVFQEEEEEQALPDTCNCLQQVHDLAAFLLVCLVDPDDDLVSLVVQWDQGPSNYTYGHSHHDDPPRDRDASSLSSNSSSVRVPTNYYYYRDDSRDDRNSVSSLSNHQEYEYTFEDDDVRLVRSLVVVVVCVSNPRDHHYAYEYEAAEPVGDPQVVSCVVSVHHHLFYAHHDPVLCVVSSVVSHRSCVRPVPDSRNVRSSCSSCVVVVNNPPPCVVVVVVVD